Protein AF-A0AAW2A9M5-F1 (afdb_monomer_lite)

Foldseek 3Di:
DDDDDDDDDPDPPVPVVVVVCVQLVLLLVLLVLLVVLVCVVPFPGAAEEEAFAPPLCRQLLVCLQQVAHAADDPAFRCQEKEKEFEAADDPDQFKWKWKDDPNDIDIDRDSVCRRVVNVVRSCVAQNPDSHHHHGYMYMYIYHNPHFGHIYIYATHQDPQDDDPDDRCRNVVSLVSSCVQLLDPSYAYEYRGELQDDPVPIPSVVSNCVNVVALARYEYEYEDPVPHDPPCLVVSLCQQVCNPPHHPLGYAYEYGDDPVCVVVVPRSVVRQVVGVCVQCVDPRNVVCVVVLRYGSVSVSVSNSVSSSVSSVVCLVVRLVSLLVVLVVLVVVLVLLDPAADPDQVSLLVVLVVLLVVLLVQLVCLLVQNHDDDDDDDRLVVVLVVLLVVLLVVLVVLLVVCPVVLLVVLVVCCVPPPDPDDFQDEDVVSLLVVQLVSLVVSLVSLLVSLVSSLVSLLVVSLVSLCSSCVFFPLLSVVLPVLLVVLSVVLSVVLSVVSVVVSVVSSPDDDDPVLLVVLLVVLVVVVPPDDDDDDTNRSVNSSSSNSSSSVVVSVCCSPPSSVSSCCRRSPVSSVSSSVVSVVCSVPDRSCNRSDGDPVSVVVSVVSVSVSVSSVSSVVSSVVSVPVPDDDDDDDDDPPPPVCVVVVSVVVVVPPPPPPPPPPDPPDDDDQAFEEEEEWQFDDQAFTFDLLLLVLLVVLCVVSNYHYAYEYAFAKTQFDAPPVVRHGPVPDIDTHQVRVCVSVVNRYDYLLPDALVVGLEYEYGDGCSLCGRQKVCVPCPLNMDGDPSLLVVLVRCLVVQGAYEYEALNVLSCLQRPAAAEEEQAALDCPVVQQVPNVVQVSSVSSRYHYDHDDLLAWDADPVRNYIYHNQVSGDDDSVSSSNHSSNRSVSSSVSSVD

InterPro domains:
  IPR000375 Dynamin stalk domain [PF01031] (235-521)
  IPR001401 Dynamin, GTPase domain [SM00053] (21-264)
  IPR001401 Dynamin, GTPase domain [cd08771] (43-315)
  IPR003130 Dynamin GTPase effector [PF02212] (535-619)
  IPR003130 Dynamin GTPase effector [SM00302] (534-621)
  IPR019762 Dynamin, GTPase region, conserved site [PS00410] (70-79)
  IPR020850 GTPase effector domain [PS51388] (536-626)
  IPR022812 Dynamin [PR00195] (45-63)
  IPR022812 Dynamin [PR00195] (69-86)
  IPR022812 Dynamin [PR00195] (143-160)
  IPR022812 Dynamin [PR00195] (193-211)
  IPR022812 Dynamin [PR00195] (212-228)
  IPR022812 Dynamin [PR00195] (237-256)
  IPR022812 Dynamin [PTHR11566] (24-617)
  IPR027417 P-loop containing nucleoside triphosphate hydrolase [G3DSA:3.40.50.300] (34-330)
  IPR027417 P-loop containing nucleoside triphosphate hydrolase [SSF52540] (22-323)
  IPR029062 Class I glutamine amidotransferase-like [G3DSA:3.40.50.880] (666-895)
  IPR029062 Class I glutamine amidotransferase-like [SSF52317] (670-892)
  IPR030381 Dynamin-type guanine nucleotide-binding (G) domain [PS51718] (42-315)
  IPR045063 Dynamin, N-terminal [PF00350] (48-223)

Organism: Culter alburnus (NCBI:txid194366)

Structure (mmCIF, N/CA/C/O backbone):
data_AF-A0AAW2A9M5-F1
#
_entry.id   AF-A0AAW2A9M5-F1
#
loop_
_atom_site.group_PDB
_atom_site.id
_atom_site.type_symbol
_atom_site.label_atom_id
_atom_site.label_alt_id
_atom_site.label_comp_id
_atom_site.label_asym_id
_atom_site.label_entity_id
_atom_site.label_seq_id
_atom_site.pdbx_PDB_ins_code
_atom_site.Cartn_x
_atom_site.Cartn_y
_atom_site.Cartn_z
_atom_site.occupancy
_atom_site.B_iso_or_equiv
_atom_site.auth_seq_id
_atom_site.auth_comp_id
_atom_site.auth_asym_id
_atom_site.auth_atom_id
_atom_site.pdbx_PDB_model_num
ATOM 1 N N . MET A 1 1 ? 73.957 -4.498 -43.780 1.00 35.03 1 MET A N 1
ATOM 2 C CA . MET A 1 1 ? 73.743 -5.914 -44.150 1.00 35.03 1 MET A CA 1
ATOM 3 C C . MET A 1 1 ? 72.627 -6.466 -43.279 1.00 35.03 1 MET A C 1
ATOM 5 O O . MET A 1 1 ? 72.727 -6.300 -42.073 1.00 35.03 1 MET A O 1
ATOM 9 N N . SER A 1 2 ? 71.631 -7.109 -43.908 1.00 23.03 2 SER A N 1
ATOM 10 C CA . SER A 1 2 ? 70.539 -7.905 -43.297 1.00 23.03 2 SER A CA 1
ATOM 11 C C . SER A 1 2 ? 69.456 -7.143 -42.499 1.00 23.03 2 SER A C 1
ATOM 13 O O . SER A 1 2 ? 69.779 -6.143 -41.868 1.00 23.03 2 SER A O 1
ATOM 15 N N . PRO A 1 3 ? 68.208 -7.658 -42.383 1.00 33.38 3 PRO A N 1
ATOM 16 C CA . PRO A 1 3 ? 67.439 -8.513 -43.308 1.00 33.38 3 PRO A CA 1
ATOM 17 C C . PRO A 1 3 ? 65.944 -8.098 -43.477 1.00 33.38 3 PRO A C 1
ATOM 19 O O . PRO A 1 3 ? 65.415 -7.248 -42.768 1.00 33.38 3 PRO A O 1
ATOM 22 N N . ARG A 1 4 ? 65.249 -8.744 -44.430 1.00 34.22 4 ARG A N 1
ATOM 23 C CA . ARG A 1 4 ? 63.782 -8.715 -44.641 1.00 34.22 4 ARG A CA 1
ATOM 24 C C . ARG A 1 4 ? 63.016 -9.334 -43.458 1.00 34.22 4 ARG A C 1
ATOM 26 O O . ARG A 1 4 ? 63.399 -10.411 -43.012 1.00 34.22 4 ARG A O 1
ATOM 33 N N . VAL A 1 5 ? 61.860 -8.763 -43.092 1.00 28.42 5 VAL A N 1
ATOM 34 C CA . VAL A 1 5 ? 60.776 -9.465 -42.370 1.00 28.42 5 VAL A CA 1
ATOM 35 C C . VAL A 1 5 ? 59.422 -9.136 -43.011 1.00 28.42 5 VAL A C 1
ATOM 37 O O . VAL A 1 5 ? 59.119 -7.993 -43.334 1.00 28.42 5 VAL A O 1
ATOM 40 N N . SER A 1 6 ? 58.658 -10.201 -43.239 1.00 24.98 6 SER A N 1
ATOM 41 C CA . SER A 1 6 ? 57.375 -10.325 -43.928 1.00 24.98 6 SER A CA 1
ATOM 42 C C . SER A 1 6 ? 56.164 -9.808 -43.142 1.00 24.98 6 SER A C 1
ATOM 44 O O . SER A 1 6 ? 56.094 -9.930 -41.922 1.00 24.98 6 SER A O 1
ATOM 46 N N . SER A 1 7 ? 55.160 -9.362 -43.896 1.00 32.47 7 SER A N 1
ATOM 47 C CA . SER A 1 7 ? 53.808 -8.963 -43.497 1.00 32.47 7 SER A CA 1
ATOM 48 C C . SER A 1 7 ? 53.022 -10.027 -42.712 1.00 32.47 7 SER A C 1
ATOM 50 O O . SER A 1 7 ? 52.748 -11.111 -43.229 1.00 32.47 7 SER A O 1
ATOM 52 N N . LYS A 1 8 ? 52.546 -9.664 -41.516 1.00 27.61 8 LYS A N 1
ATOM 53 C CA . LYS A 1 8 ? 51.370 -10.253 -40.851 1.00 27.61 8 LYS A CA 1
ATOM 54 C C . LYS A 1 8 ? 50.570 -9.128 -40.188 1.00 27.61 8 LYS A C 1
ATOM 56 O O . LYS A 1 8 ? 50.918 -8.672 -39.108 1.00 27.61 8 LYS A O 1
ATOM 61 N N . GLY A 1 9 ? 49.510 -8.679 -40.854 1.00 26.52 9 GLY A N 1
ATOM 62 C CA . GLY A 1 9 ? 48.581 -7.662 -40.359 1.00 26.52 9 GLY A CA 1
ATOM 63 C C . GLY A 1 9 ? 47.170 -8.001 -40.819 1.00 26.52 9 GLY A C 1
ATOM 64 O O . GLY A 1 9 ? 46.671 -7.427 -41.774 1.00 26.52 9 GLY A O 1
ATOM 65 N N . GLY A 1 10 ? 46.564 -9.002 -40.190 1.00 27.16 10 GLY A N 1
ATOM 66 C CA . GLY A 1 10 ? 45.223 -9.472 -40.527 1.00 27.16 10 GLY A CA 1
ATOM 67 C C . GLY A 1 10 ? 44.830 -10.598 -39.588 1.00 27.16 10 GLY A C 1
ATOM 68 O O . GLY A 1 10 ? 45.010 -11.752 -39.944 1.00 27.16 10 GLY A O 1
ATOM 69 N N . ASN A 1 11 ? 44.447 -10.252 -38.353 1.00 27.31 11 ASN A N 1
ATOM 70 C CA . ASN A 1 11 ? 43.697 -11.124 -37.426 1.00 27.31 11 ASN A CA 1
ATOM 71 C C . ASN A 1 11 ? 43.303 -10.453 -36.089 1.00 27.31 11 ASN A C 1
ATOM 73 O O . ASN A 1 11 ? 42.750 -11.119 -35.225 1.00 27.31 11 ASN A O 1
ATOM 77 N N . ALA A 1 12 ? 43.539 -9.149 -35.889 1.00 25.75 12 ALA A N 1
ATOM 78 C CA . ALA A 1 12 ? 43.188 -8.471 -34.630 1.00 25.75 12 ALA A CA 1
ATOM 79 C C . ALA A 1 12 ? 41.774 -7.840 -34.602 1.00 25.75 12 ALA A C 1
ATOM 81 O O . ALA A 1 12 ? 41.317 -7.433 -33.540 1.00 25.75 12 ALA A O 1
ATOM 82 N N . ILE A 1 13 ? 41.066 -7.758 -35.739 1.00 29.06 13 ILE A N 1
ATOM 83 C CA . ILE A 1 13 ? 39.788 -7.016 -35.863 1.00 29.06 13 ILE A CA 1
ATOM 84 C C . ILE A 1 13 ? 38.551 -7.897 -35.563 1.00 29.06 13 ILE A C 1
ATOM 86 O O . ILE A 1 13 ? 37.490 -7.379 -35.229 1.00 29.06 13 ILE A O 1
ATOM 90 N N . SER A 1 14 ? 38.663 -9.230 -35.601 1.00 32.59 14 SER A N 1
ATOM 91 C CA . SER A 1 14 ? 37.515 -10.136 -35.405 1.00 32.59 14 SER A CA 1
ATOM 92 C C . SER A 1 14 ? 37.097 -10.335 -33.939 1.00 32.59 14 SER A C 1
ATOM 94 O O . SER A 1 14 ? 35.918 -10.544 -33.675 1.00 32.59 14 SER A O 1
ATOM 96 N N . GLY A 1 15 ? 38.019 -10.221 -32.975 1.00 26.47 15 GLY A N 1
ATOM 97 C CA . GLY A 1 15 ? 37.729 -10.476 -31.553 1.00 26.47 15 GLY A CA 1
ATOM 98 C C . GLY A 1 15 ? 36.959 -9.361 -30.828 1.00 26.47 15 GLY A C 1
ATOM 99 O O . GLY A 1 15 ? 36.213 -9.639 -29.895 1.00 26.47 15 GLY A O 1
ATOM 100 N N . LEU A 1 16 ? 37.097 -8.101 -31.261 1.00 29.52 16 LEU A N 1
ATOM 101 C CA . LEU A 1 16 ? 36.405 -6.946 -30.659 1.00 29.52 16 LEU A CA 1
ATOM 102 C C . LEU A 1 16 ? 34.948 -6.808 -31.138 1.00 29.52 16 LEU A C 1
ATOM 104 O O . LEU A 1 16 ? 34.092 -6.392 -30.360 1.00 29.52 16 LEU A O 1
ATOM 108 N N . ASN A 1 17 ? 34.650 -7.208 -32.379 1.00 41.06 17 ASN A N 1
ATOM 109 C CA . ASN A 1 17 ? 33.293 -7.165 -32.937 1.00 41.06 17 ASN A CA 1
ATOM 110 C C . ASN A 1 17 ? 32.368 -8.233 -32.338 1.00 41.06 17 ASN A C 1
ATOM 112 O O . ASN A 1 17 ? 31.186 -7.971 -32.132 1.00 41.06 17 ASN A O 1
ATOM 116 N N . GLN A 1 18 ? 32.904 -9.403 -31.984 1.00 43.59 18 GLN A N 1
ATOM 117 C CA . GLN A 1 18 ? 32.115 -10.503 -31.422 1.00 43.59 18 GLN A CA 1
ATOM 118 C C . GLN A 1 18 ? 31.564 -10.163 -30.025 1.00 43.59 18 GLN A C 1
ATOM 120 O O . GLN A 1 18 ? 30.392 -10.390 -29.739 1.00 43.59 18 GLN A O 1
ATOM 125 N N . HIS A 1 19 ? 32.374 -9.507 -29.188 1.00 42.41 19 HIS A N 1
ATOM 126 C CA . HIS A 1 19 ? 31.966 -9.085 -27.844 1.00 42.41 19 HIS A CA 1
ATOM 127 C C . HIS A 1 19 ? 31.007 -7.872 -27.854 1.00 42.41 19 HIS A C 1
ATOM 129 O O . HIS A 1 19 ? 30.280 -7.631 -26.888 1.00 42.41 19 HIS A O 1
ATOM 135 N N . TYR A 1 20 ? 30.992 -7.109 -28.956 1.00 50.28 20 TYR A N 1
ATOM 136 C CA . TYR A 1 20 ? 30.047 -6.016 -29.196 1.00 50.28 20 TYR A CA 1
ATOM 137 C C . TYR A 1 20 ? 28.686 -6.555 -29.674 1.00 50.28 20 TYR A C 1
ATOM 139 O O . TYR A 1 20 ? 27.654 -6.171 -29.123 1.00 50.28 20 TYR A O 1
ATOM 147 N N . GLU A 1 21 ? 28.672 -7.512 -30.613 1.00 57.84 21 GLU A N 1
ATOM 148 C CA . GLU A 1 21 ? 27.445 -8.184 -31.080 1.00 57.84 21 GLU A CA 1
ATOM 149 C C . GLU A 1 21 ? 26.697 -8.907 -29.937 1.00 57.84 21 GLU A C 1
ATOM 151 O O . GLU A 1 21 ? 25.468 -8.842 -29.875 1.00 57.84 21 GLU A O 1
ATOM 156 N N . GLU A 1 22 ? 27.414 -9.504 -28.975 1.00 58.38 22 GLU A N 1
ATOM 157 C CA . GLU A 1 22 ? 26.826 -10.189 -27.808 1.00 58.38 22 GLU A CA 1
ATOM 158 C C . GLU A 1 22 ? 26.052 -9.263 -26.848 1.00 58.38 22 GLU A C 1
ATOM 160 O O . GLU A 1 22 ? 25.093 -9.702 -26.216 1.00 58.38 22 GLU A O 1
ATOM 165 N N . LYS A 1 23 ? 26.425 -7.977 -26.735 1.00 58.16 23 LYS A N 1
ATOM 166 C CA . LYS A 1 23 ? 25.771 -7.010 -25.823 1.00 58.16 23 LYS A CA 1
ATOM 167 C C . LYS A 1 23 ? 24.715 -6.132 -26.496 1.00 58.16 23 LYS A C 1
ATOM 169 O O . LYS A 1 23 ? 23.796 -5.653 -25.832 1.00 58.16 23 LYS A O 1
ATOM 174 N N . VAL A 1 24 ? 24.847 -5.893 -27.799 1.00 67.31 24 VAL A N 1
ATOM 175 C CA . VAL A 1 24 ? 23.955 -5.014 -28.575 1.00 67.31 24 VAL A CA 1
ATOM 176 C C . VAL A 1 24 ? 22.619 -5.696 -28.873 1.00 67.31 24 VAL A C 1
ATOM 178 O O . VAL A 1 24 ? 21.557 -5.090 -28.708 1.00 67.31 24 VAL A O 1
ATOM 181 N N . ARG A 1 25 ? 22.664 -6.972 -29.265 1.00 70.12 25 ARG A N 1
ATOM 182 C CA . ARG A 1 25 ? 21.502 -7.717 -29.760 1.00 70.12 25 ARG A CA 1
ATOM 183 C C . ARG A 1 25 ? 20.406 -7.951 -28.706 1.00 70.12 25 ARG A C 1
ATOM 185 O O . ARG A 1 25 ? 19.251 -7.654 -29.013 1.00 70.12 25 ARG A O 1
ATOM 192 N N . PRO A 1 26 ? 20.720 -8.342 -27.451 1.00 75.56 26 PRO A N 1
ATOM 193 C CA . PRO A 1 26 ? 19.700 -8.497 -26.410 1.00 75.56 26 PRO A CA 1
ATOM 194 C C . PRO A 1 26 ? 18.981 -7.184 -26.065 1.00 75.56 26 PRO A C 1
ATOM 196 O O . PRO A 1 26 ? 17.782 -7.181 -25.795 1.00 75.56 26 PRO A O 1
ATOM 199 N N . CYS A 1 27 ? 19.682 -6.044 -26.114 1.00 73.44 27 CYS A N 1
ATOM 200 C CA . CYS A 1 27 ? 19.096 -4.732 -25.816 1.00 73.44 27 CYS A CA 1
ATOM 201 C C . CYS A 1 27 ? 18.029 -4.320 -26.840 1.00 73.44 27 CYS A C 1
ATOM 203 O O . CYS A 1 27 ? 16.996 -3.760 -26.468 1.00 73.44 27 CYS A O 1
ATOM 205 N N . ILE A 1 28 ? 18.279 -4.587 -28.123 1.00 72.56 28 ILE A N 1
ATOM 206 C CA . ILE A 1 28 ? 17.345 -4.265 -29.208 1.00 72.56 28 ILE A CA 1
ATOM 207 C C . ILE A 1 28 ? 16.162 -5.243 -29.180 1.00 72.56 28 ILE A C 1
ATOM 209 O O . ILE A 1 28 ? 15.011 -4.801 -29.161 1.00 72.56 28 ILE A O 1
ATOM 213 N N . ASP A 1 29 ? 16.436 -6.546 -29.038 1.00 75.94 29 ASP A N 1
ATOM 214 C CA . ASP A 1 29 ? 15.406 -7.588 -28.929 1.00 75.94 29 ASP A CA 1
ATOM 215 C C . ASP A 1 29 ? 14.477 -7.360 -27.714 1.00 75.94 29 ASP A C 1
ATOM 217 O O . ASP A 1 29 ? 13.265 -7.592 -27.793 1.00 75.94 29 ASP A O 1
ATOM 221 N N . LEU A 1 30 ? 15.004 -6.834 -26.601 1.00 80.06 30 LEU A N 1
ATOM 222 C CA . LEU A 1 30 ? 14.221 -6.433 -25.429 1.00 80.06 30 LEU A CA 1
ATOM 223 C C . LEU A 1 30 ? 13.213 -5.322 -25.762 1.00 80.06 30 LEU A C 1
ATOM 225 O O . LEU A 1 30 ? 12.028 -5.443 -25.439 1.00 80.06 30 LEU A O 1
ATOM 229 N N . VAL A 1 31 ? 13.656 -4.238 -26.405 1.00 78.00 31 VAL A N 1
ATOM 230 C CA . VAL A 1 31 ? 12.769 -3.120 -26.772 1.00 78.00 31 VAL A CA 1
ATOM 231 C C . VAL A 1 31 ? 11.704 -3.574 -27.770 1.00 78.00 31 VAL A C 1
ATOM 233 O O . VAL A 1 31 ? 10.541 -3.177 -27.656 1.00 78.00 31 VAL A O 1
ATOM 236 N N . ASP A 1 32 ? 12.067 -4.449 -28.705 1.00 73.94 32 ASP A N 1
ATOM 237 C CA . ASP A 1 32 ? 11.129 -5.001 -29.676 1.00 73.94 32 ASP A CA 1
ATOM 238 C C . ASP A 1 32 ? 10.103 -5.949 -29.049 1.00 73.94 32 ASP A C 1
ATOM 240 O O . ASP A 1 32 ? 8.923 -5.879 -29.404 1.00 73.94 32 ASP A O 1
ATOM 244 N N . SER A 1 33 ? 10.512 -6.747 -28.062 1.00 79.19 33 SER A N 1
ATOM 245 C CA . SER A 1 33 ? 9.612 -7.591 -27.266 1.00 79.19 33 SER A CA 1
ATOM 246 C C . SER A 1 33 ? 8.626 -6.758 -26.441 1.00 79.19 33 SER A C 1
ATOM 248 O O . SER A 1 33 ? 7.451 -7.099 -26.321 1.00 79.19 33 SER A O 1
ATOM 250 N N . LEU A 1 34 ? 9.060 -5.615 -25.899 1.00 78.00 34 LEU A N 1
ATOM 251 C CA . LEU A 1 34 ? 8.150 -4.683 -25.223 1.00 78.00 34 LEU A CA 1
ATOM 252 C C . LEU A 1 34 ? 7.146 -4.059 -26.199 1.00 78.00 34 LEU A C 1
ATOM 254 O O . LEU A 1 34 ? 5.980 -3.858 -25.848 1.00 78.00 34 LEU A O 1
ATOM 258 N N . ARG A 1 35 ? 7.572 -3.770 -27.433 1.00 74.12 35 ARG A N 1
ATOM 259 C CA . ARG A 1 35 ? 6.693 -3.201 -28.459 1.00 74.12 35 ARG A CA 1
ATOM 260 C C . ARG A 1 35 ? 5.647 -4.209 -28.938 1.00 74.12 35 ARG A C 1
ATOM 262 O O . ARG A 1 35 ? 4.479 -3.844 -29.031 1.00 74.12 35 ARG A O 1
ATOM 269 N N . SER A 1 36 ? 6.026 -5.470 -29.167 1.00 72.00 36 SER A N 1
ATOM 270 C CA . SER A 1 36 ? 5.092 -6.526 -29.596 1.00 72.00 36 SER A CA 1
ATOM 271 C C . SER A 1 36 ? 4.022 -6.850 -28.544 1.00 72.00 36 SER A C 1
ATOM 273 O O . SER A 1 36 ? 2.893 -7.175 -28.900 1.00 72.00 36 SER A O 1
ATOM 275 N N . LEU A 1 37 ? 4.325 -6.664 -27.254 1.00 76.25 37 LEU A N 1
ATOM 276 C CA . LEU A 1 37 ? 3.359 -6.773 -26.151 1.00 76.25 37 LEU A CA 1
ATOM 277 C C . LEU A 1 37 ? 2.383 -5.578 -26.049 1.00 76.25 37 LEU A C 1
ATOM 279 O O . LEU A 1 37 ? 1.550 -5.528 -25.139 1.00 76.25 37 LEU A O 1
ATOM 283 N N . GLY A 1 38 ? 2.479 -4.587 -26.944 1.00 71.00 38 GLY A N 1
ATOM 284 C CA . GLY A 1 38 ? 1.596 -3.416 -26.961 1.00 71.00 38 GLY A CA 1
ATOM 285 C C . GLY A 1 38 ? 1.816 -2.461 -25.783 1.00 71.00 38 GLY A C 1
ATOM 286 O O . GLY A 1 38 ? 0.916 -1.697 -25.416 1.00 71.00 38 GLY A O 1
ATOM 287 N N . VAL A 1 39 ? 3.004 -2.505 -25.172 1.00 77.06 39 VAL A N 1
ATOM 288 C CA . VAL A 1 39 ? 3.396 -1.652 -24.036 1.00 77.06 39 VAL A CA 1
ATOM 289 C C . VAL A 1 39 ? 3.550 -0.194 -24.468 1.00 77.06 39 VAL A C 1
ATOM 291 O O . VAL A 1 39 ? 3.398 0.707 -23.652 1.00 77.06 39 VAL A O 1
ATOM 294 N N . GLU A 1 40 ? 3.746 0.055 -25.762 1.00 70.94 40 GLU A N 1
ATOM 295 C CA . GLU A 1 40 ? 3.820 1.389 -26.371 1.00 70.94 40 GLU A CA 1
ATOM 296 C C . GLU A 1 40 ? 2.570 2.264 -26.158 1.00 70.94 40 GLU A C 1
ATOM 298 O O . GLU A 1 40 ? 2.655 3.490 -26.224 1.00 70.94 40 GLU A O 1
ATOM 303 N N . LYS A 1 41 ? 1.410 1.654 -25.862 1.00 70.12 41 LYS A N 1
ATOM 304 C CA . LYS A 1 41 ? 0.183 2.379 -25.483 1.00 70.12 41 LYS A CA 1
ATOM 305 C C . LYS A 1 41 ? 0.294 3.010 -24.093 1.00 70.12 41 LYS A C 1
ATOM 307 O O . LYS A 1 41 ? -0.401 3.974 -23.784 1.00 70.12 41 LYS A O 1
ATOM 312 N N . ASP A 1 42 ? 1.159 2.453 -23.252 1.00 75.62 42 ASP A N 1
ATOM 313 C CA . ASP A 1 42 ? 1.284 2.788 -21.842 1.00 75.62 42 ASP A CA 1
ATOM 314 C C . ASP A 1 42 ? 2.650 3.355 -21.468 1.00 75.62 42 ASP A C 1
ATOM 316 O O . ASP A 1 42 ? 2.728 4.073 -20.479 1.00 75.62 42 ASP A O 1
ATOM 320 N N . LEU A 1 43 ? 3.724 3.083 -22.202 1.00 79.62 43 LEU A N 1
ATOM 321 C CA . LEU A 1 43 ? 5.075 3.570 -21.916 1.00 79.62 43 LEU A CA 1
ATOM 322 C C . LEU A 1 43 ? 5.761 4.020 -23.205 1.00 79.62 43 LEU A C 1
ATOM 324 O O . LEU A 1 43 ? 5.557 3.441 -24.270 1.00 79.62 43 LEU A O 1
ATOM 328 N N . ASN A 1 44 ? 6.610 5.040 -23.095 1.00 80.12 44 ASN A N 1
ATOM 329 C CA . ASN A 1 44 ? 7.444 5.470 -24.207 1.00 80.12 44 ASN A CA 1
ATOM 330 C C . ASN A 1 44 ? 8.648 4.533 -24.307 1.00 80.12 44 ASN A C 1
ATOM 332 O O . ASN A 1 44 ? 9.421 4.412 -23.360 1.00 80.12 44 ASN A O 1
ATOM 336 N N . LEU A 1 45 ? 8.793 3.864 -25.448 1.00 82.00 45 LEU A N 1
ATOM 337 C CA . LEU A 1 45 ? 9.921 2.975 -25.710 1.00 82.00 45 LEU A CA 1
ATOM 338 C C . LEU A 1 45 ? 11.035 3.727 -26.453 1.00 82.00 45 LEU A C 1
ATOM 340 O O . LEU A 1 45 ? 10.713 4.571 -27.298 1.00 82.00 45 LEU A O 1
ATOM 344 N N . PRO A 1 46 ? 12.318 3.405 -26.196 1.00 83.94 46 PRO A N 1
ATOM 345 C CA . PRO A 1 46 ? 13.417 3.995 -26.938 1.00 83.94 46 PRO A CA 1
ATOM 346 C C . PRO A 1 46 ? 13.356 3.695 -28.436 1.00 83.94 46 PRO A C 1
ATOM 348 O O . PRO A 1 46 ? 13.075 2.566 -28.845 1.00 83.94 46 PRO A O 1
ATOM 351 N N . ALA A 1 47 ? 13.610 4.708 -29.260 1.00 84.88 47 ALA A N 1
ATOM 352 C CA . ALA A 1 47 ? 13.634 4.581 -30.716 1.00 84.88 47 ALA A CA 1
ATOM 353 C C . ALA A 1 47 ? 14.422 5.728 -31.359 1.00 84.88 47 ALA A C 1
ATOM 355 O O . ALA A 1 47 ? 14.630 6.770 -30.735 1.00 84.88 47 ALA A O 1
ATOM 356 N N . ILE A 1 48 ? 14.811 5.555 -32.622 1.00 91.06 48 ILE A N 1
ATOM 357 C CA . ILE A 1 48 ? 15.350 6.635 -33.453 1.00 91.06 48 ILE A CA 1
ATOM 358 C C . ILE A 1 48 ? 14.248 7.105 -34.398 1.00 91.06 48 ILE A C 1
ATOM 360 O O . ILE A 1 48 ? 13.756 6.320 -35.203 1.00 91.06 48 ILE A O 1
ATOM 364 N N . ALA A 1 49 ? 13.862 8.373 -34.308 1.00 92.31 49 ALA A N 1
ATOM 365 C CA . ALA A 1 49 ? 12.914 8.997 -35.221 1.00 92.31 49 ALA A CA 1
ATOM 366 C C . ALA A 1 49 ? 13.668 9.807 -36.277 1.00 92.31 49 ALA A C 1
ATOM 368 O O . ALA A 1 49 ? 14.443 10.701 -35.935 1.00 92.31 49 ALA A O 1
ATOM 369 N N . VAL A 1 50 ? 13.434 9.505 -37.552 1.00 93.25 50 VAL A N 1
ATOM 370 C CA . VAL A 1 50 ? 14.075 10.201 -38.670 1.00 93.25 50 VAL A CA 1
ATOM 371 C C . VAL A 1 50 ? 13.195 11.354 -39.128 1.00 93.25 50 VAL A C 1
ATOM 373 O O . VAL A 1 50 ? 12.043 11.151 -39.511 1.00 93.25 50 VAL A O 1
ATOM 376 N N . ILE A 1 51 ? 13.743 12.567 -39.084 1.00 93.00 51 ILE A N 1
ATOM 377 C CA . ILE A 1 51 ? 13.058 13.813 -39.437 1.00 93.00 51 ILE A CA 1
ATOM 378 C C . ILE A 1 51 ? 13.852 14.581 -40.487 1.00 93.00 51 ILE A C 1
ATOM 380 O O . ILE A 1 51 ? 15.081 14.585 -40.493 1.00 93.00 51 ILE A O 1
ATOM 384 N N . GLY A 1 52 ? 13.144 15.239 -41.395 1.00 90.88 52 GLY A N 1
ATOM 385 C CA . GLY A 1 52 ? 13.751 16.009 -42.469 1.00 90.88 52 GLY A CA 1
ATOM 386 C C . GLY A 1 52 ? 12.699 16.703 -43.321 1.00 90.88 52 GLY A C 1
ATOM 387 O O . GLY A 1 52 ? 11.547 16.263 -43.390 1.00 90.88 52 GLY A O 1
ATOM 388 N N . ASP A 1 53 ? 13.108 17.778 -43.984 1.00 88.50 53 ASP A N 1
ATOM 389 C CA . ASP A 1 53 ? 12.288 18.446 -44.990 1.00 88.50 53 ASP A CA 1
ATOM 390 C C . ASP A 1 53 ? 12.000 17.478 -46.157 1.00 88.50 53 ASP A C 1
ATOM 392 O O . ASP A 1 53 ? 12.733 16.511 -46.409 1.00 88.50 53 ASP A O 1
ATOM 396 N N . GLN A 1 54 ? 10.917 17.717 -46.893 1.00 84.38 54 GLN A N 1
ATOM 397 C CA . GLN A 1 54 ? 10.635 16.956 -48.106 1.00 84.38 54 GLN A CA 1
ATOM 398 C C . GLN A 1 54 ? 11.845 17.007 -49.062 1.00 84.38 54 GLN A C 1
ATOM 400 O O . GLN A 1 54 ? 12.452 18.055 -49.268 1.00 84.38 54 GLN A O 1
ATOM 405 N N . SER A 1 55 ? 12.216 15.863 -49.645 1.00 82.06 55 SER A N 1
ATOM 406 C CA . SER A 1 55 ? 13.382 15.729 -50.538 1.00 82.06 55 SER A CA 1
ATOM 407 C C . SER A 1 55 ? 14.758 15.943 -49.881 1.00 82.06 55 SER A C 1
ATOM 409 O O . SER A 1 55 ? 15.761 16.052 -50.595 1.00 82.06 55 SER A O 1
ATOM 411 N N . SER A 1 56 ? 14.856 15.905 -48.545 1.00 83.88 56 SER A N 1
ATOM 412 C CA . SER A 1 56 ? 16.132 16.004 -47.815 1.00 83.88 56 SER A CA 1
ATOM 413 C C . SER A 1 56 ? 17.070 14.802 -47.989 1.00 83.88 56 SER A C 1
ATOM 415 O O . SER A 1 56 ? 18.224 14.848 -47.579 1.00 83.88 56 SER A O 1
ATOM 417 N N . GLY A 1 57 ? 16.594 13.707 -48.591 1.00 83.38 57 GLY A N 1
ATOM 418 C CA . GLY A 1 57 ? 17.349 12.456 -48.720 1.00 83.38 57 GLY A CA 1
ATOM 419 C C . GLY A 1 57 ? 17.055 11.420 -47.630 1.00 83.38 57 GLY A C 1
ATOM 420 O O . GLY A 1 57 ? 17.698 10.378 -47.622 1.00 83.38 57 GLY A O 1
ATOM 421 N N . LYS A 1 58 ? 16.057 11.651 -46.765 1.00 86.69 58 LYS A N 1
ATOM 422 C CA . LYS A 1 58 ? 15.600 10.713 -45.721 1.00 86.69 58 LYS A CA 1
ATOM 423 C C . LYS A 1 58 ? 15.431 9.269 -46.213 1.00 86.69 58 LYS A C 1
ATOM 425 O O . LYS A 1 58 ? 16.069 8.365 -45.685 1.00 86.69 58 LYS A O 1
ATOM 430 N N . SER A 1 59 ? 14.612 9.054 -47.247 1.00 84.44 59 SER A N 1
ATOM 431 C CA . SER A 1 59 ? 14.386 7.709 -47.796 1.00 84.44 59 SER A CA 1
ATOM 432 C C . SER A 1 59 ? 15.678 7.110 -48.354 1.00 84.44 59 SER A C 1
ATOM 434 O O . SER A 1 59 ? 15.948 5.944 -48.120 1.00 84.44 59 SER A O 1
ATOM 436 N N . SER A 1 60 ? 16.543 7.912 -48.986 1.00 85.81 60 SER A N 1
ATOM 437 C CA . SER A 1 60 ? 17.841 7.437 -49.479 1.00 85.81 60 SER A CA 1
ATOM 438 C C . SER A 1 60 ? 18.780 6.960 -48.369 1.00 85.81 60 SER A C 1
ATOM 440 O O . SER A 1 60 ? 19.491 5.980 -48.575 1.00 85.81 60 SER A O 1
ATOM 442 N N . VAL A 1 61 ? 18.777 7.621 -47.206 1.00 87.69 61 VAL A N 1
ATOM 443 C CA . VAL A 1 61 ? 19.547 7.187 -46.029 1.00 87.69 61 VAL A CA 1
ATOM 444 C C . VAL A 1 61 ? 18.986 5.875 -45.483 1.00 87.69 61 VAL A C 1
ATOM 446 O O . VAL A 1 61 ? 19.743 4.945 -45.221 1.00 87.69 61 VAL A O 1
ATOM 449 N N . LEU A 1 62 ? 17.660 5.766 -45.363 1.00 87.62 62 LEU A N 1
ATOM 450 C CA . LEU A 1 62 ? 17.005 4.550 -44.877 1.00 87.62 62 LEU A CA 1
ATOM 451 C C . LEU A 1 62 ? 17.222 3.350 -45.800 1.00 87.62 62 LEU A C 1
ATOM 453 O O . LEU A 1 62 ? 17.469 2.251 -45.315 1.00 87.62 62 LEU A O 1
ATOM 457 N N . GLU A 1 63 ? 17.179 3.542 -47.115 1.00 85.94 63 GLU A N 1
ATOM 458 C CA . GLU A 1 63 ? 17.493 2.485 -48.080 1.00 85.94 63 GLU A CA 1
ATOM 459 C C . GLU A 1 63 ? 18.952 2.051 -48.013 1.00 85.94 63 GLU A C 1
ATOM 461 O O . GLU A 1 63 ? 19.244 0.864 -48.092 1.00 85.94 63 GLU A O 1
ATOM 466 N N . ALA A 1 64 ? 19.875 3.001 -47.852 1.00 84.19 64 ALA A N 1
ATOM 467 C CA . ALA A 1 64 ? 21.291 2.683 -47.730 1.00 84.19 64 ALA A CA 1
ATOM 468 C C . ALA A 1 64 ? 21.591 1.886 -46.446 1.00 84.19 64 ALA A C 1
ATOM 470 O O . ALA A 1 64 ? 22.468 1.030 -46.458 1.00 84.19 64 ALA A O 1
ATOM 471 N N . LEU A 1 65 ? 20.836 2.129 -45.367 1.00 84.62 65 LEU A N 1
ATOM 472 C CA . LEU A 1 65 ? 20.940 1.384 -44.107 1.00 84.62 65 LEU A CA 1
ATOM 473 C C . LEU A 1 65 ? 20.218 0.027 -44.134 1.00 84.62 65 LEU A C 1
ATOM 475 O O . LEU A 1 65 ? 20.666 -0.912 -43.486 1.00 84.62 65 LEU A O 1
ATOM 479 N N . SER A 1 66 ? 19.091 -0.081 -44.842 1.00 81.94 66 SER A N 1
ATOM 480 C CA . SER A 1 66 ? 18.248 -1.290 -44.862 1.00 81.94 66 SER A CA 1
ATOM 481 C C . SER A 1 66 ? 18.502 -2.227 -46.038 1.00 81.94 66 SER A C 1
ATOM 483 O O . SER A 1 66 ? 18.040 -3.365 -46.021 1.00 81.94 66 SER A O 1
ATOM 485 N N . GLY A 1 67 ? 19.196 -1.751 -47.069 1.00 77.38 67 GLY A N 1
ATOM 486 C CA . GLY A 1 67 ? 19.486 -2.485 -48.296 1.00 77.38 67 GLY A CA 1
ATOM 487 C C . GLY A 1 67 ? 18.280 -2.757 -49.198 1.00 77.38 67 GLY A C 1
ATOM 488 O O . GLY A 1 67 ? 18.429 -3.416 -50.224 1.00 77.38 67 GLY A O 1
ATOM 489 N N . VAL A 1 68 ? 17.096 -2.237 -48.862 1.00 79.00 68 VAL A N 1
ATOM 490 C CA . VAL A 1 68 ? 15.857 -2.434 -49.630 1.00 79.00 68 VAL A CA 1
ATOM 491 C C . VAL A 1 68 ? 15.376 -1.125 -50.237 1.00 79.00 68 VAL A C 1
ATOM 493 O O . VAL A 1 68 ? 15.678 -0.053 -49.721 1.00 79.00 68 VAL A O 1
ATOM 496 N N . ALA A 1 69 ? 14.620 -1.201 -51.332 1.00 75.75 69 ALA A N 1
ATOM 497 C CA . ALA A 1 69 ? 13.977 -0.031 -51.919 1.00 75.75 69 ALA A CA 1
ATOM 498 C C . ALA A 1 69 ? 12.745 0.361 -51.089 1.00 75.75 69 ALA A C 1
ATOM 500 O O . ALA A 1 69 ? 11.847 -0.455 -50.862 1.00 75.75 69 ALA A O 1
ATOM 501 N N . LEU A 1 70 ? 12.704 1.613 -50.634 1.00 80.06 70 LEU A N 1
ATOM 502 C CA . LEU A 1 70 ? 11.518 2.208 -50.029 1.00 80.06 70 LEU A CA 1
ATOM 503 C C . LEU A 1 70 ? 10.801 3.042 -51.097 1.00 80.06 70 LEU A C 1
ATOM 505 O O . LEU A 1 70 ? 11.448 3.493 -52.041 1.00 80.06 70 LEU A O 1
ATOM 509 N N . PRO A 1 71 ? 9.485 3.285 -50.968 1.00 74.12 71 PRO A N 1
ATOM 510 C CA . PRO A 1 71 ? 8.760 4.089 -51.943 1.00 74.12 71 PRO A CA 1
ATOM 511 C C . PRO A 1 71 ? 9.441 5.442 -52.174 1.00 74.12 71 PRO A C 1
ATOM 513 O O . PRO A 1 71 ? 9.835 6.122 -51.217 1.00 74.12 71 PRO A O 1
ATOM 516 N N . ARG A 1 72 ? 9.563 5.834 -53.448 1.00 69.12 72 ARG A N 1
ATOM 517 C CA . ARG A 1 72 ? 10.076 7.136 -53.905 1.00 69.12 72 ARG A CA 1
ATOM 518 C C . ARG A 1 72 ? 9.098 7.759 -54.899 1.00 69.12 72 ARG A C 1
ATOM 520 O O . ARG A 1 72 ? 8.529 7.070 -55.735 1.00 69.12 72 ARG A O 1
ATOM 527 N N . GLY A 1 73 ? 8.914 9.074 -54.837 1.00 63.41 73 GLY A N 1
ATOM 528 C CA . GLY A 1 73 ? 8.021 9.782 -55.753 1.00 63.41 73 GLY A CA 1
ATOM 529 C C . GLY A 1 73 ? 8.016 11.294 -55.546 1.00 63.41 73 GLY A C 1
ATOM 530 O O . GLY A 1 73 ? 8.600 11.811 -54.593 1.00 63.41 73 GLY A O 1
ATOM 531 N N . THR A 1 74 ? 7.353 12.006 -56.454 1.00 56.84 74 THR A N 1
ATOM 532 C CA . THR A 1 74 ? 7.056 13.438 -56.320 1.00 56.84 74 THR A CA 1
ATOM 533 C C . THR A 1 74 ? 5.854 13.622 -55.391 1.00 56.84 74 THR A C 1
ATOM 535 O O . THR A 1 74 ? 4.805 13.039 -55.649 1.00 56.84 74 THR A O 1
ATOM 538 N N . GLY A 1 75 ? 5.985 14.418 -54.324 1.00 60.62 75 GLY A N 1
ATOM 539 C CA . GLY A 1 75 ? 4.936 14.603 -53.304 1.00 60.62 75 GLY A CA 1
ATOM 540 C C . GLY A 1 75 ? 5.304 14.015 -51.933 1.00 60.62 75 GLY A C 1
ATOM 541 O O . GLY A 1 75 ? 6.478 13.738 -51.670 1.00 60.62 75 GLY A O 1
ATOM 542 N N . ILE A 1 76 ? 4.327 13.871 -51.029 1.00 63.44 76 ILE A N 1
ATOM 543 C CA . ILE A 1 76 ? 4.532 13.254 -49.705 1.00 63.44 76 ILE A CA 1
ATOM 544 C C . ILE A 1 76 ? 4.577 11.736 -49.883 1.00 63.44 76 ILE A C 1
ATOM 546 O O . ILE A 1 76 ? 3.551 11.079 -50.040 1.00 63.44 76 ILE A O 1
ATOM 550 N N . VAL A 1 77 ? 5.785 11.181 -49.863 1.00 70.88 77 VAL A N 1
ATOM 551 C CA . VAL A 1 77 ? 6.008 9.756 -50.141 1.00 70.88 77 VAL A CA 1
ATOM 552 C C . VAL A 1 77 ? 5.720 8.868 -48.924 1.00 70.88 77 VAL A C 1
ATOM 554 O O . VAL A 1 77 ? 5.145 7.792 -49.054 1.00 70.88 77 VAL A O 1
ATOM 557 N N . THR A 1 78 ? 6.068 9.328 -47.720 1.00 76.75 78 THR A N 1
ATOM 558 C CA . THR A 1 78 ? 5.740 8.638 -46.462 1.00 76.75 78 THR A CA 1
ATOM 55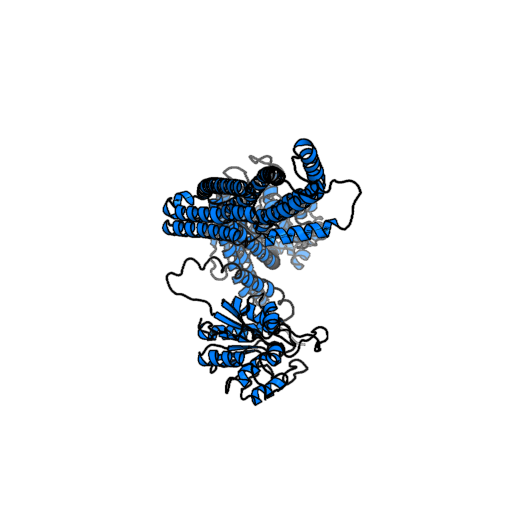9 C C . THR A 1 78 ? 4.456 9.248 -45.891 1.00 76.75 78 THR A C 1
ATOM 561 O O . THR A 1 78 ? 4.506 10.320 -45.295 1.00 76.75 78 THR A O 1
ATOM 564 N N . ARG A 1 79 ? 3.301 8.592 -46.086 1.00 80.44 79 ARG A N 1
ATOM 565 C CA . ARG A 1 79 ? 1.976 9.085 -45.629 1.00 80.44 79 ARG A CA 1
ATOM 566 C C . ARG A 1 79 ? 1.577 8.646 -44.217 1.00 80.44 79 ARG A C 1
ATOM 568 O O . ARG A 1 79 ? 0.625 9.164 -43.641 1.00 80.44 79 ARG A O 1
ATOM 575 N N . CYS A 1 80 ? 2.292 7.692 -43.643 1.00 83.62 80 CYS A N 1
ATOM 576 C CA . CYS A 1 80 ? 2.096 7.237 -42.273 1.00 83.62 80 CYS A CA 1
ATOM 577 C C . CYS A 1 80 ? 3.449 6.828 -41.678 1.00 83.62 80 CYS A C 1
ATOM 579 O O . CYS A 1 80 ? 4.333 6.429 -42.442 1.00 83.62 80 CYS A O 1
ATOM 581 N N . PRO A 1 81 ? 3.637 6.916 -40.350 1.00 88.62 81 PRO A N 1
ATOM 582 C CA . PRO A 1 81 ? 4.882 6.497 -39.717 1.00 88.62 81 PRO A CA 1
ATOM 583 C C . PRO A 1 81 ? 5.223 5.034 -40.039 1.00 88.62 81 PRO A C 1
ATOM 585 O O . PRO A 1 81 ? 4.394 4.140 -39.843 1.00 88.62 81 PRO A O 1
ATOM 588 N N . LEU A 1 82 ? 6.444 4.791 -40.518 1.00 89.25 82 LEU A N 1
ATOM 589 C CA . LEU A 1 82 ? 6.942 3.456 -40.851 1.00 89.25 82 LEU A CA 1
ATOM 590 C C . LEU A 1 82 ? 8.032 3.055 -39.853 1.00 89.25 82 LEU A C 1
ATOM 592 O O . LEU A 1 82 ? 9.104 3.651 -39.806 1.00 89.25 82 LEU A O 1
ATOM 596 N N . VAL A 1 83 ? 7.756 2.033 -39.053 1.00 88.25 83 VAL A N 1
ATOM 597 C CA . VAL A 1 83 ? 8.708 1.429 -38.121 1.00 88.25 83 VAL A CA 1
ATOM 598 C C . VAL A 1 83 ? 9.506 0.371 -38.874 1.00 88.25 83 VAL A C 1
ATOM 600 O O . VAL A 1 83 ? 8.970 -0.677 -39.224 1.00 88.25 83 VAL A O 1
ATOM 603 N N . LEU A 1 84 ? 10.781 0.647 -39.116 1.00 88.06 84 LEU A N 1
ATOM 604 C CA . LEU A 1 84 ? 11.718 -0.229 -39.803 1.00 88.06 84 LEU A CA 1
ATOM 605 C C . LEU A 1 84 ? 12.585 -0.960 -38.776 1.00 88.06 84 LEU A C 1
ATOM 607 O O . LEU A 1 84 ? 13.371 -0.328 -38.069 1.00 88.06 84 LEU A O 1
ATOM 611 N N . LYS A 1 85 ? 12.431 -2.281 -38.690 1.00 86.31 85 LYS A N 1
ATOM 612 C CA . LYS A 1 85 ? 13.233 -3.162 -37.836 1.00 86.31 85 LYS A CA 1
ATOM 613 C C . LYS A 1 85 ? 14.204 -3.949 -38.702 1.00 86.31 85 LYS A C 1
ATOM 615 O O . LYS A 1 85 ? 13.776 -4.713 -39.564 1.00 86.31 85 LYS A O 1
ATOM 620 N N . LEU A 1 86 ? 15.493 -3.754 -38.480 1.00 85.25 86 LEU A N 1
ATOM 621 C CA . LEU A 1 86 ? 16.564 -4.442 -39.189 1.00 85.25 86 LEU A CA 1
ATOM 622 C C . LEU A 1 86 ? 17.218 -5.427 -38.223 1.00 85.25 86 LEU A C 1
ATOM 624 O O . LEU A 1 86 ? 17.618 -5.030 -37.128 1.00 85.25 86 LEU A O 1
ATOM 628 N N . LYS A 1 87 ? 17.283 -6.703 -38.616 1.00 81.06 87 LYS A N 1
ATOM 629 C CA . LYS A 1 87 ? 17.877 -7.774 -37.813 1.00 81.06 87 LYS A CA 1
ATOM 630 C C . LYS A 1 87 ? 18.922 -8.533 -38.618 1.00 81.06 87 LYS A C 1
ATOM 632 O O . LYS A 1 87 ? 18.617 -9.122 -39.657 1.00 81.06 87 LYS A O 1
ATOM 637 N N . LYS A 1 88 ? 20.147 -8.571 -38.107 1.00 78.56 88 LYS A N 1
ATOM 638 C CA . LYS A 1 88 ? 21.265 -9.272 -38.729 1.00 78.56 88 LYS A CA 1
ATOM 639 C C . LYS A 1 88 ? 21.176 -10.772 -38.449 1.00 78.56 88 LYS A C 1
ATOM 641 O O . LYS A 1 88 ? 21.218 -11.186 -37.288 1.00 78.56 88 LYS A O 1
ATOM 646 N N . ILE A 1 89 ? 21.069 -11.634 -39.458 1.00 79.81 89 ILE A N 1
ATOM 647 C CA . ILE A 1 89 ? 21.094 -13.102 -39.270 1.00 79.81 89 ILE A CA 1
ATOM 648 C C . ILE A 1 89 ? 22.475 -13.659 -39.635 1.00 79.81 89 ILE A C 1
ATOM 650 O O . ILE A 1 89 ? 23.051 -13.281 -40.647 1.00 79.81 89 ILE A O 1
ATOM 654 N N . THR A 1 90 ? 23.007 -14.568 -38.807 1.00 66.19 90 THR A N 1
ATOM 655 C CA . THR A 1 90 ? 24.328 -15.204 -38.997 1.00 66.19 90 THR A CA 1
ATOM 656 C C . THR A 1 90 ? 24.270 -16.685 -39.388 1.00 66.19 90 THR A C 1
ATOM 658 O O . THR A 1 90 ? 25.306 -17.247 -39.733 1.00 66.19 90 THR A O 1
ATOM 661 N N . LYS A 1 91 ? 23.100 -17.341 -39.312 1.00 54.00 91 LYS A N 1
ATOM 662 C CA . LYS A 1 91 ? 22.977 -18.808 -39.461 1.00 54.00 91 LYS A CA 1
ATOM 663 C C . LYS A 1 91 ? 22.098 -19.319 -40.609 1.00 54.00 91 LYS A C 1
ATOM 665 O O . LYS A 1 91 ? 22.060 -20.523 -40.801 1.00 54.00 91 LYS A O 1
ATOM 670 N N . ASP A 1 92 ? 21.499 -18.448 -41.411 1.00 55.44 92 ASP A N 1
ATOM 671 C CA . ASP A 1 92 ? 20.816 -18.809 -42.658 1.00 55.44 92 ASP A CA 1
ATOM 672 C C . ASP A 1 92 ? 20.921 -17.613 -43.613 1.00 55.44 92 ASP A C 1
ATOM 674 O O . ASP A 1 92 ? 20.514 -16.509 -43.261 1.00 55.44 92 ASP A O 1
ATOM 678 N N . ASN A 1 93 ? 21.477 -17.805 -44.812 1.00 57.28 93 ASN A N 1
ATOM 679 C CA . ASN A 1 93 ? 21.679 -16.742 -45.816 1.00 57.28 93 ASN A CA 1
ATOM 680 C C . ASN A 1 93 ? 20.379 -16.332 -46.546 1.00 57.28 93 ASN A C 1
ATOM 682 O O . ASN A 1 93 ? 20.427 -15.763 -47.636 1.00 57.28 93 ASN A O 1
ATOM 686 N N . ASN A 1 94 ? 19.213 -16.640 -45.978 1.00 69.69 94 ASN A N 1
ATOM 687 C CA . ASN A 1 94 ? 17.929 -16.380 -46.614 1.00 69.69 94 ASN A CA 1
ATOM 688 C C . ASN A 1 94 ? 17.321 -15.084 -46.079 1.00 69.69 94 ASN A C 1
ATOM 690 O O . ASN A 1 94 ? 17.104 -14.915 -44.881 1.00 69.69 94 ASN A O 1
ATOM 694 N N . TRP A 1 95 ? 17.036 -14.173 -47.002 1.00 83.38 95 TRP A N 1
ATOM 695 C CA . TRP A 1 95 ? 16.354 -12.922 -46.718 1.00 83.38 95 TRP A CA 1
ATOM 696 C C . TRP A 1 95 ? 14.886 -13.172 -46.337 1.00 83.38 95 TRP A C 1
ATOM 698 O O . TRP A 1 95 ? 14.180 -13.932 -47.008 1.00 83.38 95 TRP A O 1
ATOM 708 N N . HIS A 1 96 ? 14.408 -12.508 -45.282 1.00 83.38 96 HIS A N 1
ATOM 709 C CA . HIS A 1 96 ? 13.010 -12.577 -44.852 1.00 83.38 96 HIS A CA 1
ATOM 710 C C . HIS A 1 96 ? 12.460 -11.189 -44.521 1.00 83.38 96 HIS A C 1
ATOM 712 O O . HIS A 1 96 ? 13.106 -10.410 -43.821 1.00 83.38 96 HIS A O 1
ATOM 718 N N . GLY A 1 97 ? 11.244 -10.896 -44.991 1.00 85.31 97 GLY A N 1
ATOM 719 C CA . GLY A 1 97 ? 10.533 -9.659 -44.676 1.00 85.31 97 GLY A CA 1
ATOM 720 C C . GLY A 1 97 ? 9.153 -9.922 -44.076 1.00 85.31 97 GLY A C 1
ATOM 721 O O . GLY A 1 97 ? 8.411 -10.769 -44.574 1.00 85.31 97 GLY A O 1
ATOM 722 N N . PHE A 1 98 ? 8.770 -9.170 -43.047 1.00 87.19 98 PHE A N 1
ATOM 723 C CA . PHE A 1 98 ? 7.420 -9.185 -42.480 1.00 87.19 98 PHE A CA 1
ATOM 724 C C . PHE A 1 98 ? 6.845 -7.770 -42.453 1.00 87.19 98 PHE A C 1
ATOM 726 O O . PHE A 1 98 ? 7.468 -6.845 -41.938 1.00 87.19 98 PHE A O 1
ATOM 733 N N . LEU A 1 99 ? 5.642 -7.601 -42.996 1.00 87.81 99 LEU A N 1
ATOM 734 C CA . LEU A 1 99 ? 4.908 -6.339 -42.994 1.00 87.81 99 LEU A CA 1
ATOM 735 C C . LEU A 1 99 ? 3.644 -6.483 -42.141 1.00 87.81 99 LEU A C 1
ATOM 737 O O . LEU A 1 99 ? 2.817 -7.349 -42.421 1.00 87.81 99 LEU A O 1
ATOM 741 N N . SER A 1 100 ? 3.481 -5.624 -41.134 1.00 85.38 100 SER A N 1
ATOM 742 C CA . SER A 1 100 ? 2.335 -5.631 -40.219 1.00 85.38 100 SER A CA 1
ATOM 743 C C . SER A 1 100 ? 1.579 -4.300 -40.224 1.00 85.38 100 SER A C 1
ATOM 745 O O . SER A 1 100 ? 2.184 -3.233 -40.073 1.00 85.38 100 SER A O 1
ATOM 747 N N . TYR A 1 101 ? 0.257 -4.368 -40.418 1.00 83.38 101 TYR A N 1
ATOM 748 C CA . TYR A 1 101 ? -0.682 -3.239 -40.366 1.00 83.38 101 TYR A CA 1
ATOM 749 C C . TYR A 1 101 ? -2.115 -3.747 -40.102 1.00 83.38 101 TYR A C 1
ATOM 751 O O . TYR A 1 101 ? -2.482 -4.804 -40.605 1.00 83.38 101 TYR A O 1
ATOM 759 N N . LYS A 1 102 ? -2.941 -3.013 -39.332 1.00 74.44 102 LYS A N 1
ATOM 760 C CA . LYS A 1 102 ? -4.350 -3.378 -39.016 1.00 74.44 102 LYS A CA 1
ATOM 761 C C . LYS A 1 102 ? -4.542 -4.847 -38.585 1.00 74.44 102 LYS A C 1
ATOM 763 O O . LYS A 1 102 ? -5.417 -5.537 -39.100 1.00 74.44 102 LYS A O 1
ATOM 768 N N . ASP A 1 103 ? -3.682 -5.329 -37.686 1.00 71.00 103 ASP A N 1
ATOM 769 C CA . ASP A 1 103 ? -3.664 -6.716 -37.186 1.00 71.00 103 ASP A CA 1
ATOM 770 C C . ASP A 1 103 ? -3.445 -7.803 -38.267 1.00 71.00 103 ASP A C 1
ATOM 772 O O . ASP A 1 103 ? -3.623 -8.993 -38.011 1.00 71.00 103 ASP A O 1
ATOM 776 N N . GLN A 1 104 ? -3.013 -7.421 -39.475 1.00 77.75 104 GLN A N 1
ATOM 777 C CA . GLN A 1 104 ? -2.614 -8.329 -40.552 1.00 77.75 104 GLN A CA 1
ATOM 778 C C . GLN A 1 104 ? -1.091 -8.431 -40.626 1.00 77.75 104 GLN A C 1
ATOM 780 O O . GLN A 1 104 ? -0.399 -7.419 -40.546 1.00 77.75 104 GLN A O 1
ATOM 785 N N . ILE A 1 105 ? -0.574 -9.643 -40.845 1.00 82.50 105 ILE A N 1
ATOM 786 C CA . ILE A 1 105 ? 0.856 -9.907 -41.054 1.00 82.50 105 ILE A CA 1
ATOM 787 C C . ILE A 1 105 ? 1.036 -10.504 -42.450 1.00 82.50 105 ILE A C 1
ATOM 789 O O . ILE A 1 105 ? 0.475 -11.554 -42.761 1.00 82.50 105 ILE A O 1
ATOM 793 N N . LYS A 1 106 ? 1.829 -9.840 -43.294 1.00 85.81 106 LYS A N 1
ATOM 794 C CA . LYS A 1 106 ? 2.188 -10.302 -44.637 1.00 85.81 106 LYS A CA 1
ATOM 795 C C . LYS A 1 106 ? 3.671 -10.660 -44.684 1.00 85.81 106 LYS A C 1
ATOM 797 O O . LYS A 1 106 ? 4.518 -9.817 -44.401 1.00 85.81 106 LYS A O 1
ATOM 802 N N . GLN A 1 107 ? 3.977 -11.893 -45.076 1.00 86.38 107 GLN A N 1
ATOM 803 C CA . GLN A 1 107 ? 5.347 -12.353 -45.295 1.00 86.38 107 GLN A CA 1
ATOM 804 C C . GLN A 1 107 ? 5.800 -12.016 -46.723 1.00 86.38 107 GLN A C 1
ATOM 806 O O . GLN A 1 107 ? 5.045 -12.214 -47.676 1.00 86.38 107 GLN A O 1
ATOM 811 N N . LEU A 1 108 ? 7.022 -11.511 -46.857 1.00 85.69 108 LEU A N 1
ATOM 812 C CA . LEU A 1 108 ? 7.678 -11.133 -48.107 1.00 85.69 108 LEU A CA 1
ATOM 813 C C . LEU A 1 108 ? 8.903 -12.031 -48.305 1.00 85.69 108 LEU A C 1
ATOM 815 O O . LEU A 1 108 ? 9.631 -12.306 -47.347 1.00 85.69 108 LEU A O 1
ATOM 819 N N . LYS A 1 109 ? 9.117 -12.499 -49.540 1.00 79.19 109 LYS A N 1
ATOM 820 C CA . LYS A 1 109 ? 10.212 -13.430 -49.882 1.00 79.19 109 LYS A CA 1
ATOM 821 C C . LYS A 1 109 ? 11.364 -12.780 -50.647 1.00 79.19 109 LYS A C 1
ATOM 823 O O . LYS A 1 109 ? 12.452 -13.341 -50.652 1.00 79.19 109 LYS A O 1
ATOM 828 N N . ASP A 1 110 ? 11.128 -11.625 -51.264 1.00 79.50 110 ASP A N 1
ATOM 829 C CA . ASP A 1 110 ? 12.107 -10.905 -52.081 1.00 79.50 110 ASP A CA 1
ATOM 830 C C . ASP A 1 110 ? 12.102 -9.397 -51.742 1.00 79.50 110 ASP A C 1
ATOM 832 O O . ASP A 1 110 ? 11.015 -8.810 -51.634 1.00 79.50 110 ASP A O 1
ATOM 836 N N . PRO A 1 111 ? 13.273 -8.735 -51.595 1.00 78.12 111 PRO A N 1
ATOM 837 C CA . PRO A 1 111 ? 13.370 -7.286 -51.403 1.00 78.12 111 PRO A CA 1
ATOM 838 C C . PRO A 1 111 ? 12.589 -6.437 -52.411 1.00 78.12 111 PRO A C 1
ATOM 840 O O . PRO A 1 111 ? 12.121 -5.353 -52.059 1.00 78.12 111 PRO A O 1
ATOM 843 N N . ALA A 1 112 ? 12.419 -6.912 -53.650 1.00 79.12 112 ALA A N 1
ATOM 844 C CA . ALA A 1 112 ? 11.699 -6.185 -54.697 1.00 79.12 112 ALA A CA 1
ATOM 845 C C . ALA A 1 112 ? 10.190 -6.033 -54.413 1.00 79.12 112 ALA A C 1
ATOM 847 O O . ALA A 1 112 ? 9.540 -5.134 -54.950 1.00 79.12 112 ALA A O 1
ATOM 848 N N . GLU A 1 113 ? 9.612 -6.874 -53.549 1.00 82.12 113 GLU A N 1
ATOM 849 C CA . GLU A 1 113 ? 8.191 -6.806 -53.190 1.00 82.12 113 GLU A CA 1
ATOM 850 C C . GLU A 1 113 ? 7.881 -5.714 -52.151 1.00 82.12 113 GLU A C 1
ATOM 852 O O . GLU A 1 113 ? 6.721 -5.306 -52.019 1.00 82.12 113 GLU A O 1
ATOM 857 N N . ILE A 1 114 ? 8.892 -5.227 -51.417 1.00 83.81 114 ILE A N 1
ATOM 858 C CA . ILE A 1 114 ? 8.711 -4.291 -50.295 1.00 83.81 114 ILE A CA 1
ATOM 859 C C . ILE A 1 114 ? 8.095 -2.976 -50.745 1.00 83.81 114 ILE A C 1
ATOM 861 O O . ILE A 1 114 ? 7.138 -2.518 -50.123 1.00 83.81 114 ILE A O 1
ATOM 865 N N . GLU A 1 115 ? 8.612 -2.380 -51.817 1.00 83.00 115 GLU A N 1
ATOM 866 C CA . GLU A 1 115 ? 8.177 -1.060 -52.274 1.00 83.00 115 GLU A CA 1
ATOM 867 C C . GLU A 1 115 ? 6.663 -1.042 -52.545 1.00 83.00 115 GLU A C 1
ATOM 869 O O . GLU A 1 115 ? 5.917 -0.229 -51.988 1.00 83.00 115 GLU A O 1
ATOM 874 N N . ASN A 1 116 ? 6.186 -2.029 -53.309 1.00 83.69 116 ASN A N 1
ATOM 875 C CA . ASN A 1 116 ? 4.769 -2.196 -53.622 1.00 83.69 116 ASN A CA 1
ATOM 876 C C . ASN A 1 116 ? 3.939 -2.566 -52.382 1.00 83.69 116 ASN A C 1
ATOM 878 O O . ASN A 1 116 ? 2.809 -2.098 -52.223 1.00 83.69 116 ASN A O 1
ATOM 882 N N . ALA A 1 117 ? 4.465 -3.406 -51.487 1.00 85.50 117 ALA A N 1
ATOM 883 C CA . ALA A 1 117 ? 3.753 -3.820 -50.280 1.00 85.50 117 ALA A CA 1
ATOM 884 C C . ALA A 1 117 ? 3.542 -2.653 -49.300 1.00 85.50 117 ALA A C 1
ATOM 886 O O . ALA A 1 117 ? 2.434 -2.482 -48.785 1.00 85.50 117 ALA A O 1
ATOM 887 N N . VAL A 1 118 ? 4.565 -1.819 -49.095 1.00 86.06 118 VAL A N 1
ATOM 888 C CA . VAL A 1 118 ? 4.483 -0.618 -48.253 1.00 86.06 118 VAL A CA 1
ATOM 889 C C . VAL A 1 118 ? 3.514 0.393 -48.864 1.00 86.06 118 VAL A C 1
ATOM 891 O O . VAL A 1 118 ? 2.666 0.919 -48.145 1.00 86.06 118 VAL A O 1
ATOM 894 N N . LEU A 1 119 ? 3.557 0.621 -50.181 1.00 84.94 119 LEU A N 1
ATOM 895 C CA . LEU A 1 119 ? 2.632 1.540 -50.855 1.00 84.94 119 LEU A CA 1
ATOM 896 C C . LEU A 1 119 ? 1.162 1.105 -50.710 1.00 84.94 119 LEU A C 1
ATOM 898 O O . LEU A 1 119 ? 0.279 1.931 -50.447 1.00 84.94 119 LEU A O 1
ATOM 902 N N . ASN A 1 120 ? 0.899 -0.197 -50.833 1.00 85.38 120 ASN A N 1
ATOM 903 C CA . ASN A 1 120 ? -0.431 -0.768 -50.629 1.00 85.38 120 ASN A CA 1
ATOM 904 C C . ASN A 1 120 ? -0.911 -0.587 -49.183 1.00 85.38 120 ASN A C 1
ATOM 906 O O . ASN A 1 120 ? -2.042 -0.150 -48.966 1.00 85.38 120 ASN A O 1
ATOM 910 N N . ALA A 1 121 ? -0.046 -0.848 -48.198 1.00 85.69 121 ALA A N 1
ATOM 911 C CA . ALA A 1 121 ? -0.368 -0.649 -46.787 1.00 85.69 121 ALA A CA 1
ATOM 912 C C . ALA A 1 121 ? -0.638 0.832 -46.466 1.00 85.69 121 ALA A C 1
ATOM 914 O O . ALA A 1 121 ? -1.657 1.150 -45.858 1.00 85.69 121 ALA A O 1
ATOM 915 N N . GLN A 1 122 ? 0.189 1.759 -46.963 1.00 87.00 122 GLN A N 1
ATOM 916 C CA . GLN A 1 122 ? -0.056 3.199 -46.814 1.00 87.00 122 GLN A CA 1
ATOM 917 C C . GLN A 1 122 ? -1.413 3.611 -47.398 1.00 87.00 122 GLN A C 1
ATOM 919 O O . GLN A 1 122 ? -2.153 4.367 -46.774 1.00 87.00 122 GLN A O 1
ATOM 924 N N . THR A 1 123 ? -1.772 3.085 -48.571 1.00 85.25 123 THR A N 1
ATOM 925 C CA . THR A 1 123 ? -3.058 3.377 -49.226 1.00 85.25 123 THR A CA 1
ATOM 926 C C . THR A 1 123 ? -4.244 2.806 -48.444 1.00 85.25 123 THR A C 1
ATOM 928 O O . THR A 1 123 ? -5.303 3.427 -48.389 1.00 85.25 123 THR A O 1
ATOM 931 N N . ALA A 1 124 ? -4.075 1.657 -47.786 1.00 84.94 124 ALA A N 1
ATOM 932 C CA . ALA A 1 124 ? -5.098 1.058 -46.931 1.00 84.94 124 ALA A CA 1
ATOM 933 C C . ALA A 1 124 ? -5.318 1.817 -45.604 1.00 84.94 124 ALA A C 1
ATOM 935 O O . ALA A 1 124 ? -6.402 1.723 -45.018 1.00 84.94 124 ALA A O 1
ATOM 936 N N . LEU A 1 125 ? -4.307 2.544 -45.111 1.00 83.56 125 LEU A N 1
ATOM 937 C CA . LEU A 1 125 ? -4.375 3.327 -43.869 1.00 83.56 125 LEU A CA 1
ATOM 938 C C . LEU A 1 125 ? -4.786 4.786 -44.100 1.00 83.56 125 LEU A C 1
ATOM 940 O O . LEU A 1 125 ? -5.650 5.295 -43.395 1.00 83.56 125 LEU A O 1
ATOM 944 N N . ALA A 1 126 ? -4.171 5.454 -45.076 1.00 77.94 126 ALA A N 1
ATOM 945 C CA . ALA A 1 126 ? -4.380 6.872 -45.374 1.00 77.94 126 ALA A CA 1
ATOM 946 C C . ALA A 1 126 ? -5.463 7.124 -46.446 1.00 77.94 126 ALA A C 1
ATOM 948 O O . ALA A 1 126 ? -5.854 8.266 -46.684 1.00 77.94 126 ALA A O 1
ATOM 949 N N . GLY A 1 127 ? -5.959 6.064 -47.094 1.00 75.62 127 GLY A N 1
ATOM 950 C CA . GLY A 1 127 ? -6.911 6.136 -48.201 1.00 75.62 127 GLY A CA 1
ATOM 951 C C . GLY A 1 127 ? -6.245 6.344 -49.569 1.00 75.62 127 GLY A C 1
ATOM 952 O O . GLY A 1 127 ? -5.029 6.502 -49.696 1.00 75.62 127 GLY A O 1
ATOM 953 N N . LYS A 1 128 ? -7.061 6.352 -50.634 1.00 68.25 128 LYS A N 1
ATOM 954 C CA . LYS A 1 128 ? -6.606 6.594 -52.021 1.00 68.25 128 LYS A CA 1
ATOM 955 C C . LYS A 1 128 ? -6.157 8.045 -52.285 1.00 68.25 128 LYS A C 1
ATOM 957 O O . LYS A 1 128 ? -5.650 8.319 -53.365 1.00 68.25 128 LYS A O 1
ATOM 962 N N . GLY A 1 129 ? -6.362 8.958 -51.331 1.00 66.44 129 GLY A N 1
ATOM 963 C CA . GLY A 1 129 ? -5.952 10.364 -51.417 1.00 66.44 129 GLY A CA 1
ATOM 964 C C . GLY A 1 129 ? -4.564 10.646 -50.825 1.00 66.44 129 GLY A C 1
ATOM 965 O O . GLY A 1 129 ? -3.875 9.750 -50.340 1.00 66.44 129 GLY A O 1
ATOM 966 N N . GLU A 1 130 ? -4.168 11.919 -50.815 1.00 68.56 130 GLU A N 1
ATOM 967 C CA . GLU A 1 130 ? -2.881 12.406 -50.279 1.00 68.56 130 GLU A CA 1
ATOM 968 C C . GLU A 1 130 ? -2.946 12.754 -48.776 1.00 68.56 130 GLU A C 1
ATOM 970 O O . GLU A 1 130 ? -2.265 13.660 -48.300 1.00 68.56 130 GLU A O 1
ATOM 975 N N . GLY A 1 131 ? -3.805 12.061 -48.024 1.00 73.06 131 GLY A N 1
ATOM 976 C CA . GLY A 1 131 ? -3.954 12.246 -46.579 1.00 73.06 131 GLY A CA 1
ATOM 977 C C . GLY A 1 131 ? -2.817 11.612 -45.773 1.00 73.06 131 GLY A C 1
ATOM 978 O O . GLY A 1 131 ? -2.062 10.781 -46.282 1.00 73.06 131 GLY A O 1
ATOM 979 N N . ILE A 1 132 ? -2.724 11.986 -44.495 1.00 80.88 132 ILE A N 1
ATOM 980 C CA . ILE A 1 132 ? -1.771 11.421 -43.531 1.00 80.88 132 ILE A CA 1
ATOM 981 C C . ILE A 1 132 ? -2.527 10.646 -42.460 1.00 80.88 132 ILE A C 1
ATOM 983 O O . ILE A 1 132 ? -3.578 11.080 -41.994 1.00 80.88 132 ILE A O 1
ATOM 987 N N . SER A 1 133 ? -1.981 9.499 -42.059 1.00 83.31 133 SER A N 1
ATOM 988 C CA . SER A 1 133 ? -2.512 8.702 -40.951 1.00 83.31 133 SER A CA 1
ATOM 989 C C . SER A 1 133 ? -1.549 8.685 -39.765 1.00 83.31 133 SER A C 1
ATOM 991 O O . SER A 1 133 ? -0.329 8.686 -39.930 1.00 83.31 133 SER A O 1
ATOM 993 N N . HIS A 1 134 ? -2.111 8.640 -38.555 1.00 80.75 134 HIS A N 1
ATOM 994 C CA . HIS A 1 134 ? -1.362 8.444 -37.310 1.00 80.75 134 HIS A CA 1
ATOM 995 C C . HIS A 1 134 ? -1.107 6.961 -36.989 1.00 80.75 134 HIS A C 1
ATOM 997 O O . HIS A 1 134 ? -0.376 6.671 -36.039 1.00 80.75 134 HIS A O 1
ATOM 1003 N N . GLU A 1 135 ? -1.730 6.037 -37.728 1.00 81.62 135 GLU A N 1
ATOM 1004 C CA . GLU A 1 135 ? -1.507 4.596 -37.586 1.00 81.62 135 GLU A CA 1
ATOM 1005 C C . GLU A 1 135 ? -0.130 4.208 -38.139 1.00 81.62 135 GLU A C 1
ATOM 1007 O O . GLU A 1 135 ? 0.323 4.753 -39.144 1.00 81.62 135 GLU A O 1
ATOM 1012 N N . MET A 1 136 ? 0.552 3.280 -37.466 1.00 83.88 136 MET A N 1
ATOM 1013 C CA . MET A 1 136 ? 1.923 2.887 -37.800 1.00 83.88 136 MET A CA 1
ATOM 1014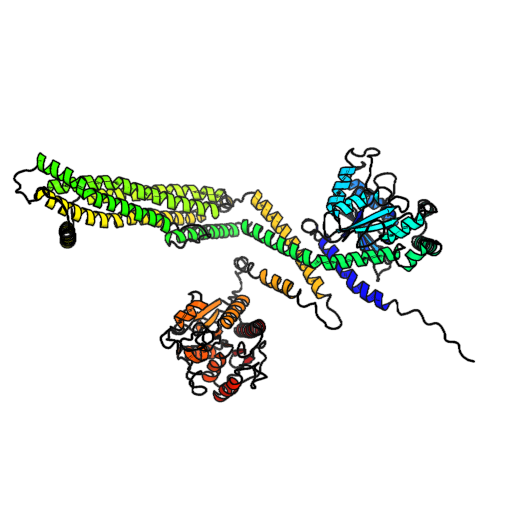 C C . MET A 1 136 ? 1.941 1.620 -38.658 1.00 83.88 136 MET A C 1
ATOM 1016 O O . MET A 1 136 ? 1.161 0.697 -38.424 1.00 83.88 136 MET A O 1
ATOM 1020 N N . ILE A 1 137 ? 2.880 1.554 -39.601 1.00 88.38 137 ILE A N 1
ATOM 1021 C CA . ILE A 1 137 ? 3.219 0.330 -40.340 1.00 88.38 137 ILE A CA 1
ATOM 1022 C C . ILE A 1 137 ? 4.518 -0.220 -39.760 1.00 88.38 137 ILE A C 1
ATOM 1024 O O . ILE A 1 137 ? 5.467 0.540 -39.587 1.00 88.38 137 ILE A O 1
ATOM 1028 N N . THR A 1 138 ? 4.590 -1.522 -39.483 1.00 87.12 138 THR A N 1
ATOM 1029 C CA . THR A 1 138 ? 5.848 -2.168 -39.068 1.00 87.12 138 THR A CA 1
ATOM 1030 C C . THR A 1 138 ? 6.397 -3.018 -40.206 1.00 87.12 138 THR A C 1
ATOM 1032 O O . THR A 1 138 ? 5.701 -3.908 -40.689 1.00 87.12 138 THR A O 1
ATOM 1035 N N . LEU A 1 139 ? 7.633 -2.745 -40.621 1.00 88.44 139 LEU A N 1
ATOM 1036 C CA . LEU A 1 139 ? 8.397 -3.527 -41.589 1.00 88.44 139 LEU A CA 1
ATOM 1037 C C . LEU A 1 139 ? 9.618 -4.120 -40.886 1.00 88.44 139 LEU A C 1
ATOM 1039 O O . LEU A 1 139 ? 10.479 -3.388 -40.405 1.00 88.44 139 LEU A O 1
ATOM 1043 N N . GLU A 1 140 ? 9.685 -5.442 -40.833 1.00 87.88 140 GLU A N 1
ATOM 1044 C CA . GLU A 1 140 ? 10.776 -6.194 -40.225 1.00 87.88 140 GLU A CA 1
ATOM 1045 C C . GLU A 1 140 ? 11.562 -6.928 -41.311 1.00 87.88 140 GLU A C 1
ATOM 1047 O O . GLU A 1 140 ? 10.975 -7.663 -42.102 1.00 87.88 140 GLU A O 1
ATOM 1052 N N . ILE A 1 141 ? 12.873 -6.690 -41.374 1.00 87.31 141 ILE A N 1
ATOM 1053 C CA . ILE A 1 141 ? 13.780 -7.217 -42.398 1.00 87.31 141 ILE A CA 1
ATOM 1054 C C . ILE A 1 141 ? 14.892 -7.988 -41.712 1.00 87.31 141 ILE A C 1
ATOM 1056 O O . ILE A 1 141 ? 15.601 -7.451 -40.857 1.00 87.31 141 ILE A O 1
ATOM 1060 N N . HIS A 1 142 ? 15.065 -9.238 -42.120 1.00 86.56 142 HIS A N 1
ATOM 1061 C CA . HIS A 1 142 ? 16.138 -10.093 -41.649 1.00 86.56 142 HIS A CA 1
ATOM 1062 C C . HIS A 1 142 ? 17.101 -10.413 -42.799 1.00 86.56 142 HIS A C 1
ATOM 1064 O O . HIS A 1 142 ? 16.679 -10.944 -43.827 1.00 86.56 142 HIS A O 1
ATOM 1070 N N . SER A 1 143 ? 18.384 -10.072 -42.645 1.00 83.69 143 SER A N 1
ATOM 1071 C CA . SER A 1 143 ? 19.428 -10.279 -43.668 1.00 83.69 143 SER A CA 1
ATOM 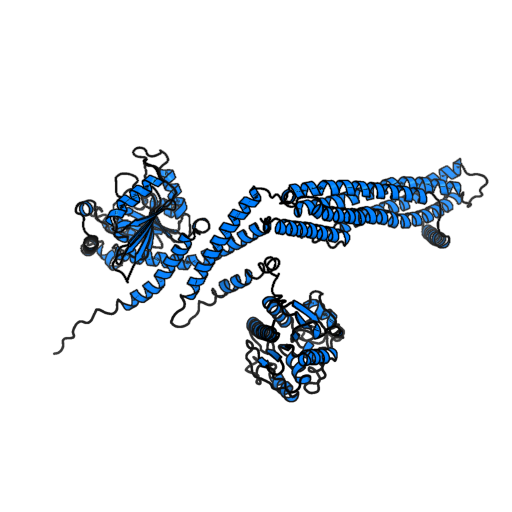1072 C C . SER A 1 143 ? 20.825 -10.358 -43.034 1.00 83.69 143 SER A C 1
ATOM 1074 O O . SER A 1 143 ? 21.004 -9.921 -41.901 1.00 83.69 143 SER A O 1
ATOM 1076 N N . SER A 1 144 ? 21.831 -10.892 -43.735 1.00 78.38 144 SER A N 1
ATOM 1077 C CA . SER A 1 144 ? 23.243 -10.840 -43.305 1.00 78.38 144 SER A CA 1
ATOM 1078 C C . SER A 1 144 ? 23.860 -9.445 -43.444 1.00 78.38 144 SER A C 1
ATOM 1080 O O . SER A 1 144 ? 24.801 -9.106 -42.724 1.00 78.38 144 SER A O 1
ATOM 1082 N N . ASP A 1 145 ? 23.306 -8.641 -44.354 1.00 73.31 145 ASP A N 1
ATOM 1083 C CA . ASP A 1 145 ? 23.916 -7.398 -44.840 1.00 73.31 145 ASP A CA 1
ATOM 1084 C C . ASP A 1 145 ? 23.349 -6.141 -44.162 1.00 73.31 145 ASP A C 1
ATOM 1086 O O . ASP A 1 145 ? 23.746 -5.023 -44.487 1.00 73.31 145 ASP A O 1
ATOM 1090 N N . VAL A 1 146 ? 22.417 -6.310 -43.216 1.00 78.94 146 VAL A N 1
ATOM 1091 C CA . VAL A 1 146 ? 21.773 -5.211 -42.479 1.00 78.94 146 VAL A CA 1
ATOM 1092 C C . VAL A 1 146 ? 22.291 -5.125 -41.038 1.00 78.94 146 VAL A C 1
ATOM 1094 O O . VAL A 1 146 ? 22.592 -6.157 -40.434 1.00 78.94 146 VAL A O 1
ATOM 1097 N N . PRO A 1 147 ? 22.396 -3.917 -40.455 1.00 79.12 147 PRO A N 1
ATOM 1098 C CA . PRO A 1 147 ? 22.724 -3.748 -39.042 1.00 79.12 147 PRO A CA 1
ATOM 1099 C C . PRO A 1 147 ? 21.527 -4.093 -38.142 1.00 79.12 147 PRO A C 1
ATOM 1101 O O . PRO A 1 147 ? 20.378 -3.982 -38.562 1.00 79.12 147 PRO A O 1
ATOM 1104 N N . ASP A 1 148 ? 21.790 -4.437 -36.878 1.00 78.12 148 ASP A N 1
ATOM 1105 C CA . ASP A 1 148 ? 20.743 -4.525 -35.853 1.00 78.12 148 ASP A CA 1
ATOM 1106 C C . ASP A 1 148 ? 20.321 -3.101 -35.447 1.00 78.12 148 ASP A C 1
ATOM 1108 O O . ASP A 1 148 ? 21.057 -2.389 -34.749 1.00 78.12 148 ASP A O 1
ATOM 1112 N N . LEU A 1 149 ? 19.163 -2.645 -35.939 1.00 81.94 149 LEU A N 1
ATOM 1113 C CA . LEU A 1 149 ? 18.695 -1.271 -35.739 1.00 81.94 149 LEU A CA 1
ATOM 1114 C C . LEU A 1 149 ? 17.180 -1.131 -35.923 1.00 81.94 149 LEU A C 1
ATOM 1116 O O . LEU A 1 149 ? 16.595 -1.694 -36.847 1.00 81.94 149 LEU A O 1
ATOM 1120 N N . THR A 1 150 ? 16.559 -0.284 -35.097 1.00 84.00 150 THR A N 1
ATOM 1121 C CA . THR A 1 150 ? 15.130 0.040 -35.198 1.00 84.00 150 THR A CA 1
ATOM 1122 C C . THR A 1 150 ? 14.926 1.540 -35.403 1.00 84.00 150 THR A C 1
ATOM 1124 O O . THR A 1 150 ? 15.226 2.354 -34.526 1.00 84.00 150 THR A O 1
ATOM 1127 N N . LEU A 1 151 ? 14.394 1.899 -36.571 1.00 88.75 151 LEU A N 1
ATOM 1128 C CA . LEU A 1 151 ? 14.199 3.270 -37.044 1.00 88.75 151 LEU A CA 1
ATOM 1129 C C . LEU A 1 151 ? 12.706 3.555 -37.236 1.00 88.75 151 LEU A C 1
ATOM 1131 O O . LEU A 1 151 ? 11.945 2.684 -37.645 1.00 88.75 151 LEU A O 1
ATOM 1135 N N . ILE A 1 152 ? 12.275 4.782 -36.963 1.00 89.31 152 ILE A N 1
ATOM 1136 C CA . ILE A 1 152 ? 10.922 5.262 -37.253 1.00 89.31 152 ILE A CA 1
ATOM 1137 C C . ILE A 1 152 ? 11.039 6.330 -38.332 1.00 89.31 152 ILE A C 1
ATOM 1139 O O . ILE A 1 152 ? 11.543 7.425 -38.080 1.00 89.31 152 ILE A O 1
ATOM 1143 N N . ASP A 1 153 ? 10.572 6.004 -39.529 1.00 90.88 153 ASP A N 1
ATOM 1144 C CA . ASP A 1 153 ? 10.467 6.942 -40.634 1.00 90.88 153 ASP A CA 1
ATOM 1145 C C . ASP A 1 153 ? 9.209 7.797 -40.482 1.00 90.88 153 ASP A C 1
ATOM 1147 O O . ASP A 1 153 ? 8.092 7.272 -40.417 1.00 90.88 153 ASP A O 1
ATOM 1151 N N . LEU A 1 154 ? 9.384 9.115 -40.427 1.00 90.19 154 LEU A N 1
ATOM 1152 C CA . LEU A 1 154 ? 8.286 10.070 -40.310 1.00 90.19 154 LEU A CA 1
ATOM 1153 C C . LEU A 1 154 ? 8.036 10.786 -41.647 1.00 90.19 154 LEU A C 1
ATOM 1155 O O . LEU A 1 154 ? 8.954 10.910 -42.464 1.00 90.19 154 LEU A O 1
ATOM 1159 N N . PRO A 1 155 ? 6.803 11.270 -41.897 1.00 87.62 155 PRO A N 1
ATOM 1160 C CA . PRO A 1 155 ? 6.508 12.090 -43.069 1.00 87.62 155 PRO A CA 1
ATOM 1161 C C . PRO A 1 155 ? 7.459 13.289 -43.180 1.00 87.62 155 PRO A C 1
ATOM 1163 O O . PRO A 1 155 ? 7.758 13.949 -42.186 1.00 87.62 155 PRO A O 1
ATOM 1166 N N . GLY A 1 156 ? 7.945 13.567 -44.393 1.00 86.94 156 GLY A N 1
ATOM 1167 C CA . GLY A 1 156 ? 8.812 14.722 -44.643 1.00 86.94 156 GLY A CA 1
ATOM 1168 C C . GLY A 1 156 ? 8.033 16.032 -44.545 1.00 86.94 156 GLY A C 1
ATOM 1169 O O . GLY A 1 156 ? 6.887 16.097 -44.987 1.00 86.94 156 GLY A O 1
ATOM 1170 N N . ILE A 1 157 ? 8.650 17.073 -43.987 1.00 85.38 157 ILE A N 1
ATOM 1171 C CA . ILE A 1 157 ? 7.982 18.363 -43.772 1.00 85.38 157 ILE A CA 1
ATOM 1172 C C . ILE A 1 157 ? 7.759 19.052 -45.125 1.00 85.38 157 ILE A C 1
ATOM 1174 O O . ILE A 1 157 ? 8.720 19.407 -45.813 1.00 85.38 157 ILE A O 1
ATOM 1178 N N . ALA A 1 158 ? 6.493 19.228 -45.507 1.00 80.12 158 ALA A N 1
ATOM 1179 C CA . ALA A 1 158 ? 6.081 19.946 -46.711 1.00 80.12 158 ALA A CA 1
ATOM 1180 C C . ALA A 1 158 ? 5.662 21.380 -46.351 1.00 80.12 158 ALA A C 1
ATOM 1182 O O . ALA A 1 158 ? 4.860 21.576 -45.442 1.00 80.12 158 ALA A O 1
ATOM 1183 N N . ARG A 1 159 ? 6.199 22.378 -47.067 1.00 72.44 159 ARG A N 1
ATOM 1184 C CA . ARG A 1 159 ? 5.943 23.813 -46.807 1.00 72.44 159 ARG A CA 1
ATOM 1185 C C . ARG A 1 159 ? 4.671 24.344 -47.472 1.00 72.44 159 ARG A C 1
ATOM 1187 O O . ARG A 1 159 ? 4.146 25.371 -47.066 1.00 72.44 159 ARG A O 1
ATOM 1194 N N . VAL A 1 160 ? 4.205 23.686 -48.532 1.00 71.69 160 VAL A N 1
ATOM 1195 C CA . VAL A 1 160 ? 3.028 24.102 -49.305 1.00 71.69 160 VAL A CA 1
ATOM 1196 C C . VAL A 1 160 ? 2.234 22.856 -49.673 1.00 71.69 160 VAL A C 1
ATOM 1198 O O . VAL A 1 160 ? 2.809 21.878 -50.152 1.00 71.69 160 VAL A O 1
ATOM 1201 N N . ALA A 1 161 ? 0.918 22.893 -49.457 1.00 67.75 161 ALA A N 1
ATOM 1202 C CA . ALA A 1 161 ? 0.020 21.838 -49.910 1.00 67.75 161 ALA A CA 1
ATOM 1203 C C . ALA A 1 161 ? 0.045 21.776 -51.444 1.00 67.75 161 ALA A C 1
ATOM 1205 O O . ALA A 1 161 ? -0.221 22.771 -52.120 1.00 67.75 161 ALA A O 1
ATOM 1206 N N . THR A 1 162 ? 0.385 20.614 -51.992 1.00 66.06 162 THR A N 1
ATOM 1207 C CA . THR A 1 162 ? 0.389 20.368 -53.441 1.00 66.06 162 THR A CA 1
ATOM 1208 C C . THR A 1 162 ? -0.679 19.331 -53.777 1.00 66.06 162 THR A C 1
ATOM 1210 O O . THR A 1 162 ? -0.953 18.452 -52.967 1.00 66.06 162 THR A O 1
ATOM 1213 N N . GLY A 1 163 ? -1.320 19.448 -54.944 1.00 68.88 163 GLY A N 1
ATOM 1214 C CA . GLY A 1 163 ? -2.330 18.480 -55.389 1.00 68.88 163 GLY A CA 1
ATOM 1215 C C . GLY A 1 163 ? -3.647 18.537 -54.603 1.00 68.88 163 GLY A C 1
ATOM 1216 O O . GLY A 1 163 ? -4.237 19.604 -54.447 1.00 68.88 163 GLY A O 1
ATOM 1217 N N . ASN A 1 164 ? -4.112 17.376 -54.133 1.00 66.94 164 ASN A N 1
ATOM 1218 C CA . ASN A 1 164 ? -5.358 17.187 -53.377 1.00 66.94 164 ASN A CA 1
ATOM 1219 C C . ASN A 1 164 ? -5.122 17.169 -51.852 1.00 66.94 164 ASN A C 1
ATOM 1221 O O . ASN A 1 164 ? -5.969 16.687 -51.094 1.00 66.94 164 ASN A O 1
ATOM 1225 N N . GLN A 1 165 ? -3.966 17.652 -51.390 1.00 68.62 165 GLN A N 1
ATOM 1226 C CA . GLN A 1 165 ? -3.624 17.707 -49.970 1.00 68.62 165 GLN A CA 1
ATOM 1227 C C . GLN A 1 165 ? -4.484 18.731 -49.201 1.00 68.62 165 GLN A C 1
ATOM 1229 O O . GLN A 1 165 ? -4.797 19.807 -49.721 1.00 68.62 165 GLN A O 1
ATOM 1234 N N . PRO A 1 166 ? -4.833 18.444 -47.933 1.00 72.81 166 PRO A N 1
ATOM 1235 C CA . PRO A 1 166 ? -5.454 19.414 -47.036 1.00 72.81 166 PRO A CA 1
ATOM 1236 C C . PRO A 1 166 ? -4.612 20.691 -46.889 1.00 72.81 166 PRO A C 1
ATOM 1238 O O . PRO A 1 166 ? -3.383 20.636 -46.853 1.00 72.81 166 PRO A O 1
ATOM 1241 N N . LYS A 1 167 ? -5.258 21.854 -46.720 1.00 75.12 167 LYS A N 1
ATOM 1242 C CA . LYS A 1 167 ? -4.546 23.130 -46.488 1.00 75.12 167 LYS A CA 1
ATOM 1243 C C . LYS A 1 167 ? -3.740 23.142 -45.182 1.00 75.12 167 LYS A C 1
ATOM 1245 O O . LYS A 1 167 ? -2.820 23.938 -45.045 1.00 75.12 167 LYS A O 1
ATOM 1250 N N . ASP A 1 168 ? -4.076 22.271 -44.238 1.00 81.00 168 ASP A N 1
ATOM 1251 C CA . ASP A 1 168 ? -3.431 22.098 -42.936 1.00 81.00 168 ASP A CA 1
ATOM 1252 C C . ASP A 1 168 ? -2.437 20.921 -42.899 1.00 81.00 168 ASP A C 1
ATOM 1254 O O . ASP A 1 168 ? -2.003 20.520 -41.819 1.00 81.00 168 ASP A O 1
ATOM 1258 N N . ILE A 1 169 ? -2.037 20.382 -44.058 1.00 81.44 169 ILE A N 1
ATOM 1259 C CA . ILE A 1 169 ? -1.138 19.221 -44.146 1.00 81.44 169 ILE A CA 1
ATOM 1260 C C . ILE A 1 169 ? 0.195 19.441 -43.420 1.00 81.44 169 ILE A C 1
ATOM 1262 O O . ILE A 1 169 ? 0.668 18.546 -42.726 1.00 81.44 169 ILE A O 1
ATOM 1266 N N . GLU A 1 170 ? 0.765 20.648 -43.495 1.00 83.44 170 GLU A N 1
ATOM 1267 C CA . GLU A 1 170 ? 1.990 21.005 -42.771 1.00 83.44 170 GLU A CA 1
ATOM 1268 C C . GLU A 1 170 ? 1.799 20.846 -41.259 1.00 83.44 170 GLU A C 1
ATOM 1270 O O . GLU A 1 170 ? 2.631 20.244 -40.580 1.00 83.44 170 GLU A O 1
ATOM 1275 N N . LYS A 1 171 ? 0.674 21.339 -40.729 1.00 85.25 171 LYS A N 1
ATOM 1276 C CA . LYS A 1 171 ? 0.353 21.233 -39.306 1.00 85.25 171 LYS A CA 1
ATOM 1277 C C . LYS A 1 171 ? 0.149 19.775 -38.901 1.00 85.25 171 LYS A C 1
ATOM 1279 O O . LYS A 1 171 ? 0.712 19.357 -37.898 1.00 85.25 171 LYS A O 1
ATOM 1284 N N . GLN A 1 172 ? -0.566 18.987 -39.703 1.00 85.88 172 GLN A N 1
ATOM 1285 C CA . GLN A 1 172 ? -0.761 17.558 -39.438 1.00 85.88 172 GLN A CA 1
ATOM 1286 C C . GLN A 1 172 ? 0.570 16.788 -39.422 1.00 85.88 172 GLN A C 1
ATOM 1288 O O . GLN A 1 172 ? 0.793 15.972 -38.528 1.00 85.88 172 GLN A O 1
ATOM 1293 N N . ILE A 1 173 ? 1.484 17.073 -40.361 1.00 87.44 173 ILE A N 1
ATOM 1294 C CA . ILE A 1 173 ? 2.840 16.495 -40.375 1.00 87.44 173 ILE A CA 1
ATOM 1295 C C . ILE A 1 173 ? 3.593 16.890 -39.106 1.00 87.44 173 ILE A C 1
ATOM 1297 O O . ILE A 1 173 ? 4.166 16.027 -38.438 1.00 87.44 173 ILE A O 1
ATOM 1301 N N . LYS A 1 174 ? 3.572 18.180 -38.751 1.00 89.25 174 LYS A N 1
ATOM 1302 C CA . LYS A 1 174 ? 4.241 18.681 -37.547 1.00 89.25 174 LYS A CA 1
ATOM 1303 C C . LYS A 1 174 ? 3.681 18.026 -36.285 1.00 89.25 174 LYS A C 1
ATOM 1305 O O . LYS A 1 174 ? 4.469 17.582 -35.458 1.00 89.25 174 LYS A O 1
ATOM 1310 N N . ASP A 1 175 ? 2.365 17.863 -36.179 1.00 88.44 175 ASP A N 1
ATOM 1311 C CA . ASP A 1 175 ? 1.699 17.207 -35.048 1.00 88.44 175 ASP A CA 1
ATOM 1312 C C . ASP A 1 175 ? 2.077 15.716 -34.947 1.00 88.44 175 ASP A C 1
ATOM 1314 O O . ASP A 1 175 ? 2.338 15.205 -33.851 1.00 88.44 175 ASP A O 1
ATOM 1318 N N . VAL A 1 176 ? 2.172 15.009 -36.086 1.00 87.94 176 VAL A N 1
ATOM 1319 C CA . VAL A 1 176 ? 2.682 13.627 -36.136 1.00 87.94 176 VAL A CA 1
ATOM 1320 C C . VAL A 1 176 ? 4.118 13.583 -35.626 1.00 87.94 176 VAL A C 1
ATOM 1322 O O . VAL A 1 176 ? 4.410 12.787 -34.737 1.00 87.94 176 VAL A O 1
ATOM 1325 N N . ILE A 1 177 ? 5.003 14.434 -36.150 1.00 90.38 177 ILE A N 1
ATOM 1326 C CA . ILE A 1 177 ? 6.420 14.461 -35.772 1.00 90.38 177 ILE A CA 1
ATOM 1327 C C . ILE A 1 177 ? 6.577 14.809 -34.286 1.00 90.38 177 ILE A C 1
ATOM 1329 O O . ILE A 1 177 ? 7.244 14.066 -33.560 1.00 90.38 177 ILE A O 1
ATOM 1333 N N . GLU A 1 178 ? 5.927 15.878 -33.807 1.00 90.06 178 GLU A N 1
ATOM 1334 C CA . GLU A 1 178 ? 5.977 16.342 -32.413 1.00 90.06 178 GLU A CA 1
ATOM 1335 C C . GLU A 1 178 ? 5.580 15.232 -31.427 1.00 90.06 178 GLU A C 1
ATOM 1337 O O . GLU A 1 178 ? 6.211 15.089 -30.376 1.00 90.06 178 GLU A O 1
ATOM 1342 N N . LYS A 1 179 ? 4.610 14.374 -31.776 1.00 88.00 179 LYS A N 1
ATOM 1343 C CA . LYS A 1 179 ? 4.199 13.226 -30.946 1.00 88.00 179 LYS A CA 1
ATOM 1344 C C . LYS A 1 179 ? 5.336 12.233 -30.667 1.00 88.00 179 LYS A C 1
ATOM 1346 O O . LYS A 1 179 ? 5.344 11.611 -29.597 1.00 88.00 179 LYS A O 1
ATOM 1351 N N . PHE A 1 180 ? 6.274 12.070 -31.602 1.00 87.44 180 PHE A N 1
ATOM 1352 C CA . PHE A 1 180 ? 7.439 11.196 -31.443 1.00 87.44 180 PHE A CA 1
ATOM 1353 C C . PHE A 1 180 ? 8.625 11.952 -30.837 1.00 87.44 180 PHE A C 1
ATOM 1355 O O . PHE A 1 180 ? 9.175 11.503 -29.834 1.00 87.44 180 PHE A O 1
ATOM 1362 N N . ILE A 1 181 ? 8.975 13.131 -31.363 1.00 89.62 181 ILE A N 1
ATOM 1363 C CA . ILE A 1 181 ? 10.183 13.856 -30.930 1.00 89.62 181 ILE A CA 1
ATOM 1364 C C . ILE A 1 181 ? 10.058 14.498 -29.542 1.00 89.62 181 ILE A C 1
ATOM 1366 O O . ILE A 1 181 ? 11.079 14.802 -28.930 1.00 89.62 181 ILE A O 1
ATOM 1370 N N . LYS A 1 182 ? 8.844 14.693 -29.004 1.00 90.00 182 LYS A N 1
ATOM 1371 C CA . LYS A 1 182 ? 8.627 15.203 -27.634 1.00 90.00 182 LYS A CA 1
ATOM 1372 C C . LYS A 1 182 ? 9.030 14.198 -26.548 1.00 90.00 182 LYS A C 1
ATOM 1374 O O . LYS A 1 182 ? 9.269 14.590 -25.405 1.00 90.00 182 LYS A O 1
ATOM 1379 N N . ARG A 1 183 ? 9.089 12.907 -26.884 1.00 88.44 183 ARG A N 1
ATOM 1380 C CA . ARG A 1 183 ? 9.469 11.831 -25.959 1.00 88.44 183 ARG A CA 1
ATOM 1381 C C . ARG A 1 183 ? 10.966 11.921 -25.678 1.00 88.44 183 ARG A C 1
ATOM 1383 O O . ARG A 1 183 ? 11.765 11.994 -26.607 1.00 88.44 183 ARG A O 1
ATOM 1390 N N . GLN A 1 184 ? 11.350 11.911 -24.403 1.00 86.50 184 GLN A N 1
ATOM 1391 C CA . GLN A 1 184 ? 12.763 12.010 -24.009 1.00 86.50 184 GLN A CA 1
ATOM 1392 C C . GLN A 1 184 ? 13.547 10.743 -24.366 1.00 86.50 184 GLN A C 1
ATOM 1394 O O . GLN A 1 184 ? 14.760 10.795 -24.547 1.00 86.50 184 GLN A O 1
ATOM 1399 N N . GLU A 1 185 ? 12.830 9.632 -24.515 1.00 86.88 185 GLU A N 1
ATOM 1400 C CA . GLU A 1 185 ? 13.338 8.317 -24.887 1.00 86.88 185 GLU A CA 1
ATOM 1401 C C . GLU A 1 185 ? 13.578 8.180 -26.408 1.00 86.88 185 GLU A C 1
ATOM 1403 O O . GLU A 1 185 ? 14.037 7.147 -26.881 1.00 86.88 185 GLU A O 1
ATOM 1408 N N . THR A 1 186 ? 13.232 9.189 -27.216 1.00 89.31 186 THR A N 1
ATOM 1409 C CA . THR A 1 186 ? 13.390 9.147 -28.678 1.00 89.31 186 THR A CA 1
ATOM 1410 C C . THR A 1 186 ? 14.583 9.989 -29.130 1.00 89.31 186 THR A C 1
ATOM 1412 O O . THR A 1 186 ? 14.660 11.185 -28.834 1.00 89.31 186 THR A O 1
ATOM 1415 N N . ILE A 1 187 ? 15.501 9.370 -29.876 1.00 92.56 187 ILE A N 1
ATOM 1416 C CA . ILE A 1 187 ? 16.623 10.045 -30.539 1.00 92.56 187 ILE A CA 1
ATOM 1417 C C . ILE A 1 187 ? 16.110 10.670 -31.838 1.00 92.56 187 ILE A C 1
ATOM 1419 O O . ILE A 1 187 ? 15.510 9.981 -32.661 1.00 92.56 187 ILE A O 1
ATOM 1423 N N . SER A 1 188 ? 16.367 11.959 -32.033 1.00 94.12 188 SER A N 1
ATOM 1424 C CA . SER A 1 188 ? 16.018 12.684 -33.255 1.00 94.12 188 SER A CA 1
ATOM 1425 C C . SER A 1 188 ? 17.167 12.594 -34.257 1.00 94.12 188 SER A C 1
ATOM 1427 O O . SER A 1 188 ? 18.252 13.119 -34.005 1.00 94.12 188 SER A O 1
ATOM 1429 N N . LEU A 1 189 ? 16.931 11.947 -35.396 1.00 94.50 189 LEU A N 1
ATOM 1430 C CA . LEU A 1 189 ? 17.870 11.882 -36.510 1.00 94.50 189 LEU A CA 1
ATOM 1431 C C . LEU A 1 189 ? 17.471 12.908 -37.572 1.00 94.50 189 LEU A C 1
ATOM 1433 O O . LEU A 1 189 ? 16.515 12.691 -38.316 1.00 94.50 189 LEU A O 1
ATOM 1437 N N . VAL A 1 190 ? 18.179 14.036 -37.614 1.00 94.19 190 VAL A N 1
ATOM 1438 C CA . VAL A 1 190 ? 17.854 15.173 -38.485 1.00 94.19 190 VAL A CA 1
ATOM 1439 C C . VAL A 1 190 ? 18.615 15.042 -39.798 1.00 94.19 190 VAL A C 1
ATOM 1441 O O . VAL A 1 190 ? 19.838 15.141 -39.813 1.00 94.19 190 VAL A O 1
ATOM 1444 N N . VAL A 1 191 ? 17.899 14.835 -40.900 1.00 93.19 191 VAL A N 1
ATOM 1445 C CA . VAL A 1 191 ? 18.476 14.680 -42.242 1.00 93.19 191 VAL A CA 1
ATOM 1446 C C . VAL A 1 191 ? 18.374 15.995 -43.011 1.00 93.19 191 VAL A C 1
ATOM 1448 O O . VAL A 1 191 ? 17.267 16.460 -43.296 1.00 93.19 191 VAL A O 1
ATOM 1451 N N . VAL A 1 192 ? 19.523 16.565 -43.381 1.00 92.50 192 VAL A N 1
ATOM 1452 C CA . VAL A 1 192 ? 19.648 17.872 -44.045 1.00 92.50 192 VAL A CA 1
ATOM 1453 C C . VAL A 1 192 ? 20.525 17.744 -45.300 1.00 92.50 192 VAL A C 1
ATOM 1455 O O . VAL A 1 192 ? 21.581 17.121 -45.237 1.00 92.50 192 VAL A O 1
ATOM 1458 N N . PRO A 1 193 ? 20.143 18.313 -46.454 1.00 91.44 193 PRO A N 1
ATOM 1459 C CA . PRO A 1 193 ? 21.031 18.404 -47.614 1.00 91.44 193 PRO A CA 1
ATOM 1460 C C . PRO A 1 193 ? 22.238 19.311 -47.347 1.00 91.44 193 PRO A C 1
ATOM 1462 O O . PRO A 1 193 ? 22.079 20.407 -46.821 1.00 91.44 193 PRO A O 1
ATOM 1465 N N . ALA A 1 194 ? 23.431 18.894 -47.763 1.00 89.50 194 ALA A N 1
ATOM 1466 C CA . ALA A 1 194 ? 24.678 19.634 -47.571 1.00 89.50 194 ALA A CA 1
ATOM 1467 C C . ALA A 1 194 ? 24.755 20.929 -48.400 1.00 89.50 194 ALA A C 1
ATOM 1469 O O . ALA A 1 194 ? 25.538 21.816 -48.080 1.00 89.50 194 ALA A O 1
ATOM 1470 N N . ASN A 1 195 ? 23.949 21.043 -49.458 1.00 87.12 195 ASN A N 1
ATOM 1471 C CA . ASN A 1 195 ? 23.889 22.211 -50.335 1.00 87.12 195 ASN A CA 1
ATOM 1472 C C . ASN A 1 195 ? 22.938 23.319 -49.835 1.00 87.12 195 ASN A C 1
ATOM 1474 O O . ASN A 1 195 ? 22.759 24.320 -50.521 1.00 87.12 195 ASN A O 1
ATOM 1478 N N . ILE A 1 196 ? 22.295 23.138 -48.676 1.00 85.44 196 ILE A N 1
ATOM 1479 C CA . ILE A 1 196 ? 21.373 24.108 -48.066 1.00 85.44 196 ILE A CA 1
ATOM 1480 C C . ILE A 1 196 ? 21.938 24.541 -46.710 1.00 85.44 196 ILE A C 1
ATOM 1482 O O . ILE A 1 196 ? 22.528 23.734 -45.994 1.00 85.44 196 ILE A O 1
ATOM 1486 N N . ASP A 1 197 ? 21.727 25.804 -46.333 1.00 82.88 197 ASP A N 1
ATOM 1487 C CA . ASP A 1 197 ? 22.096 26.282 -45.001 1.00 82.88 197 ASP A CA 1
ATOM 1488 C C . ASP A 1 197 ? 21.278 25.572 -43.912 1.00 82.88 197 ASP A C 1
ATOM 1490 O O . ASP A 1 197 ? 20.045 25.653 -43.853 1.00 82.88 197 ASP A O 1
ATOM 1494 N N . ILE A 1 198 ? 21.996 24.907 -43.012 1.00 81.88 198 ILE A N 1
ATOM 1495 C CA . ILE A 1 198 ? 21.455 24.132 -41.904 1.00 81.88 198 ILE A CA 1
ATOM 1496 C C . ILE A 1 198 ? 20.617 24.971 -40.927 1.00 81.88 198 ILE A C 1
ATOM 1498 O O . ILE A 1 198 ? 19.716 24.439 -40.282 1.00 81.88 198 ILE A O 1
ATOM 1502 N N . ALA A 1 199 ? 20.841 26.283 -40.826 1.00 81.50 199 ALA A N 1
ATOM 1503 C CA . ALA A 1 199 ? 20.027 27.142 -39.962 1.00 81.50 199 ALA A CA 1
ATOM 1504 C C . ALA A 1 199 ? 18.576 27.310 -40.467 1.00 81.50 199 ALA A C 1
ATOM 1506 O O . ALA A 1 199 ? 17.679 27.669 -39.701 1.00 81.50 199 ALA A O 1
ATOM 1507 N N . THR A 1 200 ? 18.328 27.030 -41.752 1.00 83.50 200 THR A N 1
ATOM 1508 C CA . THR A 1 200 ? 17.045 27.292 -42.430 1.00 83.50 200 THR A CA 1
ATOM 1509 C C . THR A 1 200 ? 16.122 26.074 -42.538 1.00 83.50 200 THR A C 1
ATOM 1511 O O . THR A 1 200 ? 15.015 26.186 -43.075 1.00 83.50 200 THR A O 1
ATOM 1514 N N . THR A 1 201 ? 16.552 24.904 -42.050 1.00 86.06 201 THR A N 1
ATOM 1515 C CA . THR A 1 201 ? 15.733 23.681 -42.073 1.00 86.06 201 THR A CA 1
ATOM 1516 C C . THR A 1 201 ? 14.734 23.643 -40.920 1.00 86.06 201 THR A C 1
ATOM 1518 O O . THR A 1 201 ? 15.083 23.807 -39.748 1.00 86.06 201 THR A O 1
ATOM 1521 N N . GLU A 1 202 ? 13.481 23.338 -41.258 1.00 87.06 202 GLU A N 1
ATOM 1522 C CA . GLU A 1 202 ? 12.397 23.206 -40.284 1.00 87.06 202 GLU A CA 1
ATOM 1523 C C . GLU A 1 202 ? 12.625 21.999 -39.363 1.00 87.06 202 GLU A C 1
ATOM 1525 O O . GLU A 1 202 ? 12.346 22.056 -38.166 1.00 87.06 202 GLU A O 1
ATOM 1530 N N . ALA A 1 203 ? 13.201 20.914 -39.892 1.00 88.75 203 ALA A N 1
ATOM 1531 C CA . ALA A 1 203 ? 13.497 19.710 -39.119 1.00 88.75 203 ALA A CA 1
ATOM 1532 C C . ALA A 1 203 ? 14.423 19.990 -37.922 1.00 88.75 203 ALA A C 1
ATOM 1534 O O . ALA A 1 203 ? 14.192 19.469 -36.827 1.00 88.75 203 ALA A O 1
ATOM 1535 N N . LEU A 1 204 ? 15.432 20.851 -38.095 1.00 89.38 204 LEU A N 1
ATOM 1536 C CA . LEU A 1 204 ? 16.323 21.233 -37.000 1.00 89.38 204 LEU A CA 1
ATOM 1537 C C . LEU A 1 204 ? 15.655 22.204 -36.020 1.00 89.38 204 LEU A C 1
ATOM 1539 O O . LEU A 1 204 ? 15.864 22.078 -34.815 1.00 89.38 204 LEU A O 1
ATOM 1543 N N . GLN A 1 205 ? 14.811 23.124 -36.501 1.00 89.44 205 GLN A N 1
ATOM 1544 C CA . GLN A 1 205 ? 14.030 24.012 -35.631 1.00 89.44 205 GLN A CA 1
ATOM 1545 C C . GLN A 1 205 ? 13.073 23.219 -34.732 1.00 89.44 205 GLN A C 1
ATOM 1547 O O . GLN A 1 205 ? 13.021 23.442 -33.520 1.00 89.44 205 GLN A O 1
ATOM 1552 N N . MET A 1 206 ? 12.371 22.232 -35.296 1.00 89.88 206 MET A N 1
ATOM 1553 C CA . MET A 1 206 ? 11.505 21.328 -34.538 1.00 89.88 206 MET A CA 1
ATOM 1554 C C . MET A 1 206 ? 12.292 20.512 -33.509 1.00 89.88 206 MET A C 1
ATOM 1556 O O . MET A 1 206 ? 11.848 20.387 -32.366 1.00 89.88 206 MET A O 1
ATOM 1560 N N . ALA A 1 207 ? 13.468 19.991 -33.881 1.00 90.38 207 ALA A N 1
ATOM 1561 C CA . ALA A 1 207 ? 14.343 19.273 -32.957 1.00 90.38 207 ALA A CA 1
ATOM 1562 C C . ALA A 1 207 ? 14.839 20.180 -31.818 1.00 90.38 207 ALA A C 1
ATOM 1564 O O . ALA A 1 207 ? 14.739 19.807 -30.653 1.00 90.38 207 ALA A O 1
ATOM 1565 N N . SER A 1 208 ? 15.289 21.398 -32.131 1.00 89.38 208 SER A N 1
ATOM 1566 C CA . SER A 1 208 ? 15.783 22.372 -31.150 1.00 89.38 208 SER A CA 1
ATOM 1567 C C . SER A 1 208 ? 14.690 22.832 -30.174 1.00 89.38 208 SER A C 1
ATOM 1569 O O . SER A 1 208 ? 14.948 22.988 -28.981 1.00 89.38 208 SER A O 1
ATOM 1571 N N . LYS A 1 209 ? 13.436 22.948 -30.635 1.00 90.31 209 LYS A N 1
ATOM 1572 C CA . LYS A 1 209 ? 12.274 23.270 -29.786 1.00 90.31 209 LYS A CA 1
ATOM 1573 C C . LYS A 1 209 ? 12.032 22.227 -28.684 1.00 90.31 209 LYS A C 1
ATOM 1575 O O . LYS A 1 209 ? 11.597 22.589 -27.593 1.00 90.31 209 LYS A O 1
ATOM 1580 N N . VAL A 1 210 ? 12.295 20.944 -28.953 1.00 90.06 210 VAL A N 1
ATOM 1581 C CA . VAL A 1 210 ? 12.081 19.833 -27.995 1.00 90.06 210 VAL A CA 1
ATOM 1582 C C . VAL A 1 210 ? 13.366 19.327 -27.322 1.00 90.06 210 VAL A C 1
ATOM 1584 O O . VAL A 1 210 ? 13.293 18.566 -26.353 1.00 90.06 210 VAL A O 1
ATOM 1587 N N . ASP A 1 211 ? 14.531 19.715 -27.839 1.00 90.38 211 ASP A N 1
ATOM 1588 C CA . ASP A 1 211 ? 15.871 19.390 -27.345 1.00 90.38 211 ASP A CA 1
ATOM 1589 C C . ASP A 1 211 ? 16.816 20.584 -27.565 1.00 90.38 211 ASP A C 1
ATOM 1591 O O . ASP A 1 211 ? 17.704 20.569 -28.418 1.00 90.38 211 ASP A O 1
ATOM 1595 N N . SER A 1 212 ? 16.641 21.630 -26.755 1.00 86.75 212 SER A N 1
ATOM 1596 C CA . SER A 1 212 ? 17.436 22.864 -26.846 1.00 86.75 212 SER A CA 1
ATOM 1597 C C . SER A 1 212 ? 18.931 22.653 -26.589 1.00 86.75 212 SER A C 1
ATOM 1599 O O . SER A 1 212 ? 19.753 23.459 -27.010 1.00 86.75 212 SER A O 1
ATOM 1601 N N . THR A 1 213 ? 19.298 21.562 -25.910 1.00 85.12 213 THR A N 1
ATOM 1602 C CA . THR A 1 213 ? 20.693 21.227 -25.587 1.00 85.12 213 THR A CA 1
ATOM 1603 C C . THR A 1 213 ? 21.348 20.268 -26.583 1.00 85.12 213 THR A C 1
ATOM 1605 O O . THR A 1 213 ? 22.515 19.917 -26.392 1.00 85.12 213 THR A O 1
ATOM 1608 N N . GLY A 1 214 ? 20.606 19.791 -27.590 1.00 86.25 214 GLY A N 1
ATOM 1609 C CA . GLY A 1 214 ? 21.085 18.824 -28.580 1.00 86.25 214 GLY A CA 1
ATOM 1610 C C . GLY A 1 214 ? 21.570 17.501 -27.975 1.00 86.25 214 GLY A C 1
ATOM 1611 O O . GLY A 1 214 ? 22.489 16.882 -28.513 1.00 86.25 214 GLY A O 1
ATOM 1612 N N . GLN A 1 215 ? 21.024 17.081 -26.828 1.00 88.12 215 GLN A N 1
ATOM 1613 C CA . GLN A 1 215 ? 21.455 15.881 -26.097 1.00 88.12 215 GLN A CA 1
ATOM 1614 C C . GLN A 1 215 ? 21.091 14.577 -26.800 1.00 88.12 215 GLN A C 1
ATOM 1616 O O . GLN A 1 215 ? 21.795 13.576 -26.653 1.00 88.12 215 GLN A O 1
ATOM 1621 N N . ARG A 1 216 ? 19.979 14.578 -27.532 1.00 91.06 216 ARG A N 1
ATOM 1622 C CA . ARG A 1 216 ? 19.411 13.403 -28.198 1.00 91.06 216 ARG A CA 1
ATOM 1623 C C . ARG A 1 216 ? 19.170 13.641 -29.685 1.00 91.06 216 ARG A C 1
ATOM 1625 O O . ARG A 1 216 ? 18.406 12.907 -30.298 1.00 91.06 216 ARG A O 1
ATOM 1632 N N . THR A 1 217 ? 19.851 14.632 -30.251 1.00 93.56 217 THR A N 1
ATOM 1633 C CA . THR A 1 217 ? 19.738 15.022 -31.656 1.00 93.56 217 THR A CA 1
ATOM 1634 C C . THR A 1 217 ? 21.050 14.733 -32.380 1.00 93.56 217 THR A C 1
ATOM 1636 O O . THR A 1 217 ? 22.102 15.199 -31.945 1.00 93.56 217 THR A O 1
ATOM 1639 N N . LEU A 1 218 ? 20.987 13.951 -33.459 1.00 93.88 218 LEU A N 1
ATOM 1640 C CA . LEU A 1 218 ? 22.108 13.628 -34.346 1.00 93.88 218 LEU A CA 1
ATOM 1641 C C . LEU A 1 218 ? 21.808 14.189 -35.739 1.00 93.88 218 LEU A C 1
ATOM 1643 O O . LEU A 1 218 ? 20.736 13.928 -36.286 1.00 93.88 218 LEU A O 1
ATOM 1647 N N . GLY A 1 219 ? 22.739 14.956 -36.306 1.00 93.50 219 GLY A N 1
ATOM 1648 C CA . GLY A 1 219 ? 22.585 15.520 -37.645 1.00 93.50 219 GLY A CA 1
ATOM 1649 C C . GLY A 1 219 ? 23.228 14.651 -38.726 1.00 93.50 219 GLY A C 1
ATOM 1650 O O . GLY A 1 219 ? 24.349 14.174 -38.561 1.00 93.50 219 GLY A O 1
ATOM 1651 N N . ILE A 1 220 ? 22.542 14.472 -39.851 1.00 94.19 220 ILE A N 1
ATOM 1652 C CA . ILE A 1 220 ? 23.066 13.824 -41.055 1.00 94.19 220 ILE A CA 1
ATOM 1653 C C . ILE A 1 220 ? 23.029 14.826 -42.202 1.00 94.19 220 ILE A C 1
ATOM 1655 O O . ILE A 1 220 ? 21.960 15.324 -42.554 1.00 94.19 220 ILE A O 1
ATOM 1659 N N . LEU A 1 221 ? 24.184 15.052 -42.823 1.00 93.00 221 LEU A N 1
ATOM 1660 C CA . LEU A 1 221 ? 24.310 15.788 -44.071 1.00 93.00 221 LEU A CA 1
ATOM 1661 C C . LEU A 1 221 ? 24.286 14.824 -45.261 1.00 93.00 221 LEU A C 1
ATOM 1663 O O . LEU A 1 221 ? 25.081 13.886 -45.330 1.00 93.00 221 LEU A O 1
ATOM 1667 N N . THR A 1 222 ? 23.370 15.050 -46.198 1.00 91.44 222 THR A N 1
ATOM 1668 C CA . THR A 1 222 ? 23.208 14.247 -47.422 1.00 91.44 222 THR A CA 1
ATOM 1669 C C . THR A 1 222 ? 23.547 15.069 -48.662 1.00 91.44 222 THR A C 1
ATOM 1671 O O . THR A 1 222 ? 23.716 16.280 -48.580 1.00 91.44 222 THR A O 1
ATOM 1674 N N . LYS A 1 223 ? 23.614 14.435 -49.837 1.00 89.62 223 LYS A N 1
ATOM 1675 C CA . LYS A 1 223 ? 23.876 15.113 -51.123 1.00 89.62 223 LYS A CA 1
ATOM 1676 C C . LYS A 1 223 ? 25.161 15.977 -51.131 1.00 89.62 223 LYS A C 1
ATOM 1678 O O . LYS A 1 223 ? 25.113 17.127 -51.574 1.00 89.62 223 LYS A O 1
ATOM 1683 N N . PRO A 1 224 ? 26.311 15.466 -50.642 1.00 88.50 224 PRO A N 1
ATOM 1684 C CA . PRO A 1 224 ? 27.571 16.216 -50.649 1.00 88.50 224 PRO A CA 1
ATOM 1685 C C . PRO A 1 224 ? 28.095 16.501 -52.067 1.00 88.50 224 PRO A C 1
ATOM 1687 O O . PRO A 1 224 ? 28.951 17.354 -52.251 1.00 88.50 224 PRO A O 1
ATOM 1690 N N . ASP A 1 225 ? 27.585 15.788 -53.069 1.00 86.19 225 ASP A N 1
ATOM 1691 C CA . ASP A 1 225 ? 27.895 15.931 -54.491 1.00 86.19 225 ASP A CA 1
ATOM 1692 C C . ASP A 1 225 ? 27.283 17.180 -55.144 1.00 86.19 225 ASP A C 1
ATOM 1694 O O . ASP A 1 225 ? 27.741 17.592 -56.206 1.00 86.19 225 ASP A O 1
ATOM 1698 N N . LEU A 1 226 ? 26.267 17.782 -54.517 1.00 86.44 226 LEU A N 1
ATOM 1699 C CA . LEU A 1 226 ? 25.578 18.978 -55.017 1.00 86.44 226 LEU A CA 1
ATOM 1700 C C . LEU A 1 226 ? 26.070 20.274 -54.357 1.00 86.44 226 LEU A C 1
ATOM 1702 O O . LEU A 1 226 ? 25.414 21.307 -54.481 1.00 86.44 226 LEU A O 1
ATOM 1706 N N . VAL A 1 227 ? 27.166 20.214 -53.600 1.00 86.56 227 VAL A N 1
ATOM 1707 C CA . VAL A 1 227 ? 27.750 21.383 -52.936 1.00 86.56 227 VAL A CA 1
ATOM 1708 C C . VAL A 1 227 ? 28.569 22.177 -53.953 1.00 86.56 227 VAL A C 1
ATOM 1710 O O . VAL A 1 227 ? 29.394 21.614 -54.671 1.00 86.56 227 VAL A O 1
ATOM 1713 N N . ASP A 1 228 ? 28.340 23.489 -54.011 1.00 85.44 228 ASP A N 1
ATOM 1714 C CA . ASP A 1 228 ? 29.089 24.387 -54.889 1.00 85.44 228 ASP A CA 1
ATOM 1715 C C . ASP A 1 228 ? 30.563 24.485 -54.470 1.00 85.44 228 ASP A C 1
ATOM 1717 O O . ASP A 1 228 ? 30.885 24.576 -53.280 1.00 85.44 228 ASP A O 1
ATOM 1721 N N . LYS A 1 229 ? 31.461 24.538 -55.462 1.00 77.69 229 LYS A N 1
ATOM 1722 C CA . LYS A 1 229 ? 32.907 24.675 -55.238 1.00 77.69 229 LYS A CA 1
ATOM 1723 C C . LYS A 1 229 ? 33.224 25.983 -54.508 1.00 77.69 229 LYS A C 1
ATOM 1725 O O . LYS A 1 229 ? 32.952 27.062 -55.029 1.00 77.69 229 LYS A O 1
ATOM 1730 N N . GLY A 1 230 ? 33.829 25.881 -53.330 1.00 76.88 230 GLY A N 1
ATOM 1731 C CA . GLY A 1 230 ? 34.112 26.968 -52.390 1.00 76.88 230 GLY A CA 1
ATOM 1732 C C . GLY A 1 230 ? 33.261 26.928 -51.112 1.00 76.88 230 GLY A C 1
ATOM 1733 O O . GLY A 1 230 ? 33.656 27.519 -50.111 1.00 76.88 230 GLY A O 1
ATOM 1734 N N . MET A 1 231 ? 32.130 26.213 -51.104 1.00 80.69 231 MET A N 1
ATOM 1735 C CA . MET A 1 231 ? 31.264 26.071 -49.923 1.00 80.69 231 MET A CA 1
ATOM 1736 C C . MET A 1 231 ? 31.554 24.798 -49.113 1.00 80.69 231 MET A C 1
ATOM 1738 O O . MET A 1 231 ? 31.015 24.630 -48.014 1.00 80.69 231 MET A O 1
ATOM 1742 N N . GLU A 1 232 ? 32.430 23.912 -49.599 1.00 84.94 232 GLU A N 1
ATOM 1743 C CA . GLU A 1 232 ? 32.764 22.650 -48.931 1.00 84.94 232 GLU A CA 1
ATOM 1744 C C . GLU A 1 232 ? 33.420 22.872 -47.562 1.00 84.94 232 GLU A C 1
ATOM 1746 O O . GLU A 1 232 ? 33.196 22.089 -46.638 1.00 84.94 232 GLU A O 1
ATOM 1751 N N . GLU A 1 233 ? 34.167 23.966 -47.382 1.00 84.50 233 GLU A N 1
ATOM 1752 C CA . GLU A 1 233 ? 34.752 24.327 -46.086 1.00 84.50 233 GLU A CA 1
ATOM 1753 C C . GLU A 1 233 ? 33.665 24.603 -45.034 1.00 84.50 233 GLU A C 1
ATOM 1755 O O . GLU A 1 233 ? 33.757 24.130 -43.900 1.00 84.50 233 GLU A O 1
ATOM 1760 N N . THR A 1 234 ? 32.579 25.285 -45.410 1.00 83.88 234 THR A N 1
ATOM 1761 C CA . THR A 1 234 ? 31.434 25.526 -44.516 1.00 83.88 234 THR A CA 1
ATOM 1762 C C . THR A 1 234 ? 30.741 24.213 -44.134 1.00 83.88 234 THR A C 1
ATOM 1764 O O . THR A 1 234 ? 30.343 24.037 -42.977 1.00 83.88 234 THR A O 1
ATOM 1767 N N . VAL A 1 235 ? 30.658 23.247 -45.056 1.00 85.50 235 VAL A N 1
ATOM 1768 C CA . VAL A 1 235 ? 30.136 21.899 -44.767 1.00 85.50 235 VAL A CA 1
ATOM 1769 C C . VAL A 1 235 ? 31.038 21.176 -43.762 1.00 85.50 235 VAL A C 1
ATOM 1771 O O . VAL A 1 235 ? 30.541 20.657 -42.764 1.00 85.50 235 VAL A O 1
ATOM 1774 N N . VAL A 1 236 ? 32.363 21.213 -43.943 1.00 86.81 236 VAL A N 1
ATOM 1775 C CA . VAL A 1 236 ? 33.332 20.624 -42.997 1.00 86.81 236 VAL A CA 1
ATOM 1776 C C . VAL A 1 236 ? 33.217 21.262 -41.608 1.00 86.81 236 VAL A C 1
ATOM 1778 O O . VAL A 1 236 ? 33.167 20.549 -40.604 1.00 86.81 236 VAL A O 1
ATOM 1781 N N . ARG A 1 237 ? 33.098 22.593 -41.523 1.00 86.50 237 ARG A N 1
ATOM 1782 C CA . ARG A 1 237 ? 32.886 23.312 -40.252 1.00 86.50 237 ARG A CA 1
ATOM 1783 C C . ARG A 1 237 ? 31.579 22.908 -39.568 1.00 86.50 237 ARG A C 1
ATOM 1785 O O . ARG A 1 237 ? 31.539 22.772 -38.343 1.00 86.50 237 ARG A O 1
ATOM 1792 N N . THR A 1 238 ? 30.525 22.674 -40.349 1.00 86.62 238 THR A N 1
ATOM 1793 C CA . THR A 1 238 ? 29.236 22.183 -39.842 1.00 86.62 238 THR A CA 1
ATOM 1794 C C . THR A 1 238 ? 29.377 20.772 -39.275 1.00 86.62 238 THR A C 1
ATOM 1796 O O . THR A 1 238 ? 28.981 20.539 -38.134 1.00 86.62 238 THR A O 1
ATOM 1799 N N . VAL A 1 239 ? 30.027 19.855 -40.004 1.00 87.44 239 VAL A N 1
ATOM 1800 C CA . VAL A 1 239 ? 30.266 18.476 -39.537 1.00 87.44 239 VAL A CA 1
ATOM 1801 C C . VAL A 1 239 ? 31.135 18.445 -38.274 1.00 87.44 239 VAL A C 1
ATOM 1803 O O . VAL A 1 239 ? 30.887 17.666 -37.354 1.00 87.44 239 VAL A O 1
ATOM 1806 N N . ASN A 1 240 ? 32.102 19.357 -38.174 1.00 88.00 240 ASN A N 1
ATOM 1807 C CA . ASN A 1 240 ? 32.948 19.545 -36.994 1.00 88.00 240 ASN A CA 1
ATOM 1808 C C . ASN A 1 240 ? 32.274 20.299 -35.840 1.00 88.00 240 ASN A C 1
ATOM 1810 O O . ASN A 1 240 ? 32.948 20.680 -34.883 1.00 88.00 240 ASN A O 1
ATOM 1814 N N . ASN A 1 241 ? 30.948 20.461 -35.888 1.00 87.56 241 ASN A N 1
ATOM 1815 C CA . ASN A 1 241 ? 30.135 21.012 -34.806 1.00 87.56 241 ASN A CA 1
ATOM 1816 C C . ASN A 1 241 ? 30.440 22.489 -34.484 1.00 87.56 241 ASN A C 1
ATOM 1818 O O . ASN A 1 241 ? 30.206 22.942 -33.364 1.00 87.56 241 ASN A O 1
ATOM 1822 N N . GLN A 1 242 ? 30.986 23.244 -35.445 1.00 85.88 242 GLN A N 1
ATOM 1823 C CA . GLN A 1 242 ? 31.403 24.640 -35.245 1.00 85.88 242 GLN A CA 1
ATOM 1824 C C . GLN A 1 242 ? 30.302 25.659 -35.569 1.00 85.88 242 GLN A C 1
ATOM 1826 O O . GLN A 1 242 ? 30.412 26.811 -35.158 1.00 85.88 242 GLN A O 1
ATOM 1831 N N . VAL A 1 243 ? 29.270 25.254 -36.318 1.00 83.81 243 VAL A N 1
ATOM 1832 C CA . VAL A 1 243 ? 28.169 26.137 -36.749 1.00 83.81 243 VAL A CA 1
ATOM 1833 C C . VAL A 1 243 ? 26.978 26.023 -35.795 1.00 83.81 243 VAL A C 1
ATOM 1835 O O . VAL A 1 243 ? 26.628 26.991 -35.130 1.00 83.81 243 VAL A O 1
ATOM 1838 N N . ILE A 1 244 ? 26.389 24.829 -35.669 1.00 85.06 244 ILE A N 1
ATOM 1839 C CA . ILE A 1 244 ? 25.319 24.537 -34.704 1.00 85.06 244 ILE A CA 1
ATOM 1840 C C . ILE A 1 244 ? 25.773 23.374 -33.835 1.00 85.06 244 ILE A C 1
ATOM 1842 O O . ILE A 1 244 ? 26.020 22.295 -34.356 1.00 85.06 244 ILE A O 1
ATOM 1846 N N . GLN A 1 245 ? 25.855 23.575 -32.523 1.00 87.31 245 GLN A N 1
ATOM 1847 C CA . GLN A 1 245 ? 26.392 22.575 -31.603 1.00 87.31 245 GLN A CA 1
ATOM 1848 C C . GLN A 1 245 ? 25.346 21.512 -31.230 1.00 87.31 245 GLN A C 1
ATOM 1850 O O . GLN A 1 245 ? 24.385 21.794 -30.518 1.00 87.31 245 GLN A O 1
ATOM 1855 N N . LEU A 1 246 ? 25.570 20.267 -31.655 1.00 90.62 246 LEU A N 1
ATOM 1856 C CA . LEU A 1 246 ? 24.841 19.074 -31.211 1.00 90.62 246 LEU A CA 1
ATOM 1857 C C . LEU A 1 246 ? 25.764 18.181 -30.378 1.00 90.62 246 LEU A C 1
ATOM 1859 O O . LEU A 1 246 ? 26.917 17.962 -30.750 1.00 90.62 246 LEU A O 1
ATOM 1863 N N . LYS A 1 247 ? 25.279 17.606 -29.270 1.00 89.06 247 LYS A N 1
ATOM 1864 C CA . LYS A 1 247 ? 26.125 16.740 -28.424 1.00 89.06 247 LYS A CA 1
ATOM 1865 C C . LYS A 1 247 ? 26.436 15.391 -29.064 1.00 89.06 247 LYS A C 1
ATOM 1867 O O . LYS A 1 247 ? 27.487 14.830 -28.776 1.00 89.06 247 LYS A O 1
ATOM 1872 N N . LYS A 1 248 ? 25.547 14.872 -29.919 1.00 88.25 248 LYS A N 1
ATOM 1873 C CA . LYS A 1 248 ? 25.808 13.637 -30.682 1.00 88.25 248 LYS A CA 1
ATOM 1874 C C . LYS A 1 248 ? 26.616 13.885 -31.964 1.00 88.25 248 LYS A C 1
ATOM 1876 O O . LYS A 1 248 ? 27.115 12.919 -32.539 1.00 88.25 248 LYS A O 1
ATOM 1881 N N . GLY A 1 249 ? 26.796 15.153 -32.349 1.00 91.44 249 GLY A N 1
ATOM 1882 C CA . GLY A 1 249 ? 27.575 15.587 -33.508 1.00 91.44 249 GLY A CA 1
ATOM 1883 C C . GLY A 1 249 ? 26.826 15.474 -34.837 1.00 91.44 249 GLY A C 1
ATOM 1884 O O . GLY A 1 249 ? 25.593 15.427 -34.875 1.00 91.44 249 GLY A O 1
ATOM 1885 N N . TYR A 1 250 ? 27.600 15.434 -35.920 1.00 92.75 250 TYR A N 1
ATOM 1886 C CA . TYR A 1 250 ? 27.119 15.314 -37.293 1.00 92.75 250 TYR A CA 1
ATOM 1887 C C . TYR A 1 250 ? 27.855 14.209 -38.038 1.00 92.75 250 TYR A C 1
ATOM 1889 O O . TYR A 1 250 ? 29.018 13.923 -37.749 1.00 92.75 250 TYR A O 1
ATOM 1897 N N . MET A 1 251 ? 27.188 13.641 -39.038 1.00 93.25 251 MET A N 1
ATOM 1898 C CA . MET A 1 251 ? 27.792 12.745 -40.020 1.00 93.25 251 MET A CA 1
ATOM 1899 C C . MET A 1 251 ? 27.433 13.175 -41.437 1.00 93.25 251 MET A C 1
ATOM 1901 O O . MET A 1 251 ? 26.394 13.797 -41.651 1.00 93.25 251 MET A O 1
ATOM 1905 N N . ILE A 1 252 ? 28.278 12.831 -42.406 1.00 92.69 252 ILE A N 1
ATOM 1906 C CA . ILE A 1 252 ? 28.051 13.127 -43.823 1.00 92.69 252 ILE A CA 1
ATOM 1907 C C . ILE A 1 252 ? 28.012 11.839 -44.644 1.00 92.69 252 ILE A C 1
ATOM 1909 O O . ILE A 1 252 ? 28.864 10.965 -44.495 1.00 92.69 252 ILE A O 1
ATOM 1913 N N . VAL A 1 253 ? 27.005 11.705 -45.505 1.00 91.62 253 VAL A N 1
ATOM 1914 C CA . VAL A 1 253 ? 26.781 10.480 -46.283 1.00 91.62 253 VAL A CA 1
ATOM 1915 C C . VAL A 1 253 ? 26.453 10.791 -47.733 1.00 91.62 253 VAL A C 1
ATOM 1917 O O . VAL A 1 253 ? 25.740 11.751 -48.044 1.00 91.62 253 VAL A O 1
ATOM 1920 N N . LYS A 1 254 ? 26.952 9.947 -48.635 1.00 88.94 254 LYS A N 1
ATOM 1921 C CA . LYS A 1 254 ? 26.640 10.005 -50.059 1.00 88.94 254 LYS A CA 1
ATOM 1922 C C . LYS A 1 254 ? 25.751 8.825 -50.415 1.00 88.94 254 LYS A C 1
ATOM 1924 O O . LYS A 1 254 ? 26.200 7.693 -50.556 1.00 88.94 254 LYS A O 1
ATOM 1929 N N . CYS A 1 255 ? 24.469 9.111 -50.595 1.00 84.19 255 CYS A N 1
ATOM 1930 C CA . CYS A 1 255 ? 23.508 8.118 -51.057 1.00 84.19 255 CYS A CA 1
ATOM 1931 C C . CYS A 1 255 ? 23.475 8.042 -52.595 1.00 84.19 255 CYS A C 1
ATOM 1933 O O . CYS A 1 255 ? 23.981 8.929 -53.282 1.00 84.19 255 CYS A O 1
ATOM 1935 N N . ARG A 1 256 ? 22.816 7.008 -53.138 1.00 81.75 256 ARG A N 1
ATOM 1936 C CA . ARG A 1 256 ? 22.545 6.876 -54.582 1.00 81.75 256 ARG A CA 1
ATOM 1937 C C . ARG A 1 256 ? 21.780 8.094 -55.114 1.00 81.75 256 ARG A C 1
ATOM 1939 O O . ARG A 1 256 ? 20.740 8.462 -54.554 1.00 81.75 256 ARG A O 1
ATOM 1946 N N . GLY A 1 257 ? 22.281 8.686 -56.196 1.00 75.44 257 GLY A N 1
ATOM 1947 C CA . GLY A 1 257 ? 21.589 9.745 -56.928 1.00 75.44 257 GLY A CA 1
ATOM 1948 C C . GLY A 1 257 ? 20.462 9.197 -57.807 1.00 75.44 257 GLY A C 1
ATOM 1949 O O . GLY A 1 257 ? 20.312 7.987 -57.970 1.00 75.44 257 GLY A O 1
ATOM 1950 N N . GLN A 1 258 ? 19.675 10.084 -58.425 1.00 71.62 258 GLN A N 1
ATOM 1951 C CA . GLN A 1 258 ? 18.583 9.669 -59.320 1.00 71.62 258 GLN A CA 1
ATOM 1952 C C . GLN A 1 258 ? 19.091 8.869 -60.533 1.00 71.62 258 GLN A C 1
ATOM 1954 O O . GLN A 1 258 ? 18.427 7.935 -60.973 1.00 71.62 258 GLN A O 1
ATOM 1959 N N . GLN A 1 259 ? 20.282 9.201 -61.043 1.00 73.62 259 GLN A N 1
ATOM 1960 C CA . GLN A 1 259 ? 20.933 8.464 -62.132 1.00 73.62 259 GLN A CA 1
ATOM 1961 C C . GLN A 1 259 ? 21.325 7.044 -61.702 1.00 73.62 259 GLN A C 1
ATOM 1963 O O . GLN A 1 259 ? 20.933 6.089 -62.363 1.00 73.62 259 GLN A O 1
ATOM 1968 N N . ASP A 1 260 ? 21.978 6.893 -60.544 1.00 75.69 260 ASP A N 1
ATOM 1969 C CA . ASP A 1 260 ? 22.381 5.580 -60.013 1.00 75.69 260 ASP A CA 1
ATOM 1970 C C . ASP A 1 260 ? 21.173 4.650 -59.773 1.00 75.69 260 ASP A C 1
ATOM 1972 O O . ASP A 1 260 ? 21.278 3.429 -59.882 1.00 75.69 260 ASP A O 1
ATOM 1976 N N . ILE A 1 261 ? 20.012 5.225 -59.439 1.00 73.12 261 ILE A N 1
ATOM 1977 C CA . ILE A 1 261 ? 18.758 4.486 -59.225 1.00 73.12 261 ILE A CA 1
ATOM 1978 C C . ILE A 1 261 ? 18.160 4.029 -60.553 1.00 73.12 261 ILE A C 1
ATOM 1980 O O . ILE A 1 261 ? 17.765 2.870 -60.678 1.00 73.12 261 ILE A O 1
ATOM 1984 N N . ASN A 1 262 ? 18.126 4.912 -61.554 1.00 75.19 262 ASN A N 1
ATOM 1985 C CA . ASN A 1 262 ? 17.646 4.571 -62.893 1.00 75.19 262 ASN A CA 1
ATOM 1986 C C . ASN A 1 262 ? 18.521 3.478 -63.536 1.00 75.19 262 ASN A C 1
ATOM 1988 O O . ASN A 1 262 ? 18.007 2.597 -64.221 1.00 75.19 262 ASN A O 1
ATOM 1992 N N . GLU A 1 263 ? 19.826 3.501 -63.259 1.00 75.94 263 GLU A N 1
ATOM 1993 C CA . GLU A 1 263 ? 20.806 2.502 -63.702 1.00 75.94 263 GLU A CA 1
ATOM 1994 C C . GLU A 1 263 ? 20.805 1.213 -62.856 1.00 75.94 263 GLU A C 1
ATOM 1996 O O . GLU A 1 263 ? 21.556 0.285 -63.155 1.00 75.94 263 GLU A O 1
ATOM 2001 N N . LYS A 1 264 ? 19.957 1.124 -61.818 1.00 71.25 264 LYS A N 1
ATOM 2002 C CA . LYS A 1 264 ? 19.873 -0.008 -60.875 1.00 71.25 264 LYS A CA 1
ATOM 2003 C C . LYS A 1 264 ? 21.236 -0.403 -60.294 1.00 71.25 264 LYS A C 1
ATOM 2005 O O . LYS A 1 264 ? 21.571 -1.586 -60.212 1.00 71.25 264 LYS A O 1
ATOM 2010 N N . LEU A 1 265 ? 22.027 0.589 -59.885 1.00 75.69 265 LEU A N 1
ATOM 2011 C CA . LEU A 1 265 ? 23.321 0.345 -59.261 1.00 75.69 265 LEU A CA 1
ATOM 2012 C C . LEU A 1 265 ? 23.149 -0.463 -57.966 1.00 75.69 265 LEU A C 1
ATOM 2014 O O . LEU A 1 265 ? 22.394 -0.083 -57.061 1.00 75.69 265 LEU A O 1
ATOM 2018 N N . ASP A 1 266 ? 23.891 -1.564 -57.894 1.00 76.56 266 ASP A N 1
ATOM 2019 C CA . ASP A 1 266 ? 23.930 -2.447 -56.735 1.00 76.56 266 ASP A CA 1
ATOM 2020 C C . ASP A 1 266 ? 24.464 -1.730 -55.480 1.00 76.56 266 ASP A C 1
ATOM 2022 O O . ASP A 1 266 ? 25.315 -0.838 -55.566 1.00 76.56 266 ASP A O 1
ATOM 2026 N N . LEU A 1 267 ? 23.965 -2.123 -54.306 1.00 71.69 267 LEU A N 1
ATOM 2027 C CA . LEU A 1 267 ? 24.254 -1.471 -53.027 1.00 71.69 267 LEU A CA 1
ATOM 2028 C C . LEU A 1 267 ? 25.744 -1.551 -52.672 1.00 71.69 267 LEU A C 1
ATOM 2030 O O . LEU A 1 267 ? 26.327 -0.554 -52.252 1.00 71.69 267 LEU A O 1
ATOM 2034 N N . VAL A 1 268 ? 26.383 -2.699 -52.913 1.00 77.31 268 VAL A N 1
ATOM 2035 C CA . VAL A 1 268 ? 27.815 -2.900 -52.636 1.00 77.31 268 VAL A CA 1
ATOM 2036 C C . VAL A 1 268 ? 28.667 -1.942 -53.473 1.00 77.31 268 VAL A C 1
ATOM 2038 O O . VAL A 1 268 ? 29.543 -1.251 -52.952 1.00 77.31 268 VAL A O 1
ATOM 2041 N N . LYS A 1 269 ? 28.344 -1.808 -54.765 1.00 80.88 269 LYS A N 1
ATOM 2042 C CA . LYS A 1 269 ? 29.015 -0.862 -55.672 1.00 80.88 269 LYS A CA 1
ATOM 2043 C C . LYS A 1 269 ? 28.755 0.595 -55.284 1.00 80.88 269 LYS A C 1
ATOM 2045 O O . LYS A 1 269 ? 29.635 1.439 -55.450 1.00 80.88 269 LYS A O 1
ATOM 2050 N N . ALA A 1 270 ? 27.568 0.903 -54.760 1.00 80.56 270 ALA A N 1
ATOM 2051 C CA . ALA A 1 270 ? 27.240 2.237 -54.268 1.00 80.56 270 ALA A CA 1
ATOM 2052 C C . ALA A 1 270 ? 28.077 2.618 -53.032 1.00 80.56 270 ALA A C 1
ATOM 2054 O O . ALA A 1 270 ? 28.577 3.740 -52.975 1.00 80.56 270 ALA A O 1
ATOM 2055 N N . LEU A 1 271 ? 28.301 1.686 -52.098 1.00 82.88 271 LEU A N 1
ATOM 2056 C CA . LEU A 1 271 ? 29.164 1.893 -50.927 1.00 82.88 271 LEU A CA 1
ATOM 2057 C C . LEU A 1 271 ? 30.640 2.083 -51.319 1.00 82.88 271 LEU A C 1
ATOM 2059 O O . LEU A 1 271 ? 31.328 2.943 -50.768 1.00 82.88 271 LEU A O 1
ATOM 2063 N N . GLU A 1 272 ? 31.132 1.345 -52.320 1.00 84.44 272 GLU A N 1
ATOM 2064 C CA . GLU A 1 272 ? 32.479 1.568 -52.865 1.00 84.44 272 GLU A CA 1
ATOM 2065 C C . GLU A 1 272 ? 32.619 2.954 -53.511 1.00 84.44 272 GLU A C 1
ATOM 2067 O O . GLU A 1 272 ? 33.615 3.649 -53.290 1.00 84.44 272 GLU A O 1
ATOM 2072 N N . LYS A 1 273 ? 31.612 3.380 -54.288 1.00 85.75 273 LYS A N 1
ATOM 2073 C CA . LYS A 1 273 ? 31.565 4.707 -54.925 1.00 85.75 273 LYS A CA 1
ATOM 2074 C C . LYS A 1 273 ? 31.474 5.832 -53.891 1.00 85.75 273 LYS A C 1
ATOM 2076 O O . LYS A 1 273 ? 32.074 6.888 -54.090 1.00 85.75 273 LYS A O 1
ATOM 2081 N N . GLU A 1 274 ? 30.754 5.614 -52.792 1.00 89.00 274 GLU A N 1
ATOM 2082 C CA . GLU A 1 274 ? 30.723 6.526 -51.646 1.00 89.00 274 GLU A CA 1
ATOM 2083 C C . GLU A 1 274 ? 32.117 6.677 -51.034 1.00 89.00 274 GLU A C 1
ATOM 2085 O O . GLU A 1 274 ? 32.605 7.798 -50.888 1.00 89.00 274 GLU A O 1
ATOM 2090 N N . ARG A 1 275 ? 32.785 5.563 -50.722 1.00 86.81 275 ARG A N 1
ATOM 2091 C CA . ARG A 1 275 ? 34.108 5.603 -50.094 1.00 86.81 275 ARG A CA 1
ATOM 2092 C C . ARG A 1 275 ? 35.143 6.298 -50.977 1.00 86.81 275 ARG A C 1
ATOM 2094 O O . ARG A 1 275 ? 35.872 7.148 -50.477 1.00 86.81 275 ARG A O 1
ATOM 2101 N N . ARG A 1 276 ? 35.171 5.989 -52.280 1.00 88.31 276 ARG A N 1
ATOM 2102 C CA . ARG A 1 276 ? 36.071 6.660 -53.239 1.00 88.31 276 ARG A CA 1
ATOM 2103 C C . ARG A 1 276 ? 35.808 8.158 -53.317 1.00 88.31 276 ARG A C 1
ATOM 2105 O O . ARG A 1 276 ? 36.753 8.931 -53.310 1.00 88.31 276 ARG A O 1
ATOM 2112 N N . PHE A 1 277 ? 34.540 8.577 -53.318 1.00 88.88 277 PHE A N 1
ATOM 2113 C CA . PHE A 1 277 ? 34.197 9.999 -53.336 1.00 88.88 277 PHE A CA 1
ATOM 2114 C C . PHE A 1 277 ? 34.786 10.755 -52.142 1.00 88.88 277 PHE A C 1
ATOM 2116 O O . PHE A 1 277 ? 35.342 11.830 -52.330 1.00 88.88 277 PHE A O 1
ATOM 2123 N N . PHE A 1 278 ? 34.684 10.209 -50.928 1.00 89.38 278 PHE A N 1
ATOM 2124 C CA . PHE A 1 278 ? 35.245 10.867 -49.747 1.00 89.38 278 PHE A CA 1
ATOM 2125 C C . PHE A 1 278 ? 36.778 10.812 -49.698 1.00 89.38 278 PHE A C 1
ATOM 2127 O O . PHE A 1 278 ? 37.388 11.751 -49.198 1.00 89.38 278 PHE A O 1
ATOM 2134 N N . ASP A 1 279 ? 37.393 9.755 -50.231 1.00 88.12 279 ASP A N 1
ATOM 2135 C CA . ASP A 1 279 ? 38.853 9.579 -50.254 1.00 88.12 279 ASP A CA 1
ATOM 2136 C C . ASP A 1 279 ? 39.545 10.490 -51.290 1.00 88.12 279 ASP A C 1
ATOM 2138 O O . ASP A 1 279 ? 40.591 11.082 -51.019 1.00 88.12 279 ASP A O 1
ATOM 2142 N N . GLU A 1 280 ? 38.930 10.659 -52.465 1.00 87.19 280 GLU A N 1
ATOM 2143 C CA . GLU A 1 280 ? 39.451 11.483 -53.565 1.00 87.19 280 GLU A CA 1
ATOM 2144 C C . GLU A 1 280 ? 39.213 12.992 -53.354 1.00 87.19 280 GLU A C 1
ATOM 2146 O O . GLU A 1 280 ? 39.905 13.821 -53.949 1.00 87.19 280 GLU A O 1
ATOM 2151 N N . HIS A 1 281 ? 38.249 13.378 -52.510 1.00 85.62 281 HIS A N 1
ATOM 2152 C CA . HIS A 1 281 ? 37.878 14.779 -52.312 1.00 85.62 281 HIS A CA 1
ATOM 2153 C C . HIS A 1 281 ? 38.799 15.493 -51.310 1.00 85.62 281 HIS A C 1
ATOM 2155 O O . HIS A 1 281 ? 38.830 15.163 -50.124 1.00 85.62 281 HIS A O 1
ATOM 2161 N N . SER A 1 282 ? 39.473 16.556 -51.760 1.00 82.12 282 SER A N 1
ATOM 2162 C CA . SER A 1 282 ? 40.487 17.305 -50.993 1.00 82.12 282 SER A CA 1
ATOM 2163 C C . SER A 1 282 ? 40.027 17.758 -49.599 1.00 82.12 282 SER A C 1
ATOM 2165 O O . SER A 1 282 ? 40.767 17.611 -48.631 1.00 82.12 282 SER A O 1
ATOM 2167 N N . HIS A 1 283 ? 38.807 18.292 -49.483 1.00 82.88 283 HIS A N 1
ATOM 2168 C CA . HIS A 1 283 ? 38.261 18.804 -48.217 1.00 82.88 283 HIS A CA 1
ATOM 2169 C C . HIS A 1 283 ? 37.548 17.753 -47.349 1.00 82.88 283 HIS A C 1
ATOM 2171 O O . HIS A 1 283 ? 37.554 17.876 -46.125 1.00 82.88 283 HIS A O 1
ATOM 2177 N N . PHE A 1 284 ? 36.946 16.715 -47.942 1.00 85.25 284 PHE A N 1
ATOM 2178 C CA . PHE A 1 284 ? 36.147 15.737 -47.190 1.00 85.25 284 PHE A CA 1
ATOM 2179 C C . PHE A 1 284 ? 36.933 14.506 -46.739 1.00 85.25 284 PHE A C 1
ATOM 2181 O O . PHE A 1 284 ? 36.476 13.806 -45.836 1.00 85.25 284 PHE A O 1
ATOM 2188 N N . ARG A 1 285 ? 38.136 14.283 -47.278 1.00 86.88 285 ARG A N 1
ATOM 2189 C CA . ARG A 1 285 ? 39.029 13.204 -46.841 1.00 86.88 285 ARG A CA 1
ATOM 2190 C C . ARG A 1 285 ? 39.307 13.233 -45.336 1.00 86.88 285 ARG A C 1
ATOM 2192 O O . ARG A 1 285 ? 39.271 12.194 -44.686 1.00 86.88 285 ARG A O 1
ATOM 2199 N N . CYS A 1 286 ? 39.490 14.423 -44.766 1.00 85.69 286 CYS A N 1
ATOM 2200 C CA . CYS A 1 286 ? 39.680 14.596 -43.323 1.00 85.69 286 CYS A CA 1
ATOM 2201 C C . CYS A 1 286 ? 38.492 14.032 -42.510 1.00 85.69 286 CYS A C 1
ATOM 2203 O O . CYS A 1 286 ? 38.682 13.360 -41.502 1.00 85.69 286 CYS A O 1
ATOM 2205 N N . LEU A 1 287 ? 37.255 14.202 -42.995 1.00 85.62 287 LEU A N 1
ATOM 2206 C CA . LEU A 1 287 ? 36.055 13.677 -42.330 1.00 85.62 287 LEU A CA 1
ATOM 2207 C C . LEU A 1 287 ? 35.966 12.144 -42.389 1.00 85.62 287 LEU A C 1
ATOM 2209 O O . LEU A 1 287 ? 35.380 11.530 -41.494 1.00 85.62 287 LEU A O 1
ATOM 2213 N N . LEU A 1 288 ? 36.532 11.528 -43.432 1.00 84.50 288 LEU A N 1
ATOM 2214 C CA . LEU A 1 288 ? 36.648 10.074 -43.549 1.00 84.50 288 LEU A CA 1
ATOM 2215 C C . LEU A 1 288 ? 37.683 9.522 -42.562 1.00 84.50 288 LEU A C 1
ATOM 2217 O O . LEU A 1 288 ? 37.400 8.543 -41.875 1.00 84.50 288 LEU A O 1
ATOM 2221 N N . GLU A 1 289 ? 38.846 10.170 -42.454 1.00 82.19 289 GLU A N 1
ATOM 2222 C CA . GLU A 1 289 ? 39.913 9.795 -41.513 1.00 82.19 289 GLU A CA 1
ATOM 2223 C C . GLU A 1 289 ? 39.467 9.948 -40.044 1.00 82.19 289 GLU A C 1
ATOM 2225 O O . GLU A 1 289 ? 39.809 9.119 -39.202 1.00 82.19 289 GLU A O 1
ATOM 2230 N N . GLU A 1 290 ? 38.622 10.940 -39.743 1.00 82.44 290 GLU A N 1
ATOM 2231 C CA . GLU A 1 290 ? 37.999 11.140 -38.424 1.00 82.44 290 GLU A CA 1
ATOM 2232 C C . GLU A 1 290 ? 36.793 10.218 -38.139 1.00 82.44 290 GLU A C 1
ATOM 2234 O O . GLU A 1 290 ? 36.210 10.277 -37.053 1.00 82.44 290 GLU A O 1
ATOM 2239 N N . GLY A 1 291 ? 36.382 9.385 -39.101 1.00 83.69 291 GLY A N 1
ATOM 2240 C CA . GLY A 1 291 ? 35.264 8.448 -38.952 1.00 83.69 291 GLY A CA 1
ATOM 2241 C C . GLY A 1 291 ? 33.866 9.088 -38.942 1.00 83.69 291 GLY A C 1
ATOM 2242 O O . GLY A 1 291 ? 32.921 8.497 -38.421 1.00 83.69 291 GLY A O 1
ATOM 2243 N N . LYS A 1 292 ? 33.713 10.298 -39.498 1.00 86.19 292 LYS A N 1
ATOM 2244 C CA . LYS A 1 292 ? 32.444 11.061 -39.555 1.00 86.19 292 LYS A CA 1
ATOM 2245 C C . LYS A 1 292 ? 31.732 10.982 -40.910 1.00 86.19 292 LYS A C 1
ATOM 2247 O O . LYS A 1 292 ? 30.654 11.558 -41.071 1.00 86.19 292 LYS A O 1
ATOM 2252 N N . ALA A 1 293 ? 32.323 10.298 -41.884 1.00 85.56 293 ALA A N 1
ATOM 2253 C CA . ALA A 1 293 ? 31.773 10.128 -43.225 1.00 85.56 293 ALA A CA 1
ATOM 2254 C C . ALA A 1 293 ? 31.446 8.657 -43.515 1.00 85.56 293 ALA A C 1
ATOM 2256 O O . ALA A 1 293 ? 32.068 7.778 -42.928 1.00 85.56 293 ALA A O 1
ATOM 2257 N N . THR A 1 294 ? 30.553 8.403 -44.478 1.00 88.19 294 THR A N 1
ATOM 2258 C CA . THR A 1 294 ? 30.104 7.086 -44.998 1.00 88.19 294 THR A CA 1
ATOM 2259 C C . THR A 1 294 ? 28.941 6.404 -44.268 1.00 88.19 294 THR A C 1
ATOM 2261 O O . THR A 1 294 ? 28.773 6.523 -43.053 1.00 88.19 294 THR A O 1
ATOM 2264 N N . ILE A 1 295 ? 28.138 5.649 -45.028 1.00 87.25 295 ILE A N 1
ATOM 2265 C CA . ILE A 1 295 ? 26.981 4.886 -44.537 1.00 87.25 295 ILE A CA 1
ATOM 2266 C C . ILE A 1 295 ? 27.361 3.761 -43.555 1.00 87.25 295 ILE A C 1
ATOM 2268 O O . ILE A 1 295 ? 26.676 3.642 -42.537 1.00 87.25 295 ILE A O 1
ATOM 2272 N N . PRO A 1 296 ? 28.417 2.947 -43.770 1.00 85.38 296 PRO A N 1
ATOM 2273 C CA . PRO A 1 296 ? 28.760 1.876 -42.831 1.00 85.38 296 PRO A CA 1
ATOM 2274 C C . PRO A 1 296 ? 29.126 2.410 -41.440 1.00 85.38 296 PRO A C 1
ATOM 2276 O O . PRO A 1 296 ? 28.631 1.908 -40.433 1.00 85.38 296 PRO A O 1
ATOM 2279 N N . LEU A 1 297 ? 29.906 3.497 -41.381 1.00 86.69 297 LEU A N 1
ATOM 2280 C CA . LEU A 1 297 ? 30.249 4.156 -40.118 1.00 86.69 297 LEU A CA 1
ATOM 2281 C C . LEU A 1 297 ? 29.028 4.820 -39.465 1.00 86.69 297 LEU A C 1
ATOM 2283 O O . LEU A 1 297 ? 28.914 4.836 -38.239 1.00 86.69 297 LEU A O 1
ATOM 2287 N N . LEU A 1 298 ? 28.079 5.323 -40.265 1.00 89.44 298 LEU A N 1
ATOM 2288 C CA . LEU A 1 298 ? 26.801 5.817 -39.753 1.00 89.44 298 LEU A CA 1
ATOM 2289 C C . LEU A 1 298 ? 25.984 4.695 -39.100 1.00 89.44 298 LEU A C 1
ATOM 2291 O O . LEU A 1 298 ? 25.434 4.908 -38.021 1.00 89.44 298 LEU A O 1
ATOM 2295 N N . ALA A 1 299 ? 25.907 3.513 -39.715 1.00 85.75 299 ALA A N 1
ATOM 2296 C CA . ALA A 1 299 ? 25.197 2.369 -39.147 1.00 85.75 299 ALA A CA 1
ATOM 2297 C C . ALA A 1 299 ? 25.783 1.969 -37.781 1.00 85.75 299 ALA A C 1
ATOM 2299 O O . ALA A 1 299 ? 25.044 1.882 -36.800 1.00 85.75 299 ALA A O 1
ATOM 2300 N N . GLU A 1 300 ? 27.110 1.831 -37.690 1.00 84.75 300 GLU A N 1
ATOM 2301 C CA . GLU A 1 300 ? 27.809 1.539 -36.431 1.00 84.75 300 GLU A CA 1
ATOM 2302 C C . GLU A 1 300 ? 27.541 2.611 -35.365 1.00 84.75 300 GLU A C 1
ATOM 2304 O O . GLU A 1 300 ? 27.238 2.297 -34.207 1.00 84.75 300 GLU A O 1
ATOM 2309 N N . ARG A 1 301 ? 27.587 3.892 -35.757 1.00 87.75 301 ARG A N 1
ATOM 2310 C CA . ARG A 1 301 ? 27.304 5.018 -34.863 1.00 87.75 301 ARG A CA 1
ATOM 2311 C C . ARG A 1 301 ? 25.865 4.991 -34.355 1.00 87.75 301 ARG A C 1
ATOM 2313 O O . ARG A 1 301 ? 25.654 5.169 -33.158 1.00 87.75 301 ARG A O 1
ATOM 2320 N N . LEU A 1 302 ? 24.880 4.765 -35.223 1.00 88.19 302 LEU A N 1
ATOM 2321 C CA . LEU A 1 302 ? 23.463 4.721 -34.848 1.00 88.19 302 LEU A CA 1
ATOM 2322 C C . LEU A 1 302 ? 23.162 3.559 -33.902 1.00 88.19 302 LEU A C 1
ATOM 2324 O O . LEU A 1 302 ? 22.468 3.758 -32.904 1.00 88.19 302 LEU A O 1
ATOM 2328 N N . THR A 1 303 ? 23.717 2.376 -34.169 1.00 84.62 303 THR A N 1
ATOM 2329 C CA . THR A 1 303 ? 23.568 1.210 -33.291 1.00 84.62 303 THR A CA 1
ATOM 2330 C C . THR A 1 303 ? 24.193 1.474 -31.921 1.00 84.62 303 THR A C 1
ATOM 2332 O O . THR A 1 303 ? 23.542 1.244 -30.899 1.00 84.62 303 THR A O 1
ATOM 2335 N N . LYS A 1 304 ? 25.402 2.051 -31.871 1.00 85.75 304 LYS A N 1
ATOM 2336 C CA . LYS A 1 304 ? 26.050 2.448 -30.612 1.00 85.75 304 LYS A CA 1
ATOM 2337 C C . LYS A 1 304 ? 25.204 3.443 -29.816 1.00 85.75 304 LYS A C 1
ATOM 2339 O O . LYS A 1 304 ? 24.939 3.230 -28.634 1.00 85.75 304 LYS A O 1
ATOM 2344 N N . GLU A 1 305 ? 24.751 4.512 -30.466 1.00 87.06 305 GLU A N 1
ATOM 2345 C CA . GLU A 1 305 ? 23.957 5.564 -29.828 1.00 87.06 305 GLU A CA 1
ATOM 2346 C C . GLU A 1 305 ? 22.594 5.050 -29.341 1.00 87.06 305 GLU A C 1
ATOM 2348 O O . GLU A 1 305 ? 22.124 5.478 -28.284 1.00 87.06 305 GLU A O 1
ATOM 2353 N N . LEU A 1 306 ? 21.965 4.122 -30.072 1.00 84.88 306 LEU A N 1
ATOM 2354 C CA . LEU A 1 306 ? 20.719 3.482 -29.655 1.00 84.88 306 LEU A CA 1
ATOM 2355 C C . LEU A 1 306 ? 20.926 2.630 -28.402 1.00 84.88 306 LEU A C 1
ATOM 2357 O O . LEU A 1 306 ? 20.159 2.758 -27.451 1.00 84.88 306 LEU A O 1
ATOM 2361 N N . VAL A 1 307 ? 21.968 1.800 -28.363 1.00 83.88 307 VAL A N 1
ATOM 2362 C CA . VAL A 1 307 ? 22.247 0.907 -27.226 1.00 83.88 307 VAL A CA 1
ATOM 2363 C C . VAL A 1 307 ? 22.630 1.693 -25.974 1.00 83.88 307 VAL A C 1
ATOM 2365 O O . VAL A 1 307 ? 22.114 1.412 -24.889 1.00 83.88 307 VAL A O 1
ATOM 2368 N N . GLU A 1 308 ? 23.471 2.721 -26.106 1.00 85.31 308 GLU A N 1
ATOM 2369 C CA . GLU A 1 308 ? 23.797 3.627 -24.998 1.00 85.31 308 GLU A CA 1
ATOM 2370 C C . GLU A 1 308 ? 22.540 4.335 -24.471 1.00 85.31 308 GLU A C 1
ATOM 2372 O O . GLU A 1 308 ? 22.336 4.449 -23.257 1.00 85.31 308 GLU A O 1
ATOM 2377 N N . HIS A 1 309 ? 21.650 4.765 -25.370 1.00 85.56 309 HIS A N 1
ATOM 2378 C CA . HIS A 1 309 ? 20.404 5.420 -24.989 1.00 85.56 309 HIS A CA 1
ATOM 2379 C C . HIS A 1 309 ? 19.401 4.464 -24.334 1.00 85.56 309 HIS A C 1
ATOM 2381 O O . HIS A 1 309 ? 18.794 4.835 -23.326 1.00 85.56 309 HIS A O 1
ATOM 2387 N N . ILE A 1 310 ? 19.263 3.233 -24.839 1.00 84.00 310 ILE A N 1
ATOM 2388 C CA . ILE A 1 310 ? 18.455 2.173 -24.219 1.00 84.00 310 ILE A CA 1
ATOM 2389 C C . ILE A 1 310 ? 18.975 1.907 -22.808 1.00 84.00 310 ILE A C 1
ATOM 2391 O O . ILE A 1 310 ? 18.204 1.986 -21.857 1.00 84.00 310 ILE A O 1
ATOM 2395 N N . THR A 1 311 ? 20.284 1.696 -22.651 1.00 83.19 311 THR A N 1
ATOM 2396 C CA . THR A 1 311 ? 20.916 1.395 -21.356 1.00 83.19 311 THR A CA 1
ATOM 2397 C C . THR A 1 311 ? 20.700 2.521 -20.342 1.00 83.19 311 THR A C 1
ATOM 2399 O O . THR A 1 311 ? 20.381 2.267 -19.181 1.00 83.19 311 THR A O 1
ATOM 2402 N N . LYS A 1 312 ? 20.807 3.784 -20.777 1.00 85.69 312 LYS A N 1
ATOM 2403 C CA . LYS A 1 312 ? 20.574 4.956 -19.919 1.00 85.69 312 LYS A CA 1
ATOM 2404 C C . LYS A 1 312 ? 19.102 5.125 -19.525 1.00 85.69 312 LYS A C 1
ATOM 2406 O O . LYS A 1 312 ? 18.806 5.585 -18.423 1.00 85.69 312 LYS A O 1
ATOM 2411 N N . THR A 1 313 ? 18.188 4.770 -20.423 1.00 84.06 313 THR A N 1
ATOM 2412 C CA . THR A 1 313 ? 16.741 4.978 -20.258 1.00 84.06 313 THR A CA 1
ATOM 2413 C C . THR A 1 313 ? 16.057 3.808 -19.546 1.00 84.06 313 THR A C 1
ATOM 2415 O O . THR A 1 313 ? 15.029 3.999 -18.895 1.00 84.06 313 THR A O 1
ATOM 2418 N N . LEU A 1 314 ? 16.638 2.606 -19.596 1.00 83.12 314 LEU A N 1
ATOM 2419 C CA . LEU A 1 314 ? 16.053 1.382 -19.045 1.00 83.12 314 LEU A CA 1
ATOM 2420 C C . LEU A 1 314 ? 15.666 1.495 -17.556 1.00 83.12 314 LEU A C 1
ATOM 2422 O O . LEU A 1 314 ? 14.524 1.154 -17.238 1.00 83.12 314 LEU A O 1
ATOM 2426 N N . PRO A 1 315 ? 16.503 2.053 -16.652 1.00 84.25 315 PRO A N 1
ATOM 2427 C CA . PRO A 1 315 ? 16.129 2.207 -15.243 1.00 84.25 315 PRO A CA 1
ATOM 2428 C C . PRO A 1 315 ? 14.947 3.164 -15.045 1.00 84.25 315 PRO A C 1
ATOM 2430 O O . PRO A 1 315 ? 14.113 2.979 -14.157 1.00 84.25 315 PRO A O 1
ATOM 2433 N N . GLN A 1 316 ? 14.849 4.202 -15.882 1.00 84.69 316 GLN A N 1
ATOM 2434 C CA . GLN A 1 316 ? 13.737 5.151 -15.832 1.00 84.69 316 GLN A CA 1
ATOM 2435 C C . GLN A 1 316 ? 12.443 4.504 -16.329 1.00 84.69 316 GLN A C 1
ATOM 2437 O O . GLN A 1 316 ? 11.400 4.662 -15.694 1.00 84.69 316 GLN A O 1
ATOM 2442 N N . LEU A 1 317 ? 12.516 3.729 -17.411 1.00 83.12 317 LEU A N 1
ATOM 2443 C CA . LEU A 1 317 ? 11.388 2.992 -17.975 1.00 83.12 317 LEU A CA 1
ATOM 2444 C C . LEU A 1 317 ? 10.859 1.941 -16.993 1.00 83.12 317 LEU A C 1
ATOM 2446 O O . LEU A 1 317 ? 9.652 1.843 -16.774 1.00 83.12 317 LEU A O 1
ATOM 2450 N N . GLN A 1 318 ? 11.763 1.228 -16.325 1.00 83.38 318 GLN A N 1
ATOM 2451 C CA . GLN A 1 318 ? 11.451 0.314 -15.231 1.00 83.38 318 GLN A CA 1
ATOM 2452 C C . GLN A 1 318 ? 10.720 1.023 -14.080 1.00 83.38 318 GLN A C 1
ATOM 2454 O O . GLN A 1 318 ? 9.639 0.593 -13.669 1.00 83.38 318 GLN A O 1
ATOM 2459 N N . LYS A 1 319 ? 11.231 2.178 -13.631 1.00 85.44 319 LYS A N 1
ATOM 2460 C CA . LYS A 1 319 ? 10.573 2.980 -12.592 1.00 85.44 319 LYS A CA 1
ATOM 2461 C C . LYS A 1 319 ? 9.180 3.454 -13.020 1.00 85.44 319 LYS A C 1
ATOM 2463 O O . LYS A 1 319 ? 8.256 3.412 -12.206 1.00 85.44 319 LYS A O 1
ATOM 2468 N N . GLN A 1 320 ? 9.018 3.902 -14.269 1.00 84.94 320 GLN A N 1
ATOM 2469 C CA . GLN A 1 320 ? 7.725 4.319 -14.825 1.00 84.94 320 GLN A CA 1
ATOM 2470 C C . GLN A 1 320 ? 6.725 3.159 -14.890 1.00 84.94 320 GLN A C 1
ATOM 2472 O O . GLN A 1 320 ? 5.559 3.343 -14.535 1.00 84.94 320 GLN A O 1
ATOM 2477 N N . LEU A 1 321 ? 7.172 1.970 -15.301 1.00 87.12 321 LEU A N 1
ATOM 2478 C CA . LEU A 1 321 ? 6.351 0.762 -15.336 1.00 87.12 321 LEU A CA 1
ATOM 2479 C C . LEU A 1 321 ? 5.841 0.403 -13.942 1.00 87.12 321 LEU A C 1
ATOM 2481 O O . LEU A 1 321 ? 4.654 0.135 -13.767 1.00 87.12 321 LEU A O 1
ATOM 2485 N N . GLU A 1 322 ? 6.718 0.435 -12.942 1.00 85.19 322 GLU A N 1
ATOM 2486 C CA . GLU A 1 322 ? 6.363 0.098 -11.565 1.00 85.19 322 GLU A CA 1
ATOM 2487 C C . GLU A 1 322 ? 5.364 1.096 -10.972 1.00 85.19 322 GLU A C 1
ATOM 2489 O O . GLU A 1 322 ? 4.361 0.657 -10.413 1.00 85.19 322 GLU A O 1
ATOM 2494 N N . MET A 1 323 ? 5.555 2.404 -11.198 1.00 87.56 323 MET A N 1
ATOM 2495 C CA . MET A 1 323 ? 4.585 3.434 -10.795 1.00 87.56 323 MET A CA 1
ATOM 2496 C C . MET A 1 323 ? 3.222 3.249 -11.478 1.00 87.56 323 MET A C 1
ATOM 2498 O O . MET A 1 323 ? 2.179 3.358 -10.835 1.00 87.56 323 MET A O 1
ATOM 2502 N N . LYS A 1 324 ? 3.197 2.960 -12.788 1.00 87.88 324 LYS A N 1
ATOM 2503 C CA . LYS A 1 324 ? 1.934 2.738 -13.512 1.00 87.88 324 LYS A CA 1
ATOM 2504 C C . LYS A 1 324 ? 1.221 1.474 -13.055 1.00 87.88 324 LYS A C 1
ATOM 2506 O O . LYS A 1 324 ? -0.009 1.459 -13.017 1.00 87.88 324 LYS A O 1
ATOM 2511 N N . LEU A 1 325 ? 1.965 0.430 -12.711 1.00 88.00 325 LEU A N 1
ATOM 2512 C CA . LEU A 1 325 ? 1.384 -0.815 -12.235 1.00 88.00 325 LEU A CA 1
ATOM 2513 C C . LEU A 1 325 ? 0.834 -0.671 -10.811 1.00 88.00 325 LEU A C 1
ATOM 2515 O O . LEU A 1 325 ? -0.260 -1.164 -10.551 1.00 88.00 325 LEU A O 1
ATOM 2519 N N . GLU A 1 326 ? 1.522 0.055 -9.927 1.00 86.75 326 GLU A N 1
ATOM 2520 C CA . GLU A 1 326 ? 1.015 0.404 -8.593 1.00 86.75 326 GLU A CA 1
ATOM 2521 C C . GLU A 1 326 ? -0.294 1.193 -8.693 1.00 86.75 326 GLU A C 1
ATOM 2523 O O . GLU A 1 326 ? -1.324 0.718 -8.218 1.00 86.75 326 GLU A O 1
ATOM 2528 N N . LYS A 1 327 ? -0.301 2.288 -9.464 1.00 88.94 327 LYS A N 1
ATOM 2529 C CA . LYS A 1 327 ? -1.509 3.088 -9.706 1.00 88.94 327 LYS A CA 1
ATOM 2530 C C . LYS A 1 327 ? -2.664 2.269 -10.292 1.00 88.94 327 LYS A C 1
ATOM 2532 O O . LYS A 1 327 ? -3.790 2.356 -9.822 1.00 88.94 327 LYS A O 1
ATOM 2537 N N . THR A 1 328 ? -2.393 1.443 -11.306 1.00 87.38 328 THR A N 1
ATOM 2538 C CA . THR A 1 328 ? -3.427 0.589 -11.924 1.00 87.38 328 THR A CA 1
ATOM 2539 C C . THR A 1 328 ? -3.976 -0.432 -10.920 1.00 87.38 328 THR A C 1
ATOM 2541 O O . THR A 1 328 ? -5.160 -0.753 -10.956 1.00 87.38 328 THR A O 1
ATOM 2544 N N . THR A 1 329 ? -3.138 -0.928 -10.004 1.00 85.88 329 THR A N 1
ATOM 2545 C CA . THR A 1 329 ? -3.557 -1.861 -8.946 1.00 85.88 329 THR A CA 1
ATOM 2546 C C . THR A 1 329 ? -4.409 -1.165 -7.888 1.00 85.88 329 THR A C 1
ATOM 2548 O O . THR A 1 329 ? -5.400 -1.737 -7.444 1.00 85.88 329 THR A O 1
ATOM 2551 N N . GLU A 1 330 ? -4.063 0.061 -7.499 1.00 83.00 330 GLU A N 1
ATOM 2552 C CA . GLU A 1 330 ? -4.863 0.887 -6.587 1.00 83.00 330 GLU A CA 1
ATOM 2553 C C . GLU A 1 330 ? -6.228 1.236 -7.185 1.00 83.00 330 GLU A C 1
ATOM 2555 O O . GLU A 1 330 ? -7.252 1.011 -6.541 1.00 83.00 330 GLU A O 1
ATOM 2560 N N . ASP A 1 331 ? -6.252 1.694 -8.441 1.00 80.69 331 ASP A N 1
ATOM 2561 C CA . ASP A 1 331 ? -7.486 2.000 -9.169 1.00 80.69 331 ASP A CA 1
ATOM 2562 C C . ASP A 1 331 ? -8.391 0.756 -9.267 1.00 80.69 331 ASP A C 1
ATOM 2564 O O . ASP A 1 331 ? -9.607 0.847 -9.106 1.00 80.69 331 ASP A O 1
ATOM 2568 N N . LEU A 1 332 ? -7.807 -0.430 -9.481 1.00 81.88 332 LEU A N 1
ATOM 2569 C CA . LEU A 1 332 ? -8.547 -1.693 -9.538 1.00 81.88 332 LEU A CA 1
ATOM 2570 C C . LEU A 1 332 ? -9.051 -2.132 -8.154 1.00 81.88 332 LEU A C 1
ATOM 2572 O O . LEU A 1 332 ? -10.194 -2.571 -8.043 1.00 81.88 332 LEU A O 1
ATOM 2576 N N . ARG A 1 333 ? -8.261 -1.943 -7.088 1.00 76.94 333 ARG A N 1
ATOM 2577 C CA . ARG A 1 333 ? -8.708 -2.180 -5.703 1.00 76.94 333 ARG A CA 1
ATOM 2578 C C . ARG A 1 333 ? -9.869 -1.274 -5.310 1.00 76.94 333 ARG A C 1
ATOM 2580 O O . ARG A 1 333 ? -10.797 -1.745 -4.663 1.00 76.94 333 ARG A O 1
ATOM 2587 N N . ALA A 1 334 ? -9.845 -0.007 -5.723 1.00 72.88 334 ALA A N 1
ATOM 2588 C CA . ALA A 1 334 ? -10.928 0.937 -5.453 1.00 72.88 334 ALA A CA 1
ATOM 2589 C C . ALA A 1 334 ? -12.257 0.515 -6.108 1.00 72.88 334 ALA A C 1
ATOM 2591 O O . ALA A 1 334 ? -13.324 0.809 -5.572 1.00 72.88 334 ALA A O 1
ATOM 2592 N N . LEU A 1 335 ? -12.196 -0.187 -7.245 1.00 70.38 335 LEU A N 1
ATOM 2593 C CA . LEU A 1 335 ? -13.367 -0.722 -7.948 1.00 70.38 335 LEU A CA 1
ATOM 2594 C C . LEU A 1 335 ? -13.805 -2.104 -7.424 1.00 70.38 335 LEU A C 1
ATOM 2596 O O . LEU A 1 335 ? -14.918 -2.533 -7.719 1.00 70.38 335 LEU A O 1
ATOM 2600 N N . GLY A 1 336 ? -12.961 -2.809 -6.664 1.00 72.44 336 GLY A N 1
ATOM 2601 C CA . GLY A 1 336 ? -13.222 -4.162 -6.160 1.00 72.44 336 GLY A CA 1
ATOM 2602 C C . GLY A 1 336 ? -13.179 -5.259 -7.235 1.00 72.44 336 GLY A C 1
ATOM 2603 O O . GLY A 1 336 ? -13.038 -4.987 -8.430 1.00 72.44 336 GLY A O 1
ATOM 2604 N N . ASP A 1 337 ? -13.328 -6.518 -6.811 1.00 66.69 337 ASP A N 1
ATOM 2605 C CA . ASP A 1 337 ? -13.124 -7.702 -7.669 1.00 66.69 337 ASP A CA 1
ATOM 2606 C C . ASP A 1 337 ? -14.227 -7.932 -8.720 1.00 66.69 337 ASP A C 1
ATOM 2608 O O . ASP A 1 337 ? -14.009 -8.634 -9.715 1.00 66.69 337 ASP A O 1
ATOM 2612 N N . GLY A 1 338 ? -15.354 -7.229 -8.573 1.00 67.94 338 GLY A N 1
ATOM 2613 C CA . GLY A 1 338 ? -16.536 -7.340 -9.424 1.00 67.94 338 GLY A CA 1
ATOM 2614 C C . GLY A 1 338 ? -17.476 -8.459 -8.996 1.00 67.94 338 GLY A C 1
ATOM 2615 O O . GLY A 1 338 ? -17.203 -9.195 -8.052 1.00 67.94 338 GLY A O 1
ATOM 2616 N N . VAL A 1 339 ? -18.613 -8.545 -9.680 1.00 75.25 339 VAL A N 1
ATOM 2617 C CA . VAL A 1 339 ? -19.629 -9.569 -9.415 1.00 75.25 339 VAL A CA 1
ATOM 2618 C C . VAL A 1 339 ? -19.203 -10.876 -10.091 1.00 75.25 339 VAL A C 1
ATOM 2620 O O . VAL A 1 339 ? -18.898 -10.851 -11.288 1.00 75.25 339 VAL A O 1
ATOM 2623 N N . PRO A 1 340 ? -19.171 -12.008 -9.366 1.00 77.69 340 PRO A N 1
ATOM 2624 C CA . PRO A 1 340 ? -18.933 -13.315 -9.968 1.00 77.69 340 PRO A CA 1
ATOM 2625 C C . PRO A 1 340 ? -19.957 -13.642 -11.060 1.00 77.69 340 PRO A C 1
ATOM 2627 O O . PRO A 1 340 ? -21.095 -13.171 -11.035 1.00 77.69 340 PRO A O 1
ATOM 2630 N N . THR A 1 341 ? -19.557 -14.448 -12.042 1.00 72.25 341 THR A N 1
ATOM 2631 C CA . THR A 1 341 ? -20.452 -14.839 -13.146 1.00 72.25 341 THR A CA 1
ATOM 2632 C C . THR A 1 341 ? -21.378 -15.987 -12.756 1.00 72.25 341 THR A C 1
ATOM 2634 O O . THR A 1 341 ? -22.525 -15.997 -13.203 1.00 72.25 341 THR A O 1
ATOM 2637 N N . ASP A 1 342 ? -20.920 -16.888 -11.885 1.00 80.50 342 ASP A N 1
ATOM 2638 C CA . ASP A 1 342 ? -21.696 -18.020 -11.378 1.00 80.50 342 ASP A CA 1
ATOM 2639 C C . ASP A 1 342 ? -22.723 -17.609 -10.303 1.00 80.50 342 ASP A C 1
ATOM 2641 O O . ASP A 1 342 ? -22.444 -16.784 -9.434 1.00 80.50 342 ASP A O 1
ATOM 2645 N N . GLU A 1 343 ? -23.921 -18.196 -10.339 1.00 72.31 343 GLU A N 1
ATOM 2646 C CA . GLU A 1 343 ? -25.031 -17.863 -9.428 1.00 72.31 343 GLU A CA 1
ATOM 2647 C C . GLU A 1 343 ? -24.757 -18.284 -7.973 1.00 72.31 343 GLU A C 1
ATOM 2649 O O . GLU A 1 343 ? -25.134 -17.580 -7.025 1.00 72.31 343 GLU A O 1
ATOM 2654 N N . HIS A 1 344 ? -24.052 -19.401 -7.763 1.00 74.88 344 HIS A N 1
ATOM 2655 C CA . HIS A 1 344 ? -23.683 -19.837 -6.416 1.00 74.88 344 HIS A CA 1
ATOM 2656 C C . HIS A 1 344 ? -22.615 -18.909 -5.814 1.00 74.88 344 HIS A C 1
ATOM 2658 O O . HIS A 1 344 ? -22.719 -18.483 -4.659 1.00 74.88 344 HIS A O 1
ATOM 2664 N N . GLU A 1 345 ? -21.634 -18.497 -6.623 1.00 80.69 345 GLU A N 1
ATOM 2665 C CA . GLU A 1 345 ? -20.640 -17.496 -6.226 1.00 80.69 345 GLU A CA 1
ATOM 2666 C C . GLU A 1 345 ? -21.249 -16.107 -5.984 1.00 80.69 345 GLU A C 1
ATOM 2668 O O . GLU A 1 345 ? -20.839 -15.432 -5.038 1.00 80.69 345 GLU A O 1
ATOM 2673 N N . LYS A 1 346 ? -22.264 -15.689 -6.756 1.00 81.19 346 LYS A N 1
ATOM 2674 C CA . LYS A 1 346 ? -23.019 -14.445 -6.500 1.00 81.19 346 LYS A CA 1
ATOM 2675 C C . LYS A 1 346 ? -23.691 -14.459 -5.133 1.00 81.19 346 LYS A C 1
ATOM 2677 O O . LYS A 1 346 ? -23.642 -13.461 -4.417 1.00 81.19 346 LYS A O 1
ATOM 2682 N N . THR A 1 347 ? -24.275 -15.589 -4.746 1.00 81.62 347 THR A N 1
ATOM 2683 C CA . THR A 1 347 ? -24.910 -15.744 -3.430 1.00 81.62 347 THR A CA 1
ATOM 2684 C C . THR A 1 347 ? -23.877 -15.602 -2.309 1.00 81.62 347 THR A C 1
ATOM 2686 O O . THR A 1 347 ? -24.062 -14.804 -1.390 1.00 81.62 347 THR A O 1
ATOM 2689 N N . ASN A 1 348 ? -22.735 -16.285 -2.423 1.00 83.94 348 ASN A N 1
ATOM 2690 C CA . ASN A 1 348 ? -21.636 -16.174 -1.457 1.00 83.94 348 ASN A CA 1
ATOM 2691 C C . ASN A 1 348 ? -21.041 -14.758 -1.400 1.00 83.94 348 ASN A C 1
ATOM 2693 O O . ASN A 1 348 ? -20.696 -14.258 -0.324 1.00 83.94 348 ASN A O 1
ATOM 2697 N N . PHE A 1 349 ? -20.964 -14.077 -2.542 1.00 84.88 349 PHE A N 1
ATOM 2698 C CA . PHE A 1 349 ? -20.512 -12.695 -2.622 1.00 84.88 349 PHE A CA 1
ATOM 2699 C C . PHE A 1 349 ? -21.491 -11.734 -1.932 1.00 84.88 349 PHE A C 1
ATOM 2701 O O . PHE A 1 349 ? -21.060 -10.882 -1.151 1.00 84.88 349 PHE A O 1
ATOM 2708 N N . LEU A 1 350 ? -22.802 -11.908 -2.141 1.00 85.56 350 LEU A N 1
ATOM 2709 C CA . LEU A 1 350 ? -23.845 -11.139 -1.457 1.00 85.56 350 LEU A CA 1
ATOM 2710 C C . LEU A 1 350 ? -23.781 -11.334 0.063 1.00 85.56 350 LEU A C 1
ATOM 2712 O O . LEU A 1 350 ? -23.772 -10.348 0.801 1.00 85.56 350 LEU A O 1
ATOM 2716 N N . ILE A 1 351 ? -23.665 -12.584 0.528 1.00 86.44 351 ILE A N 1
ATOM 2717 C CA . ILE A 1 351 ? -23.498 -12.916 1.954 1.00 86.44 351 ILE A CA 1
ATOM 2718 C C . ILE A 1 351 ? -22.276 -12.198 2.524 1.00 86.44 351 ILE A C 1
ATOM 2720 O O . ILE A 1 351 ? -22.363 -11.556 3.569 1.00 86.44 351 ILE A O 1
ATOM 2724 N N . THR A 1 352 ? -21.144 -12.263 1.823 1.00 87.12 352 THR A N 1
ATOM 2725 C CA . THR A 1 352 ? -19.904 -11.608 2.255 1.00 87.12 352 THR A CA 1
ATOM 2726 C C . THR A 1 352 ? -20.087 -10.095 2.383 1.00 87.12 352 THR A C 1
ATOM 2728 O O . THR A 1 352 ? -19.673 -9.507 3.382 1.00 87.12 352 THR A O 1
ATOM 2731 N N . LYS A 1 353 ? -20.751 -9.458 1.411 1.00 85.75 353 LYS A N 1
ATOM 2732 C CA . LYS A 1 353 ? -21.005 -8.011 1.425 1.00 85.75 353 LYS A CA 1
ATOM 2733 C C . LYS A 1 353 ? -21.951 -7.583 2.541 1.00 85.75 353 LYS A C 1
ATOM 2735 O O . LYS A 1 353 ? -21.676 -6.589 3.210 1.00 85.75 353 LYS A O 1
ATOM 2740 N N . ILE A 1 354 ? -23.023 -8.337 2.768 1.00 88.25 354 ILE A N 1
ATOM 2741 C CA . ILE A 1 354 ? -23.975 -8.069 3.850 1.00 88.25 354 ILE A CA 1
ATOM 2742 C C . ILE A 1 354 ? -23.320 -8.298 5.215 1.00 88.25 354 ILE A C 1
ATOM 2744 O O . ILE A 1 354 ? -23.485 -7.476 6.110 1.00 88.25 354 ILE A O 1
ATOM 2748 N N . ARG A 1 355 ? -22.504 -9.347 5.371 1.00 88.50 355 ARG A N 1
ATOM 2749 C CA . ARG A 1 355 ? -21.759 -9.600 6.611 1.00 88.50 355 ARG A CA 1
ATOM 2750 C C . ARG A 1 355 ? -20.779 -8.471 6.936 1.00 88.50 355 ARG A C 1
ATOM 2752 O O . ARG A 1 355 ? -20.796 -7.974 8.051 1.00 88.50 355 ARG A O 1
ATOM 2759 N N . GLN A 1 356 ? -20.003 -8.008 5.953 1.00 87.25 356 GLN A N 1
ATOM 2760 C CA . GLN A 1 356 ? -19.108 -6.852 6.122 1.00 87.25 356 GLN A CA 1
ATOM 2761 C C . GLN A 1 356 ? -19.862 -5.590 6.561 1.00 87.25 356 GLN A C 1
ATOM 2763 O O . GLN A 1 356 ? -19.346 -4.803 7.349 1.00 87.25 356 GLN A O 1
ATOM 2768 N N . PHE A 1 357 ? -21.075 -5.388 6.044 1.00 89.06 357 PHE A N 1
ATOM 2769 C CA . PHE A 1 357 ? -21.934 -4.282 6.454 1.00 89.06 357 PHE A CA 1
ATOM 2770 C C . PHE A 1 357 ? -22.443 -4.447 7.898 1.00 89.06 357 PHE A C 1
ATOM 2772 O O . PHE A 1 357 ? -22.384 -3.501 8.679 1.00 89.06 357 PHE A O 1
ATOM 2779 N N . ILE A 1 358 ? -22.882 -5.650 8.277 1.00 89.81 358 ILE A N 1
ATOM 2780 C CA . ILE A 1 358 ? -23.321 -5.973 9.644 1.00 89.81 358 ILE A CA 1
ATOM 2781 C C . ILE A 1 358 ? -22.187 -5.776 10.653 1.00 89.81 358 ILE A C 1
ATOM 2783 O O . ILE A 1 358 ? -22.417 -5.175 11.701 1.00 89.81 358 ILE A O 1
ATOM 2787 N N . ASP A 1 359 ? -20.971 -6.213 10.321 1.00 87.94 359 ASP A N 1
ATOM 2788 C CA . ASP A 1 359 ? -19.788 -6.032 11.167 1.00 87.94 359 ASP A CA 1
ATOM 2789 C C . ASP A 1 359 ? -19.473 -4.534 11.367 1.00 87.94 359 ASP A C 1
ATOM 2791 O O . ASP A 1 359 ? -19.144 -4.108 12.475 1.00 87.94 359 ASP A O 1
ATOM 2795 N N . ALA A 1 360 ? -19.645 -3.706 10.327 1.00 87.50 360 ALA A N 1
ATOM 2796 C CA . ALA A 1 360 ? -19.485 -2.253 10.433 1.00 87.50 360 ALA A CA 1
ATOM 2797 C C . ALA A 1 360 ? -20.554 -1.607 11.336 1.00 87.50 360 ALA A C 1
ATOM 2799 O O . ALA A 1 360 ? -20.234 -0.719 12.128 1.00 87.50 360 ALA A O 1
ATOM 2800 N N . LEU A 1 361 ? -21.808 -2.067 11.255 1.00 88.56 361 LEU A N 1
ATOM 2801 C CA . LEU A 1 361 ? -22.883 -1.629 12.150 1.00 88.56 361 LEU A CA 1
ATOM 2802 C C . LEU A 1 361 ? -22.635 -2.054 13.606 1.00 88.56 361 LEU A C 1
ATOM 2804 O O . LEU A 1 361 ? -22.854 -1.264 14.525 1.00 88.56 361 LEU A O 1
ATOM 2808 N N . GLU A 1 362 ? -22.123 -3.266 13.825 1.00 88.62 362 GLU A N 1
ATOM 2809 C CA . GLU A 1 362 ? -21.746 -3.758 15.155 1.00 88.62 362 GLU A CA 1
ATOM 2810 C C . GLU A 1 362 ? -20.631 -2.900 15.776 1.00 88.62 362 GLU A C 1
ATOM 2812 O O . GLU A 1 362 ? -20.638 -2.626 16.978 1.00 88.62 362 GLU A O 1
ATOM 2817 N N . GLY A 1 363 ? -19.713 -2.398 14.944 1.00 86.44 363 GLY A N 1
ATOM 2818 C CA . GLY A 1 363 ? -18.698 -1.426 15.347 1.00 86.44 363 GLY A CA 1
ATOM 2819 C C . GLY A 1 363 ? -19.287 -0.135 15.931 1.00 86.44 363 GLY A C 1
ATOM 2820 O O . GLY A 1 363 ? -18.737 0.394 16.896 1.00 86.44 363 GLY A O 1
ATOM 2821 N N . ILE A 1 364 ? -20.433 0.346 15.429 1.00 86.94 364 ILE A N 1
ATOM 2822 C CA . ILE A 1 364 ? -21.130 1.518 15.999 1.00 86.94 364 ILE A CA 1
ATOM 2823 C C . ILE A 1 364 ? -21.644 1.193 17.402 1.00 86.94 364 ILE A C 1
ATOM 2825 O O . ILE A 1 364 ? -21.416 1.959 18.339 1.00 86.94 364 ILE A O 1
ATOM 2829 N N . LYS A 1 365 ? -22.300 0.038 17.556 1.00 85.50 365 LYS A N 1
ATOM 2830 C CA . LYS A 1 365 ? -22.877 -0.422 18.825 1.00 85.50 365 LYS A CA 1
ATOM 2831 C C . LYS A 1 365 ? -21.813 -0.587 19.914 1.00 85.50 365 LYS A C 1
ATOM 2833 O O . LYS A 1 365 ? -22.029 -0.187 21.055 1.00 85.50 365 LYS A O 1
ATOM 2838 N N . LYS A 1 366 ? -20.642 -1.118 19.551 1.00 85.94 366 LYS A N 1
ATOM 2839 C CA . LYS A 1 366 ? -19.482 -1.275 20.448 1.00 85.94 366 LYS A CA 1
ATOM 2840 C C . LYS A 1 366 ? -18.645 -0.003 20.616 1.00 85.94 366 LYS A C 1
ATOM 2842 O O . LYS A 1 366 ? -17.725 0.012 21.426 1.00 85.94 366 LYS A O 1
ATOM 2847 N N . ALA A 1 367 ? -18.952 1.061 19.871 1.00 84.38 367 ALA A N 1
ATOM 2848 C CA . ALA A 1 367 ? -18.144 2.277 19.775 1.00 84.38 367 ALA A CA 1
ATOM 2849 C C . ALA A 1 367 ? -16.689 2.031 19.303 1.00 84.38 367 ALA A C 1
ATOM 2851 O O . ALA A 1 367 ? -15.772 2.781 19.657 1.00 84.38 367 ALA A O 1
ATOM 2852 N N . GLU A 1 368 ? -16.485 1.012 18.467 1.00 84.06 368 GLU A N 1
ATOM 2853 C CA . GLU A 1 368 ? -15.213 0.565 17.874 1.00 84.06 368 GLU A CA 1
ATOM 2854 C C . GLU A 1 368 ? -15.158 0.845 16.360 1.00 84.06 368 GLU A C 1
ATOM 2856 O O . GLU A 1 368 ? -14.586 0.086 15.584 1.00 84.06 368 GLU A O 1
ATOM 2861 N N . GLU A 1 369 ? -15.772 1.945 15.919 1.00 80.00 369 GLU A N 1
ATOM 2862 C CA . GLU A 1 369 ? -15.765 2.356 14.512 1.00 80.00 369 GLU A CA 1
ATOM 2863 C C . GLU A 1 369 ? -14.337 2.566 13.978 1.00 80.00 369 GLU A C 1
ATOM 2865 O O . GLU A 1 369 ? -13.521 3.260 14.600 1.00 80.00 369 GLU A O 1
ATOM 2870 N N . ASP A 1 370 ? -14.067 2.024 12.787 1.00 67.62 370 ASP A N 1
ATOM 2871 C CA . ASP A 1 370 ? -12.814 2.242 12.064 1.00 67.62 370 ASP A CA 1
ATOM 2872 C C . ASP A 1 370 ? -12.840 3.621 11.385 1.00 67.62 370 ASP A C 1
ATOM 2874 O O . ASP A 1 370 ? -13.553 3.865 10.405 1.00 67.62 370 ASP A O 1
ATOM 2878 N N . LEU A 1 371 ? -12.114 4.573 11.971 1.00 69.50 371 LEU A N 1
ATOM 2879 C CA . LEU A 1 371 ? -12.132 5.968 11.550 1.00 69.50 371 LEU A CA 1
ATOM 2880 C C . LEU A 1 371 ? -11.018 6.245 10.545 1.00 69.50 371 LEU A C 1
ATOM 2882 O O . LEU A 1 371 ? -9.834 6.041 10.814 1.00 69.50 371 LEU A O 1
ATOM 2886 N N . ARG A 1 372 ? -11.387 6.855 9.417 1.00 61.03 372 ARG A N 1
ATOM 2887 C CA . ARG A 1 372 ? -10.417 7.583 8.592 1.00 61.03 372 ARG A CA 1
ATOM 2888 C C . ARG A 1 372 ? -10.023 8.866 9.331 1.00 61.03 372 ARG A C 1
ATOM 2890 O O . ARG A 1 372 ? -10.841 9.440 10.045 1.00 61.03 372 ARG A O 1
ATOM 2897 N N . SER A 1 373 ? -8.771 9.289 9.167 1.00 48.38 373 SER A N 1
ATOM 2898 C CA . SER A 1 373 ? -7.953 10.127 10.069 1.00 48.38 373 SER A CA 1
ATOM 2899 C C . SER A 1 373 ? -8.474 11.512 10.520 1.00 48.38 373 SER A C 1
ATOM 2901 O O . SER A 1 373 ? -7.703 12.268 11.102 1.00 48.38 373 SER A O 1
ATOM 2903 N N . SER A 1 374 ? -9.739 11.876 10.296 1.00 55.12 374 SER A N 1
ATOM 2904 C CA . SER A 1 374 ? -10.334 13.152 10.728 1.00 55.12 374 SER A CA 1
ATOM 2905 C C . SER A 1 374 ? -11.721 13.053 11.377 1.00 55.12 374 SER A C 1
ATOM 2907 O O . SER A 1 374 ? -12.232 14.072 11.839 1.00 55.12 374 SER A O 1
ATOM 2909 N N . ASP A 1 375 ? -12.354 11.878 11.418 1.00 70.88 375 ASP A N 1
ATOM 2910 C CA . ASP A 1 375 ? -13.733 11.756 11.906 1.00 70.88 375 ASP A CA 1
ATOM 2911 C C . ASP A 1 375 ? -13.817 11.421 13.402 1.00 70.88 375 ASP A C 1
ATOM 2913 O O . ASP A 1 375 ? -13.038 10.637 13.932 1.00 70.88 375 ASP A O 1
ATOM 2917 N N . MET A 1 376 ? -14.806 11.994 14.096 1.00 79.50 376 MET A N 1
ATOM 2918 C CA . MET A 1 376 ? -15.153 11.610 15.470 1.00 79.50 376 MET A CA 1
ATOM 2919 C C . MET A 1 376 ? -16.122 10.421 15.470 1.00 79.50 376 MET A C 1
ATOM 2921 O O . MET A 1 376 ? -17.090 10.436 14.704 1.00 79.50 376 MET A O 1
ATOM 2925 N N . ARG A 1 377 ? -15.921 9.462 16.387 1.00 86.44 377 ARG A N 1
ATOM 2926 C CA . ARG A 1 377 ? -16.840 8.325 16.617 1.00 86.44 377 ARG A CA 1
ATOM 2927 C C . ARG A 1 377 ? -18.256 8.804 16.942 1.00 86.44 377 ARG A C 1
ATOM 2929 O O . ARG A 1 377 ? -18.418 9.835 17.608 1.00 86.44 377 ARG A O 1
ATOM 2936 N N . VAL A 1 378 ? -19.268 8.034 16.541 1.00 88.31 378 VAL A N 1
ATOM 2937 C CA . VAL A 1 378 ? -20.690 8.316 16.807 1.00 88.31 378 VAL A CA 1
ATOM 2938 C C . VAL A 1 378 ? -20.929 8.476 18.297 1.00 88.31 378 VAL A C 1
ATOM 2940 O O . VAL A 1 378 ? -21.457 9.503 18.720 1.00 88.31 378 VAL A O 1
ATOM 2943 N N . PHE A 1 379 ? -20.454 7.532 19.111 1.00 89.56 379 PHE A N 1
ATOM 2944 C CA . PHE A 1 379 ? -20.673 7.585 20.556 1.00 89.56 379 PHE A CA 1
ATOM 2945 C C . PHE A 1 379 ? -20.062 8.839 21.201 1.00 89.56 379 PHE A C 1
ATOM 2947 O O . PHE A 1 379 ? -20.633 9.411 22.126 1.00 89.56 379 PHE A O 1
ATOM 2954 N N . THR A 1 380 ? -18.940 9.343 20.675 1.00 90.19 380 THR A N 1
ATOM 2955 C CA . THR A 1 380 ? -18.343 10.600 21.150 1.00 90.19 380 THR A CA 1
ATOM 2956 C C . THR A 1 380 ? -19.232 11.806 20.842 1.00 90.19 380 THR A C 1
ATOM 2958 O O . THR A 1 380 ? -19.312 12.721 21.660 1.00 90.19 380 THR A O 1
ATOM 2961 N N . LYS A 1 381 ? -19.912 11.824 19.688 1.00 91.19 381 LYS A N 1
ATOM 2962 C CA . LYS A 1 381 ? -20.890 12.871 19.345 1.00 91.19 381 LYS A CA 1
ATOM 2963 C C . LYS A 1 381 ? -22.130 12.768 20.233 1.00 91.19 381 LYS A C 1
ATOM 2965 O O . LYS A 1 381 ? -22.512 13.755 20.847 1.00 91.19 381 LYS A O 1
ATOM 2970 N N . VAL A 1 382 ? -22.672 11.563 20.394 1.00 93.38 382 VAL A N 1
ATOM 2971 C CA . VAL A 1 382 ? -23.822 11.286 21.271 1.00 93.38 382 VAL A CA 1
ATOM 2972 C C . VAL A 1 382 ? -23.535 11.703 22.719 1.00 93.38 382 VAL A C 1
ATOM 2974 O O . VAL A 1 382 ? -24.352 12.355 23.363 1.00 93.38 382 VAL A O 1
ATOM 2977 N N . ARG A 1 383 ? -22.325 11.433 23.223 1.00 93.00 383 ARG A N 1
ATOM 2978 C CA . ARG A 1 383 ? -21.907 11.848 24.569 1.00 93.00 383 ARG A CA 1
ATOM 2979 C C . ARG A 1 383 ? -21.892 13.367 24.753 1.00 93.00 383 ARG A C 1
ATOM 2981 O O . ARG A 1 383 ? -22.167 13.836 25.855 1.00 93.00 383 ARG A O 1
ATOM 2988 N N . LYS A 1 384 ? -21.590 14.144 23.706 1.00 94.00 384 LYS A N 1
ATOM 2989 C CA . LYS A 1 384 ? -21.690 15.612 23.772 1.00 94.00 384 LYS A CA 1
ATOM 2990 C C . LYS A 1 384 ? -23.135 16.054 23.977 1.00 94.00 384 LYS A C 1
ATOM 2992 O O . LYS A 1 384 ? -23.364 16.930 24.804 1.00 94.00 384 LYS A O 1
ATOM 2997 N N . GLU A 1 385 ? -24.086 15.412 23.306 1.00 95.00 385 GLU A N 1
ATOM 2998 C CA . GLU A 1 385 ? -25.507 15.712 23.496 1.00 95.00 385 GLU A CA 1
ATOM 2999 C C . GLU A 1 385 ? -26.002 15.313 24.891 1.00 95.00 385 GLU A C 1
ATOM 3001 O O . GLU A 1 385 ? -26.709 16.089 25.531 1.00 95.00 385 GLU A O 1
ATOM 3006 N N . PHE A 1 386 ? -25.543 14.184 25.445 1.00 95.12 386 PHE A N 1
ATOM 3007 C CA . PHE A 1 386 ? -25.838 13.833 26.843 1.00 95.12 386 PHE A CA 1
ATOM 3008 C C . PHE A 1 386 ? -25.256 14.833 27.845 1.00 95.12 386 PHE A C 1
ATOM 3010 O O . PHE A 1 386 ? -25.922 15.195 28.815 1.00 95.12 386 PHE A O 1
ATOM 3017 N N . ASN A 1 387 ? -24.046 15.337 27.601 1.00 93.62 387 ASN A N 1
ATOM 3018 C CA . ASN A 1 387 ? -23.479 16.399 28.430 1.00 93.62 387 ASN A CA 1
ATOM 3019 C C . ASN A 1 387 ? -24.289 17.697 28.304 1.00 93.62 387 ASN A C 1
ATOM 3021 O O . ASN A 1 387 ? -24.539 18.352 29.312 1.00 93.62 387 ASN A O 1
ATOM 3025 N N . ARG A 1 388 ? -24.746 18.046 27.094 1.00 93.38 388 ARG A N 1
ATOM 3026 C CA . ARG A 1 388 ? -25.601 19.218 26.861 1.00 93.38 388 ARG A CA 1
ATOM 3027 C C . ARG A 1 388 ? -26.929 19.097 27.608 1.00 93.38 388 ARG A C 1
ATOM 3029 O O . ARG A 1 388 ? -27.353 20.061 28.237 1.00 93.38 388 ARG A O 1
ATOM 3036 N N . TRP A 1 389 ? -27.542 17.913 27.605 1.00 94.75 389 TRP A N 1
ATOM 3037 C CA . TRP A 1 389 ? -28.726 17.607 28.411 1.00 94.75 389 TRP A CA 1
ATOM 3038 C C . TRP A 1 389 ? -28.477 17.828 29.905 1.00 94.75 389 TRP A C 1
ATOM 3040 O O . TRP A 1 389 ? -29.256 18.520 30.560 1.00 94.75 389 TRP A O 1
ATOM 3050 N N . LYS A 1 390 ? -27.349 17.338 30.434 1.00 92.31 390 LYS A N 1
ATOM 3051 C CA . LYS A 1 390 ? -26.973 17.593 31.830 1.00 92.31 390 LYS A CA 1
ATOM 3052 C C . LYS A 1 390 ? -26.824 19.087 32.121 1.00 92.31 390 LYS A C 1
ATOM 3054 O O . LYS A 1 390 ? -27.313 19.553 33.142 1.00 92.31 390 LYS A O 1
ATOM 3059 N N . THR A 1 391 ? -26.218 19.851 31.212 1.00 89.94 391 THR A N 1
ATOM 3060 C CA . THR A 1 391 ? -26.113 21.310 31.350 1.00 89.94 391 THR A CA 1
ATOM 3061 C C . THR A 1 391 ? -27.482 21.994 31.367 1.00 89.94 391 THR A C 1
ATOM 3063 O O . THR A 1 391 ? -27.665 22.926 32.141 1.00 89.94 391 THR A O 1
ATOM 3066 N N . VAL A 1 392 ? -28.455 21.536 30.569 1.00 89.44 392 VAL A N 1
ATOM 3067 C CA . VAL A 1 392 ? -29.835 22.064 30.595 1.00 89.44 392 VAL A CA 1
ATOM 3068 C C . VAL A 1 392 ? -30.504 21.790 31.944 1.00 89.44 392 VAL A C 1
ATOM 3070 O O . VAL A 1 392 ? -31.113 22.695 32.517 1.00 89.44 392 VAL A O 1
ATOM 3073 N N . LEU A 1 393 ? -30.352 20.574 32.476 1.00 87.81 393 LEU A N 1
ATOM 3074 C CA . LEU A 1 393 ? -30.863 20.209 33.799 1.00 87.81 393 LEU A CA 1
ATOM 3075 C C . LEU A 1 393 ? -30.219 21.047 34.916 1.00 87.81 393 LEU A C 1
ATOM 3077 O O . LEU A 1 393 ? -30.915 21.550 35.798 1.00 87.81 393 LEU A O 1
ATOM 3081 N N . ASP A 1 394 ? -28.901 21.246 34.859 1.00 82.56 394 ASP A N 1
ATOM 3082 C CA . ASP A 1 394 ? -28.158 22.017 35.860 1.00 82.56 394 ASP A CA 1
ATOM 3083 C C . ASP A 1 394 ? -28.474 23.508 35.788 1.00 82.56 394 ASP A C 1
ATOM 3085 O O . ASP A 1 394 ? -28.711 24.132 36.819 1.00 82.56 394 ASP A O 1
ATOM 3089 N N . ALA A 1 395 ? -28.563 24.077 34.584 1.00 78.44 395 ALA A N 1
ATOM 3090 C CA . ALA A 1 395 ? -28.954 25.467 34.393 1.00 78.44 395 ALA A CA 1
ATOM 3091 C C . ALA A 1 395 ? -30.343 25.731 34.982 1.00 78.44 395 ALA A C 1
ATOM 3093 O O . ALA A 1 395 ? -30.516 26.711 35.701 1.00 78.44 395 ALA A O 1
ATOM 3094 N N . LYS A 1 396 ? -31.309 24.827 34.768 1.00 73.12 396 LYS A N 1
ATOM 3095 C CA . LYS A 1 396 ? -32.635 24.932 35.394 1.00 73.12 396 LYS A CA 1
ATOM 3096 C C . LYS A 1 396 ? -32.631 24.701 36.904 1.00 73.12 396 LYS A C 1
ATOM 3098 O O . LYS A 1 396 ? -33.549 25.179 37.543 1.00 73.12 396 LYS A O 1
ATOM 3103 N N . THR A 1 397 ? -31.624 24.030 37.465 1.00 64.88 397 THR A N 1
ATOM 3104 C CA . THR A 1 397 ? -31.458 23.852 38.923 1.00 64.88 397 THR A CA 1
ATOM 3105 C C . THR A 1 397 ? -30.769 25.063 39.582 1.00 64.88 397 THR A C 1
ATOM 3107 O O . THR A 1 397 ? -30.956 25.314 40.772 1.00 64.88 397 THR A O 1
ATOM 3110 N N . ILE A 1 398 ? -29.984 25.834 38.819 1.00 58.91 398 ILE A N 1
ATOM 3111 C CA . ILE A 1 398 ? -29.251 27.025 39.286 1.00 58.91 398 ILE A CA 1
ATOM 3112 C C . ILE A 1 398 ? -30.083 28.306 39.103 1.00 58.91 398 ILE A C 1
ATOM 3114 O O . ILE A 1 398 ? -30.140 29.134 40.008 1.00 58.91 398 ILE A O 1
ATOM 3118 N N . ASN A 1 399 ? -30.788 28.459 37.973 1.00 55.84 399 ASN A N 1
ATOM 3119 C CA . ASN A 1 399 ? -31.646 29.626 37.691 1.00 55.84 399 ASN A CA 1
ATOM 3120 C C . ASN A 1 399 ? -32.913 29.672 38.574 1.00 55.84 399 ASN A C 1
ATOM 3122 O O . ASN A 1 399 ? -33.660 30.651 38.580 1.00 55.84 399 ASN A O 1
ATOM 3126 N N . THR A 1 400 ? -33.167 28.598 39.319 1.00 51.84 400 THR A N 1
ATOM 3127 C CA . THR A 1 400 ? -34.299 28.437 40.225 1.00 51.84 400 THR A CA 1
ATOM 3128 C C . THR A 1 400 ? -34.145 29.179 41.556 1.00 51.84 400 THR A C 1
ATOM 3130 O O . THR A 1 400 ? -35.159 29.401 42.193 1.00 51.84 400 THR A O 1
ATOM 3133 N N . GLU A 1 401 ? -32.972 29.636 42.012 1.00 54.97 401 GLU A N 1
ATOM 3134 C CA . GLU A 1 401 ? -32.919 30.325 43.325 1.00 54.97 401 GLU A CA 1
ATOM 3135 C C . GLU A 1 401 ? -33.576 31.718 43.334 1.00 54.97 401 GLU A C 1
ATOM 3137 O O . GLU A 1 401 ? -34.219 32.076 44.323 1.00 54.97 401 GLU A O 1
ATOM 3142 N N . GLU A 1 402 ? -33.452 32.492 42.251 1.00 55.78 402 GLU A N 1
ATOM 3143 C CA . GLU A 1 402 ? -34.112 33.803 42.114 1.00 55.78 402 GLU A CA 1
ATOM 3144 C C . GLU A 1 402 ? -35.546 33.650 41.585 1.00 55.78 402 GLU A C 1
ATOM 3146 O O . GLU A 1 402 ? -36.480 34.183 42.178 1.00 55.78 402 GLU A O 1
ATOM 3151 N N . THR A 1 403 ? -35.753 32.824 40.553 1.00 59.19 403 THR A N 1
ATOM 3152 C CA . THR A 1 403 ? -37.080 32.623 39.940 1.00 59.19 403 THR A CA 1
ATOM 3153 C C . THR A 1 403 ? -38.058 31.877 40.862 1.00 59.19 403 THR A C 1
ATOM 3155 O O . THR A 1 403 ? -39.229 32.248 40.938 1.00 59.19 403 THR A O 1
ATOM 3158 N N . LEU A 1 404 ? -37.601 30.867 41.626 1.00 64.00 404 LEU A N 1
ATOM 3159 C CA . LEU A 1 404 ? -38.461 30.217 42.628 1.00 64.00 404 LEU A CA 1
ATOM 3160 C C . LEU A 1 404 ? -38.754 31.147 43.794 1.00 64.00 404 LEU A C 1
ATOM 3162 O O . LEU A 1 404 ? -39.793 30.982 44.417 1.00 64.00 404 LEU A O 1
ATOM 3166 N N . ARG A 1 405 ? -37.871 32.096 44.132 1.00 66.75 405 ARG A N 1
ATOM 3167 C CA . ARG A 1 405 ? -38.137 33.027 45.235 1.00 66.75 405 ARG A CA 1
ATOM 3168 C C . ARG A 1 405 ? -39.355 33.884 44.917 1.00 66.75 405 ARG A C 1
ATOM 3170 O O . ARG A 1 405 ? -40.250 33.951 45.751 1.00 66.75 405 ARG A O 1
ATOM 3177 N N . ASP A 1 406 ? -39.426 34.436 43.710 1.00 68.50 406 ASP A N 1
ATOM 3178 C CA . ASP A 1 406 ? -40.560 35.251 43.269 1.00 68.50 406 ASP A CA 1
ATOM 3179 C C . ASP A 1 406 ? -41.853 34.421 43.149 1.00 68.50 406 ASP A C 1
ATOM 3181 O O . ASP A 1 406 ? -42.901 34.839 43.649 1.00 68.50 406 ASP A O 1
ATOM 3185 N N . GLU A 1 407 ? -41.788 33.208 42.580 1.00 68.44 407 GLU A N 1
ATOM 3186 C CA . GLU A 1 407 ? -42.948 32.303 42.488 1.00 68.44 407 GLU A CA 1
ATOM 3187 C C . GLU A 1 407 ? -43.437 31.825 43.868 1.00 68.44 407 GLU A C 1
ATOM 3189 O O . GLU A 1 407 ? -44.643 31.761 44.131 1.00 68.44 407 GLU A O 1
ATOM 3194 N N . VAL A 1 408 ? -42.513 31.502 44.779 1.00 71.88 408 VAL A N 1
ATOM 3195 C CA . VAL A 1 408 ? -42.827 31.098 46.155 1.00 71.88 408 VAL A CA 1
ATOM 3196 C C . VAL A 1 408 ? -43.375 32.289 46.943 1.00 71.88 408 VAL A C 1
ATOM 3198 O O . VAL A 1 408 ? -44.337 32.115 47.688 1.00 71.88 408 VAL A O 1
ATOM 3201 N N . GLU A 1 409 ? -42.841 33.500 46.767 1.00 74.31 409 GLU A N 1
ATOM 3202 C CA . GLU A 1 409 ? -43.361 34.720 47.395 1.00 74.31 409 GLU A CA 1
ATOM 3203 C C . GLU A 1 409 ? -44.770 35.071 46.913 1.00 74.31 409 GLU A C 1
ATOM 3205 O O . GLU A 1 409 ? -45.637 35.377 47.735 1.00 74.31 409 GLU A O 1
ATOM 3210 N N . GLU A 1 410 ? -45.035 35.003 45.606 1.00 73.69 410 GLU A N 1
ATOM 3211 C CA . GLU A 1 410 ? -46.372 35.220 45.050 1.00 73.69 410 GLU A CA 1
ATOM 3212 C C . GLU A 1 410 ? -47.367 34.186 45.586 1.00 73.69 410 GLU A C 1
ATOM 3214 O O . GLU A 1 410 ? -48.480 34.533 45.998 1.00 73.69 410 GLU A O 1
ATOM 3219 N N . TYR A 1 411 ? -46.965 32.918 45.654 1.00 68.69 411 TYR A N 1
ATOM 3220 C CA . TYR A 1 411 ? -47.821 31.858 46.170 1.00 68.69 411 TYR A CA 1
ATOM 3221 C C . TYR A 1 411 ? -48.097 32.025 47.668 1.00 68.69 411 TYR A C 1
ATOM 3223 O O . TYR A 1 411 ? -49.247 31.929 48.104 1.00 68.69 411 TYR A O 1
ATOM 3231 N N . VAL A 1 412 ? -47.066 32.301 48.473 1.00 69.56 412 VAL A N 1
ATOM 3232 C CA . VAL A 1 412 ? -47.214 32.578 49.911 1.00 69.56 412 VAL A CA 1
ATOM 3233 C C . VAL A 1 412 ? -48.109 33.805 50.123 1.00 69.56 412 VAL A C 1
ATOM 3235 O O . VAL A 1 412 ? -48.932 33.810 51.035 1.00 69.56 412 VAL A O 1
ATOM 3238 N N . ARG A 1 413 ? -48.035 34.821 49.258 1.00 71.56 413 ARG A N 1
ATOM 3239 C CA . ARG A 1 413 ? -48.895 36.011 49.336 1.00 71.56 413 ARG A CA 1
ATOM 3240 C C . ARG A 1 413 ? -50.355 35.726 48.968 1.00 71.56 413 ARG A C 1
ATOM 3242 O O . ARG A 1 413 ? -51.251 36.299 49.578 1.00 71.56 413 ARG A O 1
ATOM 3249 N N . THR A 1 414 ? -50.605 34.867 47.981 1.00 72.00 414 THR A N 1
ATOM 3250 C CA . THR A 1 414 ? -51.948 34.661 47.400 1.00 72.00 414 THR A CA 1
ATOM 3251 C C . THR A 1 414 ? -52.706 33.457 47.960 1.00 72.00 414 THR A C 1
ATOM 3253 O O . THR A 1 414 ? -53.935 33.440 47.911 1.00 72.00 414 THR A O 1
ATOM 3256 N N . ARG A 1 415 ? -52.009 32.438 48.477 1.00 67.69 415 ARG A N 1
ATOM 3257 C CA . ARG A 1 415 ? -52.604 31.131 48.821 1.00 67.69 415 ARG A CA 1
ATOM 3258 C C . ARG A 1 415 ? -52.236 30.596 50.207 1.00 67.69 415 ARG A C 1
ATOM 3260 O O . ARG A 1 415 ? -52.644 29.483 50.544 1.00 67.69 415 ARG A O 1
ATOM 3267 N N . ARG A 1 416 ? -51.489 31.347 51.023 1.00 69.31 416 ARG A N 1
ATOM 3268 C CA . ARG A 1 416 ? -51.166 30.940 52.400 1.00 69.31 416 ARG A CA 1
ATOM 3269 C C . ARG A 1 416 ? -52.432 30.830 53.254 1.00 69.31 416 ARG A C 1
ATOM 3271 O O . ARG A 1 416 ? -53.241 31.750 53.314 1.00 69.31 416 ARG A O 1
ATOM 3278 N N . GLY A 1 417 ? -52.579 29.687 53.923 1.00 73.19 417 GLY A N 1
ATOM 3279 C CA . GLY A 1 417 ? -53.704 29.384 54.810 1.00 73.19 417 GLY A CA 1
ATOM 3280 C C . GLY A 1 417 ? -53.368 29.574 56.293 1.00 73.19 417 GLY A C 1
ATOM 3281 O O . GLY A 1 417 ? -52.793 30.578 56.697 1.00 73.19 417 GLY A O 1
ATOM 3282 N N . ARG A 1 418 ? -53.708 28.577 57.122 1.00 76.19 418 ARG A N 1
ATOM 3283 C CA . ARG A 1 418 ? -53.483 28.572 58.587 1.00 76.19 418 ARG A CA 1
ATOM 3284 C C . ARG A 1 418 ? -52.033 28.269 59.011 1.00 76.19 418 ARG A C 1
ATOM 3286 O O . ARG A 1 418 ? -51.780 28.008 60.182 1.00 76.19 418 ARG A O 1
ATOM 3293 N N . GLU A 1 419 ? -51.097 28.236 58.071 1.00 74.19 419 GLU A N 1
ATOM 3294 C CA . GLU A 1 419 ? -49.719 27.795 58.303 1.00 74.19 419 GLU A CA 1
ATOM 3295 C C . GLU A 1 419 ? -48.880 28.876 58.992 1.00 74.19 419 GLU A C 1
ATOM 3297 O O . GLU A 1 419 ? -48.832 30.039 58.567 1.00 74.19 419 GLU A O 1
ATOM 3302 N N . LEU A 1 420 ? -48.186 28.475 60.059 1.00 70.69 420 LEU A N 1
ATOM 3303 C CA . LEU A 1 420 ? -47.270 29.343 60.792 1.00 70.69 420 LEU A CA 1
ATOM 3304 C C . LEU A 1 420 ? -45.993 29.610 59.972 1.00 70.69 420 LEU A C 1
ATOM 3306 O O . LEU A 1 420 ? -45.591 28.760 59.176 1.00 70.69 420 LEU A O 1
ATOM 3310 N N . PRO A 1 421 ? -45.335 30.773 60.152 1.00 67.06 421 PRO A N 1
ATOM 3311 C CA . PRO A 1 421 ? -44.059 31.053 59.494 1.00 67.06 421 PRO A CA 1
ATOM 3312 C C . PRO A 1 421 ? -43.036 29.941 59.771 1.00 67.06 421 PRO A C 1
ATOM 3314 O O . PRO A 1 421 ? -42.832 29.568 60.924 1.00 67.06 421 PRO A O 1
ATOM 3317 N N . GLY A 1 422 ? -42.413 29.411 58.715 1.00 65.50 422 GLY A N 1
ATOM 3318 C CA . GLY A 1 422 ? -41.452 28.302 58.785 1.00 65.50 422 GLY A CA 1
ATOM 3319 C C . GLY A 1 422 ? -42.028 26.908 58.497 1.00 65.50 422 GLY A C 1
ATOM 3320 O O . GLY A 1 422 ? -41.250 25.980 58.305 1.00 65.50 422 GLY A O 1
ATOM 3321 N N . PHE A 1 423 ? -43.354 26.742 58.408 1.00 70.88 423 PHE A N 1
ATOM 3322 C CA . PHE A 1 423 ? -43.971 25.488 57.953 1.00 70.88 423 PHE A CA 1
ATOM 3323 C C . PHE A 1 423 ? -44.236 25.522 56.443 1.00 70.88 423 PHE A C 1
ATOM 3325 O O . PHE A 1 423 ? -44.756 26.503 55.915 1.00 70.88 423 PHE A O 1
ATOM 3332 N N . VAL A 1 424 ? -43.881 24.436 55.753 1.00 71.75 424 VAL A N 1
ATOM 3333 C CA . VAL A 1 424 ? -43.930 24.320 54.288 1.00 71.75 424 VAL A CA 1
ATOM 3334 C C . VAL A 1 424 ? -45.236 23.647 53.847 1.00 71.75 424 VAL A C 1
ATOM 3336 O O . VAL A 1 424 ? -45.544 22.538 54.285 1.00 71.75 424 VAL A O 1
ATOM 3339 N N . ASN A 1 425 ? -45.998 24.281 52.950 1.00 80.12 425 ASN A N 1
ATOM 3340 C CA . ASN A 1 425 ? -47.201 23.686 52.358 1.00 80.12 425 ASN A CA 1
ATOM 3341 C C . ASN A 1 425 ? -46.840 22.652 51.279 1.00 80.12 425 ASN A C 1
ATOM 3343 O O . ASN A 1 425 ? -46.306 23.002 50.224 1.00 80.12 425 ASN A O 1
ATOM 3347 N N . TYR A 1 426 ? -47.207 21.389 51.489 1.00 83.69 426 TYR A N 1
ATOM 3348 C CA . TYR A 1 426 ? -46.904 20.326 50.526 1.00 83.69 426 TYR A CA 1
ATOM 3349 C C . TYR A 1 426 ? -47.579 20.513 49.154 1.00 83.69 426 TYR A C 1
ATOM 3351 O O . TYR A 1 426 ? -46.963 20.225 48.134 1.00 83.69 426 TYR A O 1
ATOM 3359 N N . ARG A 1 427 ? -48.811 21.038 49.082 1.00 82.75 427 ARG A N 1
ATOM 3360 C CA . ARG A 1 427 ? -49.494 21.257 47.789 1.00 82.75 427 ARG A CA 1
ATOM 3361 C C . ARG A 1 427 ? -48.801 22.333 46.956 1.00 82.75 427 ARG A C 1
ATOM 3363 O O . ARG A 1 427 ? -48.767 22.236 45.734 1.00 82.75 427 ARG A O 1
ATOM 3370 N N . THR A 1 428 ? -48.260 23.362 47.604 1.00 79.44 428 THR A N 1
ATOM 3371 C CA . THR A 1 428 ? -47.448 24.391 46.942 1.00 79.44 428 THR A CA 1
ATOM 3372 C C . THR A 1 428 ? -46.195 23.783 46.344 1.00 79.44 428 THR A C 1
ATOM 3374 O O . THR A 1 428 ? -45.931 23.960 45.158 1.00 79.44 428 THR A O 1
ATOM 3377 N N . PHE A 1 429 ? -45.471 23.019 47.163 1.00 85.00 429 PHE A N 1
ATOM 3378 C CA . PHE A 1 429 ? -44.282 22.291 46.750 1.00 85.00 429 PHE A CA 1
ATOM 3379 C C . PHE A 1 429 ? -44.578 21.386 45.544 1.00 85.00 429 PHE A C 1
ATOM 3381 O O . PHE A 1 429 ? -43.908 21.467 44.518 1.00 85.00 429 PHE A O 1
ATOM 3388 N N . GLU A 1 430 ? -45.642 20.587 45.631 1.00 88.25 430 GLU A N 1
ATOM 3389 C CA . GLU A 1 430 ? -46.061 19.656 44.585 1.00 88.25 430 GLU A CA 1
ATOM 3390 C C . GLU A 1 430 ? -46.396 20.358 43.259 1.00 88.25 430 GLU A C 1
ATOM 3392 O O . GLU A 1 430 ? -45.975 19.904 42.195 1.00 88.25 430 GLU A O 1
ATOM 3397 N N . ASN A 1 431 ? -47.122 21.478 43.303 1.00 84.81 431 ASN A N 1
ATOM 3398 C CA . ASN A 1 431 ? -47.498 22.221 42.098 1.00 84.81 431 ASN A CA 1
ATOM 3399 C C . ASN A 1 431 ? -46.285 22.837 41.389 1.00 84.81 431 ASN A C 1
ATOM 3401 O O . ASN A 1 431 ? -46.207 22.785 40.161 1.00 84.81 431 ASN A O 1
ATOM 3405 N N . ILE A 1 432 ? -45.336 23.389 42.152 1.00 83.81 432 ILE A N 1
ATOM 3406 C CA . ILE A 1 432 ? -44.101 23.967 41.604 1.00 83.81 432 ILE A CA 1
ATOM 3407 C C . ILE A 1 432 ? -43.267 22.873 40.934 1.00 83.81 432 ILE A C 1
ATOM 3409 O O . ILE A 1 432 ? -42.821 23.051 39.800 1.00 83.81 432 ILE A O 1
ATOM 3413 N N . VAL A 1 433 ? -43.110 21.721 41.595 1.00 87.81 433 VAL A N 1
ATOM 3414 C CA . VAL A 1 433 ? -42.392 20.567 41.039 1.00 87.81 433 VAL A CA 1
ATOM 3415 C C . VAL A 1 433 ? -43.036 20.091 39.735 1.00 87.81 433 VAL A C 1
ATOM 3417 O O . VAL A 1 433 ? -42.336 19.931 38.738 1.00 87.81 433 VAL A O 1
ATOM 3420 N N . LYS A 1 434 ? -44.365 19.926 39.704 1.00 90.00 434 LYS A N 1
ATOM 3421 C CA . LYS A 1 434 ? -45.094 19.493 38.498 1.00 90.00 434 LYS A CA 1
ATOM 3422 C C . LYS A 1 434 ? -44.873 20.431 37.313 1.00 90.00 434 LYS A C 1
ATOM 3424 O O . LYS A 1 434 ? -44.541 19.948 36.234 1.00 90.00 434 LYS A O 1
ATOM 3429 N N . LYS A 1 435 ? -44.995 21.745 37.529 1.00 86.44 435 LYS A N 1
ATOM 3430 C CA . LYS A 1 435 ? -44.773 22.761 36.489 1.00 86.44 435 LYS A CA 1
ATOM 3431 C C . LYS A 1 435 ? -43.355 22.671 35.911 1.00 86.44 435 LYS A C 1
ATOM 3433 O O . LYS A 1 435 ? -43.192 22.604 34.700 1.00 86.44 435 LYS A O 1
ATOM 3438 N N . HIS A 1 436 ? -42.334 22.594 36.766 1.00 84.38 436 HIS A N 1
ATOM 3439 C CA . HIS A 1 436 ? -40.936 22.549 36.319 1.00 84.38 436 HIS A CA 1
ATOM 3440 C C . HIS A 1 436 ? -40.583 21.255 35.569 1.00 84.38 436 HIS A C 1
ATOM 3442 O O . HIS A 1 436 ? -39.786 21.284 34.632 1.00 84.38 436 HIS A O 1
ATOM 3448 N N . ILE A 1 437 ? -41.175 20.122 35.962 1.00 90.06 437 ILE A N 1
ATOM 3449 C CA . ILE A 1 437 ? -40.969 18.831 35.290 1.00 90.06 437 ILE A CA 1
ATOM 3450 C C . ILE A 1 437 ? -41.602 18.825 33.893 1.00 90.06 437 ILE A C 1
ATOM 3452 O O . ILE A 1 437 ? -40.993 18.297 32.966 1.00 90.06 437 ILE A O 1
ATOM 3456 N N . GLU A 1 438 ? -42.774 19.441 33.717 1.00 89.69 438 GLU A N 1
ATOM 3457 C CA . GLU A 1 438 ? -43.427 19.570 32.403 1.00 89.69 438 GLU A CA 1
ATOM 3458 C C . GLU A 1 438 ? -42.551 20.349 31.408 1.00 89.69 438 GLU A C 1
ATOM 3460 O O . GLU A 1 438 ? -42.394 19.950 30.258 1.00 89.69 438 GLU A O 1
ATOM 3465 N N . GLU A 1 439 ? -41.869 21.404 31.856 1.00 89.25 439 GLU A N 1
ATOM 3466 C CA . GLU A 1 439 ? -40.969 22.174 30.991 1.00 89.25 439 GLU A CA 1
ATOM 3467 C C . GLU A 1 439 ? -39.643 21.462 30.644 1.00 89.25 439 GLU A C 1
ATOM 3469 O O . GLU A 1 439 ? -38.835 21.994 29.877 1.00 89.25 439 GLU A O 1
ATOM 3474 N N . LEU A 1 440 ? -39.337 20.324 31.272 1.00 90.88 440 LEU A N 1
ATOM 3475 C CA . LEU A 1 440 ? -38.134 19.526 30.999 1.00 90.88 440 LEU A CA 1
ATOM 3476 C C . LEU A 1 440 ? -38.366 18.442 29.939 1.00 90.88 440 LEU A C 1
ATOM 3478 O O . LEU A 1 440 ? -37.400 17.849 29.454 1.00 90.88 440 LEU A O 1
ATOM 3482 N N . GLU A 1 441 ? -39.619 18.219 29.552 1.00 93.31 441 GLU A N 1
ATOM 3483 C CA . GLU A 1 441 ? -40.005 17.201 28.580 1.00 93.31 441 GLU A CA 1
ATOM 3484 C C . GLU A 1 441 ? -39.571 17.575 27.154 1.00 93.31 441 GLU A C 1
ATOM 3486 O O . GLU A 1 441 ? -38.932 16.777 26.469 1.00 93.31 441 GLU A O 1
ATOM 3491 N N . GLU A 1 442 ? -39.809 18.818 26.723 1.00 93.38 442 GLU A N 1
ATOM 3492 C CA . GLU A 1 442 ? -39.430 19.279 25.378 1.00 93.38 442 GLU A CA 1
ATOM 3493 C C . GLU A 1 442 ? -37.905 19.201 25.123 1.00 93.38 442 GLU A C 1
ATOM 3495 O O . GLU A 1 442 ? -37.500 18.647 24.093 1.00 93.38 442 GLU A O 1
ATOM 3500 N N . PRO A 1 443 ? -37.011 19.650 26.033 1.00 94.56 443 PRO A N 1
ATOM 3501 C CA . PRO A 1 443 ? -35.573 19.495 25.815 1.00 94.56 443 PRO A CA 1
ATOM 3502 C C . PRO A 1 443 ? -35.103 18.028 25.829 1.00 94.56 443 PRO A C 1
ATOM 3504 O O . PRO A 1 443 ? -34.100 17.715 25.183 1.00 94.56 443 PRO A O 1
ATOM 3507 N N . ALA A 1 444 ? -35.820 17.120 26.504 1.00 95.06 444 ALA A N 1
ATOM 3508 C CA . ALA A 1 444 ? -35.544 15.682 26.444 1.00 95.06 444 ALA A CA 1
ATOM 3509 C C . ALA A 1 444 ? -35.916 15.080 25.076 1.00 95.06 444 ALA A C 1
ATOM 3511 O O . ALA A 1 444 ? -35.149 14.291 24.521 1.00 95.06 444 ALA A O 1
ATOM 3512 N N . LEU A 1 445 ? -37.042 15.495 24.488 1.00 95.88 445 LEU A N 1
ATOM 3513 C CA . LEU A 1 445 ? -37.421 15.104 23.123 1.00 95.88 445 LEU A CA 1
ATOM 3514 C C . LEU A 1 445 ? -36.449 15.668 22.079 1.00 95.88 445 LEU A C 1
ATOM 3516 O O . LEU A 1 445 ? -36.085 14.986 21.120 1.00 95.88 445 LEU A O 1
ATOM 3520 N N . LYS A 1 446 ? -35.943 16.886 22.299 1.00 95.62 446 LYS A N 1
ATOM 3521 C CA . LYS A 1 446 ? -34.883 17.459 21.462 1.00 95.62 446 LYS A CA 1
ATOM 3522 C C . LYS A 1 446 ? -33.601 16.623 21.501 1.00 95.62 446 LYS A C 1
ATOM 3524 O O . LYS A 1 446 ? -33.010 16.388 20.452 1.00 95.62 446 LYS A O 1
ATOM 3529 N N . LEU A 1 447 ? -33.192 16.139 22.679 1.00 96.38 447 LEU A N 1
ATOM 3530 C CA . LEU A 1 447 ? -32.056 15.219 22.806 1.00 96.38 447 LEU A CA 1
ATOM 3531 C C . LEU A 1 447 ? -32.272 13.937 21.986 1.00 96.38 447 LEU A C 1
ATOM 3533 O O . LEU A 1 447 ? -31.355 13.510 21.285 1.00 96.38 447 LEU A O 1
ATOM 3537 N N . LEU A 1 448 ? -33.462 13.330 22.069 1.00 97.31 448 LEU A N 1
ATOM 3538 C CA . LEU A 1 448 ? -33.803 12.142 21.281 1.00 97.31 448 LEU A CA 1
ATOM 3539 C C . LEU A 1 448 ? -33.630 12.415 19.778 1.00 97.31 448 LEU A C 1
ATOM 3541 O O . LEU A 1 448 ? -32.981 11.627 19.088 1.00 97.31 448 LEU A O 1
ATOM 3545 N N . LYS A 1 449 ? -34.140 13.548 19.286 1.00 96.62 449 LYS A N 1
ATOM 3546 C CA . LYS A 1 449 ? -34.004 13.953 17.881 1.00 96.62 449 LYS A CA 1
ATOM 3547 C C . LYS A 1 449 ? -32.548 14.151 17.459 1.00 96.62 449 LYS A C 1
ATOM 3549 O O . LYS A 1 449 ? -32.110 13.537 16.492 1.00 96.62 449 LYS A O 1
ATOM 3554 N N . ASP A 1 450 ? -31.783 14.927 18.224 1.00 96.06 450 ASP A N 1
ATOM 3555 C CA . ASP A 1 450 ? -30.383 15.225 17.901 1.00 96.06 450 ASP A CA 1
ATOM 3556 C C . ASP A 1 450 ? -29.527 13.938 17.849 1.00 96.06 450 ASP A C 1
ATOM 3558 O O . ASP A 1 450 ? -28.683 13.774 16.966 1.00 96.06 450 ASP A O 1
ATOM 3562 N N . VAL A 1 451 ? -29.763 12.980 18.756 1.00 95.50 451 VAL A N 1
ATOM 3563 C CA . VAL A 1 451 ? -29.073 11.676 18.739 1.00 95.50 451 VAL A CA 1
ATOM 3564 C C . VAL A 1 451 ? -29.505 10.816 17.548 1.00 95.50 451 VAL A C 1
ATOM 3566 O O . VAL A 1 451 ? -28.656 10.174 16.925 1.00 95.50 451 VAL A O 1
ATOM 3569 N N . THR A 1 452 ? -30.793 10.828 17.206 1.00 95.44 452 THR A N 1
ATOM 3570 C CA . THR A 1 452 ? -31.347 10.101 16.052 1.00 95.44 452 THR A CA 1
ATOM 3571 C C . THR A 1 452 ? -30.694 10.563 14.748 1.00 95.44 452 THR A C 1
ATOM 3573 O O . THR A 1 452 ? -30.185 9.731 13.994 1.00 95.44 452 THR A O 1
ATOM 3576 N N . ASP A 1 453 ? -30.576 11.876 14.540 1.00 95.00 453 ASP A N 1
ATOM 3577 C CA 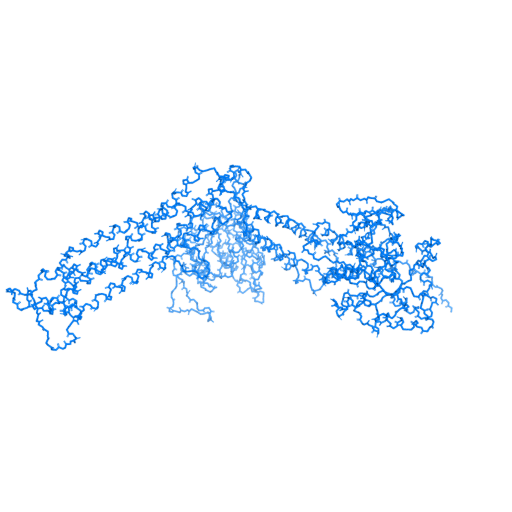. ASP A 1 453 ? -29.942 12.461 13.351 1.00 95.00 453 ASP A CA 1
ATOM 3578 C C . ASP A 1 453 ? -28.457 12.063 13.227 1.00 95.00 453 ASP A C 1
ATOM 3580 O O . ASP A 1 453 ? -27.964 11.733 12.141 1.00 95.00 453 ASP A O 1
ATOM 3584 N N . ILE A 1 454 ? -27.725 12.046 14.350 1.00 92.88 454 ILE A N 1
ATOM 3585 C CA . ILE A 1 454 ? -26.313 11.633 14.388 1.00 92.88 454 ILE A CA 1
ATOM 3586 C C . ILE A 1 454 ? -26.159 10.171 13.946 1.00 92.88 454 ILE A C 1
ATOM 3588 O O . ILE A 1 454 ? -25.259 9.854 13.157 1.00 92.88 454 ILE A O 1
ATOM 3592 N N . VAL A 1 455 ? -27.007 9.280 14.467 1.00 92.12 455 VAL A N 1
ATOM 3593 C CA . VAL A 1 455 ? -26.948 7.843 14.169 1.00 92.12 455 VAL A CA 1
ATOM 3594 C C . VAL A 1 455 ? -27.378 7.573 12.727 1.00 92.12 455 VAL A C 1
ATOM 3596 O O . VAL A 1 455 ? -26.661 6.875 12.005 1.00 92.12 455 VAL A O 1
ATOM 3599 N N . HIS A 1 456 ? -28.470 8.187 12.265 1.00 92.81 456 HIS A N 1
ATOM 3600 C CA . HIS A 1 456 ? -28.965 8.059 10.889 1.00 92.81 456 HIS A CA 1
ATOM 3601 C C . HIS A 1 456 ? -27.936 8.512 9.854 1.00 92.81 456 HIS A C 1
ATOM 3603 O O . HIS A 1 456 ? -27.648 7.781 8.904 1.00 92.81 456 HIS A O 1
ATOM 3609 N N . SER A 1 457 ? -27.298 9.666 10.072 1.00 91.12 457 SER A N 1
ATOM 3610 C CA . SER A 1 457 ? -26.234 10.165 9.194 1.00 91.12 457 SER A CA 1
ATOM 3611 C C . SER A 1 457 ? -25.062 9.179 9.092 1.00 91.12 457 SER A C 1
ATOM 3613 O O . SER A 1 457 ? -24.517 8.958 8.004 1.00 91.12 457 SER A O 1
ATOM 3615 N N . CYS A 1 458 ? -24.691 8.537 10.205 1.00 89.19 458 CYS A N 1
ATOM 3616 C CA . CYS A 1 458 ? -23.621 7.544 10.203 1.00 89.19 458 CYS A CA 1
ATOM 3617 C C . CYS A 1 458 ? -24.010 6.275 9.435 1.00 89.19 458 CYS A C 1
ATOM 3619 O O . CYS A 1 458 ? -23.252 5.835 8.566 1.00 89.19 458 CYS A O 1
ATOM 3621 N N . VAL A 1 459 ? -25.200 5.724 9.694 1.00 90.06 459 VAL A N 1
ATOM 3622 C CA . VAL A 1 459 ? -25.699 4.532 8.991 1.00 90.06 459 VAL A CA 1
ATOM 3623 C C . VAL A 1 459 ? -25.790 4.793 7.486 1.00 90.06 459 VAL A C 1
ATOM 3625 O O . VAL A 1 459 ? -25.246 4.018 6.699 1.00 90.06 459 VAL A O 1
ATOM 3628 N N . ASN A 1 460 ? -26.347 5.935 7.072 1.00 89.56 460 ASN A N 1
ATOM 3629 C CA . ASN A 1 460 ? -26.428 6.324 5.661 1.00 89.56 460 ASN A CA 1
ATOM 3630 C C . ASN A 1 460 ? -25.056 6.427 4.981 1.00 89.56 460 ASN A C 1
ATOM 3632 O O . ASN A 1 460 ? -24.892 6.044 3.816 1.00 89.56 460 ASN A O 1
ATOM 3636 N N . ARG A 1 461 ? -24.042 6.906 5.706 1.00 87.69 461 ARG A N 1
ATOM 3637 C CA . ARG A 1 461 ? -22.664 6.969 5.213 1.00 87.69 461 ARG A CA 1
ATOM 3638 C C . ARG A 1 461 ? -22.057 5.579 5.014 1.00 87.69 461 ARG A C 1
ATOM 3640 O O . ARG A 1 461 ? -21.388 5.367 4.002 1.00 87.69 461 ARG A O 1
ATOM 3647 N N . ILE A 1 462 ? -22.287 4.649 5.941 1.00 86.81 462 ILE A N 1
ATOM 3648 C CA . ILE A 1 462 ? -21.793 3.263 5.850 1.00 86.81 462 ILE A CA 1
ATOM 3649 C C . ILE A 1 462 ? -22.480 2.535 4.691 1.00 86.81 462 ILE A C 1
ATOM 3651 O O . ILE A 1 462 ? -21.825 1.901 3.871 1.00 86.81 462 ILE A O 1
ATOM 3655 N N . VAL A 1 463 ? -23.791 2.693 4.553 1.00 87.81 463 VAL A N 1
ATOM 3656 C CA . VAL A 1 463 ? -24.578 2.113 3.456 1.00 87.81 463 VAL A CA 1
ATOM 3657 C C . VAL A 1 463 ? -24.086 2.623 2.100 1.00 87.81 463 VAL A C 1
ATOM 3659 O O . VAL A 1 463 ? -23.804 1.843 1.188 1.00 87.81 463 VAL A O 1
ATOM 3662 N N . SER A 1 464 ? -23.891 3.938 1.988 1.00 85.69 464 SER A N 1
ATOM 3663 C CA . SER A 1 464 ? -23.405 4.569 0.759 1.00 85.69 464 SER A CA 1
ATOM 3664 C C . SER A 1 464 ? -21.976 4.160 0.405 1.00 85.69 464 SER A C 1
ATOM 3666 O O . SER A 1 464 ? -21.643 4.102 -0.776 1.00 85.69 464 SER A O 1
ATOM 3668 N N . SER A 1 465 ? -21.115 3.887 1.389 1.00 83.19 465 SER A N 1
ATOM 3669 C CA . SER A 1 465 ? -19.737 3.455 1.135 1.00 83.19 465 SER A CA 1
ATOM 3670 C C . SER A 1 465 ? -19.651 1.969 0.773 1.00 83.19 465 SER A C 1
ATOM 3672 O O . SER A 1 465 ? -18.917 1.620 -0.153 1.00 83.19 465 SER A O 1
ATOM 3674 N N . HIS A 1 466 ? -20.427 1.108 1.437 1.00 82.94 466 HIS A N 1
ATOM 3675 C CA . HIS A 1 466 ? -20.419 -0.340 1.215 1.00 82.94 466 HIS A CA 1
ATOM 3676 C C . HIS A 1 466 ? -21.152 -0.759 -0.067 1.00 82.94 466 HIS A C 1
ATOM 3678 O O . HIS A 1 466 ? -20.687 -1.669 -0.758 1.00 82.94 466 HIS A O 1
ATOM 3684 N N . PHE A 1 467 ? -22.264 -0.101 -0.417 1.00 83.88 467 PHE A N 1
ATOM 3685 C CA . PHE A 1 467 ? -23.122 -0.501 -1.542 1.00 83.88 467 PHE A CA 1
ATOM 3686 C C . PHE A 1 467 ? -23.041 0.424 -2.765 1.00 83.88 467 PHE A C 1
ATOM 3688 O O . PHE A 1 467 ? -23.822 0.266 -3.697 1.00 83.88 467 PHE A O 1
ATOM 3695 N N . LYS A 1 468 ? -22.067 1.346 -2.831 1.00 78.81 468 LYS A N 1
ATOM 3696 C CA . LYS A 1 468 ? -21.915 2.308 -3.945 1.00 78.81 468 LYS A CA 1
ATOM 3697 C C . LYS A 1 468 ? -21.928 1.673 -5.341 1.00 78.81 468 LYS A C 1
ATOM 3699 O O . LYS A 1 468 ? -22.448 2.268 -6.277 1.00 78.81 468 LYS A O 1
ATOM 3704 N N . ALA A 1 469 ? -21.321 0.495 -5.483 1.00 73.88 469 ALA A N 1
ATOM 3705 C CA . ALA A 1 469 ? -21.217 -0.218 -6.757 1.00 73.88 469 ALA A CA 1
ATOM 3706 C C . ALA A 1 469 ? -22.519 -0.936 -7.172 1.00 73.88 469 ALA A C 1
ATOM 3708 O O . ALA A 1 469 ? -22.633 -1.364 -8.318 1.00 73.88 469 ALA A O 1
ATOM 3709 N N . PHE A 1 470 ? -23.487 -1.064 -6.257 1.00 82.50 470 PHE A N 1
ATOM 3710 C CA . PHE A 1 470 ? -24.704 -1.860 -6.416 1.00 82.50 470 PHE A CA 1
ATOM 3711 C C . PHE A 1 470 ? -25.933 -0.985 -6.161 1.00 82.50 470 PHE A C 1
ATOM 3713 O O . PHE A 1 470 ? -26.450 -0.907 -5.046 1.00 82.50 470 PHE A O 1
ATOM 3720 N N . SER A 1 471 ? -26.411 -0.306 -7.202 1.00 81.69 471 SER A N 1
ATOM 3721 C CA . SER A 1 471 ? -27.523 0.652 -7.107 1.00 81.69 471 SER A CA 1
ATOM 3722 C C . SER A 1 471 ? -28.819 0.017 -6.589 1.00 81.69 471 SER A C 1
ATOM 3724 O O . SER A 1 471 ? -29.530 0.621 -5.784 1.00 81.69 471 SER A O 1
ATOM 3726 N N . HIS A 1 472 ? -29.106 -1.218 -7.005 1.00 83.75 472 HIS A N 1
ATOM 3727 C CA . HIS A 1 472 ? -30.294 -1.961 -6.586 1.00 83.75 472 HIS A CA 1
ATOM 3728 C C . HIS A 1 472 ? -30.227 -2.381 -5.115 1.00 83.75 472 HIS A C 1
ATOM 3730 O O . HIS A 1 472 ? -31.195 -2.171 -4.385 1.00 83.75 472 HIS A O 1
ATOM 3736 N N . LEU A 1 473 ? -29.083 -2.900 -4.655 1.00 85.00 473 LEU A N 1
ATOM 3737 C CA . LEU A 1 473 ? -28.865 -3.228 -3.243 1.00 85.00 473 LEU A CA 1
ATOM 3738 C C . LEU A 1 473 ? -28.909 -1.978 -2.356 1.00 85.00 473 LEU A C 1
ATOM 3740 O O . LEU A 1 473 ? -29.545 -1.992 -1.305 1.00 85.00 473 LEU A O 1
ATOM 3744 N N . LEU A 1 474 ? -28.301 -0.878 -2.808 1.00 86.06 474 LEU A N 1
ATOM 3745 C CA . LEU A 1 474 ? -28.356 0.405 -2.114 1.00 86.06 474 LEU A CA 1
ATOM 3746 C C . LEU A 1 474 ? -29.803 0.883 -1.946 1.00 86.06 474 LEU A C 1
ATOM 3748 O O . LEU A 1 474 ? -30.188 1.295 -0.856 1.00 86.06 474 LEU A O 1
ATOM 3752 N N . ARG A 1 475 ? -30.624 0.797 -2.999 1.00 85.44 475 ARG A N 1
ATOM 3753 C CA . ARG A 1 475 ? -32.043 1.164 -2.926 1.00 85.44 475 ARG A CA 1
ATOM 3754 C C . ARG A 1 475 ? -32.817 0.249 -1.978 1.00 85.44 475 ARG A C 1
ATOM 3756 O O . ARG A 1 475 ? -33.519 0.761 -1.119 1.00 85.44 475 ARG A O 1
ATOM 3763 N N . ALA A 1 476 ? -32.637 -1.066 -2.090 1.00 85.81 476 ALA A N 1
ATOM 3764 C CA . ALA A 1 476 ? -33.300 -2.042 -1.223 1.00 85.81 476 ALA A CA 1
ATOM 3765 C C . ALA A 1 476 ? -32.933 -1.871 0.262 1.00 85.81 476 ALA A C 1
ATOM 3767 O O . ALA A 1 476 ? -33.733 -2.191 1.133 1.00 85.81 476 ALA A O 1
ATOM 3768 N N . SER A 1 477 ? -31.735 -1.355 0.554 1.00 86.81 477 SER A N 1
ATOM 3769 C CA . SER A 1 477 ? -31.292 -1.102 1.926 1.00 86.81 477 SER A CA 1
ATOM 3770 C C . SER A 1 477 ? -31.888 0.155 2.564 1.00 86.81 477 SER A C 1
ATOM 3772 O O . SER A 1 477 ? -31.880 0.238 3.785 1.00 86.81 477 SER A O 1
ATOM 3774 N N . LYS A 1 478 ? -32.403 1.115 1.780 1.00 88.06 478 LYS A N 1
ATOM 3775 C CA . LYS A 1 478 ? -32.912 2.394 2.306 1.00 88.06 478 LYS A CA 1
ATOM 3776 C C . LYS A 1 478 ? -34.249 2.265 3.019 1.00 88.06 478 LYS A C 1
ATOM 3778 O O . LYS A 1 478 ? -34.395 2.846 4.084 1.00 88.06 478 LYS A O 1
ATOM 3783 N N . ASP A 1 479 ? -35.183 1.496 2.466 1.00 87.56 479 ASP A N 1
ATOM 3784 C CA . ASP A 1 479 ? -36.526 1.392 3.050 1.00 87.56 479 ASP A CA 1
ATOM 3785 C C . ASP A 1 479 ? -36.469 0.836 4.494 1.00 87.56 479 ASP A C 1
ATOM 3787 O O . ASP A 1 479 ? -36.964 1.503 5.398 1.00 87.56 479 ASP A O 1
ATOM 3791 N N . PRO A 1 480 ? -35.735 -0.264 4.789 1.00 89.06 480 PRO A N 1
ATOM 3792 C CA . PRO A 1 480 ? -35.582 -0.745 6.166 1.00 89.06 480 PRO A CA 1
ATOM 3793 C C . PRO A 1 480 ? -34.877 0.238 7.116 1.00 89.06 480 PRO A C 1
ATOM 3795 O O . PRO A 1 480 ? -35.077 0.166 8.324 1.00 89.06 480 PRO A O 1
ATOM 3798 N N . ILE A 1 481 ? -34.009 1.116 6.603 1.00 90.81 481 ILE A N 1
ATOM 3799 C CA . ILE A 1 481 ? -33.291 2.106 7.423 1.00 90.81 481 ILE A CA 1
ATOM 3800 C C . ILE A 1 481 ? -34.265 3.150 7.953 1.00 90.81 481 ILE A C 1
ATOM 3802 O O . ILE A 1 481 ? -34.241 3.433 9.146 1.00 90.81 481 ILE A O 1
ATOM 3806 N N . GLU A 1 482 ? -35.105 3.702 7.079 1.00 92.62 482 GLU A N 1
ATOM 3807 C CA . GLU A 1 482 ? -36.079 4.723 7.469 1.00 92.62 482 GLU A CA 1
ATOM 3808 C C . GLU A 1 482 ? -37.194 4.103 8.327 1.00 92.62 482 GLU A C 1
ATOM 3810 O O . GLU A 1 482 ? -37.460 4.590 9.424 1.00 92.62 482 GLU A O 1
ATOM 3815 N N . ASP A 1 483 ? -37.754 2.961 7.904 1.00 92.06 483 ASP A N 1
ATOM 3816 C CA . ASP A 1 483 ? -38.874 2.309 8.597 1.00 92.06 483 ASP A CA 1
ATOM 3817 C C . ASP A 1 483 ? -38.536 1.956 10.060 1.00 92.06 483 ASP A C 1
ATOM 3819 O O . ASP A 1 483 ? -39.307 2.252 10.977 1.00 92.06 483 ASP A O 1
ATOM 3823 N N . PHE A 1 484 ? -37.373 1.338 10.313 1.00 93.56 484 PHE A N 1
ATOM 3824 C CA . PHE A 1 484 ? -36.989 0.966 11.680 1.00 93.56 484 PHE A CA 1
ATOM 3825 C C . PHE A 1 484 ? -36.526 2.153 12.518 1.00 93.56 484 PHE A C 1
ATOM 3827 O O . PHE A 1 484 ? -36.657 2.110 13.744 1.00 93.56 484 PHE A O 1
ATOM 3834 N N . LEU A 1 485 ? -35.966 3.195 11.898 1.00 93.31 485 LEU A N 1
ATOM 3835 C CA . LEU A 1 485 ? -35.589 4.398 12.630 1.00 93.31 485 LEU A CA 1
ATOM 3836 C C . LEU A 1 485 ? -36.839 5.086 13.182 1.00 93.31 485 LEU A C 1
ATOM 3838 O O . LEU A 1 485 ? -36.885 5.379 14.377 1.00 93.31 485 LEU A O 1
ATOM 3842 N N . ASP A 1 486 ? -37.858 5.262 12.339 1.00 94.00 486 ASP A N 1
ATOM 3843 C CA . ASP A 1 486 ? -39.135 5.863 12.724 1.00 94.00 486 ASP A CA 1
ATOM 3844 C C . ASP A 1 486 ? -39.843 5.029 13.803 1.00 94.00 486 ASP A C 1
ATOM 3846 O O . ASP A 1 486 ? -40.314 5.572 14.807 1.00 94.00 486 ASP A O 1
ATOM 3850 N N . GLU A 1 487 ? -39.856 3.698 13.661 1.00 95.25 487 GLU A N 1
ATOM 3851 C CA . GLU A 1 487 ? -40.441 2.793 14.657 1.00 95.25 487 GLU A CA 1
ATOM 3852 C C . GLU A 1 487 ? -39.758 2.924 16.032 1.00 95.25 487 GLU A C 1
ATOM 3854 O O . GLU A 1 487 ? -40.428 3.007 17.069 1.00 95.25 487 GLU A O 1
ATOM 3859 N N . GLN A 1 488 ? -38.420 2.934 16.074 1.00 96.00 488 GLN A N 1
ATOM 3860 C CA . GLN A 1 488 ? -37.684 3.039 17.338 1.00 96.00 488 GLN A CA 1
ATOM 3861 C C . GLN A 1 488 ? -37.730 4.445 17.933 1.00 96.00 488 GLN A C 1
ATOM 3863 O O . GLN A 1 488 ? -37.743 4.576 19.160 1.00 96.00 488 GLN A O 1
ATOM 3868 N N . PHE A 1 489 ? -37.803 5.479 17.096 1.00 96.00 489 PHE A N 1
ATOM 3869 C CA . PHE A 1 489 ? -37.998 6.853 17.541 1.00 96.00 489 PHE A CA 1
ATOM 3870 C C . PHE A 1 489 ? -39.319 7.001 18.303 1.00 96.00 489 PHE A C 1
ATOM 3872 O O . PHE A 1 489 ? -39.310 7.457 19.448 1.00 96.00 489 PHE A O 1
ATOM 3879 N N . GLN A 1 490 ? -40.430 6.528 17.727 1.00 96.69 490 GLN A N 1
ATOM 3880 C CA . GLN A 1 490 ? -41.755 6.594 18.361 1.00 96.69 490 GLN A CA 1
ATOM 3881 C C . GLN A 1 490 ? -41.784 5.844 19.701 1.00 96.69 490 GLN A C 1
ATOM 3883 O O . GLN A 1 490 ? -42.274 6.358 20.705 1.00 96.69 490 GLN A O 1
ATOM 3888 N N . LYS A 1 491 ? -41.180 4.650 19.762 1.00 96.62 491 LYS A N 1
ATOM 3889 C CA . LYS A 1 491 ? -41.075 3.877 21.013 1.00 96.62 491 LYS A CA 1
ATOM 3890 C C . LYS A 1 491 ? -40.273 4.611 22.088 1.00 96.62 491 LYS A C 1
ATOM 3892 O O . LYS A 1 491 ? -40.653 4.586 23.260 1.00 96.62 491 LYS A O 1
ATOM 3897 N N . ALA A 1 492 ? -39.167 5.253 21.713 1.00 96.94 492 ALA A N 1
ATOM 3898 C CA . ALA A 1 492 ? -38.358 6.035 22.641 1.00 96.94 492 ALA A CA 1
ATOM 3899 C C . ALA A 1 492 ? -39.122 7.266 23.152 1.00 96.94 492 ALA A C 1
ATOM 3901 O O . ALA A 1 492 ? -39.113 7.535 24.354 1.00 96.94 492 ALA A O 1
ATOM 3902 N N . GLU A 1 493 ? -39.823 7.969 22.263 1.00 97.12 493 GLU A N 1
ATOM 3903 C CA . GLU A 1 493 ? -40.667 9.123 22.582 1.00 97.12 493 GLU A CA 1
ATOM 3904 C C . GLU A 1 493 ? -41.772 8.755 23.587 1.00 97.12 493 GLU A C 1
ATOM 3906 O O . GLU A 1 493 ? -41.880 9.375 24.648 1.00 97.12 493 GLU A O 1
ATOM 3911 N N . GLU A 1 494 ? -42.515 7.670 23.348 1.00 97.00 494 GLU A N 1
ATOM 3912 C CA . GLU A 1 494 ? -43.534 7.166 24.281 1.00 97.00 494 GLU A CA 1
ATOM 3913 C C . GLU A 1 494 ? -42.962 6.838 25.672 1.00 97.00 494 GLU A C 1
ATOM 3915 O O . GLU A 1 494 ? -43.606 7.081 26.706 1.00 97.00 494 GLU A O 1
ATOM 3920 N N . LYS A 1 495 ? -41.742 6.286 25.729 1.00 96.44 495 LYS A N 1
ATOM 3921 C CA . LYS A 1 495 ? -41.053 5.975 26.991 1.00 96.44 495 LYS A CA 1
ATOM 3922 C C . LYS A 1 495 ? -40.591 7.225 27.723 1.00 96.44 495 LYS A C 1
ATOM 3924 O O . LYS A 1 495 ? -40.726 7.267 28.946 1.00 96.44 495 LYS A O 1
ATOM 3929 N N . ILE A 1 496 ? -40.110 8.238 27.006 1.00 96.19 496 ILE A N 1
ATOM 3930 C CA . ILE A 1 496 ? -39.760 9.537 27.588 1.00 96.19 496 ILE A CA 1
ATOM 3931 C C . ILE A 1 496 ? -41.014 10.190 28.177 1.00 96.19 496 ILE A C 1
ATOM 3933 O O . ILE A 1 496 ? -41.017 10.514 29.364 1.00 96.19 496 ILE A O 1
ATOM 3937 N N . HIS A 1 497 ? -42.114 10.262 27.423 1.00 95.81 497 HIS A N 1
ATOM 3938 C CA . HIS A 1 497 ? -43.395 10.767 27.931 1.00 95.81 497 HIS A CA 1
ATOM 3939 C C . HIS A 1 497 ? -43.864 10.021 29.187 1.00 95.81 497 HIS A C 1
ATOM 3941 O O . HIS A 1 497 ? -44.324 10.615 30.165 1.00 95.81 497 HIS A O 1
ATOM 3947 N N . SER A 1 498 ? -43.741 8.693 29.186 1.00 95.19 498 SER A N 1
ATOM 3948 C CA . SER A 1 498 ? -44.088 7.869 30.346 1.00 95.19 498 SER A CA 1
ATOM 3949 C C . SER A 1 498 ? -43.196 8.174 31.555 1.00 95.19 498 SER A C 1
ATOM 3951 O O . SER A 1 498 ? -43.700 8.237 32.676 1.00 95.19 498 SER A O 1
ATOM 3953 N N . GLN A 1 499 ? -41.899 8.419 31.342 1.00 94.94 499 GLN A N 1
ATOM 3954 C CA . GLN A 1 499 ? -40.972 8.819 32.402 1.00 94.94 499 GLN A CA 1
ATOM 3955 C C . GLN A 1 499 ? -41.372 10.162 33.019 1.00 94.94 499 GLN A C 1
ATOM 3957 O O . GLN A 1 499 ? -41.466 10.260 34.241 1.00 94.94 499 GLN A O 1
ATOM 3962 N N . PHE A 1 500 ? -41.683 11.172 32.204 1.00 94.69 500 PHE A N 1
ATOM 3963 C CA . PHE A 1 500 ? -42.119 12.480 32.704 1.00 94.69 500 PHE A CA 1
ATOM 3964 C C . PHE A 1 500 ? -43.460 12.410 33.443 1.00 94.69 500 PHE A C 1
ATOM 3966 O O . PHE A 1 500 ? -43.623 13.042 34.488 1.00 94.69 500 PHE A O 1
ATOM 3973 N N . LYS A 1 501 ? -44.399 11.563 32.996 1.00 93.56 501 LYS A N 1
ATOM 3974 C CA . LYS A 1 501 ? -45.637 11.281 33.749 1.00 93.56 501 LYS A CA 1
ATOM 3975 C C . LYS A 1 501 ? -45.360 10.706 35.143 1.00 93.56 501 LYS A C 1
ATOM 3977 O O . LYS A 1 501 ? -46.072 11.067 36.077 1.00 93.56 501 LYS A O 1
ATOM 3982 N N . MET A 1 502 ? -44.349 9.847 35.290 1.00 93.44 502 MET A N 1
ATOM 3983 C CA . MET A 1 502 ? -43.951 9.292 36.590 1.00 93.44 502 MET A CA 1
ATOM 3984 C C . MET A 1 502 ? -43.245 10.324 37.475 1.00 93.44 502 MET A C 1
ATOM 3986 O O . MET A 1 502 ? -43.547 10.397 38.660 1.00 93.44 502 MET A O 1
ATOM 3990 N N . GLU A 1 503 ? -42.358 11.154 36.919 1.00 92.56 503 GLU A N 1
ATOM 3991 C CA . GLU A 1 503 ? -41.628 12.176 37.692 1.00 92.56 503 GLU A CA 1
ATOM 3992 C C . GLU A 1 503 ? -42.554 13.270 38.255 1.00 92.56 503 GLU A C 1
ATOM 3994 O O . GLU A 1 503 ? -42.255 13.866 39.286 1.00 92.56 503 GLU A O 1
ATOM 3999 N N . ARG A 1 504 ? -43.738 13.484 37.662 1.00 89.69 504 ARG A N 1
ATOM 4000 C CA . ARG A 1 504 ? -44.786 14.359 38.232 1.00 89.69 504 ARG A CA 1
ATOM 4001 C C . ARG A 1 504 ? -45.343 13.854 39.573 1.00 89.69 504 ARG A C 1
ATOM 4003 O O . ARG A 1 504 ? -46.046 14.605 40.253 1.00 89.69 504 ARG A O 1
ATOM 4010 N N . ILE A 1 505 ? -45.067 12.603 39.951 1.00 92.00 505 ILE A N 1
ATOM 4011 C CA . ILE A 1 505 ? -45.396 12.042 41.264 1.00 92.00 505 ILE A CA 1
ATOM 4012 C C . ILE A 1 505 ? -44.242 12.346 42.221 1.00 92.00 505 ILE A C 1
ATOM 4014 O O . ILE A 1 505 ? -43.152 11.784 42.124 1.00 92.00 505 ILE A O 1
ATOM 4018 N N . VAL A 1 506 ? -44.501 13.222 43.190 1.00 91.25 506 VAL A N 1
ATOM 4019 C CA . VAL A 1 506 ? -43.483 13.678 44.138 1.00 91.25 506 VAL A CA 1
ATOM 4020 C C . VAL A 1 506 ? -43.104 12.566 45.114 1.00 91.25 506 VAL A C 1
ATOM 4022 O O . VAL A 1 506 ? -43.805 12.307 46.091 1.00 91.25 506 VAL A O 1
ATOM 4025 N N . TYR A 1 507 ? -41.958 11.934 44.863 1.00 91.69 507 TYR A N 1
ATOM 4026 C CA . TYR A 1 507 ? -41.384 10.915 45.739 1.00 91.69 507 TYR A CA 1
ATOM 4027 C C . TYR A 1 507 ? -39.844 10.920 45.748 1.00 91.69 507 TYR A C 1
ATOM 4029 O O . TYR A 1 507 ? -39.185 11.184 44.735 1.00 91.69 507 TYR A O 1
ATOM 4037 N N . SER A 1 508 ? -39.265 10.595 46.906 1.00 91.19 508 SER A N 1
ATOM 4038 C CA . SER A 1 508 ? -37.847 10.280 47.099 1.00 91.19 508 SER A CA 1
ATOM 4039 C C . SER A 1 508 ? -37.695 9.335 48.291 1.00 91.19 508 SER A C 1
ATOM 4041 O O . SER A 1 508 ? -38.530 9.334 49.188 1.00 91.19 508 SER A O 1
ATOM 4043 N N . GLN A 1 509 ? -36.605 8.568 48.323 1.00 93.06 509 GLN A N 1
ATOM 4044 C CA . GLN A 1 509 ? -36.199 7.835 49.522 1.00 93.06 509 GLN A CA 1
ATOM 4045 C C . GLN A 1 509 ? -35.741 8.810 50.609 1.00 93.06 509 GLN A C 1
ATOM 4047 O O . GLN A 1 509 ? -34.975 9.736 50.313 1.00 93.06 509 GLN A O 1
ATOM 4052 N N . ASP A 1 510 ? -36.160 8.560 51.850 1.00 91.19 510 ASP A N 1
ATOM 4053 C CA . ASP A 1 510 ? -35.944 9.451 52.996 1.00 91.19 510 ASP A CA 1
ATOM 4054 C C . ASP A 1 510 ? -34.465 9.799 53.172 1.00 91.19 510 ASP A C 1
ATOM 4056 O O . ASP A 1 510 ? -34.091 10.968 53.196 1.00 91.19 510 ASP A O 1
ATOM 4060 N N . HIS A 1 511 ? -33.590 8.789 53.186 1.00 91.06 511 HIS A N 1
ATOM 4061 C CA . HIS A 1 511 ? -32.159 9.007 53.397 1.00 91.06 511 HIS A CA 1
ATOM 4062 C C . HIS A 1 511 ? -31.502 9.838 52.281 1.00 91.06 511 HIS A C 1
ATOM 4064 O O . HIS A 1 511 ? -30.660 10.696 52.555 1.00 91.06 511 HIS A O 1
ATOM 4070 N N . LEU A 1 512 ? -31.897 9.612 51.021 1.00 89.56 512 LEU A N 1
ATOM 4071 C CA . LEU A 1 512 ? -31.371 10.358 49.873 1.00 89.56 512 LEU A CA 1
ATOM 4072 C C . LEU A 1 512 ? -31.820 11.822 49.922 1.00 89.56 512 LEU A C 1
ATOM 4074 O O . LEU A 1 512 ? -31.017 12.725 49.680 1.00 89.56 512 LEU A O 1
ATOM 4078 N N . TYR A 1 513 ? -33.091 12.033 50.265 1.00 91.56 513 TYR A N 1
ATOM 4079 C CA . TYR A 1 513 ? -33.679 13.356 50.402 1.00 91.56 513 TYR A CA 1
ATOM 4080 C C . TYR A 1 513 ? -33.025 14.149 51.532 1.00 91.56 513 TYR A C 1
ATOM 4082 O O . TYR A 1 513 ? -32.513 15.241 51.285 1.00 91.56 513 TYR A O 1
ATOM 4090 N N . SER A 1 514 ? -32.958 13.575 52.737 1.00 90.19 514 SER A N 1
ATOM 4091 C CA . SER A 1 514 ? -32.344 14.214 53.905 1.00 90.19 514 SER A CA 1
ATOM 4092 C C . SER A 1 514 ? -30.894 14.607 53.639 1.00 90.19 514 SER A C 1
ATOM 4094 O O . SER A 1 514 ? -30.522 15.751 53.872 1.00 90.19 514 SER A O 1
ATOM 4096 N N . LYS A 1 515 ? -30.092 13.718 53.038 1.00 91.25 515 LYS A N 1
ATOM 4097 C CA . LYS A 1 515 ? -28.686 14.010 52.723 1.00 91.25 515 LYS A CA 1
ATOM 4098 C C . LYS A 1 515 ? -28.525 15.200 51.768 1.00 91.25 515 LYS A C 1
ATOM 4100 O O . LYS A 1 515 ? -27.647 16.043 51.964 1.00 91.25 515 LYS A O 1
ATOM 4105 N N . LYS A 1 516 ? -29.341 15.267 50.710 1.00 88.56 516 LYS A N 1
ATOM 4106 C CA . LYS A 1 516 ? -29.304 16.380 49.745 1.00 88.56 516 LYS A CA 1
ATOM 4107 C C . LYS A 1 516 ? -29.809 17.675 50.382 1.00 88.56 516 LYS A C 1
ATOM 4109 O O . LYS A 1 516 ? -29.202 18.718 50.163 1.00 88.56 516 LYS A O 1
ATOM 4114 N N . LEU A 1 517 ? -30.842 17.601 51.219 1.00 88.12 517 LEU A N 1
ATOM 4115 C CA . LEU A 1 517 ? -31.360 18.745 51.966 1.00 88.12 517 LEU A CA 1
ATOM 4116 C C . LEU A 1 517 ? -30.317 19.320 52.933 1.00 88.12 517 LEU A C 1
ATOM 4118 O O . LEU A 1 517 ? -30.104 20.529 52.934 1.00 88.12 517 LEU A O 1
ATOM 4122 N N . ASP A 1 518 ? -29.615 18.473 53.689 1.00 88.06 518 ASP A N 1
ATOM 4123 C CA . ASP A 1 518 ? -28.540 18.903 54.593 1.00 88.06 518 ASP A CA 1
ATOM 4124 C C . ASP A 1 518 ? -27.409 19.602 53.829 1.00 88.06 518 ASP A C 1
ATOM 4126 O O . ASP A 1 518 ? -26.895 20.630 54.266 1.00 88.06 518 ASP A O 1
ATOM 4130 N N . THR A 1 519 ? -27.072 19.086 52.643 1.00 86.19 519 THR A N 1
ATOM 4131 C CA . THR A 1 519 ? -26.064 19.688 51.757 1.00 86.19 519 THR A CA 1
ATOM 4132 C C . THR A 1 519 ? -26.478 21.100 51.320 1.00 86.19 519 THR A C 1
ATOM 4134 O O . THR A 1 519 ? -25.674 22.026 51.397 1.00 86.19 519 THR A O 1
ATOM 4137 N N . VAL A 1 520 ? -27.742 21.285 50.921 1.00 83.56 520 VAL A N 1
ATOM 4138 C CA . VAL A 1 520 ? -28.296 22.591 50.514 1.00 83.56 520 VAL A CA 1
ATOM 4139 C C . VAL A 1 520 ? -28.371 23.565 51.697 1.00 83.56 520 VAL A C 1
ATOM 4141 O O . VAL A 1 520 ? -28.070 24.752 51.563 1.00 83.56 520 VAL A O 1
ATOM 4144 N N . LYS A 1 521 ? -28.733 23.077 52.890 1.00 81.94 521 LYS A N 1
ATOM 4145 C CA . LYS A 1 521 ? -28.778 23.905 54.105 1.00 81.94 521 LYS A CA 1
ATOM 4146 C C . LYS A 1 521 ? -27.388 24.398 54.519 1.00 81.94 521 LYS A C 1
ATOM 4148 O O . LYS A 1 521 ? -27.271 25.531 54.976 1.00 81.94 521 LYS A O 1
ATOM 4153 N N . GLN A 1 522 ? -26.344 23.594 54.310 1.00 79.19 522 GLN A N 1
ATOM 4154 C CA . GLN A 1 522 ? -24.952 23.967 54.591 1.00 79.19 522 GLN A CA 1
ATOM 4155 C C . GLN A 1 522 ? -24.364 24.956 53.567 1.00 79.19 522 GLN A C 1
ATOM 4157 O O . GLN A 1 522 ? -23.538 25.795 53.935 1.00 79.19 522 GLN A O 1
ATOM 4162 N N . SER A 1 523 ? -24.784 24.907 52.298 1.00 68.00 523 SER A N 1
ATOM 4163 C CA . SER A 1 523 ? -24.273 25.811 51.254 1.00 68.00 523 SER A CA 1
ATOM 4164 C C . SER A 1 523 ? -24.821 27.240 51.356 1.00 68.00 523 SER A C 1
ATOM 4166 O O . SER A 1 523 ? -24.106 28.192 51.060 1.00 68.00 523 SER A O 1
ATOM 4168 N N . LEU A 1 524 ? -26.057 27.415 51.835 1.00 60.09 524 LEU A N 1
ATOM 4169 C CA . LEU A 1 524 ? -26.722 28.725 51.956 1.00 60.09 524 LEU A CA 1
ATOM 4170 C C . LEU A 1 524 ? -26.297 29.546 53.190 1.00 60.09 524 LEU A C 1
ATOM 4172 O O . LEU A 1 524 ? -26.710 30.696 53.343 1.00 60.09 524 LEU A O 1
ATOM 4176 N N . THR A 1 525 ? -25.460 28.994 54.074 1.00 52.44 525 THR A N 1
ATOM 4177 C CA . THR A 1 525 ? -24.950 29.700 55.265 1.00 52.44 525 THR A CA 1
ATOM 4178 C C . THR A 1 525 ? -23.902 30.775 54.948 1.00 52.44 525 THR A C 1
ATOM 4180 O O . THR A 1 525 ? -23.602 31.604 55.807 1.00 52.44 525 THR A O 1
ATOM 4183 N N . VAL A 1 526 ? -23.362 30.808 53.724 1.00 45.59 526 VAL A N 1
ATOM 4184 C CA . VAL A 1 526 ? -22.270 31.711 53.326 1.00 45.59 526 VAL A CA 1
ATOM 4185 C C . VAL A 1 526 ? -22.751 32.683 52.246 1.00 45.59 526 VAL A C 1
ATOM 4187 O O . VAL A 1 526 ? -22.419 32.571 51.074 1.00 45.59 526 VAL A O 1
ATOM 4190 N N . GLY A 1 527 ? -23.533 33.673 52.679 1.00 47.00 527 GLY A N 1
ATOM 4191 C CA . GLY A 1 527 ? -23.781 34.908 51.932 1.00 47.00 527 GLY A CA 1
ATOM 4192 C C . GLY A 1 527 ? -25.139 35.009 51.236 1.00 47.00 527 GLY A C 1
ATOM 4193 O O . GLY A 1 527 ? -25.281 34.603 50.095 1.00 47.00 527 GLY A O 1
ATOM 4194 N N . GLN A 1 528 ? -26.102 35.693 51.864 1.00 44.53 528 GLN A N 1
ATOM 4195 C CA . GLN A 1 528 ? -26.536 37.038 51.444 1.00 44.53 528 GLN A CA 1
ATOM 4196 C C . GLN A 1 528 ? -27.776 37.536 52.213 1.00 44.53 528 GLN A C 1
ATOM 4198 O O . GLN A 1 528 ? -28.700 36.787 52.498 1.00 44.53 528 GLN A O 1
ATOM 4203 N N . ARG A 1 529 ? -27.757 38.859 52.441 1.00 43.66 529 ARG A N 1
ATOM 4204 C CA . ARG A 1 529 ? -28.854 39.848 52.382 1.00 43.66 529 ARG A CA 1
ATOM 4205 C C . ARG A 1 529 ? -30.123 39.629 53.226 1.00 43.66 529 ARG A C 1
ATOM 4207 O O . ARG A 1 529 ? -30.835 38.637 53.152 1.00 43.66 529 ARG A O 1
ATOM 4214 N N . GLN A 1 530 ? -30.402 40.674 54.003 1.00 50.28 530 GLN A N 1
ATOM 4215 C CA . GLN A 1 530 ? -31.577 40.890 54.840 1.00 50.28 530 GLN A CA 1
ATOM 4216 C C . GLN A 1 530 ? -32.889 40.906 54.025 1.00 50.28 530 GLN A C 1
ATOM 4218 O O . GLN A 1 530 ? -32.908 41.414 52.908 1.00 50.28 530 GLN A O 1
ATOM 4223 N N . PHE A 1 531 ? -33.968 40.432 54.669 1.00 51.50 531 PHE A N 1
ATOM 4224 C CA . PHE A 1 531 ? -35.394 40.477 54.278 1.00 51.50 531 PHE A CA 1
ATOM 4225 C C . PHE A 1 531 ? -35.926 39.434 53.272 1.00 51.50 531 PHE A C 1
ATOM 4227 O O . PHE A 1 531 ? -36.483 39.794 52.244 1.00 51.50 531 PHE A O 1
ATOM 4234 N N . VAL A 1 532 ? -35.889 38.142 53.628 1.00 58.81 532 VAL A N 1
ATOM 4235 C CA . VAL A 1 532 ? -36.776 37.112 53.036 1.00 58.81 532 VAL A CA 1
ATOM 4236 C C . VAL A 1 532 ? -37.531 36.401 54.163 1.00 58.81 532 VAL A C 1
ATOM 4238 O O . VAL A 1 532 ? -36.944 36.112 55.211 1.00 58.81 532 VAL A O 1
ATOM 4241 N N . SER A 1 533 ? -38.831 36.147 53.981 1.00 65.31 533 SER A N 1
ATOM 4242 C CA . SER A 1 533 ? -39.665 35.453 54.973 1.00 65.31 533 SER A CA 1
ATOM 4243 C C . SER A 1 533 ? -39.180 34.010 55.209 1.00 65.31 533 SER A C 1
ATOM 4245 O O . SER A 1 533 ? -38.696 33.340 54.295 1.00 65.31 533 SER A O 1
ATOM 4247 N N . ALA A 1 534 ? -39.262 33.525 56.453 1.00 67.56 534 ALA A N 1
ATOM 4248 C CA . ALA A 1 534 ? -38.665 32.247 56.865 1.00 67.56 534 ALA A CA 1
ATOM 4249 C C . ALA A 1 534 ? -39.257 31.020 56.140 1.00 67.56 534 ALA A C 1
ATOM 4251 O O . ALA A 1 534 ? -38.548 30.050 55.891 1.00 67.56 534 ALA A O 1
ATOM 4252 N N . ASP A 1 535 ? -40.537 31.083 55.775 1.00 70.25 535 ASP A N 1
ATOM 4253 C CA . ASP A 1 535 ? -41.271 30.088 54.982 1.00 70.25 535 ASP A CA 1
ATOM 4254 C C . ASP A 1 535 ? -40.802 30.014 53.518 1.00 70.25 535 ASP A C 1
ATOM 4256 O O . ASP A 1 535 ? -40.638 28.917 52.988 1.00 70.25 535 ASP A O 1
ATOM 4260 N N . VAL A 1 536 ? -40.518 31.155 52.882 1.00 74.38 536 VAL A N 1
ATOM 4261 C CA . VAL A 1 536 ? -39.983 31.217 51.507 1.00 74.38 536 VAL A CA 1
ATOM 4262 C C . VAL A 1 536 ? -38.609 30.551 51.433 1.00 74.38 536 VAL A C 1
ATOM 4264 O O . VAL A 1 536 ? -38.337 29.765 50.526 1.00 74.38 536 VAL A O 1
ATOM 4267 N N . ARG A 1 537 ? -37.752 30.816 52.427 1.00 76.38 537 ARG A N 1
ATOM 4268 C CA . ARG A 1 537 ? -36.409 30.230 52.501 1.00 76.38 537 ARG A CA 1
ATOM 4269 C C . ARG A 1 537 ? -36.443 28.713 52.694 1.00 76.38 537 ARG A C 1
ATOM 4271 O O . ARG A 1 537 ? -35.713 28.014 52.000 1.00 76.38 537 ARG A O 1
ATOM 4278 N N . GLU A 1 538 ? -37.274 28.206 53.605 1.00 79.75 538 GLU A N 1
ATOM 4279 C CA . GLU A 1 538 ? -37.409 26.754 53.810 1.00 79.75 538 GLU A CA 1
ATOM 4280 C C . GLU A 1 538 ? -37.976 26.067 52.557 1.00 79.75 538 GLU A C 1
ATOM 4282 O O . GLU A 1 538 ? -37.414 25.076 52.094 1.00 79.75 538 GLU A O 1
ATOM 4287 N N . MET A 1 539 ? -39.024 26.622 51.934 1.00 82.25 539 MET A N 1
ATOM 4288 C CA . MET A 1 539 ? -39.587 26.077 50.691 1.00 82.25 539 MET A CA 1
ATOM 4289 C C . MET A 1 539 ? -38.541 25.997 49.568 1.00 82.25 539 MET A C 1
ATOM 4291 O O . MET A 1 539 ? -38.418 24.955 48.924 1.00 82.25 539 MET A O 1
ATOM 4295 N N . ALA A 1 540 ? -37.756 27.060 49.360 1.00 79.38 540 ALA A N 1
ATOM 4296 C CA . ALA A 1 540 ? -36.702 27.085 48.347 1.00 79.38 540 ALA A CA 1
ATOM 4297 C C . ALA A 1 540 ? -35.647 25.990 48.588 1.00 79.38 540 ALA A C 1
ATOM 4299 O O . ALA A 1 540 ? -35.283 25.273 47.662 1.00 79.38 540 ALA A O 1
ATOM 4300 N N . GLN A 1 541 ? -35.218 25.785 49.838 1.00 82.62 541 GLN A N 1
ATOM 4301 C CA . GLN A 1 541 ? -34.262 24.727 50.193 1.00 82.62 541 GLN A CA 1
ATOM 4302 C C . GLN A 1 541 ? -34.803 23.325 49.891 1.00 82.62 541 GLN A C 1
ATOM 4304 O O . GLN A 1 541 ? -34.097 22.492 49.315 1.00 82.62 541 GLN A O 1
ATOM 4309 N N . HIS A 1 542 ? -36.061 23.067 50.254 1.00 86.75 542 HIS A N 1
ATOM 4310 C CA . HIS A 1 542 ? -36.722 21.794 49.981 1.00 86.75 542 HIS A CA 1
ATOM 4311 C C . HIS A 1 542 ? -36.882 21.539 48.475 1.00 86.75 542 HIS A C 1
ATOM 4313 O O . HIS A 1 542 ? -36.675 20.405 48.029 1.00 86.75 542 HIS A O 1
ATOM 4319 N N . LEU A 1 543 ? -37.226 22.571 47.695 1.00 85.38 543 LEU A N 1
ATOM 4320 C CA . LEU A 1 543 ? -37.356 22.496 46.236 1.00 85.38 543 LEU A CA 1
ATOM 4321 C C . LEU A 1 543 ? -36.007 22.217 45.573 1.00 85.38 543 LEU A C 1
ATOM 4323 O O . LEU A 1 543 ? -35.905 21.268 44.798 1.00 85.38 543 LEU A O 1
ATOM 4327 N N . THR A 1 544 ? -34.958 22.959 45.933 1.00 84.12 544 THR A N 1
ATOM 4328 C CA . THR A 1 544 ? -33.603 22.748 45.405 1.00 84.12 544 THR A CA 1
ATOM 4329 C C . THR A 1 544 ? -33.116 21.326 45.683 1.00 84.12 544 THR A C 1
ATOM 4331 O O . THR A 1 544 ? -32.656 20.643 44.769 1.00 84.12 544 THR A O 1
ATOM 4334 N N . ALA A 1 545 ? -33.288 20.823 46.910 1.00 87.81 545 ALA A N 1
ATOM 4335 C CA . ALA A 1 545 ? -32.899 19.456 47.256 1.00 87.81 545 ALA A CA 1
ATOM 4336 C C . ALA A 1 545 ? -33.632 18.402 46.405 1.00 87.81 545 ALA A C 1
ATOM 4338 O O . ALA A 1 545 ? -33.022 17.429 45.954 1.00 87.81 545 ALA A O 1
ATOM 4339 N N . TYR A 1 546 ? -34.928 18.603 46.148 1.00 89.94 546 TYR A N 1
ATOM 4340 C CA . TYR A 1 546 ? -35.724 17.698 45.320 1.00 89.94 546 TYR A CA 1
ATOM 4341 C C . TYR A 1 546 ? -35.354 17.768 43.832 1.00 89.94 546 TYR A C 1
ATOM 4343 O O . TYR A 1 546 ? -35.220 16.730 43.176 1.00 89.94 546 TYR A O 1
ATOM 4351 N N . PHE A 1 547 ? -35.132 18.970 43.294 1.00 87.88 547 PHE A N 1
ATOM 4352 C CA . PHE A 1 547 ? -34.713 19.152 41.905 1.00 87.88 547 PHE A CA 1
ATOM 4353 C C . PHE A 1 547 ? -33.318 18.590 41.644 1.00 87.88 547 PHE A C 1
ATOM 4355 O O . PHE A 1 547 ? -33.117 17.982 40.599 1.00 87.88 547 PHE A O 1
ATOM 4362 N N . MET A 1 548 ? -32.388 18.664 42.602 1.00 87.12 548 MET A N 1
ATOM 4363 C CA . MET A 1 548 ? -31.090 17.989 42.482 1.00 87.12 548 MET A CA 1
ATOM 4364 C C . MET A 1 548 ? -31.241 16.470 42.320 1.00 87.12 548 MET A C 1
ATOM 4366 O O . MET A 1 548 ? -30.562 15.867 41.495 1.00 87.12 548 MET A O 1
ATOM 4370 N N . ILE A 1 549 ? -32.142 15.840 43.082 1.00 90.12 549 ILE A N 1
ATOM 4371 C CA . ILE A 1 549 ? -32.403 14.393 42.978 1.00 90.12 549 ILE A CA 1
ATOM 4372 C C . ILE A 1 549 ? -33.054 14.059 41.636 1.00 90.12 549 ILE A C 1
ATOM 4374 O O . ILE A 1 549 ? -32.654 13.106 40.969 1.00 90.12 549 ILE A O 1
ATOM 4378 N N . THR A 1 550 ? -34.042 14.853 41.231 1.00 90.25 550 THR A N 1
ATOM 4379 C CA . THR A 1 550 ? -34.767 14.665 39.968 1.00 90.25 550 THR A CA 1
ATOM 4380 C C . THR A 1 550 ? -33.837 14.851 38.766 1.00 90.25 550 THR A C 1
ATOM 4382 O O . THR A 1 550 ? -33.849 14.033 37.849 1.00 90.25 550 THR A O 1
ATOM 4385 N N . SER A 1 551 ? -32.966 15.863 38.808 1.00 90.06 551 SER A N 1
ATOM 4386 C CA . SER A 1 551 ? -31.911 16.111 37.822 1.00 90.06 551 SER A CA 1
ATOM 4387 C C . SER A 1 551 ? -30.959 14.919 37.717 1.00 90.06 551 SER A C 1
ATOM 4389 O O . SER A 1 551 ? -30.750 14.410 36.619 1.00 90.06 551 SER A O 1
ATOM 4391 N N . ASP A 1 552 ? -30.466 14.388 38.843 1.00 90.06 552 ASP A N 1
ATOM 4392 C CA . ASP A 1 552 ? -29.595 13.205 38.854 1.00 90.06 552 ASP A CA 1
ATOM 4393 C C . ASP A 1 552 ? -30.297 11.967 38.247 1.00 90.06 552 ASP A C 1
ATOM 4395 O O . ASP A 1 552 ? -29.676 11.206 37.501 1.00 90.06 552 ASP A O 1
ATOM 4399 N N . ARG A 1 553 ? -31.598 11.761 38.507 1.00 93.12 553 ARG A N 1
ATOM 4400 C CA . ARG A 1 553 ? -32.372 10.659 37.899 1.00 93.12 553 ARG A CA 1
ATOM 4401 C C . ARG A 1 553 ? -32.534 10.842 36.390 1.00 93.12 553 ARG A C 1
ATOM 4403 O O . ARG A 1 553 ? -32.177 9.949 35.621 1.00 93.12 553 ARG A O 1
ATOM 4410 N N . LEU A 1 554 ? -33.031 11.999 35.956 1.00 94.25 554 LEU A N 1
ATOM 4411 C CA . LEU A 1 554 ? -33.306 12.302 34.547 1.00 94.25 554 LEU A CA 1
ATOM 4412 C C . LEU A 1 554 ? -32.034 12.386 33.692 1.00 94.25 554 LEU A C 1
ATOM 4414 O O . LEU A 1 554 ? -32.049 11.999 32.521 1.00 94.25 554 LEU A O 1
ATOM 4418 N N . ALA A 1 555 ? -30.918 12.829 34.276 1.00 93.88 555 ALA A N 1
ATOM 4419 C CA . ALA A 1 555 ? -29.604 12.840 33.639 1.00 93.88 555 ALA A CA 1
ATOM 4420 C C . ALA A 1 555 ? -29.131 11.441 33.225 1.00 93.88 555 ALA A C 1
ATOM 4422 O O . ALA A 1 555 ? -28.364 11.321 32.275 1.00 93.88 555 ALA A O 1
ATOM 4423 N N . ASN A 1 556 ? -29.592 10.395 33.914 1.00 94.31 556 ASN A N 1
ATOM 4424 C CA . ASN A 1 556 ? -29.254 9.010 33.601 1.00 94.31 556 ASN A CA 1
ATOM 4425 C C . ASN A 1 556 ? -30.360 8.322 32.791 1.00 94.31 556 ASN A C 1
ATOM 4427 O O . ASN A 1 556 ? -30.083 7.681 31.778 1.00 94.31 556 ASN A O 1
ATOM 4431 N N . GLN A 1 557 ? -31.617 8.478 33.208 1.00 95.62 557 GLN A N 1
ATOM 4432 C CA . GLN A 1 557 ? -32.731 7.710 32.661 1.00 95.62 557 GLN A CA 1
ATOM 4433 C C . GLN A 1 557 ? -33.050 8.074 31.207 1.00 95.62 557 GLN A C 1
ATOM 4435 O O . GLN A 1 557 ? -33.257 7.177 30.392 1.00 95.62 557 GLN A O 1
ATOM 4440 N N . VAL A 1 558 ? -33.051 9.367 30.854 1.00 96.19 558 VAL A N 1
ATOM 4441 C CA . VAL A 1 558 ? -33.350 9.797 29.477 1.00 96.19 558 VAL A CA 1
ATOM 4442 C C . VAL A 1 558 ? -32.266 9.303 28.504 1.00 96.19 558 VAL A C 1
ATOM 4444 O O . VAL A 1 558 ? -32.623 8.633 27.532 1.00 96.19 558 VAL A O 1
ATOM 4447 N N . PRO A 1 559 ? -30.953 9.501 28.760 1.00 96.81 559 PRO A N 1
ATOM 4448 C CA . PRO A 1 559 ? -29.913 8.904 27.923 1.00 96.81 559 PRO A CA 1
ATOM 4449 C C . PRO A 1 559 ? -29.983 7.380 27.804 1.00 96.81 559 PRO A C 1
ATOM 4451 O O . PRO A 1 559 ? -29.698 6.865 26.727 1.00 96.81 559 PRO A O 1
ATOM 4454 N N . LEU A 1 560 ? -30.363 6.649 28.859 1.00 96.75 560 LEU A N 1
ATOM 4455 C CA . LEU A 1 560 ? -30.508 5.188 28.792 1.00 96.75 560 LEU A CA 1
ATOM 4456 C C . LEU A 1 560 ? -31.634 4.759 27.844 1.00 96.75 560 LEU A C 1
ATOM 4458 O O . LEU A 1 560 ? -31.428 3.845 27.047 1.00 96.75 560 LEU A O 1
ATOM 4462 N N . ILE A 1 561 ? -32.788 5.436 27.883 1.00 96.75 561 ILE A N 1
ATOM 4463 C CA . ILE A 1 561 ? -33.902 5.177 26.954 1.00 96.75 561 ILE A CA 1
ATOM 4464 C C . ILE A 1 561 ? -33.446 5.417 25.508 1.00 96.75 561 ILE A C 1
ATOM 4466 O O . ILE A 1 561 ? -33.638 4.555 24.650 1.00 96.75 561 ILE A O 1
ATOM 4470 N N . VAL A 1 562 ? -32.796 6.558 25.250 1.00 96.19 562 VAL A N 1
ATOM 4471 C CA . VAL A 1 562 ? -32.314 6.925 23.909 1.00 96.19 562 VAL A CA 1
ATOM 4472 C C . VAL A 1 562 ? -31.262 5.930 23.407 1.00 96.19 562 VAL A C 1
ATOM 4474 O O . VAL A 1 562 ? -31.365 5.455 22.279 1.00 96.19 562 VAL A O 1
ATOM 4477 N N . GLN A 1 563 ? -30.270 5.570 24.230 1.00 94.38 563 GLN A N 1
ATOM 4478 C CA . GLN A 1 563 ? -29.239 4.594 23.847 1.00 94.38 563 GLN A CA 1
ATOM 4479 C C . GLN A 1 563 ? -29.843 3.224 23.536 1.00 94.38 563 GLN A C 1
ATOM 4481 O O . GLN A 1 563 ? -29.482 2.608 22.535 1.00 94.38 563 GLN A O 1
ATOM 4486 N N . TYR A 1 564 ? -30.777 2.755 24.362 1.00 95.56 564 TYR A N 1
ATOM 4487 C CA . TYR A 1 564 ? -31.408 1.459 24.157 1.00 95.56 564 TYR A CA 1
ATOM 4488 C C . TYR A 1 564 ? -32.182 1.403 22.832 1.00 95.56 564 TYR A C 1
ATOM 4490 O O . TYR A 1 564 ? -31.975 0.492 22.037 1.00 95.56 564 TYR A O 1
ATOM 4498 N N . HIS A 1 565 ? -33.023 2.394 22.538 1.00 95.81 565 HIS A N 1
ATOM 4499 C CA . HIS A 1 565 ? -33.834 2.361 21.320 1.00 95.81 565 HIS A CA 1
ATOM 4500 C C . HIS A 1 565 ? -33.044 2.713 20.050 1.00 95.81 565 HIS A C 1
ATOM 4502 O O . HIS A 1 565 ? -33.121 1.985 19.060 1.00 95.81 565 HIS A O 1
ATOM 4508 N N . ILE A 1 566 ? -32.254 3.791 20.076 1.00 94.69 566 ILE A N 1
ATOM 4509 C CA . ILE A 1 566 ? -31.623 4.349 18.869 1.00 94.69 566 ILE A CA 1
ATOM 4510 C C . ILE A 1 566 ? -30.275 3.694 18.543 1.00 94.69 566 ILE A C 1
ATOM 4512 O O . ILE A 1 566 ? -29.931 3.566 17.372 1.00 94.69 566 ILE A O 1
ATOM 4516 N N . LEU A 1 567 ? -29.494 3.256 19.538 1.00 90.44 567 LEU A N 1
ATOM 4517 C CA . LEU A 1 567 ? -28.200 2.603 19.284 1.00 90.44 567 LEU A CA 1
ATOM 4518 C C . LEU A 1 567 ? -28.287 1.076 19.337 1.00 90.44 567 LEU A C 1
ATOM 4520 O O . LEU A 1 567 ? -27.680 0.415 18.503 1.00 90.44 567 LEU A O 1
ATOM 4524 N N . ASP A 1 568 ? -29.015 0.498 20.292 1.00 92.31 568 ASP A N 1
ATOM 4525 C CA . ASP A 1 568 ? -29.064 -0.961 20.446 1.00 92.31 568 ASP A CA 1
ATOM 4526 C C . ASP A 1 568 ? -30.161 -1.605 19.582 1.00 92.31 568 ASP A C 1
ATOM 4528 O O . ASP A 1 568 ? -29.858 -2.428 18.711 1.00 92.31 568 ASP A O 1
ATOM 4532 N N . GLN A 1 569 ? -31.425 -1.222 19.776 1.00 94.44 569 GLN A N 1
ATOM 4533 C CA . GLN A 1 569 ? -32.563 -1.872 19.117 1.00 94.44 569 GLN A CA 1
ATOM 4534 C C . GLN A 1 569 ? -32.637 -1.569 17.619 1.00 94.44 569 GLN A C 1
ATOM 4536 O O . GLN A 1 569 ? -32.745 -2.505 16.827 1.00 94.44 569 GLN A O 1
ATOM 4541 N N . TYR A 1 570 ? -32.515 -0.300 17.221 1.00 94.38 570 TYR A N 1
ATOM 4542 C CA . TYR A 1 570 ? -32.519 0.102 15.810 1.00 94.38 570 TYR A CA 1
ATOM 4543 C C . TYR A 1 570 ? -31.442 -0.634 14.996 1.00 94.38 570 TYR A C 1
ATOM 4545 O O . TYR A 1 570 ? -31.746 -1.261 13.979 1.00 94.38 570 TYR A O 1
ATOM 4553 N N . ILE A 1 571 ? -30.193 -0.649 15.480 1.00 91.81 571 ILE A N 1
ATOM 4554 C CA . ILE A 1 571 ? -29.091 -1.338 14.794 1.00 91.81 571 ILE A CA 1
ATOM 4555 C C . ILE A 1 571 ? -29.346 -2.850 14.723 1.00 91.81 571 ILE A C 1
ATOM 4557 O O . ILE A 1 571 ? -29.153 -3.452 13.667 1.00 91.81 571 ILE A O 1
ATOM 4561 N N . SER A 1 572 ? -29.824 -3.464 15.808 1.00 92.38 572 SER A N 1
ATOM 4562 C CA . SER A 1 572 ? -30.088 -4.911 15.846 1.00 92.38 572 SER A CA 1
ATOM 4563 C C . SER A 1 572 ? -31.218 -5.318 14.886 1.00 92.38 572 SER A C 1
ATOM 4565 O O . SER A 1 572 ? -31.126 -6.341 14.205 1.00 92.38 572 SER A O 1
ATOM 4567 N N . GLN A 1 573 ? -32.281 -4.511 14.780 1.00 92.50 573 GLN A N 1
ATOM 4568 C CA . GLN A 1 573 ? -33.358 -4.732 13.808 1.00 92.50 573 GLN A CA 1
ATOM 4569 C C . GLN A 1 573 ? -32.858 -4.586 12.369 1.00 92.50 573 GLN A C 1
ATOM 4571 O O . GLN A 1 573 ? -33.150 -5.440 11.526 1.00 92.50 573 GLN A O 1
ATOM 4576 N N . LEU A 1 574 ? -32.036 -3.567 12.109 1.00 90.94 574 LEU A N 1
ATOM 4577 C CA . LEU A 1 574 ? -31.440 -3.349 10.798 1.00 90.94 574 LEU A CA 1
ATOM 4578 C C . LEU A 1 574 ? -30.554 -4.531 10.377 1.00 90.94 574 LEU A C 1
ATOM 4580 O O . LEU A 1 574 ? -30.689 -5.030 9.261 1.00 90.94 574 LEU A O 1
ATOM 4584 N N . GLN A 1 575 ? -29.703 -5.043 11.272 1.00 90.38 575 GLN A N 1
ATOM 4585 C CA . GLN A 1 575 ? -28.876 -6.231 11.013 1.00 90.38 575 GLN A CA 1
ATOM 4586 C C . GLN A 1 575 ? -29.733 -7.453 10.634 1.00 90.38 575 GLN A C 1
ATOM 4588 O O . GLN A 1 575 ? -29.445 -8.132 9.644 1.00 90.38 575 GLN A O 1
ATOM 4593 N N . ASN A 1 576 ? -30.820 -7.703 11.369 1.00 90.31 576 ASN A N 1
ATOM 4594 C CA . ASN A 1 576 ? -31.726 -8.823 11.102 1.00 90.31 576 ASN A CA 1
ATOM 4595 C C . ASN A 1 576 ? -32.426 -8.703 9.740 1.00 90.31 576 ASN A C 1
ATOM 4597 O O . ASN A 1 576 ? -32.535 -9.690 9.009 1.00 90.31 576 ASN A O 1
ATOM 4601 N N . ALA A 1 577 ? -32.868 -7.502 9.363 1.00 89.31 577 ALA A N 1
ATOM 4602 C CA . ALA A 1 577 ? -33.480 -7.274 8.058 1.00 89.31 577 ALA A CA 1
ATOM 4603 C C . ALA A 1 577 ? -32.482 -7.454 6.907 1.00 89.31 577 ALA A C 1
ATOM 4605 O O . ALA A 1 577 ? -32.820 -8.054 5.885 1.00 89.31 577 ALA A O 1
ATOM 4606 N N . MET A 1 578 ? -31.236 -7.012 7.093 1.00 88.12 578 MET A N 1
ATOM 4607 C CA . MET A 1 578 ? -30.168 -7.196 6.108 1.00 88.12 578 MET A CA 1
ATOM 4608 C C . MET A 1 578 ? -29.854 -8.679 5.890 1.00 88.12 578 MET A C 1
ATOM 4610 O O . MET A 1 578 ? -29.694 -9.105 4.748 1.00 88.12 578 MET A O 1
ATOM 4614 N N . LEU A 1 579 ? -29.858 -9.494 6.950 1.00 87.25 579 LEU A N 1
ATOM 4615 C CA . LEU A 1 579 ? -29.745 -10.953 6.829 1.00 87.25 579 LEU A CA 1
ATOM 4616 C C . LEU A 1 579 ? -30.946 -11.569 6.101 1.00 87.25 579 LEU A C 1
ATOM 4618 O O . LEU A 1 579 ? -30.771 -12.442 5.252 1.00 87.25 579 LEU A O 1
ATOM 4622 N N . ALA A 1 580 ? -32.163 -11.097 6.380 1.00 85.81 580 ALA A N 1
ATOM 4623 C CA . ALA A 1 580 ? -33.372 -11.597 5.725 1.00 85.81 580 ALA A CA 1
ATOM 4624 C C . ALA A 1 580 ? -33.396 -11.319 4.208 1.00 85.81 580 ALA A C 1
ATOM 4626 O O . ALA A 1 580 ? -33.986 -12.099 3.453 1.00 85.81 580 ALA A O 1
ATOM 4627 N N . MET A 1 581 ? -32.727 -10.259 3.737 1.00 80.75 581 MET A N 1
ATOM 4628 C CA . MET A 1 581 ? -32.613 -9.957 2.303 1.00 80.75 581 MET A CA 1
ATOM 4629 C C . MET A 1 581 ? -31.861 -11.031 1.510 1.00 80.75 581 MET A C 1
ATOM 4631 O O . MET A 1 581 ? -32.135 -11.188 0.321 1.00 80.75 581 MET A O 1
ATOM 4635 N N . ILE A 1 582 ? -30.973 -11.798 2.153 1.00 80.31 582 ILE A N 1
ATOM 4636 C CA . ILE A 1 582 ? -30.227 -12.893 1.512 1.00 80.31 582 ILE A CA 1
ATOM 4637 C C . ILE A 1 582 ? -31.181 -14.000 1.038 1.00 80.31 582 ILE A C 1
ATOM 4639 O O . ILE A 1 582 ? -30.956 -14.596 -0.010 1.00 80.31 582 ILE A O 1
ATOM 4643 N N . GLY A 1 583 ? -32.248 -14.277 1.798 1.00 71.88 583 GLY A N 1
ATOM 4644 C CA . GLY A 1 583 ? -33.176 -15.377 1.514 1.00 71.88 583 GLY A CA 1
ATOM 4645 C C . GLY A 1 583 ? -34.418 -14.996 0.703 1.00 71.88 583 GLY A C 1
ATOM 4646 O O . GLY A 1 583 ? -35.048 -15.872 0.119 1.00 71.88 583 GLY A O 1
ATOM 4647 N N . ARG A 1 584 ? -34.804 -13.712 0.680 1.00 67.94 584 ARG A N 1
ATOM 4648 C CA . ARG A 1 584 ? -36.065 -13.257 0.057 1.00 67.94 584 ARG A CA 1
ATOM 4649 C C . ARG A 1 584 ? -35.923 -12.792 -1.391 1.00 67.94 584 ARG A C 1
ATOM 4651 O O . ARG A 1 584 ? -36.899 -12.841 -2.132 1.00 67.94 584 ARG A O 1
ATOM 4658 N N . ASN A 1 585 ? -34.739 -12.333 -1.788 1.00 68.81 585 ASN A N 1
ATOM 4659 C CA . ASN A 1 585 ? -34.519 -11.662 -3.066 1.00 68.81 585 ASN A CA 1
ATOM 4660 C C . ASN A 1 585 ? -33.557 -12.452 -3.954 1.00 68.81 585 ASN A C 1
ATOM 4662 O O . ASN A 1 585 ? -32.636 -13.100 -3.464 1.00 68.81 585 ASN A O 1
ATOM 4666 N N . ASN A 1 586 ? -33.736 -12.356 -5.273 1.00 76.12 586 ASN A N 1
ATOM 4667 C CA . ASN A 1 586 ? -32.817 -12.976 -6.223 1.00 76.12 586 ASN A CA 1
ATOM 4668 C C . ASN A 1 586 ? -31.454 -12.237 -6.198 1.00 76.12 586 ASN A C 1
ATOM 4670 O O . ASN A 1 586 ? -31.423 -11.039 -6.514 1.00 76.12 586 ASN A O 1
ATOM 4674 N N . PRO A 1 587 ? -30.332 -12.911 -5.860 1.00 74.25 587 PRO A N 1
ATOM 4675 C CA . PRO A 1 587 ? -29.010 -12.286 -5.766 1.00 74.25 587 PRO A CA 1
ATOM 4676 C C . PRO A 1 587 ? -28.587 -11.561 -7.046 1.00 74.25 587 PRO A C 1
ATOM 4678 O O . PRO A 1 587 ? -27.963 -10.502 -6.975 1.00 74.25 587 PRO A O 1
ATOM 4681 N N . GLY A 1 588 ? -28.980 -12.083 -8.214 1.00 71.62 588 GLY A N 1
ATOM 4682 C CA . GLY A 1 588 ? -28.651 -11.494 -9.511 1.00 71.62 588 GLY A CA 1
ATOM 4683 C C . GLY A 1 588 ? -29.251 -10.103 -9.740 1.00 71.62 588 GLY A C 1
ATOM 4684 O O . GLY A 1 588 ? -28.623 -9.278 -10.397 1.00 71.62 588 GLY A O 1
ATOM 4685 N N . MET A 1 589 ? -30.424 -9.807 -9.166 1.00 79.00 589 MET A N 1
ATOM 4686 C CA . MET A 1 589 ? -31.043 -8.478 -9.271 1.00 79.00 589 MET A CA 1
ATOM 4687 C C . MET A 1 589 ? -30.419 -7.465 -8.307 1.00 79.00 589 MET A C 1
ATOM 4689 O O . MET A 1 589 ? -30.270 -6.294 -8.648 1.00 79.00 589 MET A O 1
ATOM 4693 N N . LEU A 1 590 ? -30.050 -7.898 -7.099 1.00 79.31 590 LEU A N 1
ATOM 4694 C CA . LEU A 1 590 ? -29.457 -7.016 -6.091 1.00 79.31 590 LEU A CA 1
ATOM 4695 C C . LEU A 1 590 ? -28.013 -6.633 -6.435 1.00 79.31 590 LEU A C 1
ATOM 4697 O O . LEU A 1 590 ? -27.604 -5.497 -6.201 1.00 79.31 590 LEU A O 1
ATOM 4701 N N . LEU A 1 591 ? -27.256 -7.568 -7.014 1.00 79.56 591 LEU A N 1
ATOM 4702 C CA . LEU A 1 591 ? -25.852 -7.390 -7.384 1.00 79.56 591 LEU A CA 1
ATOM 4703 C C . LEU A 1 591 ? -25.657 -6.812 -8.793 1.00 79.56 591 LEU A C 1
ATOM 4705 O O . LEU A 1 591 ? -24.576 -6.948 -9.359 1.00 79.56 591 LEU A O 1
ATOM 4709 N N . GLN A 1 592 ? -26.662 -6.170 -9.387 1.00 77.12 592 GLN A N 1
ATOM 4710 C CA . GLN A 1 592 ? -26.482 -5.558 -10.698 1.00 77.12 592 GLN A CA 1
ATOM 4711 C C . GLN A 1 592 ? -25.541 -4.349 -10.594 1.00 77.12 592 GLN A C 1
ATOM 4713 O O . GLN A 1 592 ? -25.841 -3.344 -9.946 1.00 77.12 592 GLN A O 1
ATOM 4718 N N . GLU A 1 593 ? -24.373 -4.486 -11.216 1.00 75.38 593 GLU A N 1
ATOM 4719 C CA . GLU A 1 593 ? -23.336 -3.463 -11.233 1.00 75.38 593 GLU A CA 1
ATOM 4720 C C . GLU A 1 593 ? -23.586 -2.423 -12.329 1.00 75.38 593 GLU A C 1
ATOM 4722 O O . GLU A 1 593 ? -24.121 -2.730 -13.397 1.00 75.38 593 GLU A O 1
ATOM 4727 N N . ASP A 1 594 ? -23.147 -1.190 -12.080 1.00 75.75 594 ASP A N 1
ATOM 4728 C CA . ASP A 1 594 ? -23.125 -0.142 -13.094 1.00 75.75 594 ASP A CA 1
ATOM 4729 C C . ASP A 1 594 ? -22.233 -0.535 -14.292 1.00 75.75 594 ASP A C 1
ATOM 4731 O O . ASP A 1 594 ? -21.060 -0.908 -14.151 1.00 75.75 594 ASP A O 1
ATOM 4735 N N . SER A 1 595 ? -22.794 -0.419 -15.497 1.00 72.88 595 SER A N 1
ATOM 4736 C CA . SER A 1 595 ? -22.136 -0.749 -16.763 1.00 72.88 595 SER A CA 1
ATOM 4737 C C . SER A 1 595 ? -20.791 -0.036 -16.966 1.00 72.88 595 SER A C 1
ATOM 4739 O O . SER A 1 595 ? -19.857 -0.633 -17.515 1.00 72.88 595 SER A O 1
ATOM 4741 N N . ASP A 1 596 ? -20.644 1.195 -16.469 1.00 76.81 596 ASP A N 1
ATOM 4742 C CA . ASP A 1 596 ? -19.404 1.962 -16.604 1.00 76.81 596 ASP A CA 1
ATOM 4743 C C . ASP A 1 596 ? -18.301 1.462 -15.664 1.00 76.81 596 ASP A C 1
ATOM 4745 O O . ASP A 1 596 ? -17.129 1.391 -16.051 1.00 76.81 596 ASP A O 1
ATOM 4749 N N . VAL A 1 597 ? -18.668 1.046 -14.449 1.00 77.62 597 VAL A N 1
ATOM 4750 C CA . VAL A 1 597 ? -17.738 0.469 -13.465 1.00 77.62 597 VAL A CA 1
ATOM 4751 C C . VAL A 1 597 ? -17.206 -0.868 -13.982 1.00 77.62 597 VAL A C 1
ATOM 4753 O O . VAL A 1 597 ? -15.992 -1.100 -13.979 1.00 77.62 597 VAL A O 1
ATOM 4756 N N . ALA A 1 598 ? -18.091 -1.707 -14.526 1.00 77.88 598 ALA A N 1
ATOM 4757 C CA . ALA A 1 598 ? -17.723 -2.990 -15.115 1.00 77.88 598 ALA A CA 1
ATOM 4758 C C . ALA A 1 598 ? -16.810 -2.835 -16.348 1.00 77.88 598 ALA A C 1
ATOM 4760 O O . ALA A 1 598 ? -15.832 -3.577 -16.503 1.00 77.88 598 ALA A O 1
ATOM 4761 N N . ARG A 1 599 ? -17.085 -1.857 -17.225 1.00 81.31 599 ARG A N 1
ATOM 4762 C CA . ARG A 1 599 ? -16.230 -1.546 -18.384 1.00 81.31 599 ARG A CA 1
ATOM 4763 C C . ARG A 1 599 ? -14.846 -1.070 -17.947 1.00 81.31 599 ARG A C 1
ATOM 4765 O O . ARG A 1 599 ? -13.846 -1.642 -18.377 1.00 81.31 599 ARG A O 1
ATOM 4772 N N . LYS A 1 600 ? -14.784 -0.099 -17.034 1.00 83.25 600 LYS A N 1
ATOM 4773 C CA . LYS A 1 600 ? -13.521 0.446 -16.519 1.00 83.25 600 LYS A CA 1
ATOM 4774 C C . LYS A 1 600 ? -12.676 -0.619 -15.817 1.00 83.25 600 LYS A C 1
ATOM 4776 O O . LYS A 1 600 ? -11.459 -0.646 -15.989 1.00 83.25 600 LYS A O 1
ATOM 4781 N N . ARG A 1 601 ? -13.302 -1.546 -15.079 1.00 84.38 601 ARG A N 1
ATOM 4782 C CA . ARG A 1 601 ? -12.595 -2.684 -14.469 1.00 84.38 601 ARG A CA 1
ATOM 4783 C C . ARG A 1 601 ? -11.957 -3.593 -15.523 1.00 84.38 601 ARG A C 1
ATOM 4785 O O . ARG A 1 601 ? -10.818 -4.012 -15.327 1.00 84.38 601 ARG A O 1
ATOM 4792 N N . ARG A 1 602 ? -12.654 -3.898 -16.625 1.00 83.88 602 ARG A N 1
ATOM 4793 C CA . ARG A 1 602 ? -12.094 -4.715 -17.720 1.00 83.88 602 ARG A CA 1
ATOM 4794 C C . ARG A 1 602 ? -10.885 -4.045 -18.368 1.00 83.88 602 ARG A C 1
ATOM 4796 O O . ARG A 1 602 ? -9.831 -4.668 -18.443 1.00 83.88 602 ARG A O 1
ATOM 4803 N N . GLU A 1 603 ? -11.003 -2.766 -18.719 1.00 85.19 603 GLU A N 1
ATOM 4804 C CA . GLU A 1 603 ? -9.902 -1.987 -19.306 1.00 85.19 603 GLU A CA 1
ATOM 4805 C C . GLU A 1 603 ? -8.663 -1.961 -18.384 1.00 85.19 603 GLU A C 1
ATOM 4807 O O . GLU A 1 603 ? -7.528 -2.144 -18.835 1.00 85.19 603 GLU A O 1
ATOM 4812 N N . LEU A 1 604 ? -8.863 -1.796 -17.069 1.00 86.06 604 LEU A N 1
ATOM 4813 C CA . LEU A 1 604 ? -7.775 -1.827 -16.085 1.00 86.06 604 LEU A CA 1
ATOM 4814 C C . LEU A 1 604 ? -7.168 -3.227 -15.905 1.00 86.06 604 LEU A C 1
ATOM 4816 O O . LEU A 1 604 ? -5.950 -3.327 -15.752 1.00 86.06 604 LEU A O 1
ATOM 4820 N N . LYS A 1 605 ? -7.970 -4.302 -15.961 1.00 86.88 605 LYS A N 1
ATOM 4821 C CA . LYS A 1 605 ? -7.472 -5.692 -15.923 1.00 86.88 605 LYS A CA 1
ATOM 4822 C C . LYS A 1 605 ? -6.579 -5.989 -17.131 1.00 86.88 605 LYS A C 1
ATOM 4824 O O . LYS A 1 605 ? -5.462 -6.467 -16.954 1.00 86.88 605 LYS A O 1
ATOM 4829 N N . GLU A 1 606 ? -7.016 -5.637 -18.337 1.00 86.50 606 GLU A N 1
ATOM 4830 C CA . GLU A 1 606 ? -6.218 -5.814 -19.560 1.00 86.50 606 GLU A CA 1
ATOM 4831 C C . GLU A 1 606 ? -4.916 -5.006 -19.517 1.00 86.50 606 GLU A C 1
ATOM 4833 O O . GLU A 1 606 ? -3.843 -5.498 -19.872 1.00 86.50 606 GLU A O 1
ATOM 4838 N N . ARG A 1 607 ? -4.982 -3.758 -19.038 1.00 86.56 607 ARG A N 1
ATOM 4839 C CA . ARG A 1 607 ? -3.796 -2.921 -18.831 1.00 86.56 607 ARG A CA 1
ATOM 4840 C C . ARG A 1 607 ? -2.822 -3.543 -17.830 1.00 86.56 607 ARG A C 1
ATOM 4842 O O . ARG A 1 607 ? -1.616 -3.544 -18.077 1.00 86.56 607 ARG A O 1
ATOM 4849 N N . LEU A 1 608 ? -3.330 -4.068 -16.716 1.00 88.31 608 LEU A N 1
ATOM 4850 C CA . LEU A 1 608 ? -2.521 -4.700 -15.680 1.00 88.31 608 LEU A CA 1
ATOM 4851 C C . LEU A 1 608 ? -1.767 -5.919 -16.226 1.00 88.31 608 LEU A C 1
ATOM 4853 O O . LEU A 1 608 ? -0.573 -6.055 -15.966 1.00 88.31 608 LEU A O 1
ATOM 4857 N N . GLU A 1 609 ? -2.425 -6.768 -17.017 1.00 86.50 609 GLU A N 1
ATOM 4858 C CA . GLU A 1 609 ? -1.791 -7.945 -17.623 1.00 86.50 609 GLU A CA 1
ATOM 4859 C C . GLU A 1 609 ? -0.719 -7.572 -18.657 1.00 86.50 609 GLU A C 1
ATOM 4861 O O . GLU A 1 609 ? 0.376 -8.149 -18.647 1.00 86.50 609 GLU A O 1
ATOM 4866 N N . ARG A 1 610 ? -0.956 -6.536 -19.476 1.00 85.38 610 ARG A N 1
ATOM 4867 C CA . ARG A 1 610 ? 0.069 -5.996 -20.390 1.00 85.38 610 ARG A CA 1
ATOM 4868 C C . ARG A 1 610 ? 1.297 -5.483 -19.629 1.00 85.38 610 ARG A C 1
ATOM 4870 O O . ARG A 1 610 ? 2.425 -5.849 -19.959 1.00 85.38 610 ARG A O 1
ATOM 4877 N N . LEU A 1 611 ? 1.100 -4.700 -18.563 1.00 86.69 611 LEU A N 1
ATOM 4878 C CA . LEU A 1 611 ? 2.197 -4.166 -17.740 1.00 86.69 611 LEU A CA 1
ATOM 4879 C C . LEU A 1 611 ? 2.948 -5.257 -16.954 1.00 86.69 611 LEU A C 1
ATOM 4881 O O . LEU A 1 611 ? 4.167 -5.171 -16.799 1.00 86.69 611 LEU A O 1
ATOM 4885 N N . LYS A 1 612 ? 2.256 -6.293 -16.463 1.00 87.06 612 LYS A N 1
ATOM 4886 C CA . LYS A 1 612 ? 2.897 -7.449 -15.808 1.00 87.06 612 LYS A CA 1
ATOM 4887 C C . LYS A 1 612 ? 3.768 -8.232 -16.785 1.00 87.06 612 LYS A C 1
ATOM 4889 O O . LYS A 1 612 ? 4.891 -8.586 -16.435 1.00 87.06 612 LYS A O 1
ATOM 4894 N N . SER A 1 613 ? 3.264 -8.478 -17.994 1.00 84.31 613 SER A N 1
ATOM 4895 C CA . SER A 1 613 ? 4.007 -9.175 -19.050 1.00 84.31 613 SER A CA 1
ATOM 4896 C C . SER A 1 613 ? 5.278 -8.408 -19.420 1.00 84.31 613 SER A C 1
ATOM 4898 O O . SER A 1 613 ? 6.358 -8.990 -19.451 1.00 84.31 613 SER A O 1
ATOM 4900 N N . ALA A 1 614 ? 5.180 -7.083 -19.557 1.00 83.38 614 ALA A N 1
ATOM 4901 C CA . ALA A 1 614 ? 6.328 -6.202 -19.760 1.00 83.38 614 ALA A CA 1
ATOM 4902 C C . ALA A 1 614 ? 7.367 -6.294 -18.626 1.00 83.38 614 ALA A C 1
ATOM 4904 O O . ALA A 1 614 ? 8.568 -6.363 -18.883 1.00 83.38 614 ALA A O 1
ATOM 4905 N N . GLY A 1 615 ? 6.908 -6.350 -17.370 1.00 83.31 615 GLY A N 1
ATOM 4906 C CA . GLY A 1 615 ? 7.776 -6.531 -16.204 1.00 83.31 615 GLY A CA 1
ATOM 4907 C C . GLY A 1 615 ? 8.571 -7.842 -16.236 1.00 83.31 615 GLY A C 1
ATOM 4908 O O . GLY A 1 615 ? 9.752 -7.828 -15.903 1.00 83.31 615 GLY A O 1
ATOM 4909 N N . LYS A 1 616 ? 7.959 -8.946 -16.693 1.00 83.50 616 LYS A N 1
ATOM 4910 C CA . LYS A 1 616 ? 8.640 -10.248 -16.843 1.00 83.50 616 LYS A CA 1
ATOM 4911 C C . LYS A 1 616 ? 9.741 -10.214 -17.909 1.00 83.50 616 LYS A C 1
ATOM 4913 O O . LYS A 1 616 ? 10.821 -10.755 -17.707 1.00 83.50 616 LYS A O 1
ATOM 4918 N N . VAL A 1 617 ? 9.490 -9.556 -19.041 1.00 82.62 617 VAL A N 1
ATOM 4919 C CA . VAL A 1 617 ? 10.492 -9.432 -20.116 1.00 82.62 617 VAL A CA 1
ATOM 4920 C C . VAL A 1 617 ? 11.696 -8.593 -19.658 1.00 82.62 617 VAL A C 1
ATOM 4922 O O . VAL A 1 617 ? 12.841 -8.913 -19.982 1.00 82.62 617 VAL A O 1
ATOM 4925 N N . LEU A 1 618 ? 11.446 -7.554 -18.856 1.00 79.56 618 LEU A N 1
ATOM 4926 C CA . LEU A 1 618 ? 12.488 -6.704 -18.273 1.00 79.56 618 LEU A CA 1
ATOM 4927 C C . LEU A 1 618 ? 13.312 -7.410 -17.184 1.00 79.56 618 LEU A C 1
ATOM 4929 O O . LEU A 1 618 ? 14.506 -7.130 -17.065 1.00 79.56 618 LEU A O 1
ATOM 4933 N N . SER A 1 619 ? 12.712 -8.314 -16.399 1.00 74.19 619 SER A N 1
ATOM 4934 C CA . SER A 1 619 ? 13.447 -9.087 -15.389 1.00 74.19 619 SER A CA 1
ATOM 4935 C C . SER A 1 619 ? 14.371 -10.128 -16.019 1.00 74.19 619 SER A C 1
ATOM 4937 O O . SER A 1 619 ? 15.529 -10.207 -15.626 1.00 74.19 619 SER A O 1
ATOM 4939 N N . ASN A 1 620 ? 13.904 -10.856 -17.039 1.00 67.44 620 ASN A N 1
ATOM 4940 C CA . ASN A 1 620 ? 14.671 -11.948 -17.651 1.00 67.44 620 ASN A CA 1
ATOM 4941 C C . ASN A 1 620 ? 15.959 -11.453 -18.341 1.00 67.44 620 ASN A C 1
ATOM 4943 O O . ASN A 1 620 ? 17.012 -12.062 -18.198 1.00 67.44 620 ASN A O 1
ATOM 4947 N N . ASN A 1 621 ? 15.917 -10.297 -19.015 1.00 60.19 621 ASN A N 1
ATOM 4948 C CA . ASN A 1 621 ? 17.104 -9.719 -19.668 1.00 60.19 621 ASN A CA 1
ATOM 4949 C C . ASN A 1 621 ? 18.114 -9.088 -18.688 1.00 60.19 621 ASN A C 1
ATOM 4951 O O . ASN A 1 621 ? 19.252 -8.815 -19.063 1.00 60.19 621 ASN A O 1
ATOM 4955 N N . SER A 1 622 ? 17.723 -8.849 -17.430 1.00 53.25 622 SER A N 1
ATOM 4956 C CA . SER A 1 622 ? 18.634 -8.317 -16.405 1.00 53.25 622 SER A CA 1
ATOM 4957 C C . SER A 1 622 ? 19.574 -9.394 -15.832 1.00 53.25 622 SER A C 1
ATOM 4959 O O . SER A 1 622 ? 20.570 -9.049 -15.195 1.00 53.25 622 SER A O 1
ATOM 4961 N N . GLU A 1 623 ? 19.277 -10.680 -16.056 1.00 40.88 623 GLU A N 1
ATOM 4962 C CA . GLU A 1 623 ? 20.043 -11.823 -15.534 1.00 40.88 623 GLU A CA 1
ATOM 4963 C C . GLU A 1 623 ? 21.099 -12.353 -16.527 1.00 40.88 623 GLU A C 1
ATOM 4965 O O . GLU A 1 623 ? 22.174 -12.777 -16.101 1.00 40.88 623 GLU A O 1
ATOM 4970 N N . GLU A 1 624 ? 20.868 -12.250 -17.842 1.00 36.31 624 GLU A N 1
ATOM 4971 C CA . GLU A 1 624 ? 21.778 -12.786 -18.877 1.00 36.31 624 GLU A CA 1
ATOM 4972 C C . GLU A 1 624 ? 22.998 -11.888 -19.187 1.00 36.31 624 GLU A C 1
ATOM 4974 O O . GLU A 1 624 ? 24.000 -12.360 -19.718 1.00 36.31 624 GLU A O 1
ATOM 4979 N N . GLY A 1 625 ? 22.986 -10.608 -18.797 1.00 34.69 625 GLY A N 1
ATOM 4980 C CA . GLY A 1 625 ? 24.081 -9.657 -19.065 1.00 34.69 625 GLY A CA 1
ATOM 4981 C C . GLY A 1 625 ? 25.297 -9.731 -18.125 1.00 34.69 625 GLY A C 1
ATOM 4982 O O . GLY A 1 625 ? 26.239 -8.952 -18.285 1.00 34.69 625 GLY A O 1
ATOM 4983 N N . SER A 1 626 ? 25.303 -10.625 -17.129 1.00 29.28 626 SER A N 1
ATOM 4984 C CA . SER A 1 626 ? 26.379 -10.738 -16.127 1.00 29.28 626 SER A CA 1
ATOM 4985 C C . SER A 1 626 ? 27.215 -12.013 -16.276 1.00 29.28 626 SER A C 1
ATOM 4987 O O . SER A 1 626 ? 27.243 -12.854 -15.382 1.00 29.28 626 SER A O 1
ATOM 4989 N N . GLY A 1 627 ? 27.927 -12.132 -17.400 1.00 27.88 627 GLY A N 1
ATOM 4990 C CA . GLY A 1 627 ? 28.929 -13.171 -17.650 1.00 27.88 627 GLY A CA 1
ATOM 4991 C C . GLY A 1 627 ? 30.298 -12.593 -18.043 1.00 27.88 627 GLY A C 1
ATOM 4992 O O . GLY A 1 627 ? 30.466 -12.080 -19.142 1.00 27.88 627 GLY A O 1
ATOM 4993 N N . SER A 1 628 ? 31.283 -12.769 -17.156 1.00 25.41 628 SER A N 1
ATOM 4994 C CA . SER A 1 628 ? 32.748 -12.640 -17.333 1.00 25.41 628 SER A CA 1
ATOM 4995 C C . SER A 1 628 ? 33.472 -11.283 -17.109 1.00 25.41 628 SER A C 1
ATOM 4997 O O . SER A 1 628 ? 33.238 -10.265 -17.754 1.00 25.41 628 SER A O 1
ATOM 4999 N N . SER A 1 629 ? 34.472 -11.384 -16.218 1.00 22.97 629 SER A N 1
ATOM 5000 C CA . SER A 1 629 ? 35.623 -10.516 -15.888 1.00 22.97 629 SER A CA 1
ATOM 5001 C C . SER A 1 629 ? 35.472 -9.336 -14.895 1.00 22.97 629 SER A C 1
ATOM 5003 O O . SER A 1 629 ? 34.913 -8.287 -15.179 1.00 22.97 629 SER A O 1
ATOM 5005 N N . ALA A 1 630 ? 36.063 -9.583 -13.715 1.00 25.17 630 ALA A N 1
ATOM 5006 C CA . ALA A 1 630 ? 36.767 -8.714 -12.760 1.00 25.17 630 ALA A CA 1
ATOM 5007 C C . ALA A 1 630 ? 36.157 -7.376 -12.267 1.00 25.17 630 ALA A C 1
ATOM 5009 O O . ALA A 1 630 ? 35.971 -6.403 -12.987 1.00 25.17 630 ALA A O 1
ATOM 5010 N N . HIS A 1 631 ? 35.986 -7.342 -10.942 1.00 30.69 631 HIS A N 1
ATOM 5011 C CA . HIS A 1 631 ? 35.731 -6.218 -10.039 1.00 30.69 631 HIS A CA 1
ATOM 5012 C C . HIS A 1 631 ? 36.360 -4.860 -10.412 1.00 30.69 631 HIS A C 1
ATOM 5014 O O . HIS A 1 631 ? 37.572 -4.747 -10.550 1.00 30.69 631 HIS A O 1
ATOM 5020 N N . SER A 1 632 ? 35.571 -3.783 -10.327 1.00 24.81 632 SER A N 1
ATOM 5021 C CA . SER A 1 632 ? 35.730 -2.768 -9.265 1.00 24.81 632 SER A CA 1
ATOM 5022 C C . SER A 1 632 ? 34.616 -1.708 -9.314 1.00 24.81 632 SER A C 1
ATOM 5024 O O . SER A 1 632 ? 34.175 -1.271 -10.370 1.00 24.81 632 SER A O 1
ATOM 5026 N N . SER A 1 633 ? 34.119 -1.361 -8.122 1.00 27.33 633 SER A N 1
ATOM 5027 C CA . SER A 1 633 ? 33.510 -0.072 -7.758 1.00 27.33 633 SER A CA 1
ATOM 5028 C C . SER A 1 633 ? 32.576 0.613 -8.770 1.00 27.33 633 SER A C 1
ATOM 5030 O O . SER A 1 633 ? 32.944 1.642 -9.319 1.00 27.33 633 SER A O 1
ATOM 5032 N N . MET A 1 634 ? 31.346 0.109 -8.952 1.00 25.38 634 MET A N 1
ATOM 5033 C CA . MET A 1 634 ? 30.152 0.951 -9.229 1.00 25.38 634 MET A CA 1
ATOM 5034 C C . MET A 1 634 ? 28.826 0.179 -9.389 1.00 25.38 634 MET A C 1
ATOM 5036 O O . MET A 1 634 ? 27.801 0.780 -9.696 1.00 25.38 634 MET A O 1
ATOM 5040 N N . SER A 1 635 ? 28.784 -1.137 -9.147 1.00 26.42 635 SER A N 1
ATOM 5041 C CA . SER A 1 635 ? 27.587 -1.961 -9.406 1.00 26.42 635 SER A CA 1
ATOM 5042 C C . SER A 1 635 ? 26.699 -2.267 -8.185 1.00 26.42 635 SER A C 1
ATOM 5044 O O . SER A 1 635 ? 25.672 -2.928 -8.331 1.00 26.42 635 SER A O 1
ATOM 5046 N N . PHE A 1 636 ? 27.011 -1.755 -6.987 1.00 26.62 636 PHE A N 1
ATOM 5047 C CA . PHE A 1 636 ? 26.264 -2.089 -5.757 1.00 26.62 636 PHE A CA 1
ATOM 5048 C C . PHE A 1 636 ? 25.064 -1.166 -5.444 1.00 26.62 636 PHE A C 1
ATOM 5050 O O . PHE A 1 636 ? 24.402 -1.347 -4.429 1.00 26.62 636 PHE A O 1
ATOM 5057 N N . SER A 1 637 ? 24.748 -0.196 -6.313 1.00 28.89 637 SER A N 1
ATOM 5058 C CA . SER A 1 637 ? 23.653 0.773 -6.081 1.00 28.89 637 SER A CA 1
ATOM 5059 C C . SER A 1 637 ? 22.357 0.481 -6.864 1.00 28.89 637 SER A C 1
ATOM 5061 O O . SER A 1 637 ? 21.339 1.132 -6.650 1.00 28.89 637 SER A O 1
ATOM 5063 N N . LEU A 1 638 ? 22.348 -0.517 -7.759 1.00 28.72 638 LEU A N 1
ATOM 5064 C CA . LEU A 1 638 ? 21.189 -0.810 -8.627 1.00 28.72 638 LEU A CA 1
ATOM 5065 C C . LEU A 1 638 ? 20.556 -2.195 -8.418 1.00 28.72 638 LEU A C 1
ATOM 5067 O O . LEU A 1 638 ? 19.365 -2.349 -8.686 1.00 28.72 638 LEU A O 1
ATOM 5071 N N . ARG A 1 639 ? 21.271 -3.174 -7.839 1.00 26.02 639 ARG A N 1
ATOM 5072 C CA . ARG A 1 639 ? 20.662 -4.460 -7.431 1.00 26.02 639 ARG A CA 1
ATOM 5073 C C . ARG A 1 639 ? 19.721 -4.311 -6.232 1.00 26.02 639 ARG A C 1
ATOM 5075 O O . ARG A 1 639 ? 18.712 -5.007 -6.149 1.00 26.02 639 ARG A O 1
ATOM 5082 N N . THR A 1 640 ? 19.983 -3.343 -5.360 1.00 29.03 640 THR A N 1
ATOM 5083 C CA . THR A 1 640 ? 19.140 -3.050 -4.198 1.00 29.03 640 THR A CA 1
ATOM 5084 C C . THR A 1 640 ? 17.791 -2.472 -4.619 1.00 29.03 640 THR A C 1
ATOM 5086 O O . THR A 1 640 ? 16.791 -2.853 -4.032 1.00 29.03 640 THR A O 1
ATOM 5089 N N . MET A 1 641 ? 17.697 -1.664 -5.685 1.00 27.94 641 MET A N 1
ATOM 5090 C CA . MET A 1 641 ? 16.400 -1.127 -6.136 1.00 27.94 641 MET A CA 1
ATOM 5091 C C . MET A 1 641 ? 15.485 -2.165 -6.807 1.00 27.94 641 MET A C 1
ATOM 5093 O O . MET A 1 641 ? 14.268 -2.040 -6.693 1.00 27.94 641 MET A O 1
ATOM 5097 N N . PHE A 1 642 ? 16.040 -3.209 -7.434 1.00 27.73 642 PHE A N 1
ATOM 5098 C CA . PHE A 1 642 ? 15.245 -4.274 -8.061 1.00 27.73 642 PHE A CA 1
ATOM 5099 C C . PHE A 1 642 ? 14.837 -5.392 -7.088 1.00 27.73 642 PHE A C 1
ATOM 5101 O O . PHE A 1 642 ? 13.695 -5.856 -7.123 1.00 27.73 642 PHE A O 1
ATOM 5108 N N . ALA A 1 643 ? 15.698 -5.755 -6.129 1.00 26.66 643 ALA A N 1
ATOM 5109 C CA . ALA A 1 643 ? 15.320 -6.668 -5.045 1.00 26.66 643 ALA A CA 1
ATOM 5110 C C . ALA A 1 643 ? 14.347 -6.014 -4.037 1.00 26.66 643 ALA A C 1
ATOM 5112 O O . ALA A 1 643 ? 13.469 -6.689 -3.495 1.00 26.66 643 ALA A O 1
ATOM 5113 N N . LEU A 1 644 ? 14.422 -4.686 -3.853 1.00 26.67 644 LEU A N 1
ATOM 5114 C CA . LEU A 1 644 ? 13.489 -3.923 -3.011 1.00 26.67 644 LEU A CA 1
ATOM 5115 C C . LEU A 1 644 ? 12.111 -3.687 -3.646 1.00 26.67 644 LEU A C 1
ATOM 5117 O O . LEU A 1 644 ? 11.219 -3.244 -2.937 1.00 26.67 644 LEU A O 1
ATOM 5121 N N . ARG A 1 645 ? 11.866 -4.017 -4.922 1.00 30.08 645 ARG A N 1
ATOM 5122 C CA . ARG A 1 645 ? 10.506 -3.946 -5.506 1.00 30.08 645 ARG A CA 1
ATOM 5123 C C . ARG A 1 645 ? 9.829 -5.306 -5.678 1.00 30.08 645 ARG A C 1
ATOM 5125 O O . ARG A 1 645 ? 8.604 -5.386 -5.569 1.00 30.08 645 ARG A O 1
ATOM 5132 N N . SER A 1 646 ? 10.605 -6.389 -5.768 1.00 26.48 646 SER A N 1
ATOM 5133 C CA . SER A 1 646 ? 10.102 -7.766 -5.616 1.00 26.48 646 SER A CA 1
ATOM 5134 C C . SER A 1 646 ? 9.535 -8.029 -4.206 1.00 26.48 646 SER A C 1
ATOM 5136 O O . SER A 1 646 ? 8.496 -8.670 -4.068 1.00 26.48 646 SER A O 1
ATOM 5138 N N . LEU A 1 647 ? 10.1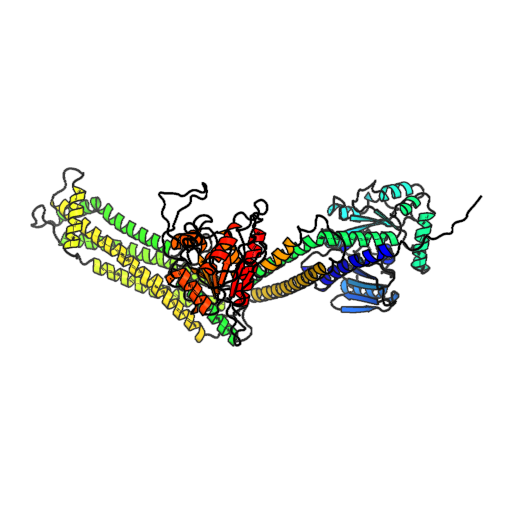20 -7.423 -3.164 1.00 27.52 647 LEU A N 1
ATOM 5139 C CA . LEU A 1 647 ? 9.643 -7.528 -1.774 1.00 27.52 647 LEU A CA 1
ATOM 5140 C C . LEU A 1 647 ? 8.514 -6.553 -1.393 1.00 27.52 647 LEU A C 1
ATOM 5142 O O . LEU A 1 647 ? 7.897 -6.733 -0.346 1.00 27.52 647 LEU A O 1
ATOM 5146 N N . PHE A 1 648 ? 8.189 -5.565 -2.236 1.00 26.89 648 PHE A N 1
ATOM 5147 C CA . PHE A 1 648 ? 7.042 -4.672 -2.009 1.00 26.89 648 PHE A CA 1
ATOM 5148 C C . PHE A 1 648 ? 5.781 -5.073 -2.794 1.00 26.89 648 PHE A C 1
ATOM 5150 O O . PHE A 1 648 ? 4.685 -4.634 -2.447 1.00 26.89 648 PHE A O 1
ATOM 5157 N N . ARG A 1 649 ? 5.871 -5.990 -3.773 1.00 26.31 649 ARG A N 1
ATOM 5158 C CA . ARG A 1 649 ? 4.678 -6.574 -4.425 1.00 26.31 649 ARG A CA 1
ATOM 5159 C C . ARG A 1 649 ? 4.072 -7.781 -3.717 1.00 26.31 649 ARG A C 1
ATOM 5161 O O . ARG A 1 649 ? 2.909 -8.093 -3.964 1.00 26.31 649 ARG A O 1
ATOM 5168 N N . THR A 1 650 ? 4.785 -8.407 -2.789 1.00 27.08 650 THR A N 1
ATOM 5169 C CA . THR A 1 650 ? 4.276 -9.523 -1.971 1.00 27.08 650 THR A CA 1
ATOM 5170 C C . THR A 1 650 ? 3.772 -9.106 -0.588 1.00 27.08 650 THR A C 1
ATOM 5172 O O . THR A 1 650 ? 3.344 -9.966 0.173 1.00 27.08 650 THR A O 1
ATOM 5175 N N . ALA A 1 651 ? 3.712 -7.803 -0.281 1.00 28.33 651 ALA A N 1
ATOM 5176 C CA . ALA A 1 651 ? 3.155 -7.289 0.978 1.00 28.33 651 ALA A CA 1
ATOM 5177 C C . ALA A 1 651 ? 1.704 -6.771 0.871 1.00 28.33 651 ALA A C 1
ATOM 5179 O O . ALA A 1 651 ? 1.129 -6.365 1.874 1.00 28.33 651 ALA A O 1
ATOM 5180 N N . HIS A 1 652 ? 1.085 -6.791 -0.317 1.00 27.23 652 HIS A N 1
ATOM 5181 C CA . HIS A 1 652 ? -0.324 -6.389 -0.499 1.00 27.23 652 HIS A CA 1
ATOM 5182 C C . HIS A 1 652 ? -1.129 -7.305 -1.447 1.00 27.23 652 HIS A C 1
ATOM 5184 O O . HIS A 1 652 ? -2.260 -6.992 -1.812 1.00 27.23 652 HIS A O 1
ATOM 5190 N N . PHE A 1 653 ? -0.573 -8.457 -1.835 1.00 24.89 653 PHE A N 1
ATOM 5191 C CA . PHE A 1 653 ? -1.280 -9.502 -2.595 1.00 24.89 653 PHE A CA 1
ATOM 5192 C C . PHE A 1 653 ? -1.246 -10.866 -1.882 1.00 24.89 653 PHE A C 1
ATOM 5194 O O . PHE A 1 653 ? -1.199 -11.918 -2.507 1.00 24.89 653 PHE A O 1
ATOM 5201 N N . ARG A 1 654 ? -1.307 -10.838 -0.543 1.00 25.03 654 ARG A N 1
ATOM 5202 C CA . ARG A 1 654 ? -1.646 -11.992 0.311 1.00 25.03 654 ARG A CA 1
ATOM 5203 C C . ARG A 1 654 ? -2.813 -11.717 1.272 1.00 25.03 654 ARG A C 1
ATOM 5205 O O . ARG A 1 654 ? -2.966 -12.415 2.259 1.00 25.03 654 ARG A O 1
ATOM 5212 N N . TYR A 1 655 ? -3.665 -10.739 0.946 1.00 28.36 655 TYR A N 1
ATOM 5213 C CA . TYR A 1 655 ? -4.927 -10.502 1.666 1.00 28.36 655 TYR A CA 1
ATOM 5214 C C . TYR A 1 655 ? -6.201 -10.659 0.811 1.00 28.36 655 TYR A C 1
ATOM 5216 O O . TYR A 1 655 ? -7.290 -10.471 1.335 1.00 28.36 655 TYR A O 1
ATOM 5224 N N . ALA A 1 656 ? -6.108 -11.050 -0.472 1.00 26.14 656 ALA A N 1
ATOM 5225 C CA . ALA A 1 656 ? -7.298 -11.230 -1.329 1.00 26.14 656 ALA A CA 1
ATOM 5226 C C . ALA A 1 656 ? -7.337 -12.524 -2.172 1.00 26.14 656 ALA A C 1
ATOM 5228 O O . ALA A 1 656 ? -8.359 -12.826 -2.770 1.00 26.14 656 ALA A O 1
ATOM 5229 N N . ALA A 1 657 ? -6.273 -13.336 -2.195 1.00 22.22 657 ALA A N 1
ATOM 5230 C CA . ALA A 1 657 ? -6.219 -14.582 -2.978 1.00 22.22 657 ALA A CA 1
ATOM 5231 C C . ALA A 1 657 ? -6.030 -15.837 -2.100 1.00 22.22 657 ALA A C 1
ATOM 5233 O O . ALA A 1 657 ? -5.329 -16.767 -2.481 1.00 22.22 657 ALA A O 1
ATOM 5234 N N . ALA A 1 658 ? -6.633 -15.845 -0.907 1.00 27.27 658 ALA A N 1
ATOM 5235 C CA . ALA A 1 658 ? -6.709 -17.017 -0.026 1.00 27.27 658 ALA A CA 1
ATOM 5236 C C . ALA A 1 658 ? -8.142 -17.264 0.488 1.00 27.27 658 ALA A C 1
ATOM 5238 O O . ALA A 1 658 ? -8.322 -17.808 1.571 1.00 27.27 658 ALA A O 1
ATOM 5239 N N . ALA A 1 659 ? -9.166 -16.846 -0.270 1.00 26.92 659 ALA A N 1
ATOM 5240 C CA . ALA A 1 659 ? -10.566 -17.094 0.088 1.00 26.92 659 ALA A CA 1
ATOM 5241 C C . ALA A 1 659 ? -11.305 -18.068 -0.848 1.00 26.92 659 ALA A C 1
ATOM 5243 O O . ALA A 1 659 ? -12.329 -18.600 -0.443 1.00 26.92 659 ALA A O 1
ATOM 5244 N N . GLN A 1 660 ? -10.806 -18.370 -2.052 1.00 27.62 660 GLN A N 1
ATOM 5245 C CA . GLN A 1 660 ? -11.500 -19.270 -2.988 1.00 27.62 660 GLN A CA 1
ATOM 5246 C C . GLN A 1 660 ? -10.509 -20.131 -3.781 1.00 27.62 660 GLN A C 1
ATOM 5248 O O . GLN A 1 660 ? -10.305 -19.931 -4.965 1.00 27.62 660 GLN A O 1
ATOM 5253 N N . PHE A 1 661 ? -9.842 -21.051 -3.082 1.00 26.58 661 PHE A N 1
ATOM 5254 C CA . PHE A 1 661 ? -9.441 -22.385 -3.566 1.00 26.58 661 PHE A CA 1
ATOM 5255 C C . PHE A 1 661 ? -8.917 -23.186 -2.359 1.00 26.58 661 PHE A C 1
ATOM 5257 O O . PHE A 1 661 ? -7.755 -23.555 -2.282 1.00 26.58 661 PHE A O 1
ATOM 5264 N N . HIS A 1 662 ? -9.783 -23.423 -1.369 1.00 28.08 662 HIS A N 1
ATOM 5265 C CA . HIS A 1 662 ? -9.554 -24.423 -0.321 1.00 28.08 662 HIS A CA 1
ATOM 5266 C C . HIS A 1 662 ? -10.870 -25.123 0.029 1.00 28.08 662 HIS A C 1
ATOM 5268 O O . HIS A 1 662 ? -11.393 -25.035 1.132 1.00 28.08 662 HIS A O 1
ATOM 5274 N N . ALA A 1 663 ? -11.381 -25.870 -0.946 1.00 30.33 663 ALA A N 1
ATOM 5275 C CA . ALA A 1 663 ? -12.046 -27.139 -0.680 1.00 30.33 663 ALA A CA 1
ATOM 5276 C C . ALA A 1 663 ? -11.159 -28.273 -1.222 1.00 30.33 663 ALA A C 1
ATOM 5278 O O . ALA A 1 663 ? -11.590 -29.076 -2.034 1.00 30.33 663 ALA A O 1
ATOM 5279 N N . SER A 1 664 ? -9.885 -28.270 -0.810 1.00 38.16 664 SER A N 1
ATOM 5280 C CA . SER A 1 664 ? -8.979 -29.427 -0.735 1.00 38.16 664 SER A CA 1
ATOM 5281 C C . SER A 1 664 ? -7.592 -28.933 -0.281 1.00 38.16 664 SER A C 1
ATOM 5283 O O . SER A 1 664 ? -7.056 -28.005 -0.876 1.00 38.16 664 SER A O 1
ATOM 5285 N N . SER A 1 665 ? -7.061 -29.540 0.790 1.00 32.84 665 SER A N 1
ATOM 5286 C CA . SER A 1 665 ? -5.769 -29.333 1.490 1.00 32.84 665 SER A CA 1
ATOM 5287 C C . SER A 1 665 ? -5.556 -28.037 2.305 1.00 32.84 665 SER A C 1
ATOM 5289 O O . SER A 1 665 ? -5.092 -27.032 1.782 1.00 32.84 665 SER A O 1
ATOM 5291 N N . ASN A 1 666 ? -5.800 -28.100 3.622 1.00 32.41 666 ASN A N 1
ATOM 5292 C CA . ASN A 1 666 ? -5.335 -27.134 4.632 1.00 32.41 666 ASN A CA 1
ATOM 5293 C C . ASN A 1 666 ? -3.794 -27.038 4.661 1.00 32.41 666 ASN A C 1
ATOM 5295 O O . ASN A 1 666 ? -3.145 -27.989 5.091 1.00 32.41 666 ASN A O 1
ATOM 5299 N N . CYS A 1 667 ? -3.220 -25.873 4.345 1.00 38.34 667 CYS A N 1
ATOM 5300 C CA . CYS A 1 667 ? -1.853 -25.509 4.743 1.00 38.34 667 CYS A CA 1
ATOM 5301 C C . CYS A 1 667 ? -1.898 -24.245 5.618 1.00 38.34 667 CYS A C 1
ATOM 5303 O O . CYS A 1 667 ? -1.748 -23.125 5.140 1.00 38.34 667 CYS A O 1
ATOM 5305 N N . SER A 1 668 ? -2.158 -24.424 6.916 1.00 57.66 668 SER A N 1
ATOM 5306 C CA . SER A 1 668 ? -1.997 -23.381 7.940 1.00 57.66 668 SER A CA 1
ATOM 5307 C C . SER A 1 668 ? -0.508 -23.034 8.093 1.00 57.66 668 SER A C 1
ATOM 5309 O O . SER A 1 668 ? 0.271 -23.962 8.318 1.00 57.66 668 SER A O 1
ATOM 5311 N N . GLY A 1 669 ? -0.117 -21.756 8.034 1.00 78.00 669 GLY A N 1
ATOM 5312 C CA . GLY A 1 669 ? 1.251 -21.331 8.376 1.00 78.00 669 GLY A CA 1
ATOM 5313 C C . GLY A 1 669 ? 1.639 -21.716 9.813 1.00 78.00 669 GLY A C 1
ATOM 5314 O O . GLY A 1 669 ? 0.762 -21.935 10.651 1.00 78.00 669 GLY A O 1
ATOM 5315 N N . ALA A 1 670 ? 2.940 -21.836 10.094 1.00 92.25 670 ALA A N 1
ATOM 5316 C CA . ALA A 1 670 ? 3.438 -22.237 11.413 1.00 92.25 670 ALA A CA 1
ATOM 5317 C C . ALA A 1 670 ? 3.036 -21.227 12.502 1.00 92.25 670 ALA A C 1
ATOM 5319 O O . ALA A 1 670 ? 3.233 -20.021 12.333 1.00 92.25 670 ALA A O 1
ATOM 5320 N N . LYS A 1 671 ? 2.528 -21.705 13.640 1.00 97.12 671 LYS A N 1
ATOM 5321 C CA . LYS A 1 671 ? 2.279 -20.870 14.826 1.00 97.12 671 LYS A CA 1
ATOM 5322 C C . LYS A 1 671 ? 3.544 -20.768 15.667 1.00 97.12 671 LYS A C 1
ATOM 5324 O O . LYS A 1 671 ? 4.009 -21.773 16.192 1.00 97.12 671 LYS A O 1
ATOM 5329 N N . VAL A 1 672 ? 4.110 -19.580 15.834 1.00 98.25 672 VAL A N 1
ATOM 5330 C CA . VAL A 1 672 ? 5.391 -19.386 16.528 1.00 98.25 672 VAL A CA 1
ATOM 5331 C C . VAL A 1 672 ? 5.206 -18.524 17.772 1.00 98.25 672 VAL A C 1
ATOM 5333 O O . VAL A 1 672 ? 4.716 -17.399 17.699 1.00 98.25 672 VAL A O 1
ATOM 5336 N N . ALA A 1 673 ? 5.625 -19.050 18.922 1.00 98.44 673 ALA A N 1
ATOM 5337 C CA . ALA A 1 673 ? 5.696 -18.286 20.162 1.00 98.44 673 ALA A CA 1
ATOM 5338 C C . ALA A 1 673 ? 7.007 -17.488 20.212 1.00 98.44 673 ALA A C 1
ATOM 5340 O O . ALA A 1 673 ? 8.077 -18.046 19.981 1.00 98.44 673 ALA A O 1
ATOM 5341 N N . VAL A 1 674 ? 6.951 -16.198 20.540 1.00 98.69 674 VAL A N 1
ATOM 5342 C CA . VAL A 1 674 ? 8.147 -15.371 20.776 1.00 98.69 674 VAL A CA 1
ATOM 5343 C C . VAL A 1 674 ? 8.183 -14.964 22.243 1.00 98.69 674 VAL A C 1
ATOM 5345 O O . VAL A 1 674 ? 7.247 -14.327 22.720 1.00 98.69 674 VAL A O 1
ATOM 5348 N N . VAL A 1 675 ? 9.244 -15.332 22.961 1.00 98.62 675 VAL A N 1
ATOM 5349 C CA . VAL A 1 675 ? 9.378 -15.070 24.402 1.00 98.62 675 VAL A CA 1
ATOM 5350 C C . VAL A 1 675 ? 10.323 -13.897 24.639 1.00 98.62 675 VAL A C 1
ATOM 5352 O O . VAL A 1 675 ? 11.523 -13.998 24.407 1.00 98.62 675 VAL A O 1
ATOM 5355 N N . LEU A 1 676 ? 9.765 -12.782 25.100 1.00 98.56 676 LEU A N 1
ATOM 5356 C CA . LEU A 1 676 ? 10.452 -11.529 25.394 1.00 98.56 676 LEU A CA 1
ATOM 5357 C C . LEU A 1 676 ? 10.876 -11.454 26.871 1.00 98.56 676 LEU A C 1
ATOM 5359 O O . LEU A 1 676 ? 10.395 -12.197 27.728 1.00 98.56 676 LEU A O 1
ATOM 5363 N N . SER A 1 677 ? 11.789 -10.533 27.167 1.00 98.00 677 SER A N 1
ATOM 5364 C CA . SER A 1 677 ? 12.499 -10.423 28.444 1.00 98.00 677 SER A CA 1
ATOM 5365 C C . SER A 1 677 ? 12.598 -8.989 28.970 1.00 98.00 677 SER A C 1
ATOM 5367 O O . SER A 1 677 ? 13.555 -8.669 29.669 1.00 98.00 677 SER A O 1
ATOM 5369 N N . GLY A 1 678 ? 11.645 -8.123 28.621 1.00 97.25 678 GLY A N 1
ATOM 5370 C CA . GLY A 1 678 ? 11.627 -6.676 28.879 1.00 97.25 678 GLY A CA 1
ATOM 5371 C C . GLY A 1 678 ? 11.754 -5.873 27.578 1.00 97.25 678 GLY A C 1
ATOM 5372 O O . GLY A 1 678 ? 11.487 -6.405 26.498 1.00 97.25 678 GLY A O 1
ATOM 5373 N N . CYS A 1 679 ? 12.190 -4.613 27.652 1.00 96.75 679 CYS A N 1
ATOM 5374 C CA . CYS A 1 679 ? 12.420 -3.757 26.480 1.00 96.75 679 CYS A CA 1
ATOM 5375 C C . CYS A 1 679 ? 13.686 -2.899 26.649 1.00 96.75 679 CYS A C 1
ATOM 5377 O O . CYS A 1 679 ? 13.665 -1.933 27.403 1.00 96.75 679 CYS A O 1
ATOM 5379 N N . GLY A 1 680 ? 14.758 -3.219 25.912 1.00 92.38 680 GLY A N 1
ATOM 5380 C CA . GLY A 1 680 ? 16.037 -2.497 25.955 1.00 92.38 680 GLY A CA 1
ATOM 5381 C C . GLY A 1 680 ? 17.247 -3.436 25.992 1.00 92.38 680 GLY A C 1
ATOM 5382 O O . GLY A 1 680 ? 17.180 -4.515 26.566 1.00 92.38 680 GLY A O 1
ATOM 5383 N N . VAL A 1 681 ? 18.382 -3.047 25.399 1.00 88.25 681 VAL A N 1
ATOM 5384 C CA . VAL A 1 681 ? 19.544 -3.952 25.258 1.00 88.25 681 VAL A CA 1
ATOM 5385 C C . VAL A 1 681 ? 20.168 -4.368 26.598 1.00 88.25 681 VAL A C 1
ATOM 5387 O O . VAL A 1 681 ? 20.546 -5.524 26.742 1.00 88.25 681 VAL A O 1
ATOM 5390 N N . TYR A 1 682 ? 20.250 -3.472 27.591 1.00 90.06 682 TYR A N 1
ATOM 5391 C CA . TYR A 1 682 ? 20.979 -3.713 28.851 1.00 90.06 682 TYR A CA 1
ATOM 5392 C C . TYR A 1 682 ? 20.153 -4.346 29.984 1.00 90.06 682 TYR A C 1
ATOM 5394 O O . TYR A 1 682 ? 20.725 -4.838 30.964 1.00 90.06 682 TYR A O 1
ATOM 5402 N N . ASP A 1 683 ? 18.829 -4.349 29.871 1.00 90.50 683 ASP A N 1
ATOM 5403 C CA . ASP A 1 683 ? 17.888 -4.767 30.918 1.00 90.50 683 ASP A CA 1
ATOM 5404 C C . ASP A 1 683 ? 16.641 -5.490 30.396 1.00 90.50 683 ASP A C 1
ATOM 5406 O O . ASP A 1 683 ? 15.816 -5.936 31.192 1.00 90.50 683 ASP A O 1
ATOM 5410 N N . GLY A 1 684 ? 16.517 -5.646 29.079 1.00 96.19 684 GLY A N 1
ATOM 5411 C CA . GLY A 1 684 ? 15.346 -6.188 28.413 1.00 96.19 684 GLY A CA 1
ATOM 5412 C C . GLY A 1 684 ? 15.686 -7.006 27.169 1.00 96.19 684 GLY A C 1
ATOM 5413 O O . GLY A 1 684 ? 16.797 -7.519 27.015 1.00 96.19 684 GLY A O 1
ATOM 5414 N N . THR A 1 685 ? 14.701 -7.154 26.283 1.00 98.00 685 THR A N 1
ATOM 5415 C CA . THR A 1 685 ? 14.927 -7.680 24.934 1.00 98.00 685 THR A CA 1
ATOM 5416 C C . THR A 1 685 ? 15.577 -6.618 24.050 1.00 98.00 685 THR A C 1
ATOM 5418 O O . THR A 1 685 ? 15.130 -5.466 24.040 1.00 98.00 685 THR A O 1
ATOM 5421 N N . GLU A 1 686 ? 16.594 -7.007 23.276 1.00 96.81 686 GLU A N 1
ATOM 5422 C CA . GLU A 1 686 ? 17.174 -6.136 22.251 1.00 96.81 686 GLU A CA 1
ATOM 5423 C C . GLU A 1 686 ? 16.138 -5.880 21.139 1.00 96.81 686 GLU A C 1
ATOM 5425 O O . GLU A 1 686 ? 15.561 -6.800 20.549 1.00 96.81 686 GLU A O 1
ATOM 5430 N N . ILE A 1 687 ? 15.842 -4.602 20.901 1.00 97.00 687 ILE A N 1
ATOM 5431 C CA . ILE A 1 687 ? 14.677 -4.172 20.121 1.00 97.00 687 ILE A CA 1
ATOM 5432 C C . ILE A 1 687 ? 14.864 -4.481 18.631 1.00 97.00 687 ILE A C 1
ATOM 5434 O O . ILE A 1 687 ? 13.902 -4.855 17.954 1.00 97.00 687 ILE A O 1
ATOM 5438 N N . HIS A 1 688 ? 16.081 -4.345 18.107 1.00 97.00 688 HIS A N 1
ATOM 5439 C CA . HIS A 1 688 ? 16.385 -4.648 16.713 1.00 97.00 688 HIS A CA 1
ATOM 5440 C C . HIS A 1 688 ? 16.352 -6.156 16.447 1.00 97.00 688 HIS A C 1
ATOM 5442 O O . HIS A 1 688 ? 15.862 -6.554 15.391 1.00 97.00 688 HIS A O 1
ATOM 5448 N N . GLU A 1 689 ? 16.780 -6.998 17.390 1.00 97.31 689 GLU A N 1
ATOM 5449 C CA . GLU A 1 689 ? 16.668 -8.456 17.281 1.00 97.31 689 GLU A CA 1
ATOM 5450 C C . GLU A 1 689 ? 15.214 -8.913 17.280 1.00 97.31 689 GLU A C 1
ATOM 5452 O O . GLU A 1 689 ? 14.804 -9.661 16.391 1.00 97.31 689 GLU A O 1
ATOM 5457 N N . ALA A 1 690 ? 14.405 -8.421 18.226 1.00 97.75 690 ALA A N 1
ATOM 5458 C CA . ALA A 1 690 ? 12.975 -8.715 18.249 1.00 97.75 690 ALA A CA 1
ATOM 5459 C C . ALA A 1 690 ? 12.291 -8.245 16.959 1.00 97.75 690 ALA A C 1
ATOM 5461 O O . ALA A 1 690 ? 11.537 -8.999 16.346 1.00 97.75 690 ALA A O 1
ATOM 5462 N N . SER A 1 691 ? 12.602 -7.031 16.496 1.00 97.62 691 SER A N 1
ATOM 5463 C CA . SER A 1 691 ? 12.100 -6.507 15.223 1.00 97.62 691 SER A CA 1
ATOM 5464 C C . SER A 1 691 ? 12.512 -7.391 14.038 1.00 97.62 691 SER A C 1
ATOM 5466 O O . SER A 1 691 ? 11.671 -7.743 13.210 1.00 97.62 691 SER A O 1
ATOM 5468 N N . ALA A 1 692 ? 13.773 -7.830 13.978 1.00 98.06 692 ALA A N 1
ATOM 5469 C CA . ALA A 1 692 ? 14.272 -8.718 12.931 1.00 98.06 692 ALA A CA 1
ATOM 5470 C C . ALA A 1 692 ? 13.562 -10.079 12.939 1.00 98.06 692 ALA A C 1
ATOM 5472 O O . ALA A 1 692 ? 13.115 -10.539 11.887 1.00 98.06 692 ALA A O 1
ATOM 5473 N N . ILE A 1 693 ? 13.389 -10.687 14.116 1.00 98.50 693 ILE A N 1
ATOM 5474 C CA . ILE A 1 693 ? 12.650 -11.944 14.286 1.00 98.50 693 ILE A CA 1
ATOM 5475 C C . ILE A 1 693 ? 11.216 -11.789 13.776 1.00 98.50 693 ILE A C 1
ATOM 5477 O O . ILE A 1 693 ? 10.776 -12.584 12.948 1.00 98.50 693 ILE A O 1
ATOM 5481 N N . LEU A 1 694 ? 10.500 -10.746 14.210 1.00 97.88 694 LEU A N 1
ATOM 5482 C CA . LEU A 1 694 ? 9.110 -10.507 13.812 1.00 97.88 694 LEU A CA 1
ATOM 5483 C C . LEU A 1 694 ? 8.974 -10.278 12.300 1.00 97.88 694 LEU A C 1
ATOM 5485 O O . LEU A 1 694 ? 8.069 -10.832 11.672 1.00 97.88 694 LEU A O 1
ATOM 5489 N N . VAL A 1 695 ? 9.888 -9.514 11.691 1.00 97.69 695 VAL A N 1
ATOM 5490 C CA . VAL A 1 695 ? 9.888 -9.280 10.239 1.00 97.69 695 VAL A CA 1
ATOM 5491 C C . VAL A 1 695 ? 10.146 -10.576 9.470 1.00 97.69 695 VAL A C 1
ATOM 5493 O O . VAL A 1 695 ? 9.458 -10.842 8.483 1.00 97.69 695 VAL A O 1
ATOM 5496 N N . HIS A 1 696 ? 11.102 -11.403 9.898 1.00 98.25 696 HIS A N 1
ATOM 5497 C CA . HIS A 1 696 ? 11.407 -12.658 9.204 1.00 98.25 696 HIS A CA 1
ATOM 5498 C C . HIS A 1 696 ? 10.341 -13.736 9.419 1.00 98.25 696 HIS A C 1
ATOM 5500 O O . HIS A 1 696 ? 10.024 -14.448 8.468 1.00 98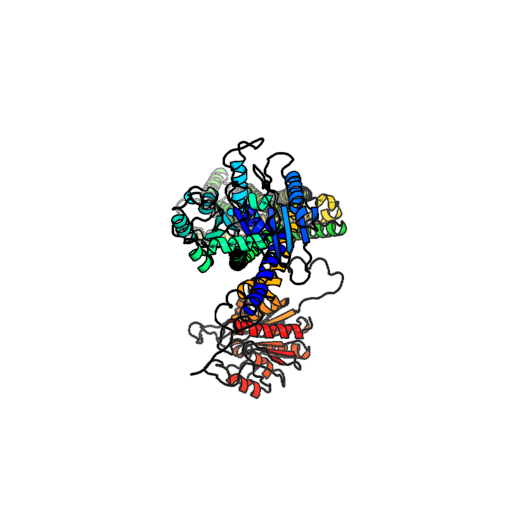.25 696 HIS A O 1
ATOM 5506 N N . LEU A 1 697 ? 9.721 -13.813 10.601 1.00 97.38 697 LEU A N 1
ATOM 5507 C CA . LEU A 1 697 ? 8.570 -14.692 10.849 1.00 97.38 697 LEU A CA 1
ATOM 5508 C C . LEU A 1 697 ? 7.381 -14.294 9.969 1.00 97.38 697 LEU A C 1
ATOM 5510 O O . LEU A 1 697 ? 6.783 -15.145 9.311 1.00 97.38 697 LEU A O 1
ATOM 5514 N N . SER A 1 698 ? 7.100 -12.990 9.880 1.00 95.50 698 SER A N 1
ATOM 5515 C CA . SER A 1 698 ? 6.059 -12.453 9.002 1.00 95.50 698 SER A CA 1
ATOM 5516 C C . SER A 1 698 ? 6.337 -12.763 7.526 1.00 95.50 698 SER A C 1
ATOM 5518 O O . SER A 1 698 ? 5.450 -13.238 6.815 1.00 95.50 698 SER A O 1
ATOM 5520 N N . ARG A 1 699 ? 7.586 -12.588 7.066 1.00 93.75 699 ARG A N 1
ATOM 5521 C CA . ARG A 1 699 ? 8.014 -12.977 5.708 1.00 93.75 699 ARG A CA 1
ATOM 5522 C C . ARG A 1 699 ? 7.877 -14.479 5.455 1.00 93.75 699 ARG A C 1
ATOM 5524 O O . ARG A 1 699 ? 7.553 -14.871 4.337 1.00 93.75 699 ARG A O 1
ATOM 5531 N N . GLY A 1 700 ? 8.096 -15.297 6.482 1.00 93.12 700 GLY A N 1
ATOM 5532 C CA . GLY A 1 700 ? 7.892 -16.744 6.453 1.00 93.12 700 GLY A CA 1
ATOM 5533 C C . GLY A 1 700 ? 6.424 -17.181 6.482 1.00 93.12 700 GLY A C 1
ATOM 5534 O O . GLY A 1 700 ? 6.153 -18.366 6.332 1.00 93.12 700 GLY A O 1
ATOM 5535 N N . GLY A 1 701 ? 5.471 -16.253 6.643 1.00 92.69 701 GLY A N 1
ATOM 5536 C CA . GLY A 1 701 ? 4.042 -16.564 6.733 1.00 92.69 701 GLY A CA 1
ATOM 5537 C C . GLY A 1 701 ? 3.622 -17.205 8.059 1.00 92.69 701 GLY A C 1
ATOM 5538 O O . GLY A 1 701 ? 2.573 -17.845 8.107 1.00 92.69 701 GLY A O 1
ATOM 5539 N N . ALA A 1 702 ? 4.431 -17.059 9.111 1.00 94.44 702 ALA A N 1
ATOM 5540 C CA . ALA A 1 702 ? 4.128 -17.579 10.438 1.00 94.44 702 ALA A CA 1
ATOM 5541 C C . ALA A 1 702 ? 3.137 -16.680 11.195 1.00 94.44 702 ALA A C 1
ATOM 5543 O O . ALA A 1 702 ? 3.189 -15.451 11.100 1.00 94.44 702 ALA A O 1
ATOM 5544 N N . GLU A 1 703 ? 2.262 -17.295 11.989 1.00 95.69 703 GLU A N 1
ATOM 5545 C CA . GLU A 1 703 ? 1.402 -16.602 12.950 1.00 95.69 703 GLU A CA 1
ATOM 5546 C C . GLU A 1 703 ? 2.165 -16.459 14.271 1.00 95.69 703 GLU A C 1
ATOM 5548 O O . GLU A 1 703 ? 2.636 -17.454 14.819 1.00 95.69 703 GLU A O 1
ATOM 5553 N N . VAL A 1 704 ? 2.318 -15.234 14.780 1.00 97.06 704 VAL A N 1
ATOM 5554 C CA . VAL A 1 704 ? 3.170 -14.957 15.946 1.00 97.06 704 VAL A CA 1
ATOM 5555 C C . VAL A 1 704 ? 2.336 -14.576 17.163 1.00 97.06 704 VAL A C 1
ATOM 5557 O O . VAL A 1 704 ? 1.539 -13.642 17.095 1.00 97.06 704 VAL A O 1
ATOM 5560 N N . GLN A 1 705 ? 2.592 -15.234 18.295 1.00 97.69 705 GLN A N 1
ATOM 5561 C CA . GLN A 1 705 ? 2.081 -14.828 19.607 1.00 97.69 705 GLN A CA 1
ATOM 5562 C C . GLN A 1 705 ? 3.254 -14.519 20.545 1.00 97.69 705 GLN A C 1
ATOM 5564 O O . GLN A 1 705 ? 4.182 -15.317 20.682 1.00 97.69 705 GLN A O 1
ATOM 5569 N N . MET A 1 706 ? 3.231 -13.342 21.173 1.00 98.44 706 MET A N 1
ATOM 5570 C CA . MET A 1 706 ? 4.304 -12.876 22.054 1.00 98.44 706 MET A CA 1
ATOM 5571 C C . MET A 1 706 ? 3.984 -13.149 23.523 1.00 98.44 706 MET A C 1
ATOM 5573 O O . MET A 1 706 ? 2.857 -12.942 23.981 1.00 98.44 706 MET A O 1
ATOM 5577 N N . PHE A 1 707 ? 5.003 -13.580 24.261 1.00 98.69 707 PHE A N 1
ATOM 5578 C CA . PHE A 1 707 ? 4.924 -13.918 25.675 1.00 98.69 707 PHE A CA 1
ATOM 5579 C C . PHE A 1 707 ? 6.056 -13.269 26.462 1.00 98.69 707 PHE A C 1
ATOM 5581 O O . PHE A 1 707 ? 7.134 -13.055 25.919 1.00 98.69 707 PHE A O 1
ATOM 5588 N N . ALA A 1 708 ? 5.840 -12.995 27.742 1.00 98.38 708 ALA A N 1
ATOM 5589 C CA . ALA A 1 708 ? 6.897 -12.604 28.675 1.00 98.38 708 ALA A CA 1
ATOM 5590 C C . ALA A 1 708 ? 6.504 -13.010 30.105 1.00 98.38 708 ALA A C 1
ATOM 5592 O O . ALA A 1 708 ? 5.310 -13.085 30.397 1.00 98.38 708 ALA A O 1
ATOM 5593 N N . PRO A 1 709 ? 7.463 -13.310 30.995 1.00 97.88 709 PRO A N 1
ATOM 5594 C CA . PRO A 1 709 ? 7.148 -13.624 32.383 1.00 97.88 709 PRO A CA 1
ATOM 5595 C C . PRO A 1 709 ? 6.668 -12.372 33.130 1.00 97.88 709 PRO A C 1
ATOM 5597 O O . PRO A 1 709 ? 7.266 -11.300 33.008 1.00 97.88 709 PRO A O 1
ATOM 5600 N N . ASP A 1 710 ? 5.617 -12.515 33.936 1.00 97.62 710 ASP A N 1
ATOM 5601 C CA . ASP A 1 710 ? 5.123 -11.448 34.812 1.00 97.62 710 ASP A CA 1
ATOM 5602 C C . ASP A 1 710 ? 5.966 -11.351 36.099 1.00 97.62 710 ASP A C 1
ATOM 5604 O O . ASP A 1 710 ? 5.592 -11.828 37.170 1.00 97.62 710 ASP A O 1
ATOM 5608 N N . VAL A 1 711 ? 7.174 -10.794 35.973 1.00 96.69 711 VAL A N 1
ATOM 5609 C CA . VAL A 1 711 ? 8.146 -10.636 37.069 1.00 96.69 711 VAL A CA 1
ATOM 5610 C C . VAL A 1 711 ? 8.781 -9.246 37.053 1.00 96.69 711 VAL A C 1
ATOM 5612 O O . VAL A 1 711 ? 8.835 -8.584 36.015 1.00 96.69 711 VAL A O 1
ATOM 5615 N N . SER A 1 712 ? 9.305 -8.793 38.191 1.00 95.62 712 SER A N 1
ATOM 5616 C CA . SER A 1 712 ? 10.114 -7.569 38.250 1.00 95.62 712 SER A CA 1
ATOM 5617 C C . SER A 1 712 ? 11.437 -7.746 37.497 1.00 95.62 712 SER A C 1
ATOM 5619 O O . SER A 1 712 ? 12.068 -8.800 37.586 1.00 95.62 712 SER A O 1
ATOM 5621 N N . GLN A 1 713 ? 11.875 -6.713 36.774 1.00 92.62 713 GLN A N 1
ATOM 5622 C CA . GLN A 1 713 ? 13.212 -6.668 36.177 1.00 92.62 713 GLN A CA 1
ATOM 5623 C C . GLN A 1 713 ? 14.285 -6.707 37.269 1.00 92.62 713 GLN A C 1
ATOM 5625 O O . GLN A 1 713 ? 14.138 -6.055 38.302 1.00 92.62 713 GLN A O 1
ATOM 5630 N N . MET A 1 714 ? 15.387 -7.420 37.018 1.00 91.31 714 MET A N 1
ATOM 5631 C CA . MET A 1 714 ? 16.513 -7.492 37.961 1.00 91.31 714 MET A CA 1
ATOM 5632 C C . MET A 1 714 ? 17.167 -6.120 38.180 1.00 91.31 714 MET A C 1
ATOM 5634 O O . MET A 1 714 ? 17.453 -5.740 39.308 1.00 91.31 714 MET A O 1
ATOM 5638 N N . HIS A 1 715 ? 17.384 -5.377 37.095 1.00 90.38 715 HIS A N 1
ATOM 5639 C CA . HIS A 1 715 ? 17.859 -3.997 37.115 1.00 90.38 715 HIS A CA 1
ATOM 5640 C C . HIS A 1 715 ? 17.058 -3.191 36.088 1.00 90.38 715 HIS A C 1
ATOM 5642 O O . HIS A 1 715 ? 16.720 -3.719 35.027 1.00 90.38 715 HIS A O 1
ATOM 5648 N N . VAL A 1 716 ? 16.786 -1.922 36.380 1.00 91.12 716 VAL A N 1
ATOM 5649 C CA . VAL A 1 716 ? 16.311 -0.942 35.393 1.00 91.12 716 VAL A CA 1
ATOM 5650 C C . VAL A 1 716 ? 17.514 -0.104 34.987 1.00 91.12 716 VAL A C 1
ATOM 5652 O O . VAL A 1 716 ? 18.220 0.399 35.858 1.00 91.12 716 VAL A O 1
ATOM 5655 N N . ILE A 1 717 ? 17.800 -0.002 33.690 1.00 88.50 717 ILE A N 1
ATOM 5656 C CA . ILE A 1 717 ? 18.984 0.710 33.195 1.00 88.50 717 ILE A CA 1
ATOM 5657 C C . ILE A 1 717 ? 18.553 2.014 32.524 1.00 88.50 717 ILE A C 1
ATOM 5659 O O . ILE A 1 717 ? 17.648 2.030 31.695 1.00 88.50 717 ILE A O 1
ATOM 5663 N N . ASP A 1 718 ? 19.241 3.109 32.843 1.00 86.00 718 ASP A N 1
ATOM 5664 C CA . ASP A 1 718 ? 19.200 4.318 32.021 1.00 86.00 718 ASP A CA 1
ATOM 5665 C C . ASP A 1 718 ? 20.121 4.093 30.815 1.00 86.00 718 ASP A C 1
ATOM 5667 O O . ASP A 1 718 ? 21.346 4.199 30.929 1.00 86.00 718 ASP A O 1
ATOM 5671 N N . HIS A 1 719 ? 19.557 3.752 29.651 1.00 84.31 719 HIS A N 1
ATOM 5672 C CA . HIS A 1 719 ? 20.346 3.484 28.439 1.00 84.31 719 HIS A CA 1
ATOM 5673 C C . HIS A 1 719 ? 21.134 4.702 27.942 1.00 84.31 719 HIS A C 1
ATOM 5675 O O . HIS A 1 719 ? 22.091 4.513 27.198 1.00 84.31 719 HIS A O 1
ATOM 5681 N N . GLY A 1 720 ? 20.784 5.928 28.352 1.00 80.06 720 GLY A N 1
ATOM 5682 C CA . GLY A 1 720 ? 21.561 7.128 28.037 1.00 80.06 720 GLY A CA 1
ATOM 5683 C C . GLY A 1 720 ? 22.861 7.224 28.840 1.00 80.06 720 GLY A C 1
ATOM 5684 O O . GLY A 1 720 ? 23.842 7.783 28.353 1.00 80.06 720 GLY A O 1
ATOM 5685 N N . LYS A 1 721 ? 22.883 6.654 30.052 1.00 84.00 721 LYS A N 1
ATOM 5686 C CA . LYS A 1 721 ? 24.061 6.625 30.942 1.00 84.00 721 LYS A CA 1
ATOM 5687 C C . LYS A 1 721 ? 24.763 5.268 30.990 1.00 84.00 721 LYS A C 1
ATOM 5689 O O . LYS A 1 721 ? 25.891 5.193 31.467 1.00 84.00 721 LYS A O 1
ATOM 5694 N N . GLY A 1 722 ? 24.096 4.201 30.550 1.00 78.88 722 GLY A N 1
ATOM 5695 C CA . GLY A 1 722 ? 24.582 2.823 30.654 1.00 78.88 722 GLY A CA 1
ATOM 5696 C C . GLY A 1 722 ? 24.676 2.307 32.096 1.00 78.88 722 GLY A C 1
ATOM 5697 O O . GLY A 1 722 ? 25.422 1.366 32.353 1.00 78.88 722 GLY A O 1
ATOM 5698 N N . GLN A 1 723 ? 23.959 2.922 33.044 1.00 82.19 723 GLN A N 1
ATOM 5699 C CA . GLN A 1 723 ? 24.047 2.629 34.481 1.00 82.19 723 GLN A CA 1
ATOM 5700 C C . GLN A 1 723 ? 22.672 2.279 35.078 1.00 82.19 723 GLN A C 1
ATOM 5702 O O . GLN A 1 723 ? 21.650 2.728 34.548 1.00 82.19 723 GLN A O 1
ATOM 5707 N N . PRO A 1 724 ? 22.620 1.498 36.175 1.00 86.56 724 PRO A N 1
ATOM 5708 C CA . PRO A 1 724 ? 21.375 1.223 36.887 1.00 86.56 724 PRO A CA 1
ATOM 5709 C C . PRO A 1 724 ? 20.696 2.486 37.425 1.00 86.56 724 PRO A C 1
ATOM 5711 O O . PRO A 1 724 ? 21.328 3.330 38.054 1.00 86.56 724 PRO A O 1
ATOM 5714 N N . ALA A 1 725 ? 19.386 2.586 37.211 1.00 89.12 725 ALA A N 1
ATOM 5715 C CA . ALA A 1 725 ? 18.520 3.562 37.856 1.00 89.12 725 ALA A CA 1
ATOM 5716 C C . ALA A 1 725 ? 18.038 2.980 39.195 1.00 89.12 725 ALA A C 1
ATOM 5718 O O . ALA A 1 725 ? 16.993 2.338 39.258 1.00 89.12 725 ALA A O 1
ATOM 5719 N N . GLU A 1 726 ? 18.821 3.170 40.262 1.00 80.88 726 GLU A N 1
ATOM 5720 C CA . GLU A 1 726 ? 18.622 2.508 41.569 1.00 80.88 726 GLU A CA 1
ATOM 5721 C C . GLU A 1 726 ? 17.235 2.724 42.204 1.00 80.88 726 GLU A C 1
ATOM 5723 O O . GLU A 1 726 ? 16.798 1.920 43.024 1.00 80.88 726 GLU A O 1
ATOM 5728 N N . THR A 1 727 ? 16.527 3.793 41.832 1.00 85.81 727 THR A N 1
ATOM 5729 C CA . THR A 1 727 ? 15.201 4.135 42.370 1.00 85.81 727 THR A CA 1
ATOM 5730 C C . THR A 1 727 ? 14.033 3.678 41.493 1.00 85.81 727 THR A C 1
ATOM 5732 O O . THR A 1 727 ? 12.880 3.827 41.901 1.00 85.81 727 THR A O 1
ATOM 5735 N N . GLU A 1 728 ? 14.290 3.127 40.303 1.00 88.56 728 GLU A N 1
ATOM 5736 C CA . GLU A 1 728 ? 13.247 2.669 39.383 1.00 88.56 728 GLU A CA 1
ATOM 5737 C C . GLU A 1 728 ? 13.025 1.156 39.479 1.00 88.56 728 GLU A C 1
ATOM 5739 O O . GLU A 1 728 ? 13.959 0.359 39.528 1.00 88.56 728 GLU A O 1
ATOM 5744 N N . SER A 1 729 ? 11.758 0.741 39.431 1.00 91.31 729 SER A N 1
ATOM 5745 C CA . SER A 1 729 ? 11.367 -0.662 39.295 1.00 91.31 729 SER A CA 1
ATOM 5746 C C . SER A 1 729 ? 10.384 -0.805 38.140 1.00 91.31 729 SER A C 1
ATOM 5748 O O . SER A 1 729 ? 9.446 -0.017 38.010 1.00 91.31 729 SER A O 1
ATOM 5750 N N . ARG A 1 730 ? 10.611 -1.802 37.282 1.00 94.88 730 ARG A N 1
ATOM 5751 C CA . ARG A 1 730 ? 9.763 -2.106 36.124 1.00 94.88 730 ARG A CA 1
ATOM 5752 C C . ARG A 1 730 ? 9.460 -3.594 36.060 1.00 94.88 730 ARG A C 1
ATOM 5754 O O . ARG A 1 730 ? 10.230 -4.418 36.549 1.00 94.88 730 ARG A O 1
ATOM 5761 N N . ASN A 1 731 ? 8.335 -3.930 35.444 1.00 97.56 731 ASN A N 1
ATOM 5762 C CA . ASN A 1 731 ? 7.885 -5.302 35.251 1.00 97.56 731 ASN A CA 1
ATOM 5763 C C . ASN A 1 731 ? 8.187 -5.770 33.819 1.00 97.56 731 ASN A C 1
ATOM 5765 O O . ASN A 1 731 ? 7.942 -5.044 32.856 1.00 97.56 731 ASN A O 1
ATOM 5769 N N . VAL A 1 732 ? 8.700 -6.992 33.688 1.00 97.88 732 VAL A N 1
ATOM 5770 C CA . VAL A 1 732 ? 9.161 -7.585 32.427 1.00 97.88 732 VAL A CA 1
ATOM 5771 C C . VAL A 1 732 ? 8.025 -7.715 31.406 1.00 97.88 732 VAL A C 1
ATOM 5773 O O . VAL A 1 732 ? 8.200 -7.301 30.260 1.00 97.88 732 VAL A O 1
ATOM 5776 N N . LEU A 1 733 ? 6.852 -8.217 31.809 1.00 97.94 733 LEU A N 1
ATOM 5777 C CA . LEU A 1 733 ? 5.677 -8.344 30.937 1.00 97.94 733 LEU A CA 1
ATOM 5778 C C . LEU A 1 733 ? 5.182 -6.972 30.460 1.00 97.94 733 LEU A C 1
ATOM 5780 O O . LEU A 1 733 ? 4.950 -6.775 29.264 1.00 97.94 733 LEU A O 1
ATOM 5784 N N . SER A 1 734 ? 5.078 -6.012 31.382 1.00 97.50 734 SER A N 1
ATOM 5785 C CA . SER A 1 734 ? 4.670 -4.633 31.080 1.00 97.50 734 SER A CA 1
ATOM 5786 C C . SER A 1 734 ? 5.622 -3.947 30.096 1.00 97.50 734 SER A C 1
ATOM 5788 O O . SER A 1 734 ? 5.174 -3.315 29.141 1.00 97.50 734 SER A O 1
ATOM 5790 N N . GLU A 1 735 ? 6.937 -4.094 30.275 1.00 97.62 735 GLU A N 1
ATOM 5791 C CA . GLU A 1 735 ? 7.911 -3.482 29.367 1.00 97.62 735 GLU A CA 1
ATOM 5792 C C . GLU A 1 735 ? 7.944 -4.188 28.007 1.00 97.62 735 GLU A C 1
ATOM 5794 O O . GLU A 1 735 ? 7.985 -3.523 26.970 1.00 97.62 735 GLU A O 1
ATOM 5799 N N . SER A 1 736 ? 7.830 -5.518 27.966 1.00 98.25 736 SER A N 1
ATOM 5800 C CA . SER A 1 736 ? 7.717 -6.260 26.705 1.00 98.25 736 SER A CA 1
ATOM 5801 C C . SER A 1 736 ? 6.442 -5.931 25.917 1.00 98.25 736 SER A C 1
ATOM 5803 O O . SER A 1 736 ? 6.457 -6.004 24.684 1.00 98.25 736 SER A O 1
ATOM 5805 N N . ALA A 1 737 ? 5.368 -5.475 26.575 1.00 96.75 737 ALA A N 1
ATOM 5806 C CA . ALA A 1 737 ? 4.162 -4.987 25.901 1.00 96.75 737 ALA A CA 1
ATOM 5807 C C . ALA A 1 737 ? 4.443 -3.804 24.953 1.00 96.75 737 ALA A C 1
ATOM 5809 O O . ALA A 1 737 ? 3.716 -3.624 23.973 1.00 96.75 737 ALA A O 1
ATOM 5810 N N . ARG A 1 738 ? 5.517 -3.031 25.189 1.00 96.88 738 ARG A N 1
ATOM 5811 C CA . ARG A 1 738 ? 5.956 -1.937 24.304 1.00 96.88 738 ARG A CA 1
ATOM 5812 C C . ARG A 1 738 ? 6.406 -2.459 22.937 1.00 96.88 738 ARG A C 1
ATOM 5814 O O . ARG A 1 738 ? 6.035 -1.884 21.916 1.00 96.88 738 ARG A O 1
ATOM 5821 N N . ILE A 1 739 ? 7.146 -3.572 22.910 1.00 96.81 739 ILE A N 1
ATOM 5822 C CA . ILE A 1 739 ? 7.569 -4.250 21.671 1.00 96.81 739 ILE A CA 1
ATOM 5823 C C . ILE A 1 739 ? 6.358 -4.909 21.001 1.00 96.81 739 ILE A C 1
ATOM 5825 O O . ILE A 1 739 ? 6.147 -4.762 19.798 1.00 96.81 739 ILE A O 1
ATOM 5829 N N . ALA A 1 740 ? 5.519 -5.578 21.794 1.00 95.00 740 ALA A N 1
ATOM 5830 C CA . ALA A 1 740 ? 4.359 -6.320 21.309 1.00 95.00 740 ALA A CA 1
ATOM 5831 C C . ALA A 1 740 ? 3.154 -5.445 20.909 1.00 95.00 740 ALA A C 1
ATOM 5833 O O . ALA A 1 740 ? 2.129 -5.970 20.472 1.00 95.00 740 ALA A O 1
ATOM 5834 N N . ARG A 1 741 ? 3.247 -4.115 21.071 1.00 93.62 741 ARG A N 1
ATOM 5835 C CA . ARG A 1 741 ? 2.150 -3.153 20.852 1.00 93.62 741 ARG A CA 1
ATOM 5836 C C . ARG A 1 741 ? 0.874 -3.528 21.618 1.00 93.62 741 ARG A C 1
ATOM 5838 O O . ARG A 1 741 ? -0.227 -3.464 21.082 1.00 93.62 741 ARG A O 1
ATOM 5845 N N . GLY A 1 742 ? 1.044 -3.955 22.867 1.00 92.25 742 GLY A N 1
ATOM 5846 C CA . GLY A 1 742 ? -0.034 -4.398 23.754 1.00 92.25 742 GLY A CA 1
ATOM 5847 C C . GLY A 1 742 ? -0.498 -5.846 23.550 1.00 92.25 742 GLY A C 1
ATOM 5848 O O . GLY A 1 742 ? -1.144 -6.386 24.442 1.00 92.25 742 GLY A O 1
ATOM 5849 N N . ASN A 1 743 ? -0.141 -6.510 22.444 1.00 93.31 743 ASN A N 1
ATOM 5850 C CA . ASN A 1 743 ? -0.522 -7.902 22.187 1.00 93.31 743 ASN A CA 1
ATOM 5851 C C . ASN A 1 743 ? 0.491 -8.891 22.789 1.00 93.31 743 ASN A C 1
ATOM 5853 O O . ASN A 1 743 ? 1.254 -9.540 22.071 1.00 93.31 743 ASN A O 1
ATOM 5857 N N . ILE A 1 744 ? 0.525 -8.969 24.119 1.00 97.44 744 ILE A N 1
ATOM 5858 C CA . ILE A 1 744 ? 1.416 -9.859 24.868 1.00 97.44 744 ILE A CA 1
ATOM 5859 C C . ILE A 1 744 ? 0.643 -10.660 25.912 1.00 97.44 744 ILE A C 1
ATOM 5861 O O . ILE A 1 744 ? -0.329 -10.182 26.493 1.00 97.44 744 ILE A O 1
ATOM 5865 N N . THR A 1 745 ? 1.068 -11.898 26.145 1.00 97.81 745 THR A N 1
ATOM 5866 C CA . THR A 1 745 ? 0.478 -12.791 27.148 1.00 97.81 745 THR A CA 1
ATOM 5867 C C . THR A 1 745 ? 1.524 -13.188 28.189 1.00 97.81 745 THR A C 1
ATOM 5869 O O . THR A 1 745 ? 2.705 -13.309 27.879 1.00 97.81 745 THR A O 1
ATOM 5872 N N . ASP A 1 746 ? 1.100 -13.426 29.427 1.00 97.69 746 ASP A N 1
ATOM 5873 C CA . ASP A 1 746 ? 1.966 -14.022 30.448 1.00 97.69 746 ASP A CA 1
ATOM 5874 C C . ASP A 1 746 ? 2.521 -15.384 29.975 1.00 97.69 746 ASP A C 1
ATOM 5876 O O . ASP A 1 746 ? 1.767 -16.252 29.515 1.00 97.69 746 ASP A O 1
ATOM 5880 N N . LEU A 1 747 ? 3.839 -15.570 30.094 1.00 97.88 747 LEU A N 1
ATOM 5881 C CA . LEU A 1 747 ? 4.556 -16.796 29.739 1.00 97.88 747 LEU A CA 1
ATOM 5882 C C . LEU A 1 747 ? 4.008 -18.035 30.461 1.00 97.88 747 LEU A C 1
ATOM 5884 O O . LEU A 1 747 ? 4.017 -19.126 29.884 1.00 97.88 747 LEU A O 1
ATOM 5888 N N . ALA A 1 748 ? 3.443 -17.879 31.662 1.00 96.62 748 ALA A N 1
ATOM 5889 C CA . ALA A 1 748 ? 2.784 -18.966 32.386 1.00 96.62 748 ALA A CA 1
ATOM 5890 C C . ALA A 1 748 ? 1.668 -19.646 31.558 1.00 96.62 748 ALA A C 1
ATOM 5892 O O . ALA A 1 748 ? 1.413 -20.841 31.708 1.00 96.62 748 ALA A O 1
ATOM 5893 N N . LYS A 1 749 ? 1.041 -18.917 30.623 1.00 96.19 749 LYS A N 1
ATOM 5894 C CA . LYS A 1 749 ? -0.052 -19.409 29.766 1.00 96.19 749 LYS A CA 1
ATOM 5895 C C . LYS A 1 749 ? 0.425 -20.068 28.467 1.00 96.19 749 LYS A C 1
ATOM 5897 O O . LYS A 1 749 ? -0.395 -20.641 27.747 1.00 96.19 749 LYS A O 1
ATOM 5902 N N . LEU A 1 750 ? 1.718 -19.996 28.138 1.00 97.12 750 LEU A N 1
ATOM 5903 C CA . LEU A 1 750 ? 2.257 -20.642 26.942 1.00 97.12 750 LEU A CA 1
ATOM 5904 C C . LEU A 1 750 ? 2.209 -22.169 27.097 1.00 97.12 750 LEU A C 1
ATOM 5906 O O . LEU A 1 750 ? 2.740 -22.733 28.056 1.00 97.12 750 LEU A O 1
ATOM 5910 N N . SER A 1 751 ? 1.595 -22.828 26.113 1.00 93.56 751 SER A N 1
ATOM 5911 C CA . SER A 1 751 ? 1.589 -24.282 25.959 1.00 93.56 751 SER A CA 1
ATOM 5912 C C . SER A 1 751 ? 2.215 -24.681 24.625 1.00 93.56 751 SER A C 1
ATOM 5914 O O . SER A 1 751 ? 1.837 -24.160 23.566 1.00 93.56 751 SER A O 1
ATOM 5916 N N . ALA A 1 752 ? 3.124 -25.657 24.678 1.00 94.25 752 ALA A N 1
ATOM 5917 C CA . ALA A 1 752 ? 3.771 -26.229 23.502 1.00 94.25 752 ALA A CA 1
ATOM 5918 C C . ALA A 1 752 ? 2.782 -26.930 22.560 1.00 94.25 752 ALA A C 1
ATOM 5920 O O . ALA A 1 752 ? 3.087 -27.094 21.386 1.00 94.25 752 ALA A O 1
ATOM 5921 N N . SER A 1 753 ? 1.583 -27.326 23.010 1.00 93.00 753 SER A N 1
ATOM 5922 C CA . SER A 1 753 ? 0.573 -27.943 22.134 1.00 93.00 753 SER A CA 1
ATOM 5923 C C . SER A 1 753 ? 0.023 -26.975 21.084 1.00 93.00 753 SER A C 1
ATOM 5925 O O . SER A 1 753 ? -0.329 -27.405 19.989 1.00 93.00 753 SER A O 1
ATOM 5927 N N . ASN A 1 754 ? -0.025 -25.679 21.404 1.00 93.19 754 ASN A N 1
ATOM 5928 C CA . ASN A 1 754 ? -0.749 -24.672 20.620 1.00 93.19 754 ASN A CA 1
ATOM 5929 C C . ASN A 1 754 ? 0.135 -23.935 19.602 1.00 93.19 754 ASN A C 1
ATOM 5931 O O . ASN A 1 754 ? -0.376 -23.139 18.818 1.00 93.19 754 ASN A O 1
ATOM 5935 N N . HIS A 1 755 ? 1.441 -24.199 19.621 1.00 96.94 755 HIS A N 1
ATOM 5936 C CA . HIS A 1 755 ? 2.442 -23.537 18.786 1.00 96.94 755 HIS A CA 1
ATOM 5937 C C . HIS A 1 755 ? 3.358 -24.577 18.157 1.00 96.94 755 HIS A C 1
ATOM 5939 O O . HIS A 1 755 ? 3.657 -25.585 18.783 1.00 96.94 755 HIS A O 1
ATOM 5945 N N . ASP A 1 756 ? 3.818 -24.338 16.941 1.00 97.56 756 ASP A N 1
ATOM 5946 C CA . ASP A 1 756 ? 4.712 -25.207 16.183 1.00 97.56 756 ASP A CA 1
ATOM 5947 C C . ASP A 1 756 ? 6.196 -24.943 16.487 1.00 97.56 756 ASP A C 1
ATOM 5949 O O . ASP A 1 756 ? 7.003 -25.853 16.335 1.00 97.56 756 ASP A O 1
ATOM 5953 N N . ALA A 1 757 ? 6.560 -23.743 16.955 1.00 98.19 757 ALA A N 1
ATOM 5954 C CA . ALA A 1 757 ? 7.930 -23.381 17.338 1.00 98.19 757 ALA A CA 1
ATOM 5955 C C . ALA A 1 757 ? 7.961 -22.320 18.451 1.00 98.19 757 ALA A C 1
ATOM 5957 O O . ALA A 1 757 ? 6.960 -21.635 18.686 1.00 98.19 757 ALA A O 1
ATOM 5958 N N . VAL A 1 758 ? 9.117 -22.150 19.100 1.00 98.62 758 VAL A N 1
ATOM 5959 C CA . VAL A 1 758 ? 9.367 -21.052 20.050 1.00 98.62 758 VAL A CA 1
ATOM 5960 C C . VAL A 1 758 ? 10.689 -20.349 19.743 1.00 98.62 758 VAL A C 1
ATOM 5962 O O . VAL A 1 758 ? 11.675 -21.005 19.415 1.00 98.62 758 VAL A O 1
ATOM 5965 N N . ILE A 1 759 ? 10.720 -19.018 19.829 1.00 98.75 759 ILE A N 1
ATOM 5966 C CA . ILE A 1 759 ? 11.919 -18.203 19.599 1.00 98.75 759 ILE A CA 1
ATOM 5967 C C . ILE A 1 759 ? 12.170 -17.259 20.779 1.00 98.75 759 ILE A C 1
ATOM 5969 O O . ILE A 1 759 ? 11.253 -16.591 21.258 1.00 98.75 759 ILE A O 1
ATOM 5973 N N . PHE A 1 760 ? 13.429 -17.177 21.206 1.00 98.62 760 PHE A N 1
ATOM 5974 C CA . PHE A 1 760 ? 13.929 -16.282 22.245 1.00 98.62 760 PHE A CA 1
ATOM 5975 C C . PHE A 1 760 ? 14.885 -15.257 21.615 1.00 98.62 760 PHE A C 1
ATOM 5977 O O . PHE A 1 760 ? 15.980 -15.629 21.186 1.00 98.62 760 PHE A O 1
ATOM 5984 N N . PRO A 1 761 ? 14.497 -13.974 21.524 1.00 97.94 761 PRO A N 1
ATOM 5985 C CA . PRO A 1 761 ? 15.431 -12.903 21.201 1.00 97.94 761 PRO A CA 1
ATOM 5986 C C . PRO A 1 761 ? 16.486 -12.730 22.304 1.00 97.94 761 PRO A C 1
ATOM 5988 O O . PRO A 1 761 ? 16.286 -13.151 23.447 1.00 97.94 761 PRO A O 1
ATOM 5991 N N . GLY A 1 762 ? 17.596 -12.075 21.975 1.00 94.31 762 GLY A N 1
ATOM 5992 C CA . GLY A 1 762 ? 18.639 -11.725 22.928 1.00 94.31 762 GLY A CA 1
ATOM 5993 C C . GLY A 1 762 ? 18.408 -10.388 23.633 1.00 94.31 762 GLY A C 1
ATOM 5994 O O . GLY A 1 762 ? 17.280 -9.965 23.903 1.00 94.31 762 GLY A O 1
ATOM 5995 N N . GLY A 1 763 ? 19.518 -9.729 23.964 1.00 93.44 763 GLY A N 1
ATOM 5996 C CA . GLY A 1 763 ? 19.579 -8.651 24.950 1.00 93.44 763 GLY A CA 1
ATOM 5997 C C . GLY A 1 763 ? 19.881 -9.174 26.356 1.00 93.44 763 GLY A C 1
ATOM 5998 O O . GLY A 1 763 ? 19.638 -10.337 26.689 1.00 93.44 763 GLY A O 1
ATOM 5999 N N . PHE A 1 764 ? 20.420 -8.309 27.214 1.00 92.31 764 PHE A N 1
ATOM 6000 C CA . PHE A 1 764 ? 20.812 -8.681 28.575 1.00 92.31 764 PHE A CA 1
ATOM 6001 C C . PHE A 1 764 ? 19.624 -9.111 29.442 1.00 92.31 764 PHE A C 1
ATOM 6003 O O . PHE A 1 764 ? 19.833 -9.808 30.433 1.00 92.31 764 PHE A O 1
ATOM 6010 N N . GLY A 1 765 ? 18.381 -8.786 29.072 1.00 94.31 765 GLY A N 1
ATOM 6011 C CA . GLY A 1 765 ? 17.190 -9.324 29.729 1.00 94.31 765 GLY A CA 1
ATOM 6012 C C . GLY A 1 765 ? 17.103 -10.855 29.661 1.00 94.31 765 GLY A C 1
ATOM 6013 O O . GLY A 1 765 ? 16.618 -11.470 30.607 1.00 94.31 765 GLY A O 1
ATOM 6014 N N . ALA A 1 766 ? 17.642 -11.511 28.628 1.00 96.12 766 ALA A N 1
ATOM 6015 C CA . ALA A 1 766 ? 17.720 -12.975 28.602 1.00 96.12 766 ALA A CA 1
ATOM 6016 C C . ALA A 1 766 ? 18.673 -13.519 29.692 1.00 96.12 766 ALA A C 1
ATOM 6018 O O . ALA A 1 766 ? 18.381 -14.521 30.348 1.00 96.12 766 ALA A O 1
ATOM 6019 N N . ALA A 1 767 ? 19.777 -12.813 29.948 1.00 93.44 767 ALA A N 1
ATOM 6020 C CA . ALA A 1 767 ? 20.762 -13.167 30.971 1.00 93.44 767 ALA A CA 1
ATOM 6021 C C . ALA A 1 767 ? 20.396 -12.690 32.395 1.00 93.44 767 ALA A C 1
ATOM 6023 O O . ALA A 1 767 ? 20.963 -13.203 33.357 1.00 93.44 767 ALA A O 1
ATOM 6024 N N . LYS A 1 768 ? 19.495 -11.704 32.531 1.00 94.00 768 LYS A N 1
ATOM 6025 C CA . LYS A 1 768 ? 19.109 -11.067 33.809 1.00 94.00 768 LYS A CA 1
ATOM 6026 C C . LYS A 1 768 ? 17.690 -11.399 34.286 1.00 94.00 768 LYS A C 1
ATOM 6028 O O . LYS A 1 768 ? 17.462 -11.492 35.485 1.00 94.00 768 LYS A O 1
ATOM 6033 N N . ASN A 1 769 ? 16.728 -11.527 33.371 1.00 96.69 769 ASN A N 1
ATOM 6034 C CA . ASN A 1 769 ? 15.302 -11.688 33.689 1.00 96.69 769 ASN A CA 1
ATOM 6035 C C . ASN A 1 769 ? 14.791 -13.099 33.353 1.00 96.69 769 ASN A C 1
ATOM 6037 O O . ASN A 1 769 ? 14.001 -13.668 34.106 1.00 96.69 769 ASN A O 1
ATOM 6041 N N . LEU A 1 770 ? 15.244 -13.685 32.235 1.00 97.62 770 LEU A N 1
ATOM 6042 C CA . LEU A 1 770 ? 14.930 -15.085 31.896 1.00 97.62 770 LEU A CA 1
ATOM 6043 C C . LEU A 1 770 ? 15.858 -16.081 32.607 1.00 97.62 770 LEU A C 1
ATOM 6045 O O . LEU A 1 770 ? 15.543 -17.267 32.693 1.00 97.62 770 LEU A O 1
ATOM 6049 N N . SER A 1 771 ? 16.986 -15.605 33.130 1.00 96.38 771 SER A N 1
ATOM 6050 C CA . SER A 1 771 ? 17.947 -16.368 33.924 1.00 96.38 771 SER A CA 1
ATOM 6051 C C . SER A 1 771 ? 18.738 -15.446 34.851 1.00 96.38 771 SER A C 1
ATOM 6053 O O . SER A 1 771 ? 18.589 -14.230 34.784 1.00 96.38 771 SER A O 1
ATOM 6055 N N . THR A 1 772 ? 19.595 -16.022 35.692 1.00 94.06 772 THR A N 1
ATOM 6056 C CA . THR A 1 772 ? 20.569 -15.290 36.516 1.00 94.06 772 THR A CA 1
ATOM 6057 C C . THR A 1 772 ? 21.986 -15.303 35.929 1.00 94.06 772 THR A C 1
ATOM 6059 O O . THR A 1 772 ? 22.948 -15.004 36.629 1.00 94.06 772 THR A O 1
ATOM 6062 N N . PHE A 1 773 ? 22.145 -15.639 34.642 1.00 93.31 773 PHE A N 1
ATOM 6063 C CA . PHE A 1 773 ? 23.453 -15.803 33.990 1.00 93.31 773 PHE A CA 1
ATOM 6064 C C . PHE A 1 773 ? 24.355 -14.570 34.089 1.00 93.31 773 PHE A C 1
ATOM 6066 O O . PHE A 1 773 ? 25.557 -14.708 34.294 1.00 93.31 773 PHE A O 1
ATOM 6073 N N . ALA A 1 774 ? 23.784 -13.369 34.010 1.00 87.94 774 ALA A N 1
ATOM 6074 C CA . ALA A 1 774 ? 24.543 -12.124 34.099 1.00 87.94 774 ALA A CA 1
ATOM 6075 C C . ALA A 1 774 ? 25.248 -11.917 35.455 1.00 87.94 774 ALA A C 1
ATOM 6077 O O . ALA A 1 774 ? 26.172 -11.112 35.522 1.00 87.94 774 ALA A O 1
ATOM 6078 N N . VAL A 1 775 ? 24.801 -12.599 36.517 1.00 87.56 775 VAL A N 1
ATOM 6079 C CA . VAL A 1 775 ? 25.352 -12.480 37.879 1.00 87.56 775 VAL A CA 1
ATOM 6080 C C . VAL A 1 775 ? 26.055 -13.770 38.304 1.00 87.56 775 VAL A C 1
ATOM 6082 O O . VAL A 1 775 ? 27.167 -13.722 38.819 1.00 87.56 775 VAL A O 1
ATOM 6085 N N . ASP A 1 776 ? 25.438 -14.922 38.036 1.00 89.62 776 ASP A N 1
ATOM 6086 C CA . ASP A 1 776 ? 25.889 -16.229 38.532 1.00 89.62 776 ASP A CA 1
ATOM 6087 C C . ASP A 1 776 ? 26.764 -16.999 37.518 1.00 89.62 776 ASP A C 1
ATOM 6089 O O . ASP A 1 776 ? 27.297 -18.066 37.830 1.00 89.62 776 ASP A O 1
ATOM 6093 N N . GLY A 1 777 ? 26.900 -16.507 36.280 1.00 89.88 777 GLY A N 1
ATOM 6094 C CA . GLY A 1 777 ? 27.697 -17.146 35.231 1.00 89.88 777 GLY A CA 1
ATOM 6095 C C . GLY A 1 777 ? 27.287 -18.602 34.980 1.00 89.88 777 GLY A C 1
ATOM 6096 O O . GLY A 1 777 ? 26.128 -18.895 34.691 1.00 89.88 777 GLY A O 1
ATOM 6097 N N . LYS A 1 778 ? 28.233 -19.542 35.097 1.00 85.56 778 LYS A N 1
ATOM 6098 C CA . LYS A 1 778 ? 27.981 -20.982 34.883 1.00 85.56 778 LYS A CA 1
ATOM 6099 C C . LYS A 1 778 ? 27.023 -21.607 35.908 1.00 85.56 778 LYS A C 1
ATOM 6101 O O . LYS A 1 778 ? 26.399 -22.620 35.611 1.00 85.56 778 LYS A O 1
ATOM 6106 N N . ASP A 1 779 ? 26.895 -21.016 37.095 1.00 89.31 779 ASP A N 1
ATOM 6107 C CA . ASP A 1 779 ? 26.057 -21.538 38.181 1.00 89.31 779 ASP A CA 1
ATOM 6108 C C . ASP A 1 779 ? 24.621 -20.982 38.114 1.00 89.31 779 ASP A C 1
ATOM 6110 O O . ASP A 1 779 ? 23.826 -21.125 39.049 1.00 89.31 779 ASP A O 1
ATOM 6114 N N . CYS A 1 780 ? 24.266 -20.361 36.985 1.00 92.69 780 CYS A N 1
ATOM 6115 C CA . CYS A 1 780 ? 22.994 -19.691 36.796 1.00 92.69 780 CYS A CA 1
ATOM 6116 C C . CYS A 1 780 ? 21.776 -20.610 36.904 1.00 92.69 780 CYS A C 1
ATOM 6118 O O . CYS A 1 780 ? 21.801 -21.826 36.653 1.00 92.69 780 CYS A O 1
ATOM 6120 N N . LYS A 1 781 ? 20.656 -19.972 37.238 1.00 94.38 781 LYS A N 1
ATOM 6121 C CA . LYS A 1 781 ? 19.321 -20.561 37.230 1.00 94.38 781 LYS A CA 1
ATOM 6122 C C . LYS A 1 781 ? 18.503 -19.919 36.122 1.00 94.38 781 LYS A C 1
ATOM 6124 O O . LYS A 1 781 ? 18.603 -18.718 35.884 1.00 94.38 781 LYS A O 1
ATOM 6129 N N . VAL A 1 782 ? 17.679 -20.720 35.459 1.00 97.00 782 VAL A N 1
ATOM 6130 C CA . VAL A 1 782 ? 16.710 -20.246 34.466 1.00 97.00 782 VAL A CA 1
ATOM 6131 C C . VAL A 1 782 ? 15.365 -20.041 35.162 1.00 97.00 782 VAL A C 1
ATOM 6133 O O . VAL A 1 782 ? 15.021 -20.772 36.091 1.00 97.00 782 VAL A O 1
ATOM 6136 N N . ASN A 1 783 ? 14.617 -19.015 34.754 1.00 97.69 783 ASN A N 1
ATOM 6137 C CA . ASN A 1 783 ? 13.264 -18.776 35.246 1.00 97.69 783 ASN A CA 1
ATOM 6138 C C . ASN A 1 783 ? 12.403 -20.040 35.042 1.00 97.69 783 ASN A C 1
ATOM 6140 O O . ASN A 1 783 ? 12.470 -20.674 33.990 1.00 97.69 783 ASN A O 1
ATOM 6144 N N . LYS A 1 784 ? 11.582 -20.403 36.036 1.00 96.94 784 LYS A N 1
ATOM 6145 C CA . LYS A 1 784 ? 10.822 -21.665 36.033 1.00 96.94 784 LYS A CA 1
ATOM 6146 C C . LYS A 1 784 ? 9.905 -21.817 34.815 1.00 96.94 784 LYS A C 1
ATOM 6148 O O . LYS A 1 784 ? 9.797 -22.920 34.284 1.00 96.94 784 LYS A O 1
ATOM 6153 N N . ASP A 1 785 ? 9.276 -20.736 34.354 1.00 97.00 785 ASP A N 1
ATOM 6154 C CA . ASP A 1 785 ? 8.418 -20.772 33.167 1.00 97.00 785 ASP A CA 1
ATOM 6155 C C . ASP A 1 785 ? 9.222 -20.906 31.875 1.00 97.00 785 ASP A C 1
ATOM 6157 O O . ASP A 1 785 ? 8.822 -21.640 30.975 1.00 97.00 785 ASP A O 1
ATOM 6161 N N . VAL A 1 786 ? 10.392 -20.270 31.800 1.00 97.94 786 VAL A N 1
ATOM 6162 C CA . VAL A 1 786 ? 11.312 -20.415 30.661 1.00 97.94 786 VAL A CA 1
ATOM 6163 C C . VAL A 1 786 ? 11.858 -21.842 30.591 1.00 97.94 786 VAL A C 1
ATOM 6165 O O . VAL A 1 786 ? 11.857 -22.451 29.523 1.00 97.94 786 VAL A O 1
ATOM 6168 N N . GLU A 1 787 ? 12.271 -22.404 31.729 1.00 97.69 787 GLU A N 1
ATOM 6169 C CA . GLU A 1 787 ? 12.746 -23.786 31.828 1.00 97.69 787 GLU A CA 1
ATOM 6170 C C . GLU A 1 787 ? 11.651 -24.784 31.422 1.00 97.69 787 GLU A C 1
ATOM 6172 O O . GLU A 1 787 ? 11.919 -25.706 30.647 1.00 97.69 787 GLU A O 1
ATOM 6177 N N . ARG A 1 788 ? 10.412 -24.575 31.892 1.00 97.81 788 ARG A N 1
ATOM 6178 C CA . ARG A 1 788 ? 9.235 -25.354 31.480 1.00 97.81 788 ARG A CA 1
ATOM 6179 C C . ARG A 1 788 ? 9.033 -25.288 29.969 1.00 97.81 788 ARG A C 1
ATOM 6181 O O . ARG A 1 788 ? 8.961 -26.332 29.331 1.00 97.81 788 ARG A O 1
ATOM 6188 N N . VAL A 1 789 ? 8.996 -24.088 29.388 1.00 98.25 789 VAL A N 1
ATOM 6189 C CA . VAL A 1 789 ? 8.770 -23.887 27.947 1.00 98.25 789 VAL A CA 1
ATOM 6190 C C . VAL A 1 789 ? 9.855 -24.567 27.110 1.00 98.25 789 VAL A C 1
ATOM 6192 O O . VAL A 1 789 ? 9.526 -25.299 26.179 1.00 98.25 789 VAL A O 1
ATOM 6195 N N . LEU A 1 790 ? 11.136 -24.402 27.453 1.00 98.19 790 LEU A N 1
ATOM 6196 C CA . LEU A 1 790 ? 12.233 -25.061 26.734 1.00 98.19 790 LEU A CA 1
ATOM 6197 C C . LEU A 1 790 ? 12.113 -26.592 26.790 1.00 98.19 790 LEU A C 1
ATOM 6199 O O . LEU A 1 790 ? 12.236 -27.255 25.759 1.00 98.19 790 LEU A O 1
ATOM 6203 N N . LYS A 1 791 ? 11.819 -27.158 27.968 1.00 97.75 791 LYS A N 1
ATOM 6204 C CA . LYS A 1 791 ? 11.624 -28.607 28.140 1.00 97.75 791 LYS A CA 1
ATOM 6205 C C . LYS A 1 791 ? 10.395 -29.122 27.393 1.00 97.75 791 LYS A C 1
ATOM 6207 O O . LYS A 1 791 ? 10.483 -30.171 26.757 1.00 97.75 791 LYS A O 1
ATOM 6212 N N . ASP A 1 792 ? 9.280 -28.398 27.434 1.00 97.75 792 ASP A N 1
ATOM 6213 C CA . ASP A 1 792 ? 8.024 -28.797 26.795 1.00 97.75 792 ASP A CA 1
ATOM 6214 C C . ASP A 1 792 ? 8.142 -28.796 25.264 1.00 97.75 792 ASP A C 1
ATOM 6216 O O . ASP A 1 792 ? 7.742 -29.769 24.620 1.00 97.75 792 ASP A O 1
ATOM 6220 N N . PHE A 1 793 ? 8.739 -27.756 24.668 1.00 98.00 793 PHE A N 1
ATOM 6221 C CA . PHE A 1 793 ? 8.966 -27.701 23.217 1.00 98.00 793 PHE A CA 1
ATOM 6222 C C . PHE A 1 793 ? 9.985 -28.748 22.755 1.00 98.00 793 PHE A C 1
ATOM 6224 O O . PHE A 1 793 ? 9.743 -29.432 21.758 1.00 98.00 793 PHE A O 1
ATOM 6231 N N . HIS A 1 794 ? 11.073 -28.939 23.508 1.00 97.62 794 HIS A N 1
ATOM 6232 C CA . HIS A 1 794 ? 12.068 -29.963 23.200 1.00 97.62 794 HIS A CA 1
ATOM 6233 C C . HIS A 1 794 ? 11.469 -31.377 23.278 1.00 97.62 794 HIS A C 1
ATOM 6235 O O . HIS A 1 794 ? 11.607 -32.162 22.340 1.00 97.62 794 HIS A O 1
ATOM 6241 N N . LYS A 1 795 ? 10.711 -31.687 24.342 1.00 96.62 795 LYS A N 1
ATOM 6242 C CA . LYS A 1 795 ? 10.007 -32.971 24.503 1.00 96.62 795 LYS A CA 1
ATOM 6243 C C . LYS A 1 795 ? 8.963 -33.206 23.407 1.00 96.62 795 LYS A C 1
ATOM 6245 O O . LYS A 1 795 ? 8.770 -34.343 22.988 1.00 96.62 795 LYS A O 1
ATOM 6250 N N . ALA A 1 796 ? 8.305 -32.148 22.934 1.00 96.12 796 ALA A N 1
ATOM 6251 C CA . ALA A 1 796 ? 7.362 -32.210 21.819 1.00 96.12 796 ALA A CA 1
ATOM 6252 C C . ALA A 1 796 ? 8.043 -32.322 20.439 1.00 96.12 796 ALA A C 1
ATOM 6254 O O . ALA A 1 796 ? 7.347 -32.421 19.429 1.00 96.12 796 ALA A O 1
ATOM 6255 N N . GLY A 1 797 ? 9.380 -32.289 20.369 1.00 95.69 797 GLY A N 1
ATOM 6256 C CA . GLY A 1 797 ? 10.125 -32.333 19.111 1.00 95.69 797 GLY A CA 1
ATOM 6257 C C . GLY A 1 797 ? 9.873 -31.110 18.226 1.00 95.69 797 GLY A C 1
ATOM 6258 O O . GLY A 1 797 ? 9.889 -31.233 16.996 1.00 95.69 797 GLY A O 1
ATOM 6259 N N . LYS A 1 798 ? 9.607 -29.952 18.838 1.00 97.25 798 LYS A N 1
ATOM 6260 C CA . LYS A 1 798 ? 9.326 -28.682 18.161 1.00 97.25 798 LYS A CA 1
ATOM 6261 C C . LYS A 1 798 ? 10.566 -27.787 18.166 1.00 97.25 798 LYS A C 1
ATOM 6263 O O . LYS A 1 798 ? 11.282 -27.774 19.166 1.00 97.25 798 LYS A O 1
ATOM 6268 N N . PRO A 1 799 ? 10.850 -27.065 17.069 1.00 98.00 799 PRO A N 1
ATOM 6269 C CA . PRO A 1 799 ? 12.064 -26.273 16.966 1.00 98.00 799 PRO A CA 1
ATOM 6270 C C . PRO A 1 799 ? 12.099 -25.088 17.933 1.00 98.00 799 PRO A C 1
ATOM 6272 O O . PRO A 1 799 ? 11.082 -24.437 18.194 1.00 98.00 799 PRO A O 1
ATOM 6275 N N . ILE A 1 800 ? 13.307 -24.807 18.424 1.00 98.75 800 ILE A N 1
ATOM 6276 C CA . ILE A 1 800 ? 13.617 -23.719 19.356 1.00 98.75 800 ILE A CA 1
ATOM 6277 C C . ILE A 1 800 ? 14.660 -22.806 18.699 1.00 98.75 800 ILE A C 1
ATOM 6279 O O . ILE A 1 800 ? 15.743 -23.269 18.348 1.00 98.75 800 ILE A O 1
ATOM 6283 N N . GLY A 1 801 ? 14.345 -21.522 18.532 1.00 98.56 801 GLY A N 1
ATOM 6284 C CA . GLY A 1 801 ? 15.270 -20.507 18.014 1.00 98.56 801 GLY A CA 1
ATOM 6285 C C . GLY A 1 801 ? 15.822 -19.611 19.121 1.00 98.56 801 GLY A C 1
ATOM 6286 O O . GLY A 1 801 ? 15.037 -19.115 19.926 1.00 98.56 801 GLY A O 1
ATOM 6287 N N . LEU A 1 802 ? 17.133 -19.368 19.168 1.00 98.50 802 LEU A N 1
ATOM 6288 C CA . LEU A 1 802 ? 17.756 -18.456 20.141 1.00 98.50 802 LEU A CA 1
ATOM 6289 C C . LEU A 1 802 ? 18.838 -17.592 19.469 1.00 98.50 802 LEU A C 1
ATOM 6291 O O . LEU A 1 802 ? 19.710 -18.126 18.788 1.00 98.50 802 LEU A O 1
ATOM 6295 N N . CYS A 1 803 ? 18.830 -16.272 19.663 1.00 96.44 803 CYS A N 1
ATOM 6296 C CA . CYS A 1 803 ? 19.879 -15.386 19.133 1.00 96.44 803 CYS A CA 1
ATOM 6297 C C . CYS A 1 803 ? 20.620 -14.588 20.212 1.00 96.44 803 CYS A C 1
ATOM 6299 O O . CYS A 1 803 ? 20.118 -14.372 21.321 1.00 96.44 803 CYS A O 1
ATOM 6301 N N . CYS A 1 804 ? 21.833 -14.153 19.870 1.00 95.88 804 CYS A N 1
ATOM 6302 C CA . CYS A 1 804 ? 22.723 -13.394 20.744 1.00 95.88 804 CYS A CA 1
ATOM 6303 C C . CYS A 1 804 ? 23.061 -14.150 22.031 1.00 95.88 804 CYS A C 1
ATOM 6305 O O . CYS A 1 804 ? 23.636 -15.229 21.947 1.00 95.88 804 CYS A O 1
ATOM 6307 N N . ILE A 1 805 ? 22.729 -13.619 23.208 1.00 96.06 805 ILE A N 1
ATOM 6308 C CA . ILE A 1 805 ? 23.069 -14.235 24.496 1.00 96.06 805 ILE A CA 1
ATOM 6309 C C . ILE A 1 805 ? 22.061 -15.309 24.926 1.00 96.06 805 ILE A C 1
ATOM 6311 O O . ILE A 1 805 ? 22.372 -16.147 25.765 1.00 96.06 805 ILE A O 1
ATOM 6315 N N . SER A 1 806 ? 20.860 -15.347 24.340 1.00 97.38 806 SER A N 1
ATOM 6316 C CA . SER A 1 806 ? 19.811 -16.306 24.724 1.00 97.38 806 SER A CA 1
ATOM 6317 C C . SER A 1 806 ? 20.161 -17.806 24.569 1.00 97.38 806 SER A C 1
ATOM 6319 O O . SER A 1 806 ? 19.605 -18.588 25.344 1.00 97.38 806 SER A O 1
ATOM 6321 N N . PRO A 1 807 ? 21.100 -18.263 23.703 1.00 97.56 807 PRO A N 1
ATOM 6322 C CA . PRO A 1 807 ? 21.558 -19.657 23.668 1.00 97.56 807 PRO A CA 1
ATOM 6323 C C . PRO A 1 807 ? 22.045 -20.224 25.010 1.00 97.56 807 PRO A C 1
ATOM 6325 O O . PRO A 1 807 ? 21.953 -21.435 25.215 1.00 97.56 807 PRO A O 1
ATOM 6328 N N . VAL A 1 808 ? 22.482 -19.383 25.961 1.00 96.19 808 VAL A N 1
ATOM 6329 C CA . VAL A 1 808 ? 22.854 -19.832 27.320 1.00 96.19 808 VAL A CA 1
ATOM 6330 C C . VAL A 1 808 ? 21.687 -20.502 28.056 1.00 96.19 808 VAL A C 1
ATOM 6332 O O . VAL A 1 808 ? 21.901 -21.401 28.869 1.00 96.19 808 VAL A O 1
ATOM 6335 N N . LEU A 1 809 ? 20.444 -20.120 27.735 1.00 97.62 809 LEU A N 1
ATOM 6336 C CA . LEU A 1 809 ? 19.235 -20.723 28.296 1.00 97.62 809 LEU A CA 1
ATOM 6337 C C . LEU A 1 809 ? 19.101 -22.183 27.848 1.00 97.62 809 LEU A C 1
ATOM 6339 O O . LEU A 1 809 ? 18.874 -23.068 28.671 1.00 97.62 809 LEU A O 1
ATOM 6343 N N . ALA A 1 810 ? 19.287 -22.442 26.550 1.00 96.88 810 ALA A N 1
ATOM 6344 C CA . ALA A 1 810 ? 19.262 -23.793 26.002 1.00 96.88 810 ALA A CA 1
ATOM 6345 C C . ALA A 1 810 ? 20.433 -24.622 26.542 1.00 96.88 810 ALA A C 1
ATOM 6347 O O . ALA A 1 810 ? 20.211 -25.751 26.969 1.00 96.88 810 ALA A O 1
ATOM 6348 N N . ALA A 1 811 ? 21.637 -24.044 26.608 1.00 96.06 811 ALA A N 1
ATOM 6349 C CA . ALA A 1 811 ? 22.821 -24.716 27.142 1.00 96.06 811 ALA A CA 1
ATOM 6350 C C . ALA A 1 811 ? 22.633 -25.194 28.590 1.00 96.06 811 ALA A C 1
ATOM 6352 O O . ALA A 1 811 ? 23.036 -26.298 28.941 1.00 96.06 811 ALA A O 1
ATOM 6353 N N . ARG A 1 812 ? 21.973 -24.384 29.427 1.00 95.38 812 ARG A N 1
ATOM 6354 C CA . ARG A 1 812 ? 21.713 -24.714 30.834 1.00 95.38 812 ARG A CA 1
ATOM 6355 C C . ARG A 1 812 ? 20.609 -25.758 31.033 1.00 95.38 812 ARG A C 1
ATOM 6357 O O . ARG A 1 812 ? 20.633 -26.471 32.042 1.00 95.38 812 ARG A O 1
ATOM 6364 N N . VAL A 1 813 ? 19.613 -25.795 30.144 1.00 96.56 813 VAL A N 1
ATOM 6365 C CA . VAL A 1 813 ? 18.366 -26.566 30.320 1.00 96.56 813 VAL A CA 1
ATOM 6366 C C . VAL A 1 813 ? 18.361 -27.878 29.534 1.00 96.56 813 VAL A C 1
ATOM 6368 O O . VAL A 1 813 ? 17.792 -28.863 30.010 1.00 96.56 813 VAL A O 1
ATOM 6371 N N . LEU A 1 814 ? 18.969 -27.904 28.345 1.00 95.81 814 LEU A N 1
ATOM 6372 C CA . LEU A 1 814 ? 18.937 -29.035 27.420 1.00 95.81 814 LEU A CA 1
ATOM 6373 C C . LEU A 1 814 ? 20.294 -29.761 27.414 1.00 95.81 814 LEU A C 1
ATOM 6375 O O . LEU A 1 814 ? 21.301 -29.175 27.013 1.00 95.81 814 LEU A O 1
ATOM 6379 N N . PRO A 1 815 ? 20.355 -31.035 27.837 1.00 89.25 815 PRO A N 1
ATOM 6380 C CA . PRO A 1 815 ? 21.620 -31.747 27.963 1.00 89.25 815 PRO A CA 1
ATOM 6381 C C . PRO A 1 815 ? 22.242 -32.049 26.592 1.00 89.25 815 PRO A C 1
ATOM 6383 O O . PRO A 1 815 ? 21.624 -32.701 25.750 1.00 89.25 815 PRO A O 1
ATOM 6386 N N . GLY A 1 816 ? 23.495 -31.629 26.391 1.00 89.25 816 GLY A N 1
ATOM 6387 C CA . GLY A 1 816 ? 24.266 -31.934 25.182 1.00 89.25 816 GLY A CA 1
ATOM 6388 C C . GLY A 1 816 ? 23.753 -31.249 23.911 1.00 89.25 816 GLY A C 1
ATOM 6389 O O . GLY A 1 816 ? 23.878 -31.822 22.828 1.00 89.25 816 GLY A O 1
ATOM 6390 N N . VAL A 1 817 ? 23.142 -30.068 24.045 1.00 96.44 817 VAL A N 1
ATOM 6391 C CA . VAL A 1 817 ? 22.752 -29.217 22.910 1.00 96.44 817 VAL A CA 1
ATOM 6392 C C . VAL A 1 817 ? 23.980 -28.595 22.239 1.00 96.44 817 VAL A C 1
ATOM 6394 O O . VAL A 1 817 ? 24.954 -28.261 22.915 1.00 96.44 817 VAL A O 1
ATOM 6397 N N . ASP A 1 818 ? 23.941 -28.447 20.917 1.00 97.19 818 ASP A N 1
ATOM 6398 C CA . ASP A 1 818 ? 24.965 -27.756 20.128 1.00 97.19 818 ASP A CA 1
ATOM 6399 C C . ASP A 1 818 ? 24.448 -26.362 19.718 1.00 97.19 818 ASP A C 1
ATOM 6401 O O . ASP A 1 818 ? 23.384 -26.230 19.112 1.00 97.19 818 ASP A O 1
ATOM 6405 N N . VAL A 1 819 ? 25.159 -25.299 20.090 1.00 97.62 819 VAL A N 1
ATOM 6406 C CA . VAL A 1 819 ? 24.727 -23.902 19.905 1.00 97.62 819 VAL A CA 1
ATOM 6407 C C . VAL A 1 819 ? 25.869 -23.027 19.395 1.00 97.62 819 VAL A C 1
ATOM 6409 O O . VAL A 1 819 ? 27.037 -23.379 19.509 1.00 97.62 819 VAL A O 1
ATOM 6412 N N . THR A 1 820 ? 25.542 -21.857 18.850 1.00 97.38 820 THR A N 1
ATOM 6413 C CA . THR A 1 820 ? 26.519 -20.815 18.528 1.00 97.38 820 THR A CA 1
ATOM 6414 C C . THR A 1 820 ? 26.163 -19.490 19.189 1.00 97.38 820 THR A C 1
ATOM 6416 O O . THR A 1 820 ? 25.007 -19.069 19.199 1.00 97.38 820 THR A O 1
ATOM 6419 N N . VAL A 1 821 ? 27.189 -18.814 19.700 1.00 95.38 821 VAL A N 1
ATOM 6420 C CA . VAL A 1 821 ? 27.190 -17.385 20.062 1.00 95.38 821 VAL A CA 1
ATOM 6421 C C . VAL A 1 821 ? 28.254 -16.589 19.296 1.00 95.38 821 VAL A C 1
ATOM 6423 O O . VAL A 1 821 ? 28.523 -15.443 19.642 1.00 95.38 821 VAL A O 1
ATOM 6426 N N . GLY A 1 822 ? 28.844 -17.175 18.245 1.00 94.31 822 GLY A N 1
ATOM 6427 C CA . GLY A 1 822 ? 29.900 -16.548 17.447 1.00 94.31 822 GLY A CA 1
ATOM 6428 C C . GLY A 1 822 ? 31.276 -17.171 17.645 1.00 94.31 822 GLY A C 1
ATOM 6429 O O . GLY A 1 822 ? 31.409 -18.394 17.678 1.00 94.31 822 GLY A O 1
ATOM 6430 N N . HIS A 1 823 ? 32.300 -16.327 17.741 1.00 92.31 823 HIS A N 1
ATOM 6431 C CA . HIS A 1 823 ? 33.704 -16.733 17.864 1.00 92.31 823 HIS A CA 1
ATOM 6432 C C . HIS A 1 823 ? 34.179 -16.876 19.314 1.00 92.31 823 HIS A C 1
ATOM 6434 O O . HIS A 1 823 ? 33.566 -16.346 20.239 1.00 92.31 823 HIS A O 1
ATOM 6440 N N . GLU A 1 824 ? 35.271 -17.622 19.490 1.00 88.19 824 GLU A N 1
ATOM 6441 C CA . GLU A 1 824 ? 35.888 -17.934 20.790 1.00 88.19 824 GLU A CA 1
ATOM 6442 C C . GLU A 1 824 ? 36.938 -16.904 21.231 1.00 88.19 824 GLU A C 1
ATOM 6444 O O . GLU A 1 824 ? 37.219 -16.793 22.425 1.00 88.19 824 GLU A O 1
ATOM 6449 N N . GLU A 1 825 ? 37.470 -16.111 20.297 1.00 85.44 825 GLU A N 1
ATOM 6450 C CA . GLU A 1 825 ? 38.497 -15.097 20.553 1.00 85.44 825 GLU A CA 1
ATOM 6451 C C . GLU A 1 825 ? 37.998 -13.680 20.235 1.00 85.44 825 GLU A C 1
ATOM 6453 O O . GLU A 1 825 ? 37.215 -13.454 19.308 1.00 85.44 825 GLU A O 1
ATOM 6458 N N . GLU A 1 826 ? 38.481 -12.700 21.002 1.00 78.12 826 GLU A N 1
ATOM 6459 C CA . GLU A 1 826 ? 38.231 -11.283 20.743 1.00 78.12 826 GLU A CA 1
ATOM 6460 C C . GLU A 1 826 ? 39.070 -10.811 19.540 1.00 78.12 826 GLU A C 1
ATOM 6462 O O . GLU A 1 826 ? 40.185 -10.310 19.679 1.00 78.12 826 GLU A O 1
ATOM 6467 N N . GLU A 1 827 ? 38.543 -10.955 18.322 1.00 78.94 827 GLU A N 1
ATOM 6468 C CA . GLU A 1 827 ? 39.208 -10.462 17.106 1.00 78.94 827 GLU A CA 1
ATOM 6469 C C . GLU A 1 827 ? 39.110 -8.927 16.992 1.00 78.94 827 GLU A C 1
ATOM 6471 O O . GLU A 1 827 ? 38.219 -8.387 16.334 1.00 78.94 827 GLU A O 1
ATOM 6476 N N . GLY A 1 828 ? 40.012 -8.193 17.650 1.00 72.25 828 GLY A N 1
ATOM 6477 C CA . GLY A 1 828 ? 40.144 -6.738 17.478 1.00 72.25 828 GLY A CA 1
ATOM 6478 C C . GLY A 1 828 ? 38.884 -5.938 17.837 1.00 72.25 828 GLY A C 1
ATOM 6479 O O . GLY A 1 828 ? 38.584 -4.944 17.178 1.00 72.25 828 GLY A O 1
ATOM 6480 N N . GLY A 1 829 ? 38.122 -6.396 18.837 1.00 78.00 829 GLY A N 1
ATOM 6481 C CA . GLY A 1 829 ? 36.853 -5.791 19.264 1.00 78.00 829 GLY A CA 1
ATOM 6482 C C . GLY A 1 829 ? 35.621 -6.241 18.468 1.00 78.00 829 GLY A C 1
ATOM 6483 O O . GLY A 1 829 ? 34.503 -5.952 18.876 1.00 78.00 829 GLY A O 1
ATOM 6484 N N . LYS A 1 830 ? 35.786 -7.012 17.382 1.00 86.75 830 LYS A N 1
ATOM 6485 C CA . LYS A 1 830 ? 34.664 -7.528 16.574 1.00 86.75 830 LYS A CA 1
ATOM 6486 C C . LYS A 1 830 ? 33.752 -8.477 17.360 1.00 86.75 830 LYS A C 1
ATOM 6488 O O . LYS A 1 830 ? 32.560 -8.543 17.069 1.00 86.75 830 LYS A O 1
ATOM 6493 N N . TRP A 1 831 ? 34.290 -9.206 18.337 1.00 89.75 831 TRP A N 1
ATOM 6494 C CA . TRP A 1 831 ? 33.567 -10.191 19.153 1.00 89.75 831 TRP A CA 1
ATOM 6495 C C . TRP A 1 831 ? 33.727 -9.889 20.651 1.00 89.75 831 TRP A C 1
ATOM 6497 O O . TRP A 1 831 ? 34.419 -10.626 21.350 1.00 89.75 831 TRP A O 1
ATOM 6507 N N . PRO A 1 832 ? 33.098 -8.820 21.174 1.00 85.75 832 PRO A N 1
ATOM 6508 C CA . PRO A 1 832 ? 33.328 -8.329 22.541 1.00 85.75 832 PRO A CA 1
ATOM 6509 C C . PRO A 1 832 ? 32.835 -9.274 23.651 1.00 85.75 832 PRO A C 1
ATOM 6511 O O . PRO A 1 832 ? 33.068 -9.025 24.830 1.00 85.75 832 PRO A O 1
ATOM 6514 N N . TYR A 1 833 ? 32.127 -10.351 23.296 1.00 86.50 833 TYR A N 1
ATOM 6515 C CA . TYR A 1 833 ? 31.550 -11.313 24.239 1.00 86.50 833 TYR A CA 1
ATOM 6516 C C . TYR A 1 833 ? 32.039 -12.749 24.008 1.00 86.50 833 TYR A C 1
ATOM 6518 O O . TYR A 1 833 ? 31.360 -13.704 24.405 1.00 86.50 833 TYR A O 1
ATOM 6526 N N . ALA A 1 834 ? 33.211 -12.915 23.385 1.00 86.44 834 ALA A N 1
ATOM 6527 C CA . ALA A 1 834 ? 33.797 -14.213 23.045 1.00 86.44 834 ALA A CA 1
ATOM 6528 C C . ALA A 1 834 ? 33.938 -15.160 24.258 1.00 86.44 834 ALA A C 1
ATOM 6530 O O . ALA A 1 834 ? 33.737 -16.370 24.134 1.00 86.44 834 ALA A O 1
ATOM 6531 N N . GLY A 1 835 ? 34.135 -14.619 25.469 1.00 85.81 835 GLY A N 1
ATOM 6532 C CA . GLY A 1 835 ? 34.167 -15.392 26.723 1.00 85.81 835 GLY A CA 1
ATOM 6533 C C . GLY A 1 835 ? 32.885 -16.187 27.035 1.00 85.81 835 GLY A C 1
ATOM 6534 O O . GLY A 1 835 ? 32.921 -17.146 27.806 1.00 85.81 835 GLY A O 1
ATOM 6535 N N . THR A 1 836 ? 31.755 -15.863 26.398 1.00 88.62 836 THR A N 1
ATOM 6536 C CA . THR A 1 836 ? 30.490 -16.613 26.541 1.00 88.62 836 THR A CA 1
ATOM 6537 C C . THR A 1 836 ? 30.616 -18.062 26.051 1.00 88.62 836 THR A C 1
ATOM 6539 O O . THR A 1 836 ? 29.953 -18.955 26.579 1.00 88.62 836 THR A O 1
ATOM 6542 N N . THR A 1 837 ? 31.498 -18.327 25.085 1.00 90.00 837 THR A N 1
ATOM 6543 C CA . THR A 1 837 ? 31.745 -19.671 24.528 1.00 90.00 837 THR A CA 1
ATOM 6544 C C . THR A 1 837 ? 32.259 -20.657 25.586 1.00 90.00 837 THR A C 1
ATOM 6546 O O . THR A 1 837 ? 31.806 -21.805 25.664 1.00 90.00 837 THR A O 1
ATOM 6549 N N . GLN A 1 838 ? 33.129 -20.184 26.483 1.00 88.25 838 GLN A N 1
ATOM 6550 C CA . GLN A 1 838 ? 33.642 -20.961 27.612 1.00 88.25 838 GLN A CA 1
ATOM 6551 C C . GLN A 1 838 ? 32.526 -21.285 28.610 1.00 88.25 838 GLN A C 1
ATOM 6553 O O . GLN A 1 838 ? 32.448 -22.405 29.115 1.00 88.25 838 GLN A O 1
ATOM 6558 N N . ALA A 1 839 ? 31.623 -20.331 28.855 1.00 89.81 839 ALA A N 1
ATOM 6559 C CA . ALA A 1 839 ? 30.475 -20.541 29.728 1.00 89.81 839 ALA A CA 1
ATOM 6560 C C . ALA A 1 839 ? 29.493 -21.575 29.151 1.00 89.81 839 ALA A C 1
ATOM 6562 O O . ALA A 1 839 ? 29.038 -22.445 29.886 1.00 89.81 839 ALA A O 1
ATOM 6563 N N . ILE A 1 840 ? 29.221 -21.546 27.840 1.00 93.00 840 ILE A N 1
ATOM 6564 C CA . ILE A 1 840 ? 28.395 -22.560 27.155 1.00 93.00 840 ILE A CA 1
ATOM 6565 C C . ILE A 1 840 ? 28.991 -23.959 27.321 1.00 93.00 840 ILE A C 1
ATOM 6567 O O . ILE A 1 840 ? 28.275 -24.900 27.667 1.00 93.00 840 ILE A O 1
ATOM 6571 N N . THR A 1 841 ? 30.308 -24.078 27.152 1.00 91.50 841 THR A N 1
ATOM 6572 C CA . THR A 1 841 ? 31.022 -25.348 27.332 1.00 91.50 841 THR A CA 1
ATOM 6573 C C . THR A 1 841 ? 30.953 -25.828 28.784 1.00 91.50 841 THR A C 1
ATOM 6575 O O . THR A 1 841 ? 30.669 -26.997 29.045 1.00 91.50 841 THR A O 1
ATOM 6578 N N . ALA A 1 842 ? 31.132 -24.922 29.751 1.00 90.25 842 ALA A N 1
ATOM 6579 C CA . ALA A 1 842 ? 31.025 -25.230 31.178 1.00 90.25 842 ALA A CA 1
ATOM 6580 C C . ALA A 1 842 ? 29.604 -25.643 31.608 1.00 90.25 842 ALA A C 1
ATOM 6582 O O . ALA A 1 842 ? 29.453 -26.415 32.553 1.00 90.25 842 ALA A O 1
ATOM 6583 N N . LEU A 1 843 ? 28.573 -25.162 30.906 1.00 91.38 843 LEU A N 1
ATOM 6584 C CA . LEU A 1 843 ? 27.172 -25.544 31.106 1.00 91.38 843 LEU A CA 1
ATOM 6585 C C . LEU A 1 843 ? 26.829 -26.933 30.535 1.00 91.38 843 LEU A C 1
ATOM 6587 O O . LEU A 1 843 ? 25.726 -27.426 30.764 1.00 91.38 843 LEU A O 1
ATOM 6591 N N . GLY A 1 844 ? 27.765 -27.588 29.838 1.00 87.56 844 GLY A N 1
ATOM 6592 C CA . GLY A 1 844 ? 27.584 -28.929 29.273 1.00 87.56 844 GLY A CA 1
ATOM 6593 C C . GLY A 1 844 ? 26.990 -28.947 27.861 1.00 87.56 844 GLY A C 1
ATOM 6594 O O . GLY A 1 844 ? 26.568 -30.007 27.389 1.00 87.56 844 GLY A O 1
ATOM 6595 N N . ALA A 1 845 ? 26.960 -27.797 27.186 1.00 94.31 845 ALA A N 1
ATOM 6596 C CA . ALA A 1 845 ? 26.609 -27.676 25.778 1.00 94.31 845 ALA A CA 1
ATOM 6597 C C . ALA A 1 845 ? 27.865 -27.597 24.905 1.00 94.31 845 ALA A C 1
ATOM 6599 O O . ALA A 1 845 ? 28.949 -27.245 25.366 1.00 94.31 845 ALA A O 1
ATOM 6600 N N . LYS A 1 846 ? 27.720 -27.919 23.623 1.00 95.38 846 LYS A N 1
ATOM 6601 C CA . LYS A 1 846 ? 28.790 -27.767 22.639 1.00 95.38 846 LYS A CA 1
ATOM 6602 C C . LYS A 1 846 ? 28.638 -26.417 21.943 1.00 95.38 846 LYS A C 1
ATOM 6604 O O . LYS A 1 846 ? 27.550 -26.093 21.476 1.00 95.38 846 LYS A O 1
ATOM 6609 N N . HIS A 1 847 ? 29.716 -25.641 21.876 1.00 96.31 847 HIS A N 1
ATOM 6610 C CA . HIS A 1 847 ? 29.762 -24.423 21.067 1.00 96.31 847 HIS A CA 1
ATOM 6611 C C . HIS A 1 847 ? 30.282 -24.741 19.660 1.00 96.31 847 HIS A C 1
ATOM 6613 O O . HIS A 1 847 ? 31.233 -25.508 19.503 1.00 96.31 847 HIS A O 1
ATOM 6619 N N . THR A 1 848 ? 29.661 -24.152 18.642 1.00 96.06 848 THR A N 1
ATOM 6620 C CA . THR A 1 848 ? 30.110 -24.207 17.248 1.00 96.06 848 THR A CA 1
ATOM 6621 C C . THR A 1 848 ? 30.335 -22.788 16.739 1.00 96.06 848 THR A C 1
ATOM 6623 O O . THR A 1 848 ? 29.424 -21.962 16.769 1.00 96.06 848 THR A O 1
ATOM 6626 N N . VAL A 1 849 ? 31.531 -22.498 16.226 1.00 95.62 849 VAL A N 1
ATOM 6627 C CA . VAL A 1 849 ? 31.855 -21.176 15.672 1.00 95.62 849 VAL A CA 1
ATOM 6628 C C . VAL A 1 849 ? 31.073 -20.918 14.381 1.00 95.62 849 VAL A C 1
ATOM 6630 O O . VAL A 1 849 ? 31.015 -21.773 13.493 1.00 95.62 849 VAL A O 1
ATOM 6633 N N . LYS A 1 850 ? 30.460 -19.733 14.290 1.00 95.94 850 LYS A N 1
ATOM 6634 C CA . LYS A 1 850 ? 29.714 -19.235 13.124 1.00 95.94 850 LYS A CA 1
ATOM 6635 C C . LYS A 1 850 ? 29.956 -17.746 12.919 1.00 95.94 850 LYS A C 1
ATOM 6637 O O . LYS A 1 850 ? 30.091 -17.003 13.892 1.00 95.94 850 LYS A O 1
ATOM 6642 N N . GLU A 1 851 ? 29.950 -17.304 11.663 1.00 94.50 851 GLU A N 1
ATOM 6643 C CA . GLU A 1 851 ? 29.938 -15.874 11.346 1.00 94.50 851 GLU A CA 1
ATOM 6644 C C . GLU A 1 851 ? 28.575 -15.239 11.662 1.00 94.50 851 GLU A C 1
ATOM 6646 O O . GLU A 1 851 ? 27.544 -15.906 11.733 1.00 94.50 851 GLU A O 1
ATOM 6651 N N . VAL A 1 852 ? 28.548 -13.912 11.807 1.00 94.31 852 VAL A N 1
ATOM 6652 C CA . VAL A 1 852 ? 27.339 -13.152 12.180 1.00 94.31 852 VAL A CA 1
ATOM 6653 C C . VAL A 1 852 ? 26.166 -13.298 11.196 1.00 94.31 852 VAL A C 1
ATOM 6655 O O . VAL A 1 852 ? 25.015 -13.175 11.601 1.00 94.31 852 VAL A O 1
ATOM 6658 N N . THR A 1 853 ? 26.430 -13.583 9.917 1.00 95.19 853 THR A N 1
ATOM 6659 C CA . THR A 1 853 ? 25.387 -13.815 8.898 1.00 95.19 853 THR A CA 1
ATOM 6660 C C . THR A 1 853 ? 24.903 -15.264 8.840 1.00 95.19 853 THR A C 1
ATOM 6662 O O . THR A 1 853 ? 24.045 -15.592 8.021 1.00 95.19 853 THR A O 1
ATOM 6665 N N . GLU A 1 854 ? 25.467 -16.147 9.661 1.00 95.06 854 GLU A N 1
ATOM 6666 C CA . GLU A 1 854 ? 25.156 -17.571 9.672 1.00 95.06 854 GLU A CA 1
ATOM 6667 C C . GLU A 1 854 ? 24.283 -17.950 10.877 1.00 95.06 854 GLU A C 1
ATOM 6669 O O . GLU A 1 854 ? 24.279 -17.302 11.928 1.00 95.06 854 GLU A O 1
ATOM 6674 N N . ALA A 1 855 ? 23.546 -19.048 10.720 1.00 97.38 855 ALA A N 1
ATOM 6675 C CA . ALA A 1 855 ? 22.870 -19.737 11.809 1.00 97.38 855 ALA A CA 1
ATOM 6676 C C . ALA A 1 855 ? 23.439 -21.154 11.947 1.00 97.38 855 ALA A C 1
ATOM 6678 O O . ALA A 1 855 ? 23.883 -21.773 10.975 1.00 97.38 855 ALA A O 1
ATOM 6679 N N . HIS A 1 856 ? 23.438 -21.669 13.170 1.00 98.06 856 HIS A N 1
ATOM 6680 C CA . HIS A 1 856 ? 23.771 -23.050 13.483 1.00 98.06 856 HIS A CA 1
ATOM 6681 C C . HIS A 1 856 ? 22.505 -23.843 13.776 1.00 98.06 856 HIS A C 1
ATOM 6683 O O . HIS A 1 856 ? 21.628 -23.357 14.489 1.00 98.06 856 HIS A O 1
ATOM 6689 N N . VAL A 1 857 ? 22.428 -25.067 13.253 1.00 98.06 857 VAL A N 1
ATOM 6690 C CA . VAL A 1 857 ? 21.276 -25.959 13.414 1.00 98.06 857 VAL A CA 1
ATOM 6691 C C . VAL A 1 857 ? 21.725 -27.259 14.072 1.00 98.06 857 VAL A C 1
ATOM 6693 O O . VAL A 1 857 ? 22.356 -28.104 13.434 1.00 98.06 857 VAL A O 1
ATOM 6696 N N . ASP A 1 858 ? 21.325 -27.461 15.322 1.00 97.69 858 ASP A N 1
ATOM 6697 C CA . ASP A 1 858 ? 21.397 -28.755 15.990 1.00 97.69 858 ASP A CA 1
ATOM 6698 C C . ASP A 1 858 ? 20.187 -29.599 15.582 1.00 97.69 858 ASP A C 1
ATOM 6700 O O . ASP A 1 858 ? 19.097 -29.509 16.152 1.00 97.69 858 ASP A O 1
ATOM 6704 N N . GLN A 1 859 ? 20.392 -30.439 14.568 1.00 94.62 859 GLN A N 1
ATOM 6705 C CA . GLN A 1 859 ? 19.359 -31.324 14.029 1.00 94.62 859 GLN A CA 1
ATOM 6706 C C . GLN A 1 859 ? 18.834 -32.328 15.063 1.00 94.62 859 GLN A C 1
ATOM 6708 O O . GLN A 1 859 ? 17.670 -32.722 14.995 1.00 94.62 859 GLN A O 1
ATOM 6713 N N . LYS A 1 860 ? 19.672 -32.743 16.024 1.00 93.94 860 LYS A N 1
ATOM 6714 C CA . LYS A 1 860 ? 19.303 -33.745 17.028 1.00 93.94 860 LYS A CA 1
ATOM 6715 C C . LYS A 1 860 ? 18.307 -33.161 18.022 1.00 93.94 860 LYS A C 1
ATOM 6717 O O . LYS A 1 860 ? 17.306 -33.803 18.329 1.00 93.94 860 LYS A O 1
ATOM 6722 N N . ASN A 1 861 ? 18.576 -31.951 18.505 1.00 95.69 861 ASN A N 1
ATOM 6723 C CA . ASN A 1 861 ? 17.744 -31.296 19.513 1.00 95.69 861 ASN A CA 1
ATOM 6724 C C . ASN A 1 861 ? 16.714 -30.316 18.919 1.00 95.69 861 ASN A C 1
ATOM 6726 O O . ASN A 1 861 ? 15.891 -29.785 19.666 1.00 95.69 861 ASN A O 1
ATOM 6730 N N . LYS A 1 862 ? 16.742 -30.102 17.593 1.00 97.25 862 LYS A N 1
ATOM 6731 C CA . LYS A 1 862 ? 15.975 -29.090 16.842 1.00 97.25 862 LYS A CA 1
ATOM 6732 C C . LYS A 1 862 ? 16.163 -27.672 17.386 1.00 97.25 862 LYS A C 1
ATOM 6734 O O . LYS A 1 862 ? 15.214 -26.895 17.484 1.00 97.25 862 LYS A O 1
ATOM 6739 N N . VAL A 1 863 ? 17.399 -27.336 17.735 1.00 98.50 863 VAL A N 1
ATOM 6740 C CA . VAL A 1 863 ? 17.765 -26.011 18.239 1.00 98.50 863 VAL A CA 1
ATOM 6741 C C . VAL A 1 863 ? 18.486 -25.243 17.138 1.00 98.50 863 VAL A C 1
ATOM 6743 O O . VAL A 1 863 ? 19.403 -25.767 16.511 1.00 98.50 863 VAL A O 1
ATOM 6746 N N . VAL A 1 864 ? 18.059 -24.008 16.885 1.00 98.56 864 VAL A N 1
ATOM 6747 C CA . VAL A 1 864 ? 18.668 -23.120 15.893 1.00 98.56 864 VAL A CA 1
ATOM 6748 C C . VAL A 1 864 ? 19.179 -21.874 16.594 1.00 98.56 864 VAL A C 1
ATOM 6750 O O . VAL A 1 864 ? 18.431 -21.225 17.324 1.00 98.56 864 VAL A O 1
ATOM 6753 N N . THR A 1 865 ? 20.443 -21.526 16.374 1.00 98.56 865 THR A N 1
ATOM 6754 C CA . THR A 1 865 ? 21.072 -20.379 17.041 1.00 98.56 865 THR A CA 1
ATOM 6755 C C . THR A 1 865 ? 21.856 -19.489 16.093 1.00 98.56 865 THR A C 1
ATOM 6757 O O . THR A 1 865 ? 22.334 -19.949 15.061 1.00 98.56 865 THR A O 1
ATOM 6760 N N . THR A 1 866 ? 21.971 -18.199 16.408 1.00 98.25 866 THR A N 1
ATOM 6761 C CA . THR A 1 866 ? 22.784 -17.253 15.626 1.00 98.25 866 THR A CA 1
ATOM 6762 C C . THR A 1 866 ? 23.446 -16.209 16.535 1.00 98.25 866 THR A C 1
ATOM 6764 O O . THR A 1 866 ? 22.842 -15.820 17.543 1.00 98.25 866 THR A O 1
ATOM 6767 N N . PRO A 1 867 ? 24.659 -15.723 16.203 1.00 96.44 867 PRO A N 1
ATOM 6768 C CA . PRO A 1 867 ? 25.396 -14.818 17.083 1.00 96.44 867 PRO A CA 1
ATOM 6769 C C . PRO A 1 867 ? 24.768 -13.425 17.237 1.00 96.44 867 PRO A C 1
ATOM 6771 O O . PRO A 1 867 ? 24.862 -12.831 18.304 1.00 96.44 867 PRO A O 1
ATOM 6774 N N . ALA A 1 868 ? 24.112 -12.896 16.199 1.00 96.06 868 ALA A N 1
ATOM 6775 C CA . ALA A 1 868 ? 23.485 -11.567 16.203 1.00 96.06 868 ALA A CA 1
ATOM 6776 C C . ALA A 1 868 ? 24.379 -10.453 16.814 1.00 96.06 868 ALA A C 1
ATOM 6778 O O . ALA A 1 868 ? 25.527 -10.313 16.387 1.00 96.06 868 ALA A O 1
ATOM 6779 N N . PHE A 1 869 ? 23.904 -9.664 17.793 1.00 95.25 869 PHE A N 1
ATOM 6780 C CA . PHE A 1 869 ? 24.692 -8.577 18.410 1.00 95.25 869 PHE A CA 1
ATOM 6781 C C . PHE A 1 869 ? 25.855 -9.041 19.306 1.00 95.25 869 PHE A C 1
ATOM 6783 O O . PHE A 1 869 ? 26.532 -8.207 19.903 1.00 95.25 869 PHE A O 1
ATOM 6790 N N . MET A 1 870 ? 26.159 -10.344 19.369 1.00 93.19 870 MET A N 1
ATOM 6791 C CA . MET A 1 870 ? 27.427 -10.810 19.953 1.00 93.19 870 MET A CA 1
ATOM 6792 C C . MET A 1 870 ? 28.649 -10.373 19.122 1.00 93.19 870 MET A C 1
ATOM 6794 O O . MET A 1 870 ? 29.780 -10.497 19.589 1.00 93.19 870 MET A O 1
ATOM 6798 N N . CYS A 1 871 ? 28.415 -9.858 17.905 1.00 92.44 871 CYS A N 1
ATOM 6799 C CA . CYS A 1 871 ? 29.404 -9.288 16.998 1.00 92.44 871 CYS A CA 1
ATOM 6800 C C . CYS A 1 871 ? 29.172 -7.784 16.772 1.00 92.44 871 CYS A C 1
ATOM 6802 O O . CYS A 1 871 ? 28.070 -7.372 16.398 1.00 92.44 871 CYS A O 1
ATOM 6804 N N . GLU A 1 872 ? 30.224 -6.972 16.886 1.00 90.19 872 GLU A N 1
ATOM 6805 C CA . GLU A 1 872 ? 30.211 -5.577 16.443 1.00 90.19 872 GLU A CA 1
ATOM 6806 C C . GLU A 1 872 ? 30.335 -5.499 14.918 1.00 90.19 872 GLU A C 1
ATOM 6808 O O . GLU A 1 872 ? 31.409 -5.629 14.328 1.00 90.19 872 GLU A O 1
ATOM 6813 N N . THR A 1 873 ? 29.202 -5.296 14.248 1.00 92.81 873 THR A N 1
ATOM 6814 C CA . THR A 1 873 ? 29.141 -5.225 12.787 1.00 92.81 873 THR A CA 1
ATOM 6815 C C . THR A 1 873 ? 28.003 -4.325 12.303 1.00 92.81 873 THR A C 1
ATOM 6817 O O . THR A 1 873 ? 27.248 -3.742 13.081 1.00 92.81 873 THR A O 1
ATOM 6820 N N . LYS A 1 874 ? 27.848 -4.197 10.982 1.00 94.19 874 LYS A N 1
ATOM 6821 C CA . LYS A 1 874 ? 26.739 -3.442 10.386 1.00 94.19 874 LYS A CA 1
ATOM 6822 C C . LYS A 1 874 ? 25.407 -4.131 10.692 1.00 94.19 874 LYS A C 1
ATOM 6824 O O . LYS A 1 874 ? 25.250 -5.319 10.433 1.00 94.19 874 LYS A O 1
ATOM 6829 N N . LEU A 1 875 ? 24.411 -3.348 11.111 1.00 94.12 875 LEU A N 1
ATOM 6830 C CA . LEU A 1 875 ? 23.083 -3.824 11.527 1.00 94.12 875 LEU A CA 1
ATOM 6831 C C . LEU A 1 875 ? 22.411 -4.808 10.548 1.00 94.12 875 LEU A C 1
ATOM 6833 O O . LEU A 1 875 ? 21.765 -5.761 10.972 1.00 94.12 875 LEU A O 1
ATOM 6837 N N . HIS A 1 876 ? 22.558 -4.604 9.235 1.00 96.31 876 HIS A N 1
ATOM 6838 C CA . HIS A 1 876 ? 21.939 -5.490 8.243 1.00 96.31 876 HIS A CA 1
ATOM 6839 C C . HIS A 1 876 ? 22.534 -6.906 8.241 1.00 96.31 876 HIS A C 1
ATOM 6841 O O . HIS A 1 876 ? 21.810 -7.848 7.956 1.00 96.31 876 HIS A O 1
ATOM 6847 N N . LEU A 1 877 ? 23.809 -7.077 8.610 1.00 96.31 877 LEU A N 1
ATOM 6848 C CA . LEU A 1 877 ? 24.438 -8.399 8.690 1.00 96.31 877 LEU A CA 1
ATOM 6849 C C . LEU A 1 877 ? 23.865 -9.210 9.861 1.00 96.31 877 LEU A C 1
ATOM 6851 O O . LEU A 1 877 ? 23.598 -10.399 9.715 1.00 96.31 877 LEU A O 1
ATOM 6855 N N . ILE A 1 878 ? 23.587 -8.540 10.984 1.00 96.44 878 ILE A N 1
ATOM 6856 C CA . ILE A 1 878 ? 22.867 -9.115 12.132 1.00 96.44 878 ILE A CA 1
ATOM 6857 C C . ILE A 1 878 ? 21.442 -9.499 11.720 1.00 96.44 878 ILE A C 1
ATOM 6859 O O . ILE A 1 878 ? 20.983 -10.608 11.992 1.00 96.44 878 ILE A O 1
ATOM 6863 N N . PHE A 1 879 ? 20.752 -8.602 11.010 1.00 97.88 879 PHE A N 1
ATOM 6864 C CA . PHE A 1 879 ? 19.410 -8.854 10.489 1.00 97.88 879 PHE A CA 1
ATOM 6865 C C . PHE A 1 879 ? 19.372 -10.066 9.539 1.00 97.88 879 PHE A C 1
ATOM 6867 O O . PHE A 1 879 ? 18.430 -10.859 9.597 1.00 97.88 879 PHE A O 1
ATOM 6874 N N . ASP A 1 880 ? 20.383 -10.235 8.685 1.00 96.69 880 ASP A N 1
ATOM 6875 C CA . ASP A 1 880 ? 20.492 -11.363 7.756 1.00 96.69 880 ASP A CA 1
ATOM 6876 C C . ASP A 1 880 ? 20.752 -12.693 8.484 1.00 96.69 880 ASP A C 1
ATOM 6878 O O . ASP A 1 880 ? 20.112 -13.696 8.148 1.00 96.69 880 ASP A O 1
ATOM 6882 N N . GLY A 1 881 ? 21.603 -12.694 9.520 1.00 97.69 881 GLY A N 1
ATOM 6883 C CA . GLY A 1 881 ? 21.860 -13.859 10.380 1.00 97.69 881 GLY A CA 1
ATOM 6884 C C . GLY A 1 881 ? 20.631 -14.309 11.174 1.00 97.69 881 GLY A C 1
ATOM 6885 O O . GLY A 1 881 ? 20.257 -15.484 11.142 1.00 97.69 881 GLY A O 1
ATOM 6886 N N . ILE A 1 882 ? 19.901 -13.364 11.781 1.00 98.50 882 ILE A N 1
ATOM 6887 C CA . ILE A 1 882 ? 18.596 -13.636 12.414 1.00 98.50 882 ILE A CA 1
ATOM 6888 C C . ILE A 1 882 ? 17.601 -14.189 11.389 1.00 98.50 882 ILE A C 1
ATOM 6890 O O . ILE A 1 882 ? 16.845 -15.116 11.682 1.00 98.50 882 ILE A O 1
ATOM 6894 N N . GLY A 1 883 ? 17.628 -13.676 10.159 1.00 97.88 883 GLY A N 1
ATOM 6895 C CA . GLY A 1 883 ? 16.827 -14.209 9.063 1.00 97.88 883 GLY A CA 1
ATOM 6896 C C . GLY A 1 883 ? 17.162 -15.652 8.707 1.00 97.88 883 GLY A C 1
ATOM 6897 O O . GLY A 1 883 ? 16.249 -16.429 8.431 1.00 97.88 883 GLY A O 1
ATOM 6898 N N . ALA A 1 884 ? 18.442 -16.031 8.725 1.00 98.06 884 ALA A N 1
ATOM 6899 C CA . ALA A 1 884 ? 18.859 -17.419 8.543 1.00 98.06 884 ALA A CA 1
ATOM 6900 C C . ALA A 1 884 ? 18.309 -18.313 9.662 1.00 98.06 884 ALA A C 1
ATOM 6902 O O . ALA A 1 884 ? 17.654 -19.311 9.363 1.00 98.06 884 ALA A O 1
ATOM 6903 N N . MET A 1 885 ? 18.449 -17.887 10.922 1.00 98.44 885 MET A N 1
ATOM 6904 C CA . MET A 1 885 ? 17.915 -18.611 12.080 1.00 98.44 885 MET A CA 1
ATOM 6905 C C . MET A 1 885 ? 16.401 -18.836 11.961 1.00 98.44 885 MET A C 1
ATOM 6907 O O . MET A 1 885 ? 15.930 -19.962 12.097 1.00 98.44 885 MET A O 1
ATOM 6911 N N . VAL A 1 886 ? 15.623 -17.790 11.662 1.00 98.38 886 VAL A N 1
ATOM 6912 C CA . VAL A 1 886 ? 14.160 -17.908 11.532 1.00 98.38 886 VAL A CA 1
ATOM 6913 C C . VAL A 1 886 ? 13.767 -18.841 10.383 1.00 98.38 886 VAL A C 1
ATOM 6915 O O . VAL A 1 886 ? 12.860 -19.656 10.551 1.00 98.38 886 VAL A O 1
ATOM 6918 N N . ARG A 1 887 ? 14.448 -18.773 9.230 1.00 97.56 887 ARG A N 1
ATOM 6919 C CA . ARG A 1 887 ? 14.182 -19.688 8.105 1.00 97.56 887 ARG A CA 1
ATOM 6920 C C . ARG A 1 887 ? 14.400 -21.147 8.496 1.00 97.56 887 ARG A C 1
ATOM 6922 O O . ARG A 1 887 ? 13.565 -21.985 8.162 1.00 97.56 887 ARG A O 1
ATOM 6929 N N . ASP A 1 888 ? 15.479 -21.444 9.214 1.00 97.75 888 ASP A N 1
ATOM 6930 C CA . ASP A 1 888 ? 15.781 -22.807 9.649 1.00 97.75 888 ASP A CA 1
ATOM 6931 C C . ASP A 1 888 ? 14.811 -23.301 10.735 1.00 97.75 888 ASP A C 1
ATOM 6933 O O . ASP A 1 888 ? 14.374 -24.451 10.677 1.00 97.75 888 ASP A O 1
ATOM 6937 N N . VAL A 1 889 ? 14.374 -22.431 11.657 1.00 98.19 889 VAL A N 1
ATOM 6938 C CA . VAL A 1 889 ? 13.308 -22.754 12.628 1.00 98.19 889 VAL A CA 1
ATOM 6939 C C . VAL A 1 889 ? 12.013 -23.139 11.910 1.00 98.19 889 VAL A C 1
ATOM 6941 O O . VAL A 1 889 ? 11.429 -24.180 12.210 1.00 98.19 889 VAL A O 1
ATOM 6944 N N . LEU A 1 890 ? 11.574 -22.338 10.934 1.00 96.75 890 LEU A N 1
ATOM 6945 C CA . LEU A 1 890 ? 10.355 -22.625 10.173 1.00 96.75 890 LEU A CA 1
ATOM 6946 C C . LEU A 1 890 ? 10.490 -23.922 9.369 1.00 96.75 890 LEU A C 1
ATOM 6948 O O . LEU A 1 890 ? 9.589 -24.758 9.402 1.00 96.75 890 LEU A O 1
ATOM 6952 N N . LYS A 1 891 ? 11.647 -24.157 8.743 1.00 95.12 891 LYS A N 1
ATOM 6953 C CA . LYS A 1 891 ? 11.931 -25.402 8.016 1.00 95.12 891 LYS A CA 1
ATOM 6954 C C . LYS A 1 891 ? 11.829 -26.639 8.917 1.00 95.12 891 LYS A C 1
ATOM 6956 O O . LYS A 1 891 ? 11.284 -27.656 8.495 1.00 95.12 891 LYS A O 1
ATOM 6961 N N . LEU A 1 892 ? 12.311 -26.558 10.158 1.00 94.12 892 LEU A N 1
ATOM 6962 C CA . LEU A 1 892 ? 12.231 -27.651 11.137 1.00 94.12 892 LEU A CA 1
ATOM 6963 C C . LEU A 1 892 ? 10.829 -27.861 11.728 1.00 94.12 892 LEU A C 1
ATOM 6965 O O . LEU A 1 892 ? 10.567 -28.928 12.293 1.00 94.12 892 LEU A O 1
ATOM 6969 N N . SER A 1 893 ? 9.938 -26.872 11.606 1.00 90.00 893 SER A N 1
ATOM 6970 C CA . SER A 1 893 ? 8.549 -26.976 12.073 1.00 90.00 893 SER A CA 1
ATOM 6971 C C . SER A 1 893 ? 7.678 -27.853 11.162 1.00 90.00 893 SER A C 1
ATOM 6973 O O . SER A 1 893 ? 6.630 -28.330 11.593 1.00 90.00 893 SER A O 1
ATOM 6975 N N . GLY A 1 894 ? 8.138 -28.130 9.933 1.00 75.44 894 GLY A N 1
ATOM 6976 C CA . GLY A 1 894 ? 7.465 -29.028 8.988 1.00 75.44 894 GLY A CA 1
ATOM 6977 C C . GLY A 1 894 ? 6.164 -28.471 8.398 1.00 75.44 894 GLY A C 1
ATOM 6978 O O . GLY A 1 894 ? 5.337 -29.254 7.931 1.00 75.44 894 GLY A O 1
ATOM 6979 N N . LYS A 1 895 ? 5.975 -27.148 8.457 1.00 60.66 895 LYS A N 1
ATOM 6980 C CA . LYS A 1 895 ? 4.786 -26.411 8.010 1.00 60.66 895 LYS A CA 1
ATOM 6981 C C . LYS A 1 895 ? 5.067 -25.562 6.779 1.00 60.66 895 LYS A C 1
ATOM 6983 O O . LYS A 1 895 ? 6.188 -25.012 6.688 1.00 60.66 895 LYS A O 1
#

Radius of gyration: 44.09 Å; chains: 1; bounding box: 127×75×124 Å

Secondary structure (DSSP, 8-state):
----------SSSHHHHHHHHHHHHHHHHHHHHHHHTTGGGTSPPPEEEEEEBTTSSHHHHHHHHHSSPPP--SS----S-EEEEEEE-SS----EEEEEETTEEEEESSTTHHHHHHHHHHHHHH-SSS---SPPEEEEEEESSS-SEEEEE---B-SS--TT--TTHHHHHHHHHHHHHTSTTEEEEEEEETTS-GGG-HHHHHHHHH-TT-SSEEEEEE-GGGPPTT-HHHHHHHHTTSSS--SS-EEE--PPPHHHHHTT--HHHHHHHHHHHHHH-TTTHHHHHTT-BSHHHHHHHHHHHHHHHHHHHHHHHHHHHHHHHHHHHHHHHHH-S---SSHHHHHHHHHHHHHHHHHHHHHHHTT-----TTPPPHHHHHHHHHHHHHHHHHHHHHTHHHHHHHHHHHHHHHH--SPPTTPPPHHHHHHHHHHHHHTTHHHHHHHHHHHHHHHHHHHHHHHHHHSTTBHHHHHHHHHHHHHHHHHHHHHHHHHHHHHHHHHTS----HHHHHHHHHHHHHHTTS---S---HHHHHHHHHHHHHHHHHHHHHHHHHHHHHIIIIIIIHHHHHHHHHHHHHHHS-HHHHT-B-HHHHHHHHHHHHHHHHHHHHHHHHHHHHHHT--S----SSSTTTHHHHHHHHHHHSSSSSSSSSSSS-SS---PPPEEEEE---SSTTTS--HHHHHHHHHHHHHTT-EEEEEE---B-S--EETTTTEE-TT---BHHHHHHHHTTT-EEEGGG--GGG-SEEEE--SHHHHHTSBSHHHHGGG--B-HHHHHHHHHHHHTT--EEEETTTHHHHHHHSTT-EE--S-SS--TTS-TTTTHHHHHHHTTPEE----TT--EEETTTTEEEE-GGGS-S-HHHHHHHHHHHHHHHHHHHT-

Sequence (895 aa):
MSPRVSSKGGNAISGLNQHYEEKVRPCIDLVDSLRSLGVEKDLNLPAIAVIGDQSSGKSSVLEALSGVALPRGTGIVTRCPLVLKLKKITKDNNWHGFLSYKDQIKQLKDPAEIENAVLNAQTALAGKGEGISHEMITLEIHSSDVPDLTLIDLPGIARVATGNQPKDIEKQIKDVIEKFIKRQETISLVVVPANIDIATTEALQMASKVDSTGQRTLGILTKPDLVDKGMEETVVRTVNNQVIQLKKGYMIVKCRGQQDINEKLDLVKALEKERRFFDEHSHFRCLLEEGKATIPLLAERLTKELVEHITKTLPQLQKQLEMKLEKTTEDLRALGDGVPTDEHEKTNFLITKIRQFIDALEGIKKAEEDLRSSDMRVFTKVRKEFNRWKTVLDAKTINTEETLRDEVEEYVRTRRGRELPGFVNYRTFENIVKKHIEELEEPALKLLKDVTDIVHSCVNRIVSSHFKAFSHLLRASKDPIEDFLDEQFQKAEEKIHSQFKMERIVYSQDHLYSKKLDTVKQSLTVGQRQFVSADVREMAQHLTAYFMITSDRLANQVPLIVQYHILDQYISQLQNAMLAMIGRNNPGMLLQEDSDVARKRRELKERLERLKSAGKVLSNNSEEGSGSSAHSSMSFSLRTMFALRSLFRTAHFRYAAAAQFHASSNCSGAKVAVVLSGCGVYDGTEIHEASAILVHLSRGGAEVQMFAPDVSQMHVIDHGKGQPAETESRNVLSESARIARGNITDLAKLSASNHDAVIFPGGFGAAKNLSTFAVDGKDCKVNKDVERVLKDFHKAGKPIGLCCISPVLAARVLPGVDVTVGHEEEEGGKWPYAGTTQAITALGAKHTVKEVTEAHVDQKNKVVTTPAFMCETKLHLIFDGIGAMVRDVLKLSGK

pLDDT: mean 81.78, std 17.63, range [22.22, 98.75]